Protein AF-A0A821Y7G4-F1 (afdb_monomer_lite)

Foldseek 3Di:
DDDDDDDDDDDDDDDDDPQDADEDEDDPPDDPDPVVVVVVVVVVVVVVVLVPDPDPVRSVVVLVPDDSNPNHDYDYPDPPPPPPDLPFADEVVLLVVLQVDDPVPDFLLRLLVVLLVVLVVDPVSPVVSSLVSVSSVQSNCLVVLHDCCSNQVSNQVSCVVDPPDPRDHPLNSLVVNLVNYDPVVNLVSQVSCLQRHWHWQKWCDVPDPDPDIAGDLSVLVVDDLQAFEEEEDEDPDQACRVVLVCVLLVHDDTHADPDRRQAQIKTKHQQNNDPDRARHIYMYRGHHHDLVNCLLCQLLGQAYEYEYELVCLLVCVVSLLSSLQSHDLRHQAEYEYEQDDVVCCVSSVVSVCVSCVFRVNYHYDYQHHVVCCPDPVNSVSSVVVSVVCSVVRNPTDRDDSVSNSVSSLVSDDPVSNVVVVVVVVVVVLVVLLDPPFKDKDKAAPVVPCVPDVQFDPLAGIDIDIGGHDAPPPVPPDNLSSLLVLLLCQFQALEEEAEDEQDDDPSNLVSNLLSLVLLVLCPPLGDQAREYAYEHEAHADPPVVVQLVRLVVSCVVCVVVVSCRSHPRDSVSYAYAHHQWDFDPDPVVPPDDGDTDGDPRNVVRVVVVVSVVSVSVSVSCVVRDDQQSDVVNSSVSSSVSSVVSVVPSDSVCSVVVSLVVLLVQLVVQLVVLCCVLVPVVVLVVLLVVLLQDDLVVLVVSLVVVLVVSLVVSLVVSVVSCVVSVHDPVSSVVSNVLSNLLSVLLSLLSSLVSNVSNVVVVVVVLLVVVLVVLVVVLVVQVVVVDQDDLVRLLVVLCVSCPVSVVVLVVPDPLVVNVVSVVVSVVSVVVNPDPPDDDDPVVVCSSVVVVVVFPPDDDDDDDPPPVVVVVVCVVCCVVCVVDDPVVVVVVVVVVVVPPTDSPPPVCVVVVSSVVSSVVSCVSRHDDLPQLLVLLVLLLVLLLVLLLVVCLVVLLCLLCVLVVVCCVPQLPLVNLVVVLVVCCVPDDPVVVVCCQAPVLVSLLVSNVVVLVVSVVVSVVVVVVVLVVSVVLLVLVLVLLVQLLVLCVVLVVQDLCNLVVFWDWPDDDDDDDLQQSQLVVLVQVLCQQLVHDRDQWDAGPVRTIIGGDPSVVVSSVPRDRHDNVSNVSSVSCVVSSNVGGHSGSSSSSVSNNVCSVVSSVSSVVSNVVSSVVSSVVVVVVSSPQSSAAQDADPPSRHGFSDRLVVCPVRPQCGDVNRGDD

Radius of gyration: 47.16 Å; chains: 1; bounding box: 122×101×126 Å

Secondary structure (DSSP, 8-state):
---------------------EEEEE-TT----HHHHHHHHHHHHHHHHHTT-SSHHHHHHHHHHS-GGG-EEEEE-SSSTT---TT--B-HHHHHHHHH---SS--HHHHHHHHHHHHHH-TT--HHHHHHHTHHHHHHHHHTT--THHHHHHHHHHHTTSTT-----HHHHHHHHHHTB-HHHHHHHHHHHHHHSPEEEEE--TT--S---EE-GGGGGT--TTS-EEEEEEES--TTHHHHHHHHHT--PPPP-SSGGGSSEEEEE--TTSSS--SSEEEEEESPPPHHHHHHHGGG-SEEEEEEEHHHHHHHHHHHHHHHTTS-TTSEEEEEEES--TTSHHHHHHHHHHHHHHSTTEEEEEE--TT-TTSHHHHHHHHHHHHHHHHHHTTPPPPPHHHHHHHHHHTS-HHHHHHHHHHHHHHHHHHTT--TTEEEEEEESHHHHTT-TTS-TT-SEEEEEEEPPTT-TTT--HHHHHHHHHHHHHH-SEEEEEEESS--HHHHHHHHHHHHHHHHTTTSS-SS-EEEEEEES-SS--HHHHHHHHHHHHHHHHHTT-TTTSB--GGGEEE---SEEEPPP-TTTT----EEEPHHHHHHHHHHHHHHHHHHHHHHHHH-STT-SHHHHHHHHHHHHHHHHH-S-GGGHHHHHHHHHHHHHHHHHHHHHHHHS-HHHHHHHHHHHTTS-HHHHHHHHHHHHHHHHHHHHHHHHHHHHHTT--HHHHHHHHHHHHHHHHHHHHHHHHHHHHHHHHHHHHHHHHHHHHHHHHHHHHHHTTT----HHHHHHHHHHHHHHHHHHHHHH--HHHHHHHHHHHHHHHHHHS-TT-PPPHHHHHHH-HHHHTSSS------S--HHHHHHHHHHHHHHHTTS-TTHHHHHHHHHHHTTTSTTHHHHHHHHHHHHHHHHHHHHHS---HHHHHHHHHHHHHHHHHHHHHHHHHHHHHHHHHHHHHHHHTSSHHHHHHHHHHHGGG--HHHHHHHHH-HHHHHHHHHHHHHHHHHHHHHHHHHHHHHHHHHHHHHHHHHHHHHHHHHHHTTTTSHHHHHHHEEE-STTS---HHHHHHHHHHHHHHHHHTPPPPSEEE-TTS-EEEEPHHHHHHHHHSPPPPHHHHHHHHTTHHHHHT---S-HHHHHHHHHHTHHHHHHHHHHHHHHHHHHHHHHHHHHHHHHHH---PBPTTT-PBP---TTS-TTS-TTSGGG----

Sequence (1216 aa):
MATIIPSAENSQAHNYNVENFVLMWADASVNSIKENLQAQKSLTQIHNQFNTFESVDECENAIQQLPKTSRAIIIVSGGFETKVPDTFRYSSNYLVIAGELQYTEKTMKDIATEIVNRFKSDPNHDFNALISETVEPIMYLLKREQNLADFSGQFKRLLSKEKDIPCVSQRFLIDTIMMNSDRFLCRRLTSLLCKRNSVPMIQPPLGSTNNEYRSISNIIHVWDYYRPVLLSFGIGQCKGKTSLINTLFDSNFEQSMKDRYFSATVDVDFGYHFIERRPINIADTHGEISSENLAQISMLFNGFLIHVDSKYLCSNQWNVIKYLKLLSSQSYVLLLIRDVDGENDEKIQSTVETICSVCSHCQSHYLPNVTDKTTEENREKIDEVREKIFRDTAQLQCLDEKSIQEHLKRLLNNTQKEIIEQDIAFIDSIRSILIDGIYGTLINVQSKTNKNQLIPLDYDYILVIDTEGLLSIQKHDEQYDKRLILFCLAVSHLVIVNVEIEINEAVRKFFVLCTQALKYLGETRVTRPTVHFVLNKRPNPDEEYCKTLLECVRTTLKNNKLDNEINLQPDNFHVLSTAFNRNPFDILNGKCAAFSTDIRFVTNVQKLCKFLIDTSSDIIRQTGDDFCVPTSWIAFANRVLQTIKKHPDLTHFQDVFERDQYNKIRDDIRRDFDQYLSPTVARYLMDKEKQNSTDHIKDSFKIEYERILKTLEDRLREHCGQCQASENIQERSSRFMQVQLINIFRSWEVSARMASERYKIDQIVNDIENKLRAKAISVTHKNYLMNKQSATEMFDEELKDIFIQIKDKFKSEMVWKQSIDMVSHLCDVLDKDVLPTGNNILVYLPFLKTLDNGSSDQSISMDDCLSEIRAKFISEASSLDPLTSHLINMSSLISRNEIKQPHKCASENKSKLIERFLPWVVLIENDDENVAINCINELSQVLCQLFEPQIKEIIEKHINNEMIKTLNRCSIIKELDDEVYHATDDWLKRYVLYPIDLIVERFNEKWTRVKATVDEKLNMIVNLVSMRLREIFQLIKTVNTISQELGAHSLSFVDSLFQLKGEQRTDHVNDKQFCMAKLFYLYLVGEDIPREISTRNGSIYTVDSRWQIIIDNFPKPSAKIKQVFRLLQNAFEMSTISYLGFFLDKILTRHNEIELAVSNQMTSFIQKTYLIIKEQLSNRMRGCQAQCPCCKRICDVDHHLNITSPIGQEENRHRC

Structure (mmCIF, N/CA/C/O backbone):
data_AF-A0A821Y7G4-F1
#
_entry.id   AF-A0A821Y7G4-F1
#
loop_
_atom_site.group_PDB
_atom_site.id
_atom_site.type_symbol
_atom_site.label_atom_id
_atom_site.label_alt_id
_atom_site.label_comp_id
_atom_site.label_asym_id
_atom_site.label_entity_id
_atom_site.label_seq_id
_atom_site.pdbx_PDB_ins_code
_atom_site.Cartn_x
_atom_site.Cartn_y
_atom_site.Cartn_z
_atom_site.occupancy
_atom_site.B_iso_or_equiv
_atom_site.auth_seq_id
_atom_site.auth_comp_id
_atom_site.auth_asym_id
_atom_site.auth_atom_id
_atom_site.pdbx_PDB_model_num
ATOM 1 N N . MET A 1 1 ? -12.827 -40.638 5.136 1.00 26.59 1 MET A N 1
ATOM 2 C CA . MET A 1 1 ? -13.781 -41.553 4.473 1.00 26.59 1 MET A CA 1
ATOM 3 C C . MET A 1 1 ? -13.605 -41.374 2.976 1.00 26.59 1 MET A C 1
ATOM 5 O O . MET A 1 1 ? -13.974 -40.325 2.472 1.00 26.59 1 MET A O 1
ATOM 9 N N . ALA A 1 2 ? -12.942 -42.321 2.312 1.00 21.81 2 ALA A N 1
ATOM 10 C CA . ALA A 1 2 ? -12.706 -42.297 0.869 1.00 21.81 2 ALA A CA 1
ATOM 11 C C . ALA A 1 2 ? -13.627 -43.328 0.207 1.00 21.81 2 ALA A C 1
ATOM 13 O O . ALA A 1 2 ? -13.668 -44.478 0.646 1.00 21.81 2 ALA A O 1
ATOM 14 N N . THR A 1 3 ? -14.374 -42.901 -0.808 1.00 23.30 3 THR A N 1
ATOM 15 C CA . THR A 1 3 ? -15.315 -43.743 -1.552 1.00 23.30 3 THR A CA 1
ATOM 16 C C . THR A 1 3 ? -14.682 -44.150 -2.879 1.00 23.30 3 THR A C 1
ATOM 18 O O . THR A 1 3 ? -14.238 -43.303 -3.648 1.00 23.30 3 THR A O 1
ATOM 21 N N . ILE A 1 4 ? -14.638 -45.460 -3.106 1.00 28.61 4 ILE A N 1
ATOM 22 C CA . ILE A 1 4 ? -14.168 -46.152 -4.312 1.00 28.61 4 ILE A CA 1
ATOM 23 C C . ILE A 1 4 ? -15.306 -46.184 -5.345 1.00 28.61 4 ILE A C 1
ATOM 25 O O . ILE A 1 4 ? -16.442 -46.469 -4.968 1.00 28.61 4 ILE A O 1
ATOM 29 N N . ILE A 1 5 ? -15.006 -45.981 -6.636 1.00 25.84 5 ILE A N 1
ATOM 30 C CA . ILE A 1 5 ? -15.867 -46.401 -7.761 1.00 25.84 5 ILE A CA 1
ATOM 31 C C . ILE A 1 5 ? -14.989 -47.103 -8.824 1.00 25.84 5 ILE A C 1
ATOM 33 O O . ILE A 1 5 ? -13.866 -46.647 -9.043 1.00 25.84 5 ILE A O 1
ATOM 37 N N . PRO A 1 6 ? -15.441 -48.221 -9.440 1.00 30.34 6 PRO A N 1
ATOM 38 C CA . PRO A 1 6 ? -14.589 -49.193 -10.120 1.00 30.34 6 PRO A CA 1
ATOM 39 C C . PRO A 1 6 ? -14.542 -49.078 -11.657 1.00 30.34 6 PRO A C 1
ATOM 41 O O . PRO A 1 6 ? -15.333 -48.392 -12.298 1.00 30.34 6 PRO A O 1
ATOM 44 N N . SER A 1 7 ? -13.570 -49.823 -12.184 1.00 29.45 7 SER A N 1
ATOM 45 C CA . SER A 1 7 ? -13.118 -50.089 -13.557 1.00 29.45 7 SER A CA 1
ATOM 46 C C . SER A 1 7 ? -14.158 -50.476 -14.620 1.00 29.45 7 SER A C 1
ATOM 48 O O . SER A 1 7 ? -15.167 -51.104 -14.311 1.00 29.45 7 SER A O 1
ATOM 50 N N . ALA A 1 8 ? -13.774 -50.287 -15.890 1.00 26.23 8 ALA A N 1
ATOM 51 C CA . ALA A 1 8 ? -14.216 -51.105 -17.022 1.00 26.23 8 ALA A CA 1
ATOM 52 C C . ALA A 1 8 ? -13.012 -51.524 -17.898 1.00 26.23 8 ALA A C 1
ATOM 54 O O . ALA A 1 8 ? -12.041 -50.786 -18.046 1.00 26.23 8 ALA A O 1
ATOM 55 N N . GLU A 1 9 ? -13.097 -52.753 -18.400 1.00 30.25 9 GLU A N 1
ATOM 56 C CA . GLU A 1 9 ? -12.047 -53.664 -18.867 1.00 30.25 9 GLU A CA 1
ATOM 57 C C . GLU A 1 9 ? -11.636 -53.486 -20.343 1.00 30.25 9 GLU A C 1
ATOM 59 O O . GLU A 1 9 ? -12.483 -53.204 -21.187 1.00 30.25 9 GLU A O 1
ATOM 64 N N . ASN A 1 10 ? -10.362 -53.764 -20.670 1.00 28.33 10 ASN A N 1
ATOM 65 C CA . ASN A 1 10 ? -9.907 -54.918 -21.482 1.00 28.33 10 ASN A CA 1
ATOM 66 C C . ASN A 1 10 ? -8.606 -54.634 -22.259 1.00 28.33 10 ASN A C 1
ATOM 68 O O . ASN A 1 10 ? -8.630 -53.934 -23.263 1.00 28.33 10 ASN A O 1
ATOM 72 N N . SER A 1 11 ? -7.502 -55.281 -21.862 1.00 27.98 11 SER A N 1
ATOM 73 C CA . SER A 1 11 ? -6.704 -56.180 -22.725 1.00 27.98 11 SER A CA 1
ATOM 74 C C . SER A 1 11 ? -5.445 -56.658 -21.989 1.00 27.98 11 SER A C 1
ATOM 76 O O . SER A 1 11 ? -4.717 -55.864 -21.400 1.00 27.98 11 SER A O 1
ATOM 78 N N . GLN A 1 12 ? -5.227 -57.971 -22.021 1.00 32.62 12 GLN A N 1
ATOM 79 C CA . GLN A 1 12 ? -4.212 -58.735 -21.296 1.00 32.62 12 GLN A CA 1
ATOM 80 C C . GLN A 1 12 ? -2.771 -58.460 -21.765 1.00 32.62 12 GLN A C 1
ATOM 82 O O . GLN A 1 12 ? -2.493 -58.513 -22.960 1.00 32.62 12 GLN A O 1
ATOM 87 N N . ALA A 1 13 ? -1.841 -58.316 -20.816 1.00 27.75 13 ALA A N 1
ATOM 88 C CA . ALA A 1 13 ? -0.422 -58.626 -20.999 1.00 27.75 13 ALA A CA 1
ATOM 89 C C . ALA A 1 13 ? 0.190 -59.120 -19.671 1.00 27.75 13 ALA A C 1
ATOM 91 O O . ALA A 1 13 ? -0.273 -58.778 -18.586 1.00 27.75 13 ALA A O 1
ATOM 92 N N . HIS A 1 14 ? 1.172 -60.007 -19.797 1.00 28.91 14 HIS A N 1
ATOM 93 C CA . HIS A 1 14 ? 1.605 -61.028 -18.842 1.00 28.91 14 HIS A CA 1
ATOM 94 C C . HIS A 1 14 ? 2.294 -60.558 -17.543 1.00 28.91 14 HIS A C 1
ATOM 96 O O . HIS A 1 14 ? 2.974 -59.540 -17.495 1.00 28.91 14 HIS A O 1
ATOM 102 N N . ASN A 1 15 ? 2.176 -61.419 -16.521 1.00 37.19 15 ASN A N 1
ATOM 103 C CA . ASN A 1 15 ? 2.894 -61.441 -15.240 1.00 37.19 15 ASN A CA 1
ATOM 104 C C . ASN A 1 15 ? 4.387 -61.063 -15.315 1.00 37.19 15 ASN A C 1
ATOM 106 O O . ASN A 1 15 ? 5.171 -61.862 -15.820 1.00 37.19 15 ASN A O 1
ATOM 110 N N . TYR A 1 16 ? 4.783 -59.975 -14.641 1.00 27.78 16 TYR A N 1
ATOM 111 C CA . TYR A 1 16 ? 6.077 -59.838 -13.954 1.00 27.78 16 TYR A CA 1
ATOM 112 C C . TYR A 1 16 ? 5.921 -58.951 -12.701 1.00 27.78 16 TYR A C 1
ATOM 114 O O . TYR A 1 16 ? 5.369 -57.862 -12.778 1.00 27.78 16 TYR A O 1
ATOM 122 N N . ASN A 1 17 ? 6.377 -59.477 -11.554 1.00 31.66 17 ASN A N 1
ATOM 123 C CA . ASN A 1 17 ? 6.629 -58.840 -10.248 1.00 31.66 17 ASN A CA 1
ATOM 124 C C . ASN A 1 17 ? 5.889 -57.530 -9.917 1.00 31.66 17 ASN A C 1
ATOM 126 O O . ASN A 1 17 ? 6.347 -56.441 -10.253 1.00 31.66 17 ASN A O 1
ATOM 130 N N . VAL A 1 18 ? 4.835 -57.630 -9.103 1.00 30.09 18 VAL A N 1
ATOM 131 C CA . VAL A 1 18 ? 4.284 -56.474 -8.384 1.00 30.09 18 VAL A CA 1
ATOM 132 C C . VAL A 1 18 ? 5.214 -56.166 -7.204 1.00 30.09 18 VAL A C 1
ATOM 134 O O . VAL A 1 18 ? 5.086 -56.740 -6.123 1.00 30.09 18 VAL A O 1
ATOM 137 N N . GLU A 1 19 ? 6.224 -55.328 -7.436 1.00 38.00 19 GLU A N 1
ATOM 138 C CA . GLU A 1 19 ? 7.006 -54.721 -6.358 1.00 38.00 19 GLU A CA 1
ATOM 139 C C . GLU A 1 19 ? 6.096 -53.739 -5.589 1.00 38.00 19 GLU A C 1
ATOM 141 O O . GLU A 1 19 ? 5.313 -52.997 -6.182 1.00 38.00 19 GLU A O 1
ATOM 146 N N . ASN A 1 20 ? 6.141 -53.766 -4.253 1.00 33.97 20 ASN A N 1
ATOM 147 C CA . ASN A 1 20 ? 5.407 -52.815 -3.414 1.00 33.97 20 ASN A CA 1
ATOM 148 C C . ASN A 1 20 ? 6.057 -51.430 -3.549 1.00 33.97 20 ASN A C 1
ATOM 150 O O . ASN A 1 20 ? 7.024 -51.137 -2.849 1.00 33.97 20 ASN A O 1
ATOM 154 N N . PHE A 1 21 ? 5.541 -50.584 -4.436 1.00 38.12 21 PHE A N 1
ATOM 155 C CA . PHE A 1 21 ? 5.993 -49.201 -4.570 1.00 38.12 21 PHE A CA 1
ATOM 156 C C . PHE A 1 21 ? 5.245 -48.285 -3.595 1.00 38.12 21 PHE A C 1
ATOM 158 O O . PHE A 1 21 ? 4.018 -48.327 -3.496 1.00 38.12 21 PHE A O 1
ATOM 165 N N . VAL A 1 22 ? 5.978 -47.418 -2.894 1.00 37.31 22 VAL A N 1
ATOM 166 C CA . VAL A 1 22 ? 5.391 -46.269 -2.190 1.00 37.31 22 VAL A CA 1
ATOM 167 C C . VAL A 1 22 ? 5.171 -45.167 -3.224 1.00 37.31 22 VAL A C 1
ATOM 169 O O . VAL A 1 22 ? 6.134 -44.655 -3.791 1.00 37.31 22 VAL A O 1
ATOM 172 N N . LEU A 1 23 ? 3.906 -44.831 -3.483 1.00 36.31 23 LEU A N 1
ATOM 173 C CA . LEU A 1 23 ? 3.513 -43.758 -4.394 1.00 36.31 23 LEU A CA 1
ATOM 174 C C . LEU A 1 23 ? 3.481 -42.429 -3.625 1.00 36.31 23 LEU A C 1
ATOM 176 O O . LEU A 1 23 ? 2.669 -42.262 -2.714 1.00 36.31 23 LEU A O 1
ATOM 180 N N . MET A 1 24 ? 4.349 -41.483 -3.981 1.00 44.91 24 MET A N 1
ATOM 181 C CA . MET A 1 24 ? 4.306 -40.111 -3.461 1.00 44.91 24 MET A CA 1
ATOM 182 C C . MET A 1 24 ? 3.816 -39.162 -4.560 1.00 44.91 24 MET A C 1
ATOM 184 O O . MET A 1 24 ? 4.445 -39.065 -5.611 1.00 44.91 24 MET A O 1
ATOM 188 N N . TRP A 1 25 ? 2.698 -38.471 -4.310 1.00 39.16 25 TRP A N 1
ATOM 189 C CA . TRP A 1 25 ? 2.113 -37.458 -5.197 1.00 39.16 25 TRP A CA 1
ATOM 190 C C . TRP A 1 25 ? 2.419 -36.068 -4.634 1.00 39.16 25 TRP A C 1
ATOM 192 O O . TRP A 1 25 ? 1.991 -35.745 -3.526 1.00 39.16 25 TRP A O 1
ATOM 202 N N . ALA A 1 26 ? 3.150 -35.244 -5.387 1.00 44.91 26 ALA A N 1
ATOM 203 C CA . ALA A 1 26 ? 3.435 -33.857 -5.025 1.00 44.91 26 ALA A CA 1
ATOM 204 C C . ALA A 1 26 ? 2.785 -32.881 -6.022 1.00 44.91 26 ALA A C 1
ATOM 206 O O . ALA A 1 26 ? 3.063 -32.943 -7.218 1.00 44.91 26 ALA A O 1
ATOM 207 N N . ASP A 1 27 ? 1.937 -31.987 -5.508 1.00 45.75 27 ASP A N 1
ATOM 208 C CA . 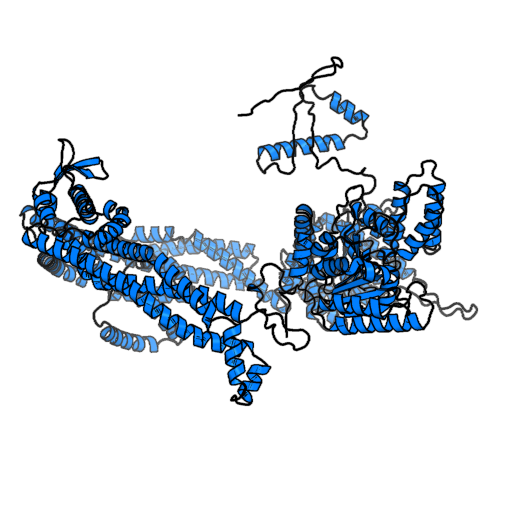ASP A 1 27 ? 1.365 -30.828 -6.209 1.00 45.75 27 ASP A CA 1
ATOM 209 C C . ASP A 1 27 ? 1.984 -29.542 -5.615 1.00 45.75 27 ASP A C 1
ATOM 211 O O . ASP A 1 27 ? 2.318 -29.493 -4.426 1.00 45.75 27 ASP A O 1
ATOM 215 N N . ALA A 1 28 ? 2.155 -28.496 -6.426 1.00 45.25 28 ALA A N 1
ATOM 216 C CA . ALA A 1 28 ? 2.701 -27.202 -6.012 1.00 45.25 28 ALA A CA 1
ATOM 217 C C . ALA A 1 28 ? 1.829 -26.492 -4.954 1.00 45.25 28 ALA A C 1
ATOM 219 O O . ALA A 1 28 ? 2.301 -25.582 -4.275 1.00 45.25 28 ALA A O 1
ATOM 220 N N . SER A 1 29 ? 0.576 -26.919 -4.774 1.00 44.03 29 SER A N 1
ATOM 221 C CA . SER A 1 29 ? -0.363 -26.381 -3.783 1.00 44.03 29 SER A CA 1
ATOM 222 C C . SER A 1 29 ? -0.328 -27.065 -2.405 1.00 44.03 29 SER A C 1
ATOM 224 O O . SER A 1 29 ? -1.175 -26.771 -1.556 1.00 44.03 29 SER A O 1
ATOM 226 N N . VAL A 1 30 ? 0.605 -27.988 -2.138 1.00 48.31 30 VAL A N 1
ATOM 227 C CA . VAL A 1 30 ? 0.594 -28.771 -0.889 1.00 48.31 30 VAL A CA 1
ATOM 228 C C . VAL A 1 30 ? 1.233 -27.992 0.279 1.00 48.31 30 VAL A C 1
ATOM 230 O O . VAL A 1 30 ? 2.422 -27.695 0.302 1.00 48.31 30 VAL A O 1
ATOM 233 N N . ASN A 1 31 ? 0.379 -27.669 1.254 1.00 47.91 31 ASN A N 1
ATOM 234 C CA . ASN A 1 31 ? 0.534 -26.753 2.393 1.00 47.91 31 ASN A CA 1
ATOM 235 C C . ASN A 1 31 ? 1.743 -27.003 3.339 1.00 47.91 31 ASN A C 1
ATOM 237 O O . ASN A 1 31 ? 2.273 -28.112 3.432 1.00 47.91 31 ASN A O 1
ATOM 241 N N . SER A 1 32 ? 2.084 -25.973 4.131 1.00 50.62 32 SER A N 1
ATOM 242 C CA . SER A 1 32 ? 3.209 -25.808 5.081 1.00 50.62 32 SER A CA 1
ATOM 243 C C . SER A 1 32 ? 3.195 -26.708 6.333 1.00 50.62 32 SER A C 1
ATOM 245 O O . SER A 1 32 ? 3.741 -26.359 7.384 1.00 50.62 32 SER A O 1
ATOM 247 N N . ILE A 1 33 ? 2.585 -27.890 6.252 1.00 53.34 33 ILE A N 1
ATOM 248 C CA . ILE A 1 33 ? 2.539 -28.843 7.363 1.00 53.34 33 ILE A CA 1
ATOM 249 C C . ILE A 1 33 ? 3.921 -29.498 7.513 1.00 53.34 33 ILE A C 1
ATOM 251 O O . ILE A 1 33 ? 4.548 -29.915 6.540 1.00 53.34 33 ILE A O 1
ATOM 255 N N . LYS A 1 34 ? 4.404 -29.579 8.757 1.00 56.34 34 LYS A N 1
ATOM 256 C CA . LYS A 1 34 ? 5.772 -29.987 9.130 1.00 56.34 34 LYS A CA 1
ATOM 257 C C . LYS A 1 34 ? 6.201 -31.342 8.541 1.00 56.34 34 LYS A C 1
ATOM 259 O O . LYS A 1 34 ? 7.369 -31.516 8.204 1.00 56.34 34 LYS A O 1
ATOM 264 N N . GLU A 1 35 ? 5.256 -32.262 8.369 1.00 53.25 35 GLU A N 1
ATOM 265 C CA . GLU A 1 35 ? 5.466 -33.587 7.771 1.00 53.25 35 GLU A CA 1
ATOM 266 C C . GLU A 1 35 ? 5.800 -33.505 6.268 1.00 53.25 35 GLU A C 1
ATOM 268 O O . GLU A 1 35 ? 6.702 -34.201 5.804 1.00 53.25 35 GLU A O 1
ATOM 273 N N . ASN A 1 36 ? 5.190 -32.572 5.525 1.00 55.00 36 ASN A N 1
ATOM 274 C CA . ASN A 1 36 ? 5.478 -32.342 4.101 1.00 55.00 36 ASN A CA 1
ATOM 275 C C . ASN A 1 36 ? 6.840 -31.669 3.890 1.00 55.00 36 ASN A C 1
ATOM 277 O O . ASN A 1 36 ? 7.560 -31.994 2.950 1.00 55.00 36 ASN A O 1
ATOM 281 N N . LEU A 1 37 ? 7.231 -30.774 4.802 1.00 54.28 37 LEU A N 1
ATOM 282 C CA . LEU A 1 37 ? 8.565 -30.161 4.832 1.00 54.28 37 LEU A CA 1
ATOM 283 C C . LEU A 1 37 ? 9.665 -31.200 5.087 1.00 54.28 37 LEU A C 1
ATOM 285 O O . LEU A 1 37 ? 10.758 -31.109 4.528 1.00 54.28 37 LEU A O 1
ATOM 289 N N . GLN A 1 38 ? 9.382 -32.198 5.924 1.00 58.75 38 GLN A N 1
ATOM 290 C CA . GLN A 1 38 ? 10.306 -33.296 6.187 1.00 58.75 38 GLN A CA 1
ATOM 291 C C . GLN A 1 38 ? 10.391 -34.252 4.991 1.00 58.75 38 GLN A C 1
ATOM 293 O O . GLN A 1 38 ? 11.498 -34.608 4.594 1.00 58.75 38 GLN A O 1
ATOM 298 N N . ALA A 1 39 ? 9.261 -34.558 4.344 1.00 54.50 39 ALA A N 1
ATOM 299 C CA . ALA A 1 39 ? 9.234 -35.311 3.091 1.00 54.50 39 ALA A CA 1
ATOM 300 C C . ALA A 1 39 ? 9.991 -34.588 1.959 1.00 54.50 39 ALA A C 1
ATOM 302 O O . ALA A 1 39 ? 10.793 -35.214 1.272 1.00 54.50 39 ALA A O 1
ATOM 303 N N . GLN A 1 40 ? 9.831 -33.266 1.813 1.00 53.12 40 GLN A N 1
ATOM 304 C CA . GLN A 1 40 ? 10.607 -32.457 0.864 1.00 53.12 40 GLN A CA 1
ATOM 305 C C . GLN A 1 40 ? 12.108 -32.500 1.158 1.00 53.12 40 GLN A C 1
ATOM 307 O O . GLN A 1 40 ? 12.896 -32.695 0.241 1.00 53.12 40 GLN A O 1
ATOM 312 N N . LYS A 1 41 ? 12.528 -32.363 2.423 1.00 58.97 41 LYS A N 1
ATOM 313 C CA . LYS A 1 41 ? 13.952 -32.465 2.792 1.00 58.97 41 LYS A CA 1
ATOM 314 C C . LYS A 1 41 ? 14.533 -33.839 2.462 1.00 58.97 41 LYS A C 1
ATOM 316 O O . LYS A 1 41 ? 15.643 -33.910 1.938 1.00 58.97 41 LYS A O 1
ATOM 321 N N . SER A 1 42 ? 13.780 -34.906 2.724 1.00 56.47 42 SER A N 1
ATOM 322 C CA . SER A 1 42 ? 14.174 -36.269 2.364 1.00 56.47 42 SER A CA 1
ATOM 323 C C . SER A 1 42 ? 14.252 -36.462 0.846 1.00 56.47 42 SER A C 1
ATOM 325 O O . SER A 1 42 ? 15.216 -37.047 0.363 1.00 56.47 42 SER A O 1
ATOM 327 N N . LEU A 1 43 ? 13.309 -35.907 0.079 1.00 53.66 43 LEU A N 1
ATOM 328 C CA . LEU A 1 43 ? 13.327 -35.953 -1.387 1.00 53.66 43 LEU A CA 1
ATOM 329 C C . LEU A 1 43 ? 14.492 -35.154 -1.983 1.00 53.66 43 LEU A C 1
ATOM 331 O O . LEU A 1 43 ? 15.148 -35.637 -2.899 1.00 53.66 43 LEU A O 1
ATOM 335 N N . THR A 1 44 ? 14.813 -33.982 -1.433 1.00 54.16 44 THR A N 1
ATOM 336 C CA . THR A 1 44 ? 15.977 -33.188 -1.855 1.00 54.16 44 THR A CA 1
ATOM 337 C C . THR A 1 44 ? 17.290 -33.912 -1.559 1.00 54.16 44 THR A C 1
ATOM 339 O O . THR A 1 44 ? 18.204 -33.871 -2.376 1.00 54.16 44 THR A O 1
ATOM 342 N N . GLN A 1 45 ? 17.394 -34.619 -0.428 1.00 57.88 45 GLN A N 1
ATOM 343 C CA . GLN A 1 45 ? 18.557 -35.463 -0.136 1.00 57.88 45 GLN A CA 1
ATOM 344 C C . GLN A 1 45 ? 18.707 -36.612 -1.138 1.00 57.88 45 GLN A C 1
ATOM 346 O O . GLN A 1 45 ? 19.810 -36.837 -1.627 1.00 57.88 45 GLN A O 1
ATOM 351 N N . ILE A 1 46 ? 17.609 -37.291 -1.476 1.00 56.09 46 ILE A N 1
ATOM 352 C CA . ILE A 1 46 ? 17.608 -38.385 -2.456 1.00 56.09 46 ILE A CA 1
ATOM 353 C C . ILE A 1 46 ? 17.958 -37.859 -3.859 1.00 56.09 46 ILE A C 1
ATOM 355 O O . ILE A 1 46 ? 18.807 -38.426 -4.538 1.00 56.09 46 ILE A O 1
ATOM 359 N N . HIS A 1 47 ? 17.386 -36.725 -4.274 1.00 55.75 47 HIS A N 1
ATOM 360 C CA . HIS A 1 47 ? 17.715 -36.071 -5.544 1.00 55.75 47 HIS A CA 1
ATOM 361 C C . HIS A 1 47 ? 19.191 -35.647 -5.617 1.00 55.75 47 HIS A C 1
ATOM 363 O O . HIS A 1 47 ? 19.849 -35.845 -6.634 1.00 55.75 47 HIS A O 1
ATOM 369 N N . ASN A 1 48 ? 19.744 -35.111 -4.526 1.00 56.66 48 ASN A N 1
ATOM 370 C CA . ASN A 1 48 ? 21.156 -34.736 -4.473 1.00 56.66 48 ASN A CA 1
ATOM 371 C C . ASN A 1 48 ? 22.086 -35.954 -4.529 1.00 56.66 48 ASN A C 1
ATOM 373 O O . ASN A 1 48 ? 23.148 -35.851 -5.130 1.00 56.66 48 ASN A O 1
ATOM 377 N N . GLN A 1 49 ? 21.683 -37.100 -3.971 1.00 60.69 49 GLN A N 1
ATOM 378 C CA . GLN A 1 49 ? 22.411 -38.363 -4.134 1.00 60.69 49 GLN A CA 1
ATOM 379 C C . GLN A 1 49 ? 22.360 -38.880 -5.576 1.00 60.69 49 GLN A C 1
ATOM 381 O O . GLN A 1 49 ? 23.341 -39.436 -6.056 1.00 60.69 49 GLN A O 1
ATOM 386 N N . PHE A 1 50 ? 21.264 -38.662 -6.307 1.00 53.25 50 PHE A N 1
ATOM 387 C CA . PHE A 1 50 ? 21.209 -39.032 -7.724 1.00 53.25 50 PHE A CA 1
ATOM 388 C C . PHE A 1 50 ? 22.081 -38.145 -8.623 1.00 53.25 50 PHE A C 1
ATOM 390 O O . PHE A 1 50 ? 22.591 -38.626 -9.629 1.00 53.25 50 PHE A O 1
ATOM 397 N N . ASN A 1 51 ? 22.329 -36.891 -8.232 1.00 51.78 51 ASN A N 1
ATOM 398 C CA . ASN A 1 51 ? 23.212 -35.976 -8.967 1.00 51.78 51 ASN A CA 1
ATOM 399 C C . ASN A 1 51 ? 24.712 -36.217 -8.731 1.00 51.78 51 ASN A C 1
ATOM 401 O O . ASN A 1 51 ? 25.529 -35.546 -9.355 1.00 51.78 51 ASN A O 1
ATOM 405 N N . THR A 1 52 ? 25.089 -37.129 -7.828 1.00 59.41 52 THR A N 1
ATOM 406 C CA . THR A 1 52 ? 26.503 -37.458 -7.569 1.00 59.41 52 THR A CA 1
ATOM 407 C C . THR A 1 52 ? 27.041 -38.610 -8.414 1.00 59.41 52 THR A C 1
ATOM 409 O O . THR A 1 52 ? 28.229 -38.898 -8.325 1.00 59.41 52 THR A O 1
ATOM 412 N N . PHE A 1 53 ? 26.201 -39.270 -9.216 1.00 61.94 53 PHE A N 1
ATOM 413 C CA . PHE A 1 53 ? 26.638 -40.350 -10.103 1.00 61.94 53 PHE A CA 1
ATOM 414 C C . PHE A 1 53 ? 27.116 -39.784 -11.441 1.00 61.94 53 PHE A C 1
ATOM 416 O O . PHE A 1 53 ? 26.438 -38.956 -12.049 1.00 61.94 53 PHE A O 1
ATOM 423 N N . GLU A 1 54 ? 28.276 -40.238 -11.910 1.00 59.31 54 GLU A N 1
ATOM 424 C CA . GLU A 1 54 ? 28.904 -39.707 -13.127 1.00 59.31 54 GLU A CA 1
ATOM 425 C C . GLU A 1 54 ? 28.329 -40.344 -14.404 1.00 59.31 54 GLU A C 1
ATOM 427 O O . GLU A 1 54 ? 28.532 -39.836 -15.508 1.00 59.31 54 GLU A O 1
ATOM 432 N N . SER A 1 55 ? 27.581 -41.448 -14.272 1.00 69.81 55 SER A N 1
ATOM 433 C CA . SER A 1 55 ? 26.944 -42.146 -15.391 1.00 69.81 55 SER A CA 1
ATOM 434 C C . SER A 1 55 ? 25.604 -42.792 -15.020 1.00 69.81 55 SER A C 1
ATOM 436 O O . SER A 1 55 ? 25.324 -43.095 -13.858 1.00 69.81 55 SER A O 1
ATOM 438 N N . VAL A 1 56 ? 24.775 -43.033 -16.041 1.00 56.19 56 VAL A N 1
ATOM 439 C CA . VAL A 1 56 ? 23.469 -43.701 -15.903 1.00 56.19 56 VAL A CA 1
ATOM 440 C C . VAL A 1 56 ? 23.631 -45.116 -15.338 1.00 56.19 56 VAL A C 1
ATOM 442 O O . VAL A 1 56 ? 22.881 -45.489 -14.442 1.00 56.19 56 VAL A O 1
ATOM 445 N N . ASP A 1 57 ? 24.656 -45.852 -15.772 1.00 66.31 57 ASP A N 1
ATOM 446 C CA . ASP A 1 57 ? 24.931 -47.224 -15.320 1.00 66.31 57 ASP A CA 1
ATOM 447 C C . ASP A 1 57 ? 25.308 -47.287 -13.827 1.00 66.31 57 ASP A C 1
ATOM 449 O O . ASP A 1 57 ? 25.010 -48.259 -13.128 1.00 66.31 57 ASP A O 1
ATOM 453 N N . GLU A 1 58 ? 25.966 -46.247 -13.312 1.00 62.34 58 GLU A N 1
ATOM 454 C CA . GLU A 1 58 ? 26.359 -46.140 -11.905 1.00 62.34 58 GLU A CA 1
ATOM 455 C C . GLU A 1 58 ? 25.151 -45.828 -11.010 1.00 62.34 58 GLU A C 1
ATOM 457 O O . GLU A 1 58 ? 24.958 -46.460 -9.968 1.00 62.34 58 GLU A O 1
ATOM 462 N N . CYS A 1 59 ? 24.278 -44.930 -11.474 1.00 61.75 59 CYS A N 1
ATOM 463 C CA . CYS A 1 59 ? 22.991 -44.641 -10.847 1.00 61.75 59 CYS A CA 1
ATOM 464 C C . CYS A 1 59 ? 22.081 -45.881 -10.841 1.00 61.75 59 CYS A C 1
ATOM 466 O O . CYS A 1 59 ? 21.498 -46.232 -9.814 1.00 61.75 59 CYS A O 1
ATOM 468 N N . GLU A 1 60 ? 22.005 -46.601 -11.962 1.00 60.22 60 GLU A N 1
ATOM 469 C CA . GLU A 1 60 ? 21.177 -47.798 -12.095 1.00 60.22 60 GLU A CA 1
ATOM 470 C C . GLU A 1 60 ? 21.675 -48.931 -11.183 1.00 60.22 60 GLU A C 1
ATOM 472 O O . GLU A 1 60 ? 20.878 -49.547 -10.471 1.00 60.22 60 GLU A O 1
ATOM 477 N N . ASN A 1 61 ? 22.993 -49.141 -11.092 1.00 68.31 61 ASN A N 1
ATOM 478 C CA . ASN A 1 61 ? 23.586 -50.076 -10.133 1.00 68.31 61 ASN A CA 1
ATOM 479 C C . ASN A 1 61 ? 23.321 -49.670 -8.676 1.00 68.31 61 ASN A C 1
ATOM 481 O O . ASN A 1 61 ? 22.999 -50.530 -7.853 1.00 68.31 61 ASN A O 1
ATOM 485 N N . ALA A 1 62 ? 23.404 -48.379 -8.342 1.00 66.38 62 ALA A N 1
ATOM 486 C CA . ALA A 1 62 ? 23.103 -47.887 -6.998 1.00 66.38 62 ALA A CA 1
ATOM 487 C C . ALA A 1 62 ? 21.625 -48.107 -6.622 1.00 66.38 62 ALA A C 1
ATOM 489 O O . ALA A 1 62 ? 21.326 -48.573 -5.521 1.00 66.38 62 ALA A O 1
ATOM 490 N N . ILE A 1 63 ? 20.694 -47.864 -7.552 1.00 62.38 63 ILE A N 1
ATOM 491 C CA . ILE A 1 63 ? 19.256 -48.133 -7.371 1.00 62.38 63 ILE A CA 1
ATOM 492 C C . ILE A 1 63 ? 18.995 -49.637 -7.216 1.00 62.38 63 ILE A C 1
ATOM 494 O O . ILE A 1 63 ? 18.194 -50.054 -6.373 1.00 62.38 63 ILE A O 1
ATOM 498 N N . GLN A 1 64 ? 19.686 -50.476 -7.991 1.00 69.12 64 GLN A N 1
ATOM 499 C CA . GLN A 1 64 ? 19.567 -51.930 -7.894 1.00 69.12 64 GLN A CA 1
ATOM 500 C C . GLN A 1 64 ? 20.111 -52.480 -6.564 1.00 69.12 64 GLN A C 1
ATOM 502 O O . GLN A 1 64 ? 19.572 -53.473 -6.066 1.00 69.12 64 GLN A O 1
ATOM 507 N N . GLN A 1 65 ? 21.099 -51.816 -5.954 1.00 66.44 65 GLN A N 1
ATOM 508 C CA . GLN A 1 65 ? 21.637 -52.155 -4.631 1.00 66.44 65 GLN A CA 1
ATOM 509 C C . GLN A 1 65 ? 20.734 -51.732 -3.460 1.00 66.44 65 GLN A C 1
ATOM 511 O O . GLN A 1 65 ? 20.886 -52.262 -2.356 1.00 66.44 65 GLN A O 1
ATOM 516 N N . LEU A 1 66 ? 19.763 -50.834 -3.671 1.00 59.41 66 LEU A N 1
ATOM 517 C CA . LEU A 1 66 ? 18.781 -50.500 -2.639 1.00 59.41 66 LEU A CA 1
ATOM 518 C C . LEU A 1 66 ? 17.840 -51.693 -2.372 1.00 59.41 66 LEU A C 1
ATOM 520 O O . LEU A 1 66 ? 17.390 -52.352 -3.322 1.00 59.41 66 LEU A O 1
ATOM 524 N N . PRO A 1 67 ? 17.487 -51.968 -1.095 1.00 65.44 67 PRO A N 1
ATOM 525 C CA . PRO A 1 67 ? 16.527 -53.010 -0.745 1.00 65.44 67 PRO A CA 1
ATOM 526 C C . PRO A 1 67 ? 15.227 -52.829 -1.532 1.00 65.44 67 PRO A C 1
ATOM 528 O O . PRO A 1 67 ? 14.728 -51.713 -1.656 1.00 65.44 67 PRO A O 1
ATOM 531 N N . LYS A 1 68 ? 14.638 -53.921 -2.037 1.00 58.94 68 LYS A N 1
ATOM 532 C CA . LYS A 1 68 ? 13.417 -53.864 -2.869 1.00 58.94 68 LYS A CA 1
ATOM 533 C C . LYS A 1 68 ? 12.248 -53.120 -2.206 1.00 58.94 68 LYS A C 1
ATOM 535 O O . LYS A 1 68 ? 11.419 -52.554 -2.899 1.00 58.94 68 LYS A O 1
ATOM 540 N N . THR A 1 69 ? 12.203 -53.082 -0.875 1.00 49.88 69 THR A N 1
ATOM 541 C CA . THR A 1 69 ? 11.209 -52.350 -0.067 1.00 49.88 69 THR A CA 1
ATOM 542 C C . THR A 1 69 ? 11.431 -50.834 -0.005 1.00 49.88 69 THR A C 1
ATOM 544 O O . THR A 1 69 ? 10.603 -50.124 0.554 1.00 49.88 69 THR A O 1
ATOM 547 N N . SER A 1 70 ? 12.555 -50.337 -0.521 1.00 49.62 70 SER A N 1
ATOM 548 C CA . SER A 1 70 ? 13.001 -48.940 -0.432 1.00 49.62 70 SER A CA 1
ATOM 549 C C . SER A 1 70 ? 13.001 -48.225 -1.787 1.00 49.62 70 SER A C 1
ATOM 551 O O . SER A 1 70 ? 13.418 -47.073 -1.874 1.00 49.62 70 SER A O 1
ATOM 553 N N . ARG A 1 71 ? 12.545 -48.895 -2.851 1.00 57.91 71 ARG A N 1
ATOM 554 C CA . ARG A 1 71 ? 12.465 -48.338 -4.205 1.00 57.91 71 ARG A CA 1
ATOM 555 C C . ARG A 1 71 ? 11.153 -47.557 -4.336 1.00 57.91 71 ARG A C 1
ATOM 557 O O . ARG A 1 71 ? 10.081 -48.149 -4.409 1.00 57.91 71 ARG A O 1
ATOM 564 N N . ALA A 1 72 ? 11.223 -46.229 -4.285 1.00 50.09 72 ALA A N 1
ATOM 565 C CA . ALA A 1 72 ? 10.061 -45.348 -4.423 1.00 50.09 72 ALA A CA 1
ATOM 566 C C . ALA A 1 72 ? 9.871 -44.922 -5.887 1.00 50.09 72 ALA A C 1
ATOM 568 O O . ALA A 1 72 ? 10.845 -44.582 -6.556 1.00 50.09 72 ALA A O 1
ATOM 569 N N . ILE A 1 73 ? 8.624 -44.900 -6.368 1.00 45.91 73 ILE A N 1
ATOM 570 C CA . ILE A 1 73 ? 8.268 -44.263 -7.644 1.00 45.91 73 ILE A CA 1
ATOM 571 C C . ILE A 1 73 ? 7.690 -42.888 -7.316 1.00 45.91 73 ILE A C 1
ATOM 573 O O . ILE A 1 73 ? 6.669 -42.770 -6.634 1.00 45.91 73 ILE A O 1
ATOM 577 N N . ILE A 1 74 ? 8.360 -41.848 -7.802 1.00 46.03 74 ILE A N 1
ATOM 578 C CA . ILE A 1 74 ? 7.932 -40.457 -7.672 1.00 46.03 74 ILE A CA 1
ATOM 579 C C . ILE A 1 74 ? 7.159 -40.104 -8.945 1.00 46.03 74 ILE A C 1
ATOM 581 O O . ILE A 1 74 ? 7.738 -40.111 -10.028 1.00 46.03 74 ILE A O 1
ATOM 585 N N . ILE A 1 75 ? 5.867 -39.787 -8.822 1.00 42.06 75 ILE A N 1
ATOM 586 C CA . ILE A 1 75 ? 5.094 -39.188 -9.917 1.00 42.06 75 ILE A CA 1
ATOM 587 C C . ILE A 1 75 ? 4.941 -37.702 -9.604 1.00 42.06 75 ILE A C 1
ATOM 589 O O . ILE A 1 75 ? 4.283 -37.319 -8.635 1.00 42.06 75 ILE A O 1
ATOM 593 N N . VAL A 1 76 ? 5.569 -36.862 -10.424 1.00 41.06 76 VAL A N 1
ATOM 594 C CA . VAL A 1 76 ? 5.461 -35.404 -10.334 1.00 41.06 76 VAL A CA 1
ATOM 595 C C . VAL A 1 76 ? 4.370 -34.958 -11.303 1.00 41.06 76 VAL A C 1
ATOM 597 O O . VAL A 1 76 ? 4.562 -35.027 -12.512 1.00 41.06 76 VAL A O 1
ATOM 600 N N . SER A 1 77 ? 3.208 -34.524 -10.810 1.00 35.59 77 SER A N 1
ATOM 601 C CA . SER A 1 77 ? 2.124 -34.108 -11.706 1.00 35.59 77 SER A CA 1
ATOM 602 C C . SER A 1 77 ? 2.394 -32.725 -12.313 1.00 35.59 77 SER A C 1
ATOM 604 O O . SER A 1 77 ? 2.489 -31.735 -11.589 1.00 35.59 77 SER A O 1
ATOM 606 N N . GLY A 1 78 ? 2.474 -32.663 -13.646 1.00 32.53 78 GLY A N 1
ATOM 607 C CA . GLY A 1 78 ? 2.097 -31.530 -14.511 1.00 32.53 78 GLY A CA 1
ATOM 608 C C . GLY A 1 78 ? 2.953 -30.256 -14.510 1.00 32.53 78 GLY A C 1
ATOM 609 O O . GLY A 1 78 ? 2.957 -29.544 -15.509 1.00 32.53 78 GLY A O 1
ATOM 610 N N . GLY A 1 79 ? 3.697 -29.958 -13.442 1.00 35.50 79 GLY A N 1
ATOM 611 C CA . GLY A 1 79 ? 4.536 -28.751 -13.350 1.00 35.50 79 GLY A CA 1
ATOM 612 C C . GLY A 1 79 ? 6.006 -28.944 -13.739 1.00 35.50 79 GLY A C 1
ATOM 613 O O . GLY A 1 79 ? 6.709 -27.963 -13.961 1.00 35.50 79 GLY A O 1
ATOM 614 N N . PHE A 1 80 ? 6.479 -30.192 -13.824 1.00 37.75 80 PHE A N 1
ATOM 615 C CA . PHE A 1 80 ? 7.879 -30.526 -14.134 1.00 37.75 80 PHE A CA 1
ATOM 616 C C . PHE A 1 80 ? 8.089 -31.134 -15.532 1.00 37.75 80 PHE A C 1
ATOM 618 O O . PHE A 1 80 ? 9.224 -31.197 -15.995 1.00 37.75 80 PHE A O 1
ATOM 625 N N . GLU A 1 81 ? 7.024 -31.539 -16.232 1.00 30.66 81 GLU A N 1
ATOM 626 C CA . GLU A 1 81 ? 7.117 -32.253 -17.520 1.00 30.66 81 GLU A CA 1
ATOM 627 C C . GLU A 1 81 ? 7.163 -31.350 -18.763 1.00 30.66 81 GLU A C 1
ATOM 629 O O . GLU A 1 81 ? 7.269 -31.843 -19.880 1.00 30.66 81 GLU A O 1
ATOM 634 N N . THR A 1 82 ? 7.179 -30.024 -18.611 1.00 32.22 82 THR A N 1
ATOM 635 C CA . THR A 1 82 ? 7.494 -29.109 -19.727 1.00 32.22 82 THR A CA 1
ATOM 636 C C . THR A 1 82 ? 8.906 -28.544 -19.616 1.00 32.22 82 THR A C 1
ATOM 638 O O . THR A 1 82 ? 9.162 -27.377 -19.906 1.00 32.22 82 THR A O 1
ATOM 641 N N . LYS A 1 83 ? 9.876 -29.393 -19.257 1.00 34.12 83 LYS A N 1
ATOM 642 C CA . LYS A 1 83 ? 11.236 -29.178 -19.750 1.00 34.12 83 LYS A CA 1
ATOM 643 C C . LYS A 1 83 ? 11.254 -29.528 -21.236 1.00 34.12 83 LYS A C 1
ATOM 645 O O . LYS A 1 83 ? 11.443 -30.675 -21.628 1.00 34.12 83 LYS A O 1
ATOM 650 N N . VAL A 1 84 ? 11.097 -28.494 -22.062 1.00 36.50 84 VAL A N 1
ATOM 651 C CA . VAL A 1 84 ? 11.858 -28.413 -23.316 1.00 36.50 84 VAL A CA 1
ATOM 652 C C . VAL A 1 84 ? 13.298 -28.833 -22.965 1.00 36.50 84 VAL A C 1
ATOM 654 O O . VAL A 1 84 ? 13.780 -28.380 -21.922 1.00 36.50 84 VAL A O 1
ATOM 657 N N . PRO A 1 85 ? 13.944 -29.740 -23.719 1.00 37.06 85 PRO A N 1
ATOM 658 C CA . PRO A 1 85 ? 15.260 -30.279 -23.371 1.00 37.06 85 PRO A CA 1
ATOM 659 C C . PRO A 1 85 ? 16.218 -29.173 -22.898 1.00 37.06 85 PRO A C 1
ATOM 661 O O . PRO A 1 85 ? 16.227 -28.089 -23.477 1.00 37.06 85 PRO A O 1
ATOM 664 N N . ASP A 1 86 ? 16.994 -29.450 -21.839 1.00 42.03 86 ASP A N 1
ATOM 665 C CA . ASP A 1 86 ? 17.931 -28.551 -21.126 1.00 42.03 86 ASP A CA 1
ATOM 666 C C . ASP A 1 86 ? 19.055 -27.945 -22.015 1.00 42.03 86 ASP A C 1
ATOM 668 O O . ASP A 1 86 ? 20.087 -27.499 -21.519 1.00 42.03 86 ASP A O 1
ATOM 672 N N . THR A 1 87 ? 18.908 -27.908 -23.338 1.00 52.12 87 THR A N 1
ATOM 673 C CA . THR A 1 87 ? 19.986 -27.587 -24.273 1.00 52.12 87 THR A CA 1
ATOM 674 C C . THR A 1 87 ? 20.337 -26.103 -24.353 1.00 52.12 87 THR A C 1
ATOM 676 O O . THR A 1 87 ? 21.450 -25.796 -24.766 1.00 52.12 87 THR A O 1
ATOM 679 N N . PHE A 1 88 ? 19.483 -25.169 -23.912 1.00 62.88 88 PHE A N 1
ATOM 680 C CA . PHE A 1 88 ? 19.798 -23.735 -23.987 1.00 62.88 88 PHE A CA 1
ATOM 681 C C . PHE A 1 88 ? 19.303 -22.971 -22.756 1.00 62.88 88 PHE A C 1
ATOM 683 O O . PHE A 1 88 ? 18.184 -22.478 -22.722 1.00 62.88 88 PHE A O 1
ATOM 690 N N . ARG A 1 89 ? 20.139 -22.839 -21.721 1.00 79.50 89 ARG A N 1
ATOM 691 C CA . ARG A 1 89 ? 19.946 -21.802 -20.695 1.00 79.50 89 ARG A CA 1
ATOM 692 C C . ARG A 1 89 ? 21.037 -20.752 -20.819 1.00 79.50 89 ARG A C 1
ATOM 694 O O . ARG A 1 89 ? 22.178 -20.982 -20.429 1.00 79.50 89 ARG A O 1
ATOM 701 N N . TYR A 1 90 ? 20.678 -19.595 -21.355 1.00 84.50 90 TYR A N 1
ATOM 702 C CA . TYR A 1 90 ? 21.561 -18.446 -21.467 1.00 84.50 90 TYR A CA 1
ATOM 703 C C . TYR A 1 90 ? 21.586 -17.669 -20.153 1.00 84.50 90 TYR A C 1
ATOM 705 O O . TYR A 1 90 ? 20.553 -17.400 -19.538 1.00 84.50 90 TYR A O 1
ATOM 713 N N . SER A 1 91 ? 22.783 -17.273 -19.740 1.00 82.50 91 SER A N 1
ATOM 714 C CA . SER A 1 91 ? 23.006 -16.414 -18.580 1.00 82.50 91 SER A CA 1
ATOM 715 C C . SER A 1 91 ? 23.735 -15.138 -18.967 1.00 82.50 91 SER A C 1
ATOM 717 O O . SER A 1 91 ? 24.251 -14.999 -20.079 1.00 82.50 91 SER A O 1
ATOM 719 N N . SER A 1 92 ? 23.831 -14.198 -18.031 1.00 78.19 92 SER A N 1
ATOM 720 C CA . SER A 1 92 ? 24.529 -12.919 -18.240 1.00 78.19 92 SER A CA 1
ATOM 721 C C . SER A 1 92 ? 25.957 -13.054 -18.781 1.00 78.19 92 SER A C 1
ATOM 723 O O . SER A 1 92 ? 26.431 -12.151 -19.471 1.00 78.19 92 SER A O 1
ATOM 725 N N . ASN A 1 93 ? 26.623 -14.188 -18.539 1.00 74.88 93 ASN A N 1
ATOM 726 C CA . ASN A 1 93 ? 27.957 -14.471 -19.068 1.00 74.88 93 ASN A CA 1
ATOM 727 C C . ASN A 1 93 ? 27.995 -14.444 -20.602 1.00 74.88 93 ASN A C 1
ATOM 729 O O . ASN A 1 93 ? 28.954 -13.930 -21.170 1.00 74.88 93 ASN A O 1
ATOM 733 N N . TYR A 1 94 ? 26.939 -14.902 -21.280 1.00 79.44 94 TYR A N 1
ATOM 734 C CA . TYR A 1 94 ? 26.865 -14.872 -22.744 1.00 79.44 94 TYR A CA 1
ATOM 735 C C . TYR A 1 94 ? 26.872 -13.439 -23.283 1.00 79.44 94 TYR A C 1
ATOM 737 O O . TYR A 1 94 ? 27.542 -13.147 -24.269 1.00 79.44 94 TYR A O 1
ATOM 745 N N . LEU A 1 95 ? 26.207 -12.509 -22.592 1.00 77.81 95 LEU A N 1
ATOM 746 C CA . LEU A 1 95 ? 26.208 -11.090 -22.957 1.00 77.81 95 LEU A CA 1
ATOM 747 C C . LEU A 1 95 ? 27.577 -10.428 -22.701 1.00 77.81 95 LEU A C 1
ATOM 749 O O . LEU A 1 95 ? 27.980 -9.498 -23.410 1.00 77.81 95 LEU A O 1
ATOM 753 N N . VAL A 1 96 ? 28.308 -10.889 -21.680 1.00 69.75 96 VAL A N 1
ATOM 754 C CA . VAL A 1 96 ? 29.687 -10.452 -21.424 1.00 69.75 96 VAL A CA 1
ATOM 755 C C . VAL A 1 96 ? 30.586 -10.907 -22.570 1.00 69.75 96 VAL A C 1
ATOM 757 O O . VAL A 1 96 ? 31.134 -10.033 -23.246 1.00 69.75 96 VAL A O 1
ATOM 760 N N . ILE A 1 97 ? 30.621 -12.219 -22.839 1.00 73.75 97 ILE A N 1
ATOM 761 C CA . ILE A 1 97 ? 31.409 -12.862 -23.904 1.00 73.75 97 ILE A CA 1
ATOM 762 C C . ILE A 1 97 ? 31.115 -12.211 -25.253 1.00 73.75 97 ILE A C 1
ATOM 764 O O . ILE A 1 97 ? 32.031 -11.735 -25.920 1.00 73.75 97 ILE A O 1
ATOM 768 N N . ALA A 1 98 ? 29.835 -12.089 -25.613 1.00 75.31 98 ALA A N 1
ATOM 769 C CA . ALA A 1 98 ? 29.428 -11.498 -26.880 1.00 75.31 98 ALA A CA 1
ATOM 770 C C . ALA A 1 98 ? 29.955 -10.071 -27.048 1.00 75.31 98 ALA A C 1
ATOM 772 O O . ALA A 1 98 ? 30.279 -9.670 -28.151 1.00 75.31 98 ALA A O 1
ATOM 773 N N . GLY A 1 99 ? 30.098 -9.290 -25.977 1.00 65.50 99 GLY A N 1
ATOM 774 C CA . GLY A 1 99 ? 30.655 -7.943 -26.083 1.00 65.50 99 GLY A CA 1
ATOM 775 C C . GLY A 1 99 ? 32.171 -7.837 -26.127 1.00 65.50 99 GLY A C 1
ATOM 776 O O . GLY A 1 99 ? 32.678 -6.773 -26.476 1.00 65.50 99 GLY A O 1
ATOM 777 N N . GLU A 1 100 ? 32.875 -8.889 -25.723 1.00 66.94 100 GLU A N 1
ATOM 778 C CA . GLU A 1 100 ? 34.330 -8.991 -25.852 1.00 66.94 100 GLU A CA 1
ATOM 779 C C . GLU A 1 100 ? 34.735 -9.446 -27.258 1.00 66.94 100 GLU A C 1
ATOM 781 O O . GLU A 1 100 ? 35.869 -9.208 -27.676 1.00 66.94 100 GLU A O 1
ATOM 786 N N . LEU A 1 101 ? 33.801 -10.033 -28.018 1.00 69.19 101 LEU A N 1
ATOM 787 C CA . LEU A 1 101 ? 34.020 -10.370 -29.417 1.00 69.19 101 LEU A CA 1
ATOM 788 C C . LEU A 1 101 ? 34.394 -9.115 -30.209 1.00 69.19 101 LEU A C 1
ATOM 790 O O . LEU A 1 101 ? 33.709 -8.091 -30.207 1.00 69.19 101 LEU A O 1
ATOM 794 N N . GLN A 1 102 ? 35.504 -9.211 -30.925 1.00 64.12 102 GLN A N 1
ATOM 795 C CA . GLN A 1 102 ? 35.929 -8.219 -31.892 1.00 64.12 102 GLN A CA 1
ATOM 796 C C . GLN A 1 102 ? 35.686 -8.795 -33.285 1.00 64.12 102 GLN A C 1
ATOM 798 O O . GLN A 1 102 ? 36.540 -9.471 -33.846 1.00 64.12 102 GLN A O 1
ATOM 803 N N . TYR A 1 103 ? 34.520 -8.514 -33.871 1.00 69.69 103 TYR A N 1
ATOM 804 C CA . TYR A 1 103 ? 34.280 -8.748 -35.302 1.00 69.69 103 TYR A CA 1
ATOM 805 C C . TYR A 1 103 ? 34.999 -7.687 -36.155 1.00 69.69 103 TYR A C 1
ATOM 807 O O . TYR A 1 103 ? 34.401 -7.031 -36.998 1.00 69.69 103 TYR A O 1
ATOM 815 N N . THR A 1 104 ? 36.285 -7.452 -35.893 1.00 57.12 104 THR A N 1
ATOM 816 C CA . THR A 1 104 ? 37.079 -6.399 -36.546 1.00 57.12 104 THR A CA 1
ATOM 817 C C . THR A 1 104 ? 37.326 -6.673 -38.027 1.00 57.12 104 THR A C 1
ATOM 819 O O . THR A 1 104 ? 37.609 -5.737 -38.765 1.00 57.12 104 THR A O 1
ATOM 822 N N . GLU A 1 105 ? 37.183 -7.928 -38.467 1.00 71.19 105 GLU A N 1
ATOM 823 C CA . GLU A 1 105 ? 37.488 -8.364 -39.839 1.00 71.19 105 GLU A CA 1
ATOM 824 C C . GLU A 1 105 ? 36.285 -8.943 -40.609 1.00 71.19 105 GLU A C 1
ATOM 826 O O . GLU A 1 105 ? 36.387 -9.155 -41.814 1.00 71.19 105 GLU A O 1
ATOM 831 N N . LYS A 1 106 ? 35.141 -9.194 -39.951 1.00 84.06 106 LYS A N 1
ATOM 832 C CA . LYS A 1 106 ? 33.949 -9.811 -40.566 1.00 84.06 106 LYS A CA 1
ATOM 833 C C . LYS A 1 106 ? 32.724 -8.915 -40.408 1.00 84.06 106 LYS A C 1
ATOM 835 O O . LYS A 1 106 ? 32.448 -8.421 -39.318 1.00 84.06 106 LYS A O 1
ATOM 840 N N . THR A 1 107 ? 31.949 -8.745 -41.475 1.00 90.06 107 THR A N 1
ATOM 841 C CA . THR A 1 107 ? 30.651 -8.059 -41.409 1.00 90.06 107 THR A CA 1
ATOM 842 C C . THR A 1 107 ? 29.566 -8.989 -40.849 1.00 90.06 107 THR A C 1
ATOM 844 O O . THR A 1 107 ? 29.684 -10.212 -40.924 1.00 90.06 107 THR A O 1
ATOM 847 N N . MET A 1 108 ? 28.450 -8.442 -40.346 1.00 92.38 108 MET A N 1
ATOM 848 C CA . MET A 1 108 ? 27.295 -9.253 -39.900 1.00 92.38 108 MET A CA 1
ATOM 849 C C . MET A 1 108 ? 26.731 -10.154 -41.004 1.00 92.38 108 MET A C 1
ATOM 851 O O . MET A 1 108 ? 26.224 -11.241 -40.733 1.00 92.38 108 MET A O 1
ATOM 855 N N . LYS A 1 109 ? 26.873 -9.732 -42.265 1.00 94.00 109 LYS A N 1
ATOM 856 C CA . LYS A 1 109 ? 26.528 -10.541 -43.433 1.00 94.00 109 LYS A CA 1
ATOM 857 C C . LYS A 1 109 ? 27.455 -11.749 -43.581 1.00 94.00 109 LYS A C 1
ATOM 859 O O . LYS A 1 109 ? 26.969 -12.835 -43.894 1.00 94.00 109 LYS A O 1
ATOM 864 N N . ASP A 1 110 ? 28.757 -11.570 -43.364 1.00 93.81 110 ASP A N 1
ATOM 865 C CA . ASP A 1 110 ? 29.735 -12.661 -43.444 1.00 93.81 110 ASP A CA 1
ATOM 866 C C . ASP A 1 110 ? 29.463 -13.695 -42.349 1.00 93.81 110 ASP A C 1
ATOM 868 O O . ASP A 1 110 ? 29.403 -14.888 -42.633 1.00 93.81 110 ASP A O 1
ATOM 872 N N . ILE A 1 111 ? 29.176 -13.228 -41.130 1.00 94.19 111 ILE A N 1
ATOM 873 C CA . ILE A 1 111 ? 28.813 -14.079 -39.987 1.00 94.19 111 ILE A CA 1
ATOM 874 C C . ILE A 1 111 ? 27.519 -14.854 -40.271 1.00 94.19 111 ILE A C 1
ATOM 876 O O . ILE A 1 111 ? 27.477 -16.070 -40.109 1.00 94.19 111 ILE A O 1
ATOM 880 N N . ALA A 1 112 ? 26.469 -14.183 -40.755 1.00 95.12 112 ALA A N 1
ATOM 881 C CA . ALA A 1 112 ? 25.221 -14.849 -41.127 1.00 95.12 112 ALA A CA 1
ATOM 882 C C . ALA A 1 112 ? 25.428 -15.897 -42.238 1.00 95.12 112 ALA A C 1
ATOM 884 O O . ALA A 1 112 ? 24.816 -16.962 -42.206 1.00 95.12 112 ALA A O 1
ATOM 885 N N . THR A 1 113 ? 26.304 -15.610 -43.207 1.00 95.38 113 THR A N 1
ATOM 886 C CA . THR A 1 113 ? 26.660 -16.542 -44.290 1.00 95.38 113 THR A CA 1
ATOM 887 C C . THR A 1 113 ? 27.382 -17.771 -43.751 1.00 95.38 113 THR A C 1
ATOM 889 O O . THR A 1 113 ? 27.068 -18.885 -44.159 1.00 95.38 113 THR A O 1
ATOM 892 N N . GLU A 1 114 ? 28.311 -17.583 -42.817 1.00 95.38 114 GLU A N 1
ATOM 893 C CA . GLU A 1 114 ? 29.043 -18.664 -42.157 1.00 95.38 114 GLU A CA 1
ATOM 894 C C . GLU A 1 114 ? 28.106 -19.590 -41.374 1.00 95.38 114 GLU A C 1
ATOM 896 O O . GLU A 1 114 ? 28.125 -20.796 -41.612 1.00 95.38 114 GLU A O 1
ATOM 901 N N . ILE A 1 115 ? 27.230 -19.031 -40.531 1.00 95.62 115 ILE A N 1
ATOM 902 C CA . ILE A 1 115 ? 26.245 -19.797 -39.750 1.00 95.62 115 ILE A CA 1
ATOM 903 C C . ILE A 1 115 ? 25.343 -20.626 -40.678 1.00 95.62 115 ILE A C 1
ATOM 905 O O . ILE A 1 115 ? 25.197 -21.835 -40.507 1.00 95.62 115 ILE A O 1
ATOM 909 N N . VAL A 1 116 ? 24.773 -20.002 -41.716 1.00 94.81 116 VAL A N 1
ATOM 910 C CA . VAL A 1 116 ? 23.877 -20.705 -42.647 1.00 94.81 116 VAL A CA 1
ATOM 911 C C . VAL A 1 116 ? 24.628 -21.771 -43.456 1.00 94.81 116 VAL A C 1
ATOM 913 O O . VAL A 1 116 ? 24.089 -22.849 -43.684 1.00 94.81 116 VAL A O 1
ATOM 916 N N . ASN A 1 117 ? 25.873 -21.524 -43.872 1.00 94.75 117 ASN A N 1
ATOM 917 C CA . ASN A 1 117 ? 26.676 -22.526 -44.580 1.00 94.75 117 ASN A CA 1
ATOM 918 C C . ASN A 1 117 ? 27.042 -23.723 -43.692 1.00 94.75 117 ASN A C 1
ATOM 920 O O . ASN A 1 117 ? 27.058 -24.849 -44.193 1.00 94.75 117 ASN A O 1
ATOM 924 N N . ARG A 1 118 ? 27.307 -23.505 -42.394 1.00 94.50 118 ARG A N 1
ATOM 925 C CA . ARG A 1 118 ? 27.504 -24.600 -41.429 1.00 94.50 118 ARG A CA 1
ATOM 926 C C . ARG A 1 118 ? 26.255 -25.459 -41.318 1.00 94.50 118 ARG A C 1
ATOM 928 O O . ARG A 1 118 ? 26.360 -26.667 -41.475 1.00 94.50 118 ARG A O 1
ATOM 935 N N . PHE A 1 119 ? 25.088 -24.836 -41.175 1.00 94.19 119 PHE A N 1
ATOM 936 C CA . PHE A 1 119 ? 23.815 -25.554 -41.146 1.00 94.19 119 PHE A CA 1
ATOM 937 C C . PHE A 1 119 ? 23.557 -26.371 -42.421 1.00 94.19 119 PHE A C 1
ATOM 939 O O . PHE A 1 119 ? 23.175 -27.528 -42.332 1.00 94.19 119 PHE A O 1
ATOM 946 N N . LYS A 1 120 ? 23.839 -25.827 -43.613 1.00 92.31 120 LYS A N 1
ATOM 947 C CA . LYS A 1 120 ? 23.723 -26.595 -44.873 1.00 92.31 120 LYS A CA 1
ATOM 948 C C . LYS A 1 120 ? 24.685 -27.778 -44.963 1.00 92.31 120 LYS A C 1
ATOM 950 O O . LYS A 1 120 ? 24.452 -28.703 -45.734 1.00 92.31 120 LYS A O 1
ATOM 955 N N . SER A 1 121 ? 25.808 -27.692 -44.257 1.00 92.50 121 SER A N 1
ATOM 956 C CA . SER A 1 121 ? 26.835 -28.734 -44.239 1.00 92.50 121 SER A CA 1
ATOM 957 C C . SER A 1 121 ? 26.583 -29.773 -43.141 1.00 92.50 121 SER A C 1
ATOM 959 O O . SER A 1 121 ? 27.248 -30.808 -43.140 1.00 92.50 121 SER A O 1
ATOM 961 N N . ASP A 1 122 ? 25.651 -29.512 -42.217 1.00 90.44 122 ASP A N 1
ATOM 962 C CA . ASP A 1 122 ? 25.263 -30.439 -41.160 1.00 90.44 122 ASP A CA 1
ATOM 963 C C . ASP A 1 122 ? 24.378 -31.558 -41.742 1.00 90.44 122 ASP A C 1
ATOM 965 O O . ASP A 1 122 ? 23.277 -31.282 -42.227 1.00 90.44 122 ASP A O 1
ATOM 969 N N . PRO A 1 123 ? 24.808 -32.834 -41.688 1.00 86.06 123 PRO A N 1
ATOM 970 C CA . PRO A 1 123 ? 24.013 -33.950 -42.195 1.00 86.06 123 PRO A CA 1
ATOM 971 C C . PRO A 1 123 ? 22.649 -34.082 -41.502 1.00 86.06 123 PRO A C 1
ATOM 973 O O . PRO A 1 123 ? 21.708 -34.579 -42.121 1.00 86.06 123 PRO A O 1
ATOM 976 N N . ASN A 1 124 ? 22.520 -33.615 -40.256 1.00 89.38 124 ASN A N 1
ATOM 977 C CA . ASN A 1 124 ? 21.293 -33.730 -39.471 1.00 89.38 124 ASN A CA 1
ATOM 978 C C . ASN A 1 124 ? 20.340 -32.542 -39.642 1.00 89.38 124 ASN A C 1
ATOM 980 O O . ASN A 1 124 ? 19.201 -32.632 -39.187 1.00 89.38 124 ASN A O 1
ATOM 984 N N . HIS A 1 125 ? 20.780 -31.458 -40.296 1.00 85.00 125 HIS A N 1
ATOM 985 C CA . HIS A 1 125 ? 20.023 -30.209 -40.420 1.00 85.00 125 HIS A CA 1
ATOM 986 C C . HIS A 1 125 ? 19.437 -29.756 -39.068 1.00 85.00 125 HIS A C 1
ATOM 988 O O . HIS A 1 125 ? 18.243 -29.452 -38.969 1.00 85.00 125 HIS A O 1
ATOM 994 N N . ASP A 1 126 ? 20.258 -29.736 -38.009 1.00 88.44 126 ASP A N 1
ATOM 995 C CA . ASP A 1 126 ? 19.783 -29.414 -36.664 1.00 88.44 126 ASP A CA 1
ATOM 996 C C . ASP A 1 126 ? 19.386 -27.933 -36.559 1.00 88.44 126 ASP A C 1
ATOM 998 O O . ASP A 1 126 ? 20.206 -27.016 -36.437 1.00 88.44 126 ASP A O 1
ATOM 1002 N N . PHE A 1 127 ? 18.076 -27.692 -36.598 1.00 87.69 127 PHE A N 1
ATOM 1003 C CA . PHE A 1 127 ? 17.511 -26.354 -36.494 1.00 87.69 127 PHE A CA 1
ATOM 1004 C C . PHE A 1 127 ? 17.795 -25.709 -35.131 1.00 87.69 127 PHE A C 1
ATOM 1006 O O . PHE A 1 127 ? 17.976 -24.497 -35.056 1.00 87.69 127 PHE A O 1
ATOM 1013 N N . ASN A 1 128 ? 17.888 -26.486 -34.051 1.00 87.62 128 ASN A N 1
ATOM 1014 C CA . ASN A 1 128 ? 18.188 -25.933 -32.734 1.00 87.62 128 ASN A CA 1
ATOM 1015 C C . ASN A 1 128 ? 19.638 -25.444 -32.659 1.00 87.62 128 ASN A C 1
ATOM 1017 O O . ASN A 1 128 ? 19.890 -24.357 -32.134 1.00 87.62 128 ASN A O 1
ATOM 1021 N N . ALA A 1 129 ? 20.574 -26.201 -33.240 1.00 88.06 129 ALA A N 1
ATOM 1022 C CA . ALA A 1 129 ? 21.965 -25.777 -33.371 1.00 88.06 129 ALA A CA 1
ATOM 1023 C C . ALA A 1 129 ? 22.075 -24.474 -34.179 1.00 88.06 129 ALA A C 1
ATOM 1025 O O . ALA A 1 129 ? 22.714 -23.521 -33.729 1.00 88.06 129 ALA A O 1
ATOM 1026 N N . LEU A 1 130 ? 21.359 -24.383 -35.308 1.00 92.19 130 LEU A N 1
ATOM 1027 C CA . LEU A 1 130 ? 21.280 -23.164 -36.117 1.00 92.19 130 LEU A CA 1
ATOM 1028 C C . LEU A 1 130 ? 20.823 -21.951 -35.298 1.00 92.19 130 LEU A C 1
ATOM 1030 O O . LEU A 1 130 ? 21.444 -20.892 -35.380 1.00 92.19 130 LEU A O 1
ATOM 1034 N N . ILE A 1 131 ? 19.751 -22.084 -34.511 1.00 91.69 131 ILE A N 1
ATOM 1035 C CA . ILE A 1 131 ? 19.239 -20.975 -33.695 1.00 91.69 131 ILE A CA 1
ATOM 1036 C C . ILE A 1 131 ? 20.216 -20.614 -32.576 1.00 91.69 131 ILE A C 1
ATOM 1038 O O . ILE A 1 131 ? 20.456 -19.427 -32.347 1.00 91.69 131 ILE A O 1
ATOM 1042 N N . SER A 1 132 ? 20.848 -21.595 -31.932 1.00 89.38 132 SER A N 1
ATOM 1043 C CA . SER A 1 132 ? 21.849 -21.334 -30.896 1.00 89.38 132 SER A CA 1
ATOM 1044 C C . SER A 1 132 ? 23.045 -20.530 -31.412 1.00 89.38 132 SER A C 1
ATOM 1046 O O . SER A 1 132 ? 23.554 -19.665 -30.700 1.00 89.38 132 SER A O 1
ATOM 1048 N N . GLU A 1 133 ? 23.477 -20.752 -32.655 1.00 92.12 133 GLU A N 1
ATOM 1049 C CA . GLU A 1 133 ? 24.573 -19.984 -33.261 1.00 92.12 133 GLU A CA 1
ATOM 1050 C C . GLU A 1 133 ? 24.219 -18.506 -33.516 1.00 92.12 133 GLU A C 1
ATOM 1052 O O . GLU A 1 133 ? 25.111 -17.670 -33.664 1.00 92.12 133 GLU A O 1
ATOM 1057 N N . THR A 1 134 ? 22.931 -18.144 -33.531 1.00 93.25 134 THR A N 1
ATOM 1058 C CA . THR A 1 134 ? 22.499 -16.745 -33.719 1.00 93.25 134 THR A CA 1
ATOM 1059 C C . THR A 1 134 ? 22.579 -15.893 -32.451 1.00 93.25 134 THR A C 1
ATOM 1061 O O . THR A 1 134 ? 22.541 -14.662 -32.534 1.00 93.25 134 THR A O 1
ATOM 1064 N N . VAL A 1 135 ? 22.706 -16.522 -31.280 1.00 91.62 135 VAL A N 1
ATOM 1065 C CA . VAL A 1 135 ? 22.626 -15.859 -29.970 1.00 91.62 135 VAL A CA 1
ATOM 1066 C C . VAL A 1 135 ? 23.760 -14.855 -29.786 1.00 91.62 135 VAL A C 1
ATOM 1068 O O . VAL A 1 135 ? 23.514 -13.711 -29.403 1.00 91.62 135 VAL A O 1
ATOM 1071 N N . GLU A 1 136 ? 24.995 -15.258 -30.092 1.00 90.88 136 GLU A N 1
ATOM 1072 C CA . GLU A 1 136 ? 26.185 -14.416 -29.934 1.00 90.88 136 GLU A CA 1
ATOM 1073 C C . GLU A 1 136 ? 26.139 -13.149 -30.809 1.00 90.88 136 GLU A C 1
ATOM 1075 O O . GLU A 1 136 ? 26.265 -12.055 -30.247 1.00 90.88 136 GLU A O 1
ATOM 1080 N N . PRO A 1 137 ? 25.887 -13.225 -32.137 1.00 93.25 137 PRO A N 1
ATOM 1081 C CA . PRO A 1 137 ? 25.727 -12.034 -32.973 1.00 93.25 137 PRO A CA 1
ATOM 1082 C C . PRO A 1 137 ? 24.621 -11.092 -32.484 1.00 93.25 137 PRO A C 1
ATOM 1084 O O . PRO A 1 137 ? 24.806 -9.874 -32.469 1.00 93.25 137 PRO A O 1
ATOM 1087 N N . ILE A 1 138 ? 23.482 -11.636 -32.041 1.00 93.56 138 ILE A N 1
ATOM 1088 C CA . ILE A 1 138 ? 22.368 -10.831 -31.522 1.00 93.56 138 ILE A CA 1
ATOM 1089 C C . ILE A 1 138 ? 22.774 -10.118 -30.230 1.00 93.56 138 ILE A C 1
ATOM 1091 O O . ILE A 1 138 ? 22.587 -8.907 -30.111 1.00 93.56 138 ILE A O 1
ATOM 1095 N N . MET A 1 139 ? 23.374 -10.831 -29.274 1.00 91.75 139 MET A N 1
ATOM 1096 C CA . MET A 1 139 ? 23.851 -10.240 -28.021 1.00 91.75 139 MET A CA 1
ATOM 1097 C C . MET A 1 139 ? 24.942 -9.188 -28.251 1.00 91.75 139 MET A C 1
ATOM 1099 O O . MET A 1 139 ? 24.932 -8.149 -27.583 1.00 91.75 139 MET A O 1
ATOM 1103 N N . TYR A 1 140 ? 25.839 -9.414 -29.216 1.00 92.31 140 TYR A N 1
ATOM 1104 C CA . TYR A 1 140 ? 26.854 -8.444 -29.631 1.00 92.31 140 TYR A CA 1
ATOM 1105 C C . TYR A 1 140 ? 26.209 -7.139 -30.113 1.00 92.31 140 TYR A C 1
ATOM 1107 O O . TYR A 1 140 ? 26.551 -6.060 -29.617 1.00 92.31 140 TYR A O 1
ATOM 1115 N N . LEU A 1 141 ? 25.237 -7.232 -31.030 1.00 90.56 141 LEU A N 1
ATOM 1116 C CA . LEU A 1 141 ? 24.531 -6.065 -31.565 1.00 90.56 141 LEU A CA 1
ATOM 1117 C C . LEU A 1 141 ? 23.746 -5.329 -30.472 1.00 90.56 141 LEU A C 1
ATOM 1119 O O . LEU A 1 141 ? 23.825 -4.105 -30.383 1.00 90.56 141 LEU A O 1
ATOM 1123 N N . LEU A 1 142 ? 23.050 -6.055 -29.591 1.00 90.00 142 LEU A N 1
ATOM 1124 C CA . LEU A 1 142 ? 22.311 -5.456 -28.474 1.00 90.00 142 LEU A CA 1
ATOM 1125 C C . LEU A 1 142 ? 23.220 -4.689 -27.515 1.00 90.00 142 LEU A C 1
ATOM 1127 O O . LEU A 1 142 ? 22.894 -3.571 -27.121 1.00 90.00 142 LEU A O 1
ATOM 1131 N N . LYS A 1 143 ? 24.374 -5.258 -27.147 1.00 87.00 143 LYS A N 1
ATOM 1132 C CA . LYS A 1 143 ? 25.319 -4.609 -26.227 1.00 87.00 143 LYS A CA 1
ATOM 1133 C C . LYS A 1 143 ? 25.921 -3.335 -26.822 1.00 87.00 143 LYS A C 1
ATOM 1135 O O . LYS A 1 143 ? 26.207 -2.402 -26.079 1.00 87.00 143 LYS A O 1
ATOM 1140 N N . ARG A 1 144 ? 26.103 -3.297 -28.146 1.00 84.44 144 ARG A N 1
ATOM 1141 C CA . ARG A 1 144 ? 26.580 -2.120 -28.886 1.00 84.44 144 ARG A CA 1
ATOM 1142 C C . ARG A 1 144 ? 25.475 -1.152 -29.288 1.00 84.44 144 ARG A C 1
ATOM 1144 O O . ARG A 1 144 ? 25.767 -0.174 -29.968 1.00 84.44 144 ARG A O 1
ATOM 1151 N N . GLU A 1 145 ? 24.236 -1.416 -28.873 1.00 89.69 145 GLU A N 1
ATOM 1152 C CA . GLU A 1 145 ? 23.083 -0.589 -29.218 1.00 89.69 145 GLU A CA 1
ATOM 1153 C C . GLU A 1 145 ? 22.964 -0.434 -30.744 1.00 89.69 145 GLU A C 1
ATOM 1155 O O . GLU A 1 145 ? 22.844 0.667 -31.279 1.00 89.69 145 GLU A O 1
ATOM 1160 N N . GLN A 1 146 ? 23.052 -1.554 -31.460 1.00 89.75 146 GLN A N 1
ATOM 1161 C CA . GLN A 1 146 ? 22.921 -1.625 -32.913 1.00 89.75 146 GLN A CA 1
ATOM 1162 C C . GLN A 1 146 ? 21.586 -2.268 -33.315 1.00 89.75 146 GLN A C 1
ATOM 1164 O O . GLN A 1 146 ? 20.902 -2.910 -32.508 1.00 89.75 146 GLN A O 1
ATOM 1169 N N . ASN A 1 147 ? 21.183 -2.050 -34.568 1.00 89.88 147 ASN A N 1
ATOM 1170 C CA . ASN A 1 147 ? 19.936 -2.584 -35.100 1.00 89.88 147 ASN A CA 1
ATOM 1171 C C . ASN A 1 147 ? 20.099 -4.081 -35.391 1.00 89.88 147 ASN A C 1
ATOM 1173 O O . ASN A 1 147 ? 21.012 -4.496 -36.101 1.00 89.88 147 ASN A O 1
ATOM 1177 N N . LEU A 1 148 ? 19.196 -4.903 -34.863 1.00 93.56 148 LEU A N 1
ATOM 1178 C CA . LEU A 1 148 ? 19.226 -6.345 -35.079 1.00 93.56 148 LEU A CA 1
ATOM 1179 C C . LEU A 1 148 ? 18.974 -6.736 -36.537 1.00 93.56 148 LEU A C 1
ATOM 1181 O O . LEU A 1 148 ? 19.448 -7.792 -36.958 1.00 93.56 148 LEU A O 1
ATOM 1185 N N . ALA A 1 149 ? 18.299 -5.885 -37.315 1.00 90.69 149 ALA A N 1
ATOM 1186 C CA . ALA A 1 149 ? 18.048 -6.092 -38.738 1.00 90.69 149 ALA A CA 1
ATOM 1187 C C . ALA A 1 149 ? 19.338 -6.244 -39.563 1.00 90.69 149 ALA A C 1
ATOM 1189 O O . ALA A 1 149 ? 19.321 -6.927 -40.592 1.00 90.69 149 ALA A O 1
ATOM 1190 N N . ASP A 1 150 ? 20.454 -5.672 -39.095 1.00 90.56 150 ASP A N 1
ATOM 1191 C CA . ASP A 1 150 ? 21.762 -5.767 -39.752 1.00 90.56 150 ASP A CA 1
ATOM 1192 C C . ASP A 1 150 ? 22.247 -7.221 -39.849 1.00 90.56 150 ASP A C 1
ATOM 1194 O O . ASP A 1 150 ? 22.886 -7.607 -40.832 1.00 90.56 150 ASP A O 1
ATOM 1198 N N . PHE A 1 151 ? 21.889 -8.047 -38.862 1.00 94.44 151 PHE A N 1
ATOM 1199 C CA . PHE A 1 151 ? 22.147 -9.484 -38.854 1.00 94.44 151 PHE A CA 1
ATOM 1200 C C . PHE A 1 151 ? 20.910 -10.292 -39.261 1.00 94.44 151 PHE A C 1
ATOM 1202 O O . PHE A 1 151 ? 20.968 -11.060 -40.225 1.00 94.44 151 PHE A O 1
ATOM 1209 N N . SER A 1 152 ? 19.774 -10.094 -38.581 1.00 92.50 152 SER A N 1
ATOM 1210 C CA . SER A 1 152 ? 18.557 -10.900 -38.763 1.00 92.50 152 SER A CA 1
ATOM 1211 C C . SER A 1 152 ? 18.029 -10.826 -40.200 1.00 92.50 152 SER A C 1
ATOM 1213 O O . SER A 1 152 ? 17.608 -11.837 -40.764 1.00 92.50 152 SER A O 1
ATOM 1215 N N . GLY A 1 153 ? 18.134 -9.661 -40.849 1.00 90.56 153 GLY A N 1
ATOM 1216 C CA . GLY A 1 153 ? 17.730 -9.465 -42.238 1.00 90.56 153 GLY A CA 1
ATOM 1217 C C . GLY A 1 153 ? 18.608 -10.226 -43.235 1.00 90.56 153 GLY A C 1
ATOM 1218 O O . GLY A 1 153 ? 18.090 -10.782 -44.207 1.00 90.56 153 GLY A O 1
ATOM 1219 N N . GLN A 1 154 ? 19.924 -10.290 -43.001 1.00 93.50 154 GLN A N 1
ATOM 1220 C CA . GLN A 1 154 ? 20.848 -11.064 -43.842 1.00 93.50 154 GLN A CA 1
ATOM 1221 C C . GLN A 1 154 ? 20.644 -12.562 -43.630 1.00 93.50 154 GLN A C 1
ATOM 1223 O O . GLN A 1 154 ? 20.494 -13.306 -44.599 1.00 93.50 154 GLN A O 1
ATOM 1228 N N . PHE A 1 155 ? 20.563 -12.978 -42.367 1.00 94.06 155 PHE A N 1
ATOM 1229 C CA . PHE A 1 155 ? 20.324 -14.356 -41.957 1.00 94.06 155 PHE A CA 1
ATOM 1230 C C . PHE A 1 155 ? 19.050 -14.919 -42.595 1.00 94.06 155 PHE A C 1
ATOM 1232 O O . PHE A 1 155 ? 19.091 -15.920 -43.308 1.00 94.06 155 PHE A O 1
ATOM 1239 N N . LYS A 1 156 ? 17.939 -14.188 -42.477 1.00 90.81 156 LYS A N 1
ATOM 1240 C CA . LYS A 1 156 ? 16.651 -14.513 -43.099 1.00 90.81 156 LYS A CA 1
ATOM 1241 C C . LYS A 1 156 ? 16.723 -14.638 -44.621 1.00 90.81 156 LYS A C 1
ATOM 1243 O O . LYS A 1 156 ? 16.184 -15.587 -45.185 1.00 90.81 156 LYS A O 1
ATOM 1248 N N . ARG A 1 157 ? 17.392 -13.706 -45.314 1.00 90.50 157 ARG A N 1
ATOM 1249 C CA . ARG A 1 157 ? 17.560 -13.763 -46.782 1.00 90.50 157 ARG A CA 1
ATOM 1250 C C . ARG A 1 157 ? 18.335 -15.001 -47.223 1.00 90.50 157 ARG A C 1
ATOM 1252 O O . ARG A 1 157 ? 18.011 -15.579 -48.258 1.00 90.50 157 ARG A O 1
ATOM 1259 N N . LEU A 1 158 ? 19.352 -15.395 -46.464 1.00 92.38 158 LEU A N 1
ATOM 1260 C CA . LEU A 1 158 ? 20.155 -16.582 -46.749 1.00 92.38 158 LEU A CA 1
ATOM 1261 C C . LEU A 1 158 ? 19.352 -17.867 -46.518 1.00 92.38 158 LEU A C 1
ATOM 1263 O O . LEU A 1 158 ? 19.351 -18.729 -47.392 1.00 92.38 158 LEU A O 1
ATOM 1267 N N . LEU A 1 159 ? 18.615 -17.939 -45.407 1.00 90.12 159 LEU A N 1
ATOM 1268 C CA . LEU A 1 159 ? 17.738 -19.059 -45.051 1.00 90.12 159 LEU A CA 1
ATOM 1269 C C . LEU A 1 159 ? 16.556 -19.239 -46.002 1.00 90.12 159 LEU A C 1
ATOM 1271 O O . LEU A 1 159 ? 16.214 -20.363 -46.335 1.00 90.12 159 LEU A O 1
ATOM 1275 N N . SER A 1 160 ? 15.970 -18.150 -46.509 1.00 87.38 160 SER A N 1
ATOM 1276 C CA . SER A 1 160 ? 14.819 -18.212 -47.429 1.00 87.38 160 SER A CA 1
ATOM 1277 C C . SER A 1 160 ? 15.093 -18.928 -48.761 1.00 87.38 160 SER A C 1
ATOM 1279 O O . SER A 1 160 ? 14.161 -19.206 -49.512 1.00 87.38 160 SER A O 1
ATOM 1281 N N . LYS A 1 161 ? 16.367 -19.200 -49.076 1.00 88.25 161 LYS A N 1
ATOM 1282 C CA . LYS A 1 161 ? 16.779 -19.965 -50.261 1.00 88.25 161 LYS A CA 1
ATOM 1283 C C . LYS A 1 161 ? 16.713 -21.475 -50.044 1.00 88.25 161 LYS A C 1
ATOM 1285 O O . LYS A 1 161 ? 16.724 -22.214 -51.026 1.00 88.25 161 LYS A O 1
ATOM 1290 N N . GLU A 1 162 ? 16.650 -21.912 -48.793 1.00 87.12 162 GLU A N 1
ATOM 1291 C CA . GLU A 1 162 ? 16.550 -23.316 -48.435 1.00 87.12 162 GLU A CA 1
ATOM 1292 C C . GLU A 1 162 ? 15.086 -23.747 -48.435 1.00 87.12 162 GLU A C 1
ATOM 1294 O O . GLU A 1 162 ? 14.211 -23.081 -47.875 1.00 87.12 162 GLU A O 1
ATOM 1299 N N . LYS A 1 163 ? 14.820 -24.867 -49.106 1.00 78.19 163 LYS A N 1
ATOM 1300 C CA . LYS A 1 163 ? 13.507 -25.506 -49.069 1.00 78.19 163 LYS A CA 1
ATOM 1301 C C . LYS A 1 163 ? 13.387 -26.240 -47.730 1.00 78.19 163 LYS A C 1
ATOM 1303 O O . LYS A 1 163 ? 14.381 -26.734 -47.216 1.00 78.19 163 LYS A O 1
ATOM 1308 N N . ASP A 1 164 ? 12.184 -26.269 -47.167 1.00 81.31 164 ASP A N 1
ATOM 1309 C CA . ASP A 1 164 ? 11.829 -27.053 -45.971 1.00 81.31 164 ASP A CA 1
ATOM 1310 C C . ASP A 1 164 ? 12.287 -26.511 -44.599 1.00 81.31 164 ASP A C 1
ATOM 1312 O O . ASP A 1 164 ? 12.029 -27.150 -43.580 1.00 81.31 164 ASP A O 1
ATOM 1316 N N . ILE A 1 165 ? 12.864 -25.304 -44.522 1.00 80.31 165 ILE A N 1
ATOM 1317 C CA . ILE A 1 165 ? 13.192 -24.668 -43.232 1.00 80.31 165 ILE A CA 1
ATOM 1318 C C . ILE A 1 165 ? 12.083 -23.693 -42.801 1.00 80.31 165 ILE A C 1
ATOM 1320 O O . ILE A 1 165 ? 11.626 -22.886 -43.621 1.00 80.31 165 ILE A O 1
ATOM 1324 N N . PRO A 1 166 ? 11.658 -23.705 -41.519 1.00 79.62 166 PRO A N 1
ATOM 1325 C CA . PRO A 1 166 ? 10.747 -22.703 -40.980 1.00 79.62 166 PRO A CA 1
ATOM 1326 C C . PRO A 1 166 ? 11.252 -21.276 -41.212 1.00 79.62 166 PRO A C 1
ATOM 1328 O O . PRO A 1 166 ? 12.447 -20.989 -41.125 1.00 79.62 166 PRO A O 1
ATOM 1331 N N . CYS A 1 167 ? 10.331 -20.352 -41.479 1.00 80.44 167 CYS A N 1
ATOM 1332 C CA . CYS A 1 167 ? 10.695 -18.953 -41.651 1.00 80.44 167 CYS A CA 1
ATOM 1333 C C . CYS A 1 167 ? 11.206 -18.379 -40.323 1.00 80.44 1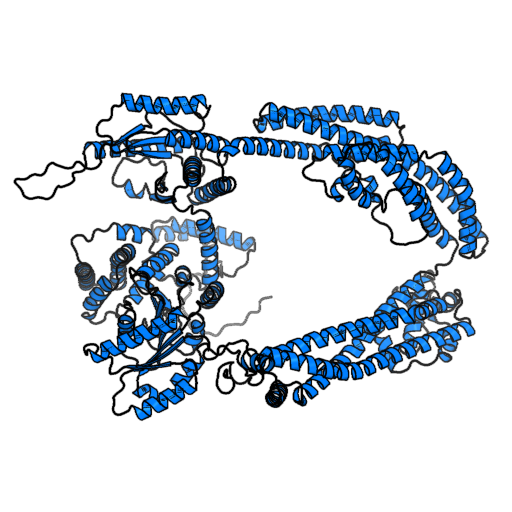67 CYS A C 1
ATOM 1335 O O . CYS A 1 167 ? 10.457 -18.287 -39.355 1.00 80.44 167 CYS A O 1
ATOM 1337 N N . VAL A 1 168 ? 12.481 -17.987 -40.275 1.00 87.44 168 VAL A N 1
ATOM 1338 C CA . VAL A 1 168 ? 13.085 -17.411 -39.069 1.00 87.44 168 VAL A CA 1
ATOM 1339 C C . VAL A 1 168 ? 12.915 -15.894 -39.082 1.00 87.44 168 VAL A C 1
ATOM 1341 O O . VAL A 1 168 ? 13.501 -15.194 -39.912 1.00 87.44 168 VAL A O 1
ATOM 1344 N N . SER A 1 169 ? 12.093 -15.384 -38.168 1.00 88.94 169 SER A N 1
ATOM 1345 C CA . SER A 1 169 ? 11.891 -13.948 -37.948 1.00 88.94 169 SER A CA 1
ATOM 1346 C C . SER A 1 169 ? 12.812 -13.406 -36.856 1.00 88.94 169 SER A C 1
ATOM 1348 O O . SER A 1 169 ? 13.279 -14.150 -35.994 1.00 88.94 169 SER A O 1
ATOM 1350 N N . GLN A 1 170 ? 13.063 -12.095 -36.856 1.00 90.75 170 GLN A N 1
ATOM 1351 C CA . GLN A 1 170 ? 13.784 -11.447 -35.758 1.00 90.75 170 GLN A CA 1
ATOM 1352 C C . GLN A 1 170 ? 13.037 -11.634 -34.434 1.00 90.75 170 GLN A C 1
ATOM 1354 O O . GLN A 1 170 ? 13.672 -11.901 -33.416 1.00 90.75 170 GLN A O 1
ATOM 1359 N N . ARG A 1 171 ? 11.699 -11.561 -34.448 1.00 89.25 171 ARG A N 1
ATOM 1360 C CA . ARG A 1 171 ? 10.876 -11.889 -33.273 1.00 89.25 171 ARG A CA 1
ATOM 1361 C C . ARG A 1 171 ? 11.114 -13.287 -32.749 1.00 89.25 171 ARG A C 1
ATOM 1363 O O . ARG A 1 171 ? 11.304 -13.441 -31.551 1.00 89.25 171 ARG A O 1
ATOM 1370 N N . PHE A 1 172 ? 11.112 -14.280 -33.634 1.00 89.69 172 PHE A N 1
ATOM 1371 C CA . PHE A 1 172 ? 11.355 -15.661 -33.243 1.00 89.69 172 PHE A CA 1
ATOM 1372 C C . PHE A 1 172 ? 12.718 -15.807 -32.561 1.00 89.69 172 PHE A C 1
ATOM 1374 O O . PHE A 1 172 ? 12.811 -16.449 -31.518 1.00 89.69 172 PHE A O 1
ATOM 1381 N N . LEU A 1 173 ? 13.759 -15.164 -33.100 1.00 91.38 173 LEU A N 1
ATOM 1382 C CA . LEU A 1 173 ? 15.092 -15.174 -32.494 1.00 91.38 173 LEU A CA 1
ATOM 1383 C C . LEU A 1 173 ? 15.098 -14.499 -31.116 1.00 91.38 173 LEU A C 1
ATOM 1385 O O . LEU A 1 173 ? 15.631 -15.063 -30.164 1.00 91.38 173 LEU A O 1
ATOM 1389 N N . ILE A 1 174 ? 14.467 -13.327 -30.984 1.00 91.06 174 ILE A N 1
ATOM 1390 C CA . ILE A 1 174 ? 14.367 -12.608 -29.706 1.00 91.06 174 ILE A CA 1
ATOM 1391 C C . ILE A 1 174 ? 13.598 -13.436 -28.675 1.00 91.06 174 ILE A C 1
ATOM 1393 O O . ILE A 1 174 ? 14.092 -13.624 -27.568 1.00 91.06 174 ILE A O 1
ATOM 1397 N N . ASP A 1 175 ? 12.416 -13.942 -29.023 1.00 88.25 175 ASP A N 1
ATOM 1398 C CA . ASP A 1 175 ? 11.572 -14.710 -28.106 1.00 88.25 175 ASP A CA 1
ATOM 1399 C C . ASP A 1 175 ? 12.251 -16.025 -27.709 1.00 88.25 175 ASP A C 1
ATOM 1401 O O . ASP A 1 175 ? 12.246 -16.385 -26.536 1.00 88.25 175 ASP A O 1
ATOM 1405 N N . THR A 1 176 ? 12.953 -16.683 -28.640 1.00 89.00 176 THR A N 1
ATOM 1406 C CA . THR A 1 176 ? 13.762 -17.870 -28.327 1.00 89.00 176 THR A CA 1
ATOM 1407 C C . THR A 1 176 ? 14.879 -17.532 -27.344 1.00 89.00 176 THR A C 1
ATOM 1409 O O . THR A 1 176 ? 15.035 -18.234 -26.348 1.00 89.00 176 THR A O 1
ATOM 1412 N N . ILE A 1 177 ? 15.630 -16.446 -27.553 1.00 90.69 177 ILE A N 1
ATOM 1413 C CA . ILE A 1 177 ? 16.682 -16.033 -26.613 1.00 90.69 177 ILE A CA 1
ATOM 1414 C C . ILE A 1 177 ? 16.075 -15.680 -25.255 1.00 90.69 177 ILE A C 1
ATOM 1416 O O . ILE A 1 177 ? 16.599 -16.116 -24.234 1.00 90.69 177 ILE A O 1
ATOM 1420 N N . MET A 1 178 ? 14.975 -14.925 -25.217 1.00 89.56 178 MET A N 1
ATOM 1421 C CA . MET A 1 178 ? 14.319 -14.525 -23.970 1.00 89.56 178 MET A CA 1
ATOM 1422 C C . MET A 1 178 ? 13.752 -15.731 -23.214 1.00 89.56 178 MET A C 1
ATOM 1424 O O . MET A 1 178 ? 13.957 -15.835 -22.014 1.00 89.56 178 MET A O 1
ATOM 1428 N N . MET A 1 179 ? 13.098 -16.683 -23.878 1.00 85.88 179 MET A N 1
ATOM 1429 C CA . MET A 1 179 ? 12.552 -17.874 -23.208 1.00 85.88 179 MET A CA 1
ATOM 1430 C C . MET A 1 179 ? 13.624 -18.807 -22.654 1.00 85.88 179 MET A C 1
ATOM 1432 O O . MET A 1 179 ? 13.379 -19.501 -21.671 1.00 85.88 179 MET A O 1
ATOM 1436 N N . ASN A 1 180 ? 14.804 -18.794 -23.265 1.00 87.62 180 ASN A N 1
ATOM 1437 C CA . ASN A 1 180 ? 15.951 -19.587 -22.850 1.00 87.62 180 ASN A CA 1
ATOM 1438 C C . ASN A 1 180 ? 16.914 -18.803 -21.946 1.00 87.62 180 ASN A C 1
ATOM 1440 O O . ASN A 1 180 ? 17.939 -19.333 -21.541 1.00 87.62 180 ASN A O 1
ATOM 1444 N N . SER A 1 181 ? 16.626 -17.542 -21.619 1.00 88.81 181 SER A N 1
ATOM 1445 C CA . SER A 1 181 ? 17.486 -16.721 -20.766 1.00 88.81 181 SER A CA 1
ATOM 1446 C C . SER A 1 181 ? 17.049 -16.797 -19.309 1.00 88.81 181 SER A C 1
ATOM 1448 O O . SER A 1 181 ? 15.859 -16.853 -18.998 1.00 88.81 181 SER A O 1
ATOM 1450 N N . ASP A 1 182 ? 18.008 -16.716 -18.388 1.00 85.75 182 ASP A N 1
ATOM 1451 C CA . ASP A 1 182 ? 17.674 -16.449 -16.996 1.00 85.75 182 ASP A CA 1
ATOM 1452 C C . ASP A 1 182 ? 16.938 -15.100 -16.849 1.00 85.75 182 ASP A C 1
ATOM 1454 O O . ASP A 1 182 ? 16.955 -14.227 -17.726 1.00 85.75 182 ASP A O 1
ATOM 1458 N N . ARG A 1 183 ? 16.264 -14.925 -15.714 1.00 80.75 183 ARG A N 1
ATOM 1459 C CA . ARG A 1 183 ? 15.433 -13.750 -15.427 1.00 80.75 183 ARG A CA 1
ATOM 1460 C C . ARG A 1 183 ? 16.198 -12.428 -15.546 1.00 80.75 183 ARG A C 1
ATOM 1462 O O . ARG A 1 183 ? 15.667 -11.449 -16.074 1.00 80.75 183 ARG A O 1
ATOM 1469 N N . PHE A 1 184 ? 17.439 -12.391 -15.066 1.00 80.94 184 PHE A N 1
ATOM 1470 C CA . PHE A 1 184 ? 18.250 -11.179 -15.071 1.00 80.94 184 PHE A CA 1
ATOM 1471 C C . PHE A 1 184 ? 18.674 -10.818 -16.496 1.00 80.94 184 PHE A C 1
ATOM 1473 O O . PHE A 1 184 ? 18.534 -9.666 -16.918 1.00 80.94 184 PHE A O 1
ATOM 1480 N N . LEU A 1 185 ? 19.128 -11.810 -17.262 1.00 86.31 185 LEU A N 1
ATOM 1481 C CA . LEU A 1 185 ? 19.486 -11.647 -18.658 1.00 86.31 185 LEU A CA 1
ATOM 1482 C C . LEU A 1 185 ? 18.267 -11.224 -19.478 1.00 86.31 185 LEU A C 1
ATOM 1484 O O . LEU A 1 185 ? 18.378 -10.258 -20.223 1.00 86.31 185 LEU A O 1
ATOM 1488 N N . CYS A 1 186 ? 17.092 -11.837 -19.300 1.00 88.44 186 CYS A N 1
ATOM 1489 C CA . CYS A 1 186 ? 15.865 -11.423 -19.992 1.00 88.44 186 CYS A CA 1
ATOM 1490 C C . CYS A 1 186 ? 15.577 -9.933 -19.810 1.00 88.44 186 CYS A C 1
ATOM 1492 O O . CYS A 1 186 ? 15.277 -9.213 -20.767 1.00 88.44 186 CYS A O 1
ATOM 1494 N N . ARG A 1 187 ? 15.683 -9.452 -18.571 1.00 86.75 187 ARG A N 1
ATOM 1495 C CA . ARG A 1 187 ? 15.454 -8.048 -18.246 1.00 86.75 187 ARG A CA 1
ATOM 1496 C C . ARG A 1 187 ? 16.521 -7.147 -18.856 1.00 86.75 187 ARG A C 1
ATOM 1498 O O . ARG A 1 187 ? 16.194 -6.104 -19.425 1.00 86.75 187 ARG A O 1
ATOM 1505 N N . ARG A 1 188 ? 17.790 -7.553 -18.787 1.00 87.44 188 ARG A N 1
ATOM 1506 C CA . ARG A 1 188 ? 18.889 -6.816 -19.414 1.00 87.44 188 ARG A CA 1
ATOM 1507 C C . ARG A 1 188 ? 18.728 -6.753 -20.930 1.00 87.44 188 ARG A C 1
ATOM 1509 O O . ARG A 1 188 ? 18.890 -5.679 -21.497 1.00 87.44 188 ARG A O 1
ATOM 1516 N N . LEU A 1 189 ? 18.362 -7.860 -21.569 1.00 91.00 189 LEU A N 1
ATOM 1517 C CA . LEU A 1 189 ? 18.075 -7.932 -22.998 1.00 91.00 189 LEU A CA 1
ATOM 1518 C C . LEU A 1 189 ? 16.898 -7.035 -23.363 1.00 91.00 189 LEU A C 1
ATOM 1520 O O . LEU A 1 189 ? 17.018 -6.279 -24.312 1.00 91.00 189 LEU A O 1
ATOM 1524 N N . THR A 1 190 ? 15.818 -7.027 -22.577 1.00 92.81 190 THR A N 1
ATOM 1525 C CA . THR A 1 190 ? 14.671 -6.121 -22.784 1.00 92.81 190 THR A CA 1
ATOM 1526 C C . THR A 1 190 ? 15.111 -4.650 -22.746 1.00 92.81 190 THR A C 1
ATOM 1528 O O . THR A 1 190 ? 14.739 -3.860 -23.611 1.00 92.81 190 THR A O 1
ATOM 1531 N N . SER A 1 191 ? 15.969 -4.293 -21.783 1.00 91.44 191 SER A N 1
ATOM 1532 C CA . SER A 1 191 ? 16.541 -2.946 -21.653 1.00 91.44 191 SER A CA 1
ATOM 1533 C C . SER A 1 191 ? 17.533 -2.580 -22.759 1.00 91.44 191 SER A C 1
ATOM 1535 O O . SER A 1 191 ? 17.677 -1.402 -23.062 1.00 91.44 191 SER A O 1
ATOM 1537 N N . LEU A 1 192 ? 18.248 -3.540 -23.343 1.00 91.38 192 LEU A N 1
ATOM 1538 C CA . LEU A 1 192 ? 19.136 -3.279 -24.480 1.00 91.38 192 LEU A CA 1
ATOM 1539 C C . LEU A 1 192 ? 18.357 -3.223 -25.795 1.00 91.38 192 LEU A C 1
ATOM 1541 O O . LEU A 1 192 ? 18.634 -2.372 -26.635 1.00 91.38 192 LEU A O 1
ATOM 1545 N N . LEU A 1 193 ? 17.351 -4.087 -25.944 1.00 92.88 193 LEU A N 1
ATOM 1546 C CA . LEU A 1 193 ? 16.425 -4.102 -27.070 1.00 92.88 193 LEU A CA 1
ATOM 1547 C C . LEU A 1 193 ? 15.764 -2.738 -27.219 1.00 92.88 193 LEU A C 1
ATOM 1549 O O . LEU A 1 193 ? 15.878 -2.154 -28.292 1.00 92.88 193 LEU A O 1
ATOM 1553 N N . CYS A 1 194 ? 15.190 -2.190 -26.139 1.00 93.44 194 CYS A N 1
ATOM 1554 C CA . CYS A 1 194 ? 14.444 -0.931 -26.200 1.00 93.44 194 CYS A CA 1
ATOM 1555 C C . CYS A 1 194 ? 15.262 0.249 -26.732 1.00 93.44 194 CYS A C 1
ATOM 1557 O O . CYS A 1 194 ? 14.684 1.186 -27.276 1.00 93.44 194 CYS A O 1
ATOM 1559 N N . LYS A 1 195 ? 16.597 0.204 -26.619 1.00 89.25 195 LYS A N 1
ATOM 1560 C CA . LYS A 1 195 ? 17.466 1.291 -27.070 1.00 89.25 195 LYS A CA 1
ATOM 1561 C C . LYS A 1 195 ? 17.403 1.504 -28.577 1.00 89.25 195 LYS A C 1
ATOM 1563 O O . LYS A 1 195 ? 17.429 2.647 -29.015 1.00 89.25 195 LYS A O 1
ATOM 1568 N N . ARG A 1 196 ? 17.361 0.422 -29.365 1.00 89.81 196 ARG A N 1
ATOM 1569 C CA . ARG A 1 196 ? 17.512 0.476 -30.836 1.00 89.81 196 ARG A CA 1
ATOM 1570 C C . ARG A 1 196 ? 16.569 -0.403 -31.638 1.00 89.81 196 ARG A C 1
ATOM 1572 O O . ARG A 1 196 ? 16.570 -0.331 -32.865 1.00 89.81 196 ARG A O 1
ATOM 1579 N N . ASN A 1 197 ? 15.787 -1.229 -30.962 1.00 93.44 197 ASN A N 1
ATOM 1580 C CA . ASN A 1 197 ? 14.917 -2.220 -31.562 1.00 93.44 197 ASN A CA 1
ATOM 1581 C C . ASN A 1 197 ? 13.546 -2.164 -30.886 1.00 93.44 197 ASN A C 1
ATOM 1583 O O . ASN A 1 197 ? 13.407 -1.714 -29.747 1.00 93.44 197 ASN A O 1
ATOM 1587 N N . SER A 1 198 ? 12.524 -2.647 -31.585 1.00 93.81 198 SER A N 1
ATOM 1588 C CA . SER A 1 198 ? 11.204 -2.802 -30.990 1.00 93.81 198 SER A CA 1
ATOM 1589 C C . SER A 1 198 ? 11.215 -3.922 -29.945 1.00 93.81 198 SER A C 1
ATOM 1591 O O . SER A 1 198 ? 11.817 -4.980 -30.142 1.00 93.81 198 SER A O 1
ATOM 1593 N N . VAL A 1 199 ? 10.561 -3.679 -28.813 1.00 95.12 199 VAL A N 1
ATOM 1594 C CA . VAL A 1 199 ? 10.435 -4.619 -27.701 1.00 95.12 199 VAL A CA 1
ATOM 1595 C C . VAL A 1 199 ? 9.129 -5.389 -27.853 1.00 95.12 199 VAL A C 1
ATOM 1597 O O . VAL A 1 199 ? 8.072 -4.762 -27.931 1.00 95.12 199 VAL A O 1
ATOM 1600 N N . PRO A 1 200 ? 9.157 -6.726 -27.868 1.00 93.75 200 PRO A N 1
ATOM 1601 C CA . PRO A 1 200 ? 7.932 -7.504 -27.937 1.00 93.75 200 PRO A CA 1
ATOM 1602 C C . PRO A 1 200 ? 7.105 -7.340 -26.649 1.00 93.75 200 PRO A C 1
ATOM 1604 O O . PRO A 1 200 ? 7.629 -7.446 -25.541 1.00 93.75 200 PRO A O 1
ATOM 1607 N N . MET A 1 201 ? 5.806 -7.077 -26.803 1.00 94.00 201 MET A N 1
ATOM 1608 C CA . MET A 1 201 ? 4.827 -6.947 -25.714 1.00 94.00 201 MET A CA 1
ATOM 1609 C C . MET A 1 201 ? 3.908 -8.166 -25.642 1.00 94.00 201 MET A C 1
ATOM 1611 O O . MET A 1 201 ? 3.667 -8.695 -24.560 1.00 94.00 201 MET A O 1
ATOM 1615 N N . ILE A 1 202 ? 3.410 -8.620 -26.795 1.00 91.88 202 ILE A N 1
ATOM 1616 C CA . ILE A 1 202 ? 2.515 -9.777 -26.921 1.00 91.88 202 ILE A CA 1
ATOM 1617 C C . ILE A 1 202 ? 3.085 -10.716 -27.976 1.00 91.88 202 ILE A C 1
ATOM 1619 O O . ILE A 1 202 ? 3.311 -10.288 -29.109 1.00 91.88 202 ILE A O 1
ATOM 1623 N N . GLN A 1 203 ? 3.288 -11.983 -27.614 1.00 89.56 203 GLN A N 1
ATOM 1624 C CA . GLN A 1 203 ? 3.808 -13.035 -28.495 1.00 89.56 203 GLN A CA 1
ATOM 1625 C C . GLN A 1 203 ? 2.982 -14.324 -28.353 1.00 89.56 203 GLN A C 1
ATOM 1627 O O . GLN A 1 203 ? 2.439 -14.575 -27.275 1.00 89.56 203 GLN A O 1
ATOM 1632 N N . PRO A 1 204 ? 2.872 -15.169 -29.394 1.00 85.62 204 PRO A N 1
ATOM 1633 C CA . PRO A 1 204 ? 2.318 -16.510 -29.240 1.00 85.62 204 PRO A CA 1
ATOM 1634 C C . PRO A 1 204 ? 3.264 -17.394 -28.397 1.00 85.62 204 PRO A C 1
ATOM 1636 O O . PRO A 1 204 ? 4.482 -17.232 -28.484 1.00 85.62 204 PRO A O 1
ATOM 1639 N N . PRO A 1 205 ? 2.759 -18.355 -27.604 1.00 81.94 205 PRO A N 1
ATOM 1640 C CA . PRO A 1 205 ? 3.594 -19.322 -26.904 1.00 81.94 205 PRO A CA 1
ATOM 1641 C C . PRO A 1 205 ? 4.399 -20.177 -27.891 1.00 81.94 205 PRO A C 1
ATOM 1643 O O . PRO A 1 205 ? 3.849 -20.694 -28.869 1.00 81.94 205 PRO A O 1
ATOM 1646 N N . LEU A 1 206 ? 5.687 -20.406 -27.607 1.00 75.00 206 LEU A N 1
ATOM 1647 C CA . LEU A 1 206 ? 6.481 -21.395 -28.339 1.00 75.00 206 LEU A CA 1
ATOM 1648 C C . LEU A 1 206 ? 5.835 -22.783 -28.192 1.00 75.00 206 LEU A C 1
ATOM 1650 O O . LEU A 1 206 ? 5.750 -23.322 -27.094 1.00 75.00 206 LEU A O 1
ATOM 1654 N N . GLY A 1 207 ? 5.372 -23.354 -29.305 1.00 68.88 207 GLY A N 1
ATOM 1655 C CA . GLY A 1 207 ? 4.840 -24.721 -29.357 1.00 68.88 207 GLY A CA 1
ATOM 1656 C C . GLY A 1 207 ? 3.326 -24.861 -29.173 1.00 68.88 207 GLY A C 1
ATOM 1657 O O . GLY A 1 207 ? 2.811 -25.949 -29.414 1.00 68.88 207 GLY A O 1
ATOM 1658 N N . SER A 1 208 ? 2.594 -23.792 -28.835 1.00 70.81 208 SER A N 1
ATOM 1659 C CA . SER A 1 208 ? 1.127 -23.859 -28.795 1.00 70.81 208 SER A CA 1
ATOM 1660 C C . SER A 1 208 ? 0.539 -23.787 -30.205 1.00 70.81 208 SER A C 1
ATOM 1662 O O . SER A 1 208 ? 0.914 -22.934 -31.014 1.00 70.81 208 SER A O 1
ATOM 1664 N N . THR A 1 209 ? -0.385 -24.698 -30.509 1.00 64.50 209 THR A N 1
ATOM 1665 C CA . THR A 1 209 ? -1.251 -24.627 -31.697 1.00 64.50 209 THR A CA 1
ATOM 1666 C C . THR A 1 209 ? -2.512 -23.807 -31.441 1.00 64.50 209 THR A C 1
ATOM 1668 O O . THR A 1 209 ? -3.230 -23.490 -32.387 1.00 64.50 209 THR A O 1
ATOM 1671 N N . ASN A 1 210 ? -2.799 -23.475 -30.180 1.00 64.44 210 ASN A N 1
ATOM 1672 C CA . ASN A 1 210 ? -3.945 -22.657 -29.816 1.00 64.44 210 ASN A CA 1
ATOM 1673 C C . ASN A 1 210 ? -3.584 -21.179 -29.999 1.00 64.44 210 ASN A C 1
ATOM 1675 O O . ASN A 1 210 ? -2.458 -20.776 -29.713 1.00 64.44 210 ASN A O 1
ATOM 1679 N N . ASN A 1 211 ? -4.556 -20.364 -30.420 1.00 64.38 211 ASN A N 1
ATOM 1680 C CA . ASN A 1 211 ? -4.451 -18.898 -30.517 1.00 64.38 211 ASN A CA 1
ATOM 1681 C C . ASN A 1 211 ? -4.364 -18.219 -29.130 1.00 64.38 211 ASN A C 1
ATOM 1683 O O . ASN A 1 211 ? -4.959 -17.171 -28.899 1.00 64.38 211 ASN A O 1
ATOM 1687 N N . GLU A 1 212 ? -3.682 -18.844 -28.177 1.00 75.75 212 GLU A N 1
ATOM 1688 C CA . GLU A 1 212 ? -3.360 -18.253 -26.890 1.00 75.75 212 GLU A CA 1
ATOM 1689 C C . GLU A 1 212 ? -2.179 -17.301 -27.076 1.00 75.75 212 GLU A C 1
ATOM 1691 O O . GLU A 1 212 ? -1.278 -17.562 -27.870 1.00 75.75 212 GLU A O 1
ATOM 1696 N N . TYR A 1 213 ? -2.184 -16.187 -26.351 1.00 81.75 213 TYR A N 1
ATOM 1697 C CA . TYR A 1 213 ? -1.137 -15.173 -26.413 1.00 81.75 213 TYR A CA 1
ATOM 1698 C C . TYR A 1 213 ? -0.495 -15.015 -25.042 1.00 81.75 213 TYR A C 1
ATOM 1700 O O . TYR A 1 213 ? -1.163 -15.111 -24.012 1.00 81.75 213 TYR A O 1
ATOM 1708 N N . ARG A 1 214 ? 0.809 -14.743 -25.025 1.00 86.75 214 ARG A N 1
ATOM 1709 C CA . ARG A 1 214 ? 1.582 -14.467 -23.819 1.00 86.75 214 ARG A CA 1
ATOM 1710 C C . ARG A 1 214 ? 2.014 -13.005 -23.797 1.00 86.75 214 ARG A C 1
ATOM 1712 O O . ARG A 1 214 ? 2.645 -12.522 -24.736 1.00 86.75 214 ARG A O 1
ATOM 1719 N N . SER A 1 215 ? 1.733 -12.334 -22.683 1.00 87.44 215 SER A N 1
ATOM 1720 C CA . SER A 1 215 ? 2.309 -11.026 -22.366 1.00 87.44 215 SER A CA 1
ATOM 1721 C C . SER A 1 215 ? 3.759 -11.176 -21.891 1.00 87.44 215 SER A C 1
ATOM 1723 O O . SER A 1 215 ? 4.070 -12.041 -21.063 1.00 87.44 215 SER A O 1
ATOM 1725 N N . ILE A 1 216 ? 4.658 -10.340 -22.412 1.00 89.12 216 ILE A N 1
ATOM 1726 C CA . ILE A 1 216 ? 6.061 -10.297 -21.991 1.00 89.12 216 ILE A CA 1
ATOM 1727 C C . ILE A 1 216 ? 6.189 -9.388 -20.772 1.00 89.12 216 ILE A C 1
ATOM 1729 O O . ILE A 1 216 ? 6.265 -8.166 -20.875 1.00 89.12 216 ILE A O 1
ATOM 1733 N N . SER A 1 217 ? 6.269 -10.017 -19.599 1.00 85.38 217 SER A N 1
ATOM 1734 C CA . SER A 1 217 ? 6.335 -9.370 -18.282 1.00 85.38 217 SER A CA 1
ATOM 1735 C C . SER A 1 217 ? 7.389 -8.269 -18.174 1.00 85.38 217 SER A C 1
ATOM 1737 O O . SER A 1 217 ? 7.140 -7.233 -17.563 1.00 85.38 217 SER A O 1
ATOM 1739 N N . ASN A 1 218 ? 8.559 -8.463 -18.787 1.00 89.38 218 ASN A N 1
ATOM 1740 C CA . ASN A 1 218 ? 9.698 -7.557 -18.630 1.00 89.38 218 ASN A CA 1
ATOM 1741 C C . ASN A 1 218 ? 9.489 -6.178 -19.260 1.00 89.38 218 ASN A C 1
ATOM 1743 O O . ASN A 1 218 ? 10.236 -5.254 -18.929 1.00 89.38 218 ASN A O 1
ATOM 1747 N N . ILE A 1 219 ? 8.482 -6.013 -20.126 1.00 91.75 219 ILE A N 1
ATOM 1748 C CA . ILE A 1 219 ? 8.184 -4.715 -20.734 1.00 91.75 219 ILE A CA 1
ATOM 1749 C C . ILE A 1 219 ? 7.831 -3.655 -19.680 1.00 91.75 219 ILE A C 1
ATOM 1751 O O . ILE A 1 219 ? 8.149 -2.485 -19.869 1.00 91.75 219 ILE A O 1
ATOM 1755 N N . ILE A 1 220 ? 7.287 -4.065 -18.524 1.00 90.94 220 ILE A N 1
ATOM 1756 C CA . ILE A 1 220 ? 6.950 -3.167 -17.406 1.00 90.94 220 ILE A CA 1
ATOM 1757 C C . ILE A 1 220 ? 8.159 -2.365 -16.903 1.00 90.94 220 ILE A C 1
ATOM 1759 O O . ILE A 1 220 ? 8.010 -1.246 -16.416 1.00 90.94 220 ILE A O 1
ATOM 1763 N N . HIS A 1 221 ? 9.368 -2.922 -17.036 1.00 86.88 221 HIS A N 1
ATOM 1764 C CA . HIS A 1 221 ? 10.606 -2.306 -16.557 1.00 86.88 221 HIS A CA 1
ATOM 1765 C C . HIS A 1 221 ? 11.209 -1.299 -17.536 1.00 86.88 221 HIS A C 1
ATOM 1767 O O . HIS A 1 221 ? 12.116 -0.562 -17.152 1.00 86.88 221 HIS A O 1
ATOM 1773 N N . VAL A 1 222 ? 10.759 -1.306 -18.792 1.00 92.44 222 VAL A N 1
ATOM 1774 C CA . VAL A 1 222 ? 11.236 -0.398 -19.846 1.00 92.44 222 VAL A CA 1
ATOM 1775 C C . VAL A 1 222 ? 10.128 0.504 -20.378 1.00 92.44 222 VAL A C 1
ATOM 1777 O O . VAL A 1 222 ? 10.387 1.304 -21.273 1.00 92.44 222 VAL A O 1
ATOM 1780 N N . TRP A 1 223 ? 8.909 0.375 -19.846 1.00 94.31 223 TRP A N 1
ATOM 1781 C CA . TRP A 1 223 ? 7.795 1.227 -20.220 1.00 94.31 223 TRP A CA 1
ATOM 1782 C C . TRP A 1 223 ? 8.104 2.676 -19.849 1.00 94.31 223 TRP A C 1
ATOM 1784 O O . TRP A 1 223 ? 8.461 2.973 -18.710 1.00 94.31 223 TRP A O 1
ATOM 1794 N N . ASP A 1 224 ? 7.974 3.578 -20.815 1.00 91.88 224 ASP A N 1
ATOM 1795 C CA . ASP A 1 224 ? 8.187 4.998 -20.584 1.00 91.88 224 ASP A CA 1
ATOM 1796 C C . ASP A 1 224 ? 6.863 5.689 -20.262 1.00 91.88 224 ASP A C 1
ATOM 1798 O O . ASP A 1 224 ? 6.075 6.011 -21.150 1.00 91.88 224 ASP A O 1
ATOM 1802 N N . TYR A 1 225 ? 6.645 5.914 -18.970 1.00 91.31 225 TYR A N 1
ATOM 1803 C CA . TYR A 1 225 ? 5.439 6.531 -18.420 1.00 91.31 225 TYR A CA 1
ATOM 1804 C C . TYR A 1 225 ? 5.348 8.043 -18.681 1.00 91.31 225 TYR A C 1
ATOM 1806 O O . TYR A 1 225 ? 4.309 8.646 -18.430 1.00 91.31 225 TYR A O 1
ATOM 1814 N N . TYR A 1 226 ? 6.412 8.665 -19.198 1.00 92.06 226 TYR A N 1
ATOM 1815 C CA . TYR A 1 226 ? 6.476 10.111 -19.429 1.00 92.06 226 TYR A CA 1
ATOM 1816 C C . TYR A 1 226 ? 6.188 10.513 -20.872 1.00 92.06 226 TYR A C 1
ATOM 1818 O O . TYR A 1 226 ? 6.269 11.699 -21.201 1.00 92.06 226 TYR A O 1
ATOM 1826 N N . ARG A 1 227 ? 5.899 9.548 -21.753 1.00 93.88 227 ARG A N 1
ATOM 1827 C CA . ARG A 1 227 ? 5.598 9.814 -23.160 1.00 93.88 227 ARG A CA 1
ATOM 1828 C C . ARG A 1 227 ? 4.358 9.058 -23.609 1.00 93.88 227 ARG A C 1
ATOM 1830 O O . ARG A 1 227 ? 4.225 7.878 -23.282 1.00 93.88 227 ARG A O 1
ATOM 1837 N N . PRO A 1 228 ? 3.480 9.691 -24.407 1.00 95.94 228 PRO A N 1
ATOM 1838 C CA . PRO A 1 228 ? 2.329 9.004 -24.964 1.00 95.94 228 PRO A CA 1
ATOM 1839 C C . PRO A 1 228 ? 2.757 7.794 -25.799 1.00 95.94 228 PRO A C 1
ATOM 1841 O O . PRO A 1 228 ? 3.705 7.880 -26.583 1.00 95.94 228 PRO A O 1
ATOM 1844 N N . VAL A 1 229 ? 2.041 6.679 -25.657 1.00 97.38 229 VAL A N 1
ATOM 1845 C CA . VAL A 1 229 ? 2.249 5.471 -26.466 1.00 97.38 229 VAL A CA 1
ATOM 1846 C C . VAL A 1 229 ? 1.081 5.304 -27.429 1.00 97.38 229 VAL A C 1
ATOM 1848 O O . VAL A 1 229 ? -0.069 5.214 -26.997 1.00 97.38 229 VAL A O 1
ATOM 1851 N N . LEU A 1 230 ? 1.363 5.259 -28.731 1.00 97.94 230 LEU A N 1
ATOM 1852 C CA . LEU A 1 230 ? 0.353 5.026 -29.762 1.00 97.94 230 LEU A CA 1
ATOM 1853 C C . LEU A 1 230 ? 0.372 3.579 -30.246 1.00 97.94 230 LEU A C 1
ATOM 1855 O O . LEU A 1 230 ? 1.433 3.082 -30.603 1.00 97.94 230 LEU A O 1
ATOM 1859 N N . LEU A 1 231 ? -0.784 2.924 -30.350 1.00 98.19 231 LEU A N 1
ATOM 1860 C CA . LEU A 1 231 ? -0.910 1.596 -30.955 1.00 98.19 231 LEU A CA 1
ATOM 1861 C C . LEU A 1 231 ? -1.363 1.684 -32.417 1.00 98.19 231 LEU A C 1
ATOM 1863 O O . LEU A 1 231 ? -2.460 2.151 -32.709 1.00 98.19 231 LEU A O 1
ATOM 1867 N N . SER A 1 232 ? -0.559 1.167 -33.341 1.00 97.81 232 SER A N 1
ATOM 1868 C CA . SER A 1 232 ? -0.910 1.004 -34.752 1.00 97.81 232 SER A CA 1
ATOM 1869 C C . SER A 1 232 ? -1.417 -0.404 -35.053 1.00 97.81 232 SER A C 1
ATOM 1871 O O . SER A 1 232 ? -0.698 -1.390 -34.873 1.00 97.81 232 SER A O 1
ATOM 1873 N N . PHE A 1 233 ? -2.616 -0.526 -35.619 1.00 97.12 233 PHE A N 1
ATOM 1874 C CA . PHE A 1 233 ? -3.162 -1.809 -36.071 1.00 97.12 233 PHE A CA 1
ATOM 1875 C C . PHE A 1 233 ? -3.982 -1.669 -37.357 1.00 97.12 233 PHE A C 1
ATOM 1877 O O . PHE A 1 233 ? -4.411 -0.580 -37.729 1.00 97.12 233 PHE A O 1
ATOM 1884 N N . GLY A 1 234 ? -4.128 -2.774 -38.092 1.00 94.81 234 GLY A N 1
ATOM 1885 C CA . GLY A 1 234 ? -4.929 -2.826 -39.315 1.00 94.81 234 GLY A CA 1
ATOM 1886 C C . GLY A 1 234 ? -6.272 -3.509 -39.073 1.00 94.81 234 GLY A C 1
ATOM 1887 O O . GLY A 1 234 ? -6.329 -4.454 -38.290 1.00 94.81 234 GLY A O 1
ATOM 1888 N N . ILE A 1 235 ? -7.321 -3.060 -39.763 1.00 94.69 235 ILE A N 1
ATOM 1889 C CA . ILE A 1 235 ? -8.610 -3.759 -39.843 1.00 94.69 235 ILE A CA 1
ATOM 1890 C C . ILE A 1 235 ? -8.775 -4.253 -41.281 1.00 94.69 235 ILE A C 1
ATOM 1892 O O . ILE A 1 235 ? -8.797 -3.456 -42.220 1.00 94.69 235 ILE A O 1
ATOM 1896 N N . GLY A 1 236 ? -8.855 -5.573 -41.454 1.00 89.12 236 GLY A N 1
ATOM 1897 C CA . GLY A 1 236 ? -8.733 -6.210 -42.763 1.00 89.12 236 GLY A CA 1
ATOM 1898 C C . GLY A 1 236 ? -7.280 -6.324 -43.250 1.00 89.12 236 GLY A C 1
ATOM 1899 O O . GLY A 1 236 ? -6.316 -6.123 -42.507 1.00 89.12 236 GLY A O 1
ATOM 1900 N N . GLN A 1 237 ? -7.097 -6.685 -44.525 1.00 84.38 237 GLN A N 1
ATOM 1901 C CA . GLN A 1 237 ? -5.769 -6.942 -45.098 1.00 84.38 237 GLN A CA 1
ATOM 1902 C C . GLN A 1 237 ? -5.016 -5.649 -45.454 1.00 84.38 237 GLN A C 1
ATOM 1904 O O . GLN A 1 237 ? -4.923 -5.260 -46.614 1.00 84.38 237 GLN A O 1
ATOM 1909 N N . CYS A 1 238 ? -4.395 -5.013 -44.462 1.00 86.69 238 CYS A N 1
ATOM 1910 C CA . CYS A 1 238 ? -3.634 -3.771 -44.643 1.00 86.69 238 CYS A CA 1
ATOM 1911 C C . CYS A 1 238 ? -2.163 -4.021 -45.030 1.00 86.69 238 CYS A C 1
ATOM 1913 O O . CYS A 1 238 ? -1.241 -3.804 -44.234 1.00 86.69 238 CYS A O 1
ATOM 1915 N N . LYS A 1 239 ? -1.911 -4.460 -46.271 1.00 86.50 239 LYS A N 1
ATOM 1916 C CA . LYS A 1 239 ? -0.544 -4.715 -46.775 1.00 86.50 239 LYS A CA 1
ATOM 1917 C C . LYS A 1 239 ? 0.346 -3.476 -46.637 1.00 86.50 239 LYS A C 1
ATOM 1919 O O . LYS A 1 239 ? -0.080 -2.359 -46.897 1.00 86.50 239 LYS A O 1
ATOM 1924 N N . GLY A 1 240 ? 1.593 -3.643 -46.197 1.00 87.94 240 GLY A N 1
ATOM 1925 C CA . GLY A 1 240 ? 2.550 -2.533 -46.068 1.00 87.94 240 GLY A CA 1
ATOM 1926 C C . GLY A 1 240 ? 2.369 -1.618 -44.846 1.00 87.94 240 GLY A C 1
ATOM 1927 O O . GLY A 1 240 ? 3.083 -0.623 -44.759 1.00 87.94 240 GLY A O 1
ATOM 1928 N N . LYS A 1 241 ? 1.489 -1.946 -43.883 1.00 91.56 241 LYS A N 1
ATOM 1929 C CA . LYS A 1 241 ? 1.264 -1.143 -42.660 1.00 91.56 241 LYS A CA 1
ATOM 1930 C C . LYS A 1 241 ? 2.553 -0.861 -41.888 1.00 91.56 241 LYS A C 1
ATOM 1932 O O . LYS A 1 241 ? 2.923 0.292 -41.719 1.00 91.56 241 LYS A O 1
ATOM 1937 N N . THR A 1 242 ? 3.275 -1.909 -41.497 1.00 92.69 242 THR A N 1
ATOM 1938 C CA . THR A 1 242 ? 4.548 -1.778 -40.774 1.00 92.69 242 THR A CA 1
ATOM 1939 C C . THR A 1 242 ? 5.568 -0.954 -41.562 1.00 92.69 242 THR A C 1
ATOM 1941 O O . THR A 1 242 ? 6.291 -0.145 -40.998 1.00 92.69 242 THR A O 1
ATOM 1944 N N . SER A 1 243 ? 5.593 -1.104 -42.892 1.00 91.69 243 SER A N 1
ATOM 1945 C CA . SER A 1 243 ? 6.467 -0.305 -43.753 1.00 91.69 243 SER A CA 1
ATOM 1946 C C . SER A 1 243 ? 6.106 1.180 -43.674 1.00 91.69 243 SER A C 1
ATOM 1948 O O . SER A 1 243 ? 6.997 2.018 -43.603 1.00 91.69 243 SER A O 1
ATOM 1950 N N . LEU A 1 244 ? 4.818 1.529 -43.694 1.00 91.06 244 LEU A N 1
ATOM 1951 C CA . LEU A 1 244 ? 4.356 2.907 -43.521 1.00 91.06 244 LEU A CA 1
ATOM 1952 C C . LEU A 1 244 ? 4.706 3.452 -42.129 1.00 91.06 244 LEU A C 1
ATOM 1954 O O . LEU A 1 244 ? 5.217 4.558 -42.049 1.00 91.06 244 LEU A O 1
ATOM 1958 N N . ILE A 1 245 ? 4.501 2.675 -41.063 1.00 94.00 245 ILE A N 1
ATOM 1959 C CA . ILE A 1 245 ? 4.842 3.070 -39.685 1.00 94.00 245 ILE A CA 1
ATOM 1960 C C . ILE A 1 245 ? 6.345 3.329 -39.535 1.00 94.00 245 ILE A C 1
ATOM 1962 O O . ILE A 1 245 ? 6.730 4.374 -39.018 1.00 94.00 245 ILE A O 1
ATOM 1966 N N . ASN A 1 246 ? 7.188 2.444 -40.077 1.00 92.88 246 ASN A N 1
ATOM 1967 C CA . ASN A 1 246 ? 8.638 2.646 -40.108 1.00 92.88 246 ASN A CA 1
ATOM 1968 C C . ASN A 1 246 ? 9.030 3.926 -40.844 1.00 92.88 246 ASN A C 1
ATOM 1970 O O . ASN A 1 246 ? 9.949 4.606 -40.414 1.00 92.88 246 ASN A O 1
ATOM 1974 N N . THR A 1 247 ? 8.329 4.284 -41.924 1.00 91.44 247 THR A N 1
ATOM 1975 C CA . THR A 1 247 ? 8.560 5.560 -42.611 1.00 91.44 247 THR A CA 1
ATOM 1976 C C . THR A 1 247 ? 8.031 6.744 -41.800 1.00 91.44 247 THR A C 1
ATOM 1978 O O . THR A 1 247 ? 8.730 7.736 -41.675 1.00 91.44 247 THR A O 1
ATOM 1981 N N . LEU A 1 248 ? 6.834 6.663 -41.216 1.00 91.19 248 LEU A N 1
ATOM 1982 C CA . LEU A 1 248 ? 6.229 7.759 -40.453 1.00 91.19 248 LEU A CA 1
ATOM 1983 C C . LEU A 1 248 ? 7.032 8.119 -39.206 1.00 91.19 248 LEU A C 1
ATOM 1985 O O . LEU A 1 248 ? 7.130 9.292 -38.874 1.00 91.19 248 LEU A O 1
ATOM 1989 N N . PHE A 1 249 ? 7.608 7.139 -38.517 1.00 93.06 249 PHE A N 1
ATOM 1990 C CA . PHE A 1 249 ? 8.267 7.377 -37.234 1.00 93.06 249 PHE A CA 1
ATOM 1991 C C . PHE A 1 249 ? 9.768 7.120 -37.262 1.00 93.06 249 PHE A C 1
ATOM 1993 O O . PHE A 1 249 ? 10.387 7.187 -36.204 1.00 93.06 249 PHE A O 1
ATOM 2000 N N . ASP A 1 250 ? 10.353 6.793 -38.415 1.00 90.88 250 ASP A N 1
ATOM 2001 C CA . ASP A 1 250 ? 11.743 6.330 -38.522 1.00 90.88 250 ASP A CA 1
ATOM 2002 C C . ASP A 1 250 ? 12.029 5.158 -37.549 1.00 90.88 250 ASP A C 1
ATOM 2004 O O . ASP A 1 250 ? 13.065 5.073 -36.880 1.00 90.88 250 ASP A O 1
ATOM 2008 N N . SER A 1 251 ? 11.044 4.265 -37.405 1.00 91.56 251 SER A N 1
ATOM 2009 C CA . SER A 1 251 ? 11.125 3.055 -36.581 1.00 91.56 251 SER A CA 1
ATOM 2010 C C . SER A 1 251 ? 11.634 1.855 -37.383 1.00 91.56 251 SER A C 1
ATOM 2012 O O . SER A 1 251 ? 11.683 1.866 -38.613 1.00 91.56 251 SER A O 1
ATOM 2014 N N . ASN A 1 252 ? 12.011 0.791 -36.672 1.00 90.12 252 ASN A N 1
ATOM 2015 C CA . ASN A 1 252 ? 12.625 -0.408 -37.251 1.00 90.12 252 ASN A CA 1
ATOM 2016 C C . ASN A 1 252 ? 11.809 -1.683 -36.976 1.00 90.12 252 ASN A C 1
ATOM 2018 O O . ASN A 1 252 ? 12.381 -2.741 -36.720 1.00 90.12 252 ASN A O 1
ATOM 2022 N N . PHE A 1 253 ? 10.475 -1.606 -37.006 1.00 93.19 253 PHE A N 1
ATOM 2023 C CA . PHE A 1 253 ? 9.630 -2.787 -36.815 1.00 93.19 253 PHE A CA 1
ATOM 2024 C C . PHE A 1 253 ? 9.854 -3.816 -37.926 1.00 93.19 253 PHE A C 1
ATOM 2026 O O . PHE A 1 253 ? 9.981 -3.469 -39.107 1.00 93.19 253 PHE A O 1
ATOM 2033 N N . GLU A 1 254 ? 9.844 -5.099 -37.565 1.00 91.50 254 GLU A N 1
ATOM 2034 C CA . GLU A 1 254 ? 9.961 -6.175 -38.545 1.00 91.50 254 GLU A CA 1
ATOM 2035 C C . GLU A 1 254 ? 8.686 -6.272 -39.400 1.00 91.50 254 GLU A C 1
ATOM 2037 O O . GLU A 1 254 ? 7.569 -6.371 -38.889 1.00 91.50 254 GLU A O 1
ATOM 2042 N N . GLN A 1 255 ? 8.838 -6.261 -40.728 1.00 89.00 255 GLN A N 1
ATOM 2043 C CA . GLN A 1 255 ? 7.700 -6.342 -41.644 1.00 89.00 255 GLN A CA 1
ATOM 2044 C C . GLN A 1 255 ? 6.987 -7.696 -41.545 1.00 89.00 255 GLN A C 1
ATOM 2046 O O . GLN A 1 255 ? 7.625 -8.750 -41.563 1.00 89.00 255 GLN A O 1
ATOM 2051 N N . SER A 1 256 ? 5.651 -7.642 -41.484 1.00 79.62 256 SER A N 1
ATOM 2052 C CA . SER A 1 256 ? 4.798 -8.820 -41.313 1.00 79.62 256 SER A CA 1
ATOM 2053 C C . SER A 1 256 ? 5.020 -9.885 -42.386 1.00 79.62 256 SER A C 1
ATOM 2055 O O . SER A 1 256 ? 5.037 -9.593 -43.583 1.00 79.62 256 SER A O 1
ATOM 2057 N N . MET A 1 257 ? 5.160 -11.131 -41.933 1.00 75.88 257 MET A N 1
ATOM 2058 C CA . MET A 1 257 ? 5.219 -12.321 -42.777 1.00 75.88 257 MET A CA 1
ATOM 2059 C C . MET A 1 257 ? 3.969 -13.179 -42.605 1.00 75.88 257 MET A C 1
ATOM 2061 O O . MET A 1 257 ? 3.254 -13.056 -41.613 1.00 75.88 257 MET A O 1
ATOM 2065 N N . LYS A 1 258 ? 3.729 -14.088 -43.559 1.00 74.38 258 LYS A N 1
ATOM 2066 C CA . LYS A 1 258 ? 2.757 -15.182 -43.404 1.00 74.38 258 LYS A CA 1
ATOM 2067 C C . LYS A 1 258 ? 3.313 -16.239 -42.441 1.00 74.38 258 LYS A C 1
ATOM 2069 O O . LYS A 1 258 ? 3.612 -17.355 -42.845 1.00 74.38 258 LYS A O 1
ATOM 2074 N N . ASP A 1 259 ? 3.509 -15.845 -41.194 1.00 78.19 259 ASP A N 1
ATOM 2075 C CA . ASP A 1 259 ? 4.037 -16.672 -40.117 1.00 78.19 259 ASP A CA 1
ATOM 2076 C C . ASP A 1 259 ? 3.204 -16.415 -38.852 1.00 78.19 259 ASP A C 1
ATOM 2078 O O . ASP A 1 259 ? 2.759 -15.291 -38.601 1.00 78.19 259 ASP A O 1
ATOM 2082 N N . ARG A 1 260 ? 2.979 -17.464 -38.057 1.00 75.75 260 ARG A N 1
ATOM 2083 C CA . ARG A 1 260 ? 2.217 -17.415 -36.804 1.00 75.75 260 ARG A CA 1
ATOM 2084 C C . ARG A 1 260 ? 2.793 -16.399 -35.814 1.00 75.75 260 ARG A C 1
ATOM 2086 O O . ARG A 1 260 ? 2.027 -15.769 -35.095 1.00 75.75 260 ARG A O 1
ATOM 2093 N N . TYR A 1 261 ? 4.111 -16.171 -35.837 1.00 79.94 261 TYR A N 1
ATOM 2094 C CA . TYR A 1 261 ? 4.802 -15.173 -35.001 1.00 79.94 261 TYR A CA 1
ATOM 2095 C C . TYR A 1 261 ? 4.488 -13.714 -35.372 1.00 79.94 261 TYR A C 1
ATOM 2097 O O . TYR A 1 261 ? 4.975 -12.782 -34.736 1.00 79.94 261 TYR A O 1
ATOM 2105 N N . PHE A 1 262 ? 3.663 -13.501 -36.398 1.00 84.56 262 PHE A N 1
ATOM 2106 C CA . PHE A 1 262 ? 3.131 -12.195 -36.767 1.00 84.56 262 PHE A CA 1
ATOM 2107 C C . PHE A 1 262 ? 1.619 -12.105 -36.621 1.00 84.56 262 PHE A C 1
ATOM 2109 O O . PHE A 1 262 ? 1.075 -11.077 -36.992 1.00 84.56 262 PHE A O 1
ATOM 2116 N N . SER A 1 263 ? 0.920 -13.132 -36.139 1.00 85.62 263 SER A N 1
ATOM 2117 C CA . SER A 1 263 ? -0.536 -13.071 -36.004 1.00 85.62 263 SER A CA 1
ATOM 2118 C C . SER A 1 263 ? -0.917 -12.519 -34.634 1.00 85.62 263 SER A C 1
ATOM 2120 O O . SER A 1 263 ? -0.697 -13.189 -33.632 1.00 85.62 263 SER A O 1
ATOM 2122 N N . ALA A 1 264 ? -1.500 -11.318 -34.594 1.00 84.94 264 ALA A N 1
ATOM 2123 C CA . ALA A 1 264 ? -1.944 -10.618 -33.382 1.00 84.94 264 ALA A CA 1
ATOM 2124 C C . ALA A 1 264 ? -0.841 -10.374 -32.330 1.00 84.94 264 ALA A C 1
ATOM 2126 O O . ALA A 1 264 ? -1.110 -10.335 -31.129 1.00 84.94 264 ALA A O 1
ATOM 2127 N N . THR A 1 265 ? 0.404 -10.192 -32.770 1.00 91.94 265 THR A N 1
ATOM 2128 C CA . THR A 1 265 ? 1.519 -9.810 -31.888 1.00 91.94 265 THR A CA 1
ATOM 2129 C C . THR A 1 265 ? 1.648 -8.301 -31.808 1.00 91.94 265 THR A C 1
ATOM 2131 O O . THR A 1 265 ? 1.354 -7.609 -32.782 1.00 91.94 265 THR A O 1
ATOM 2134 N N . VAL A 1 266 ? 2.162 -7.790 -30.694 1.00 95.31 266 VAL A N 1
ATOM 2135 C CA . VAL A 1 266 ? 2.389 -6.352 -30.501 1.00 95.31 266 VAL A CA 1
ATOM 2136 C C . VAL A 1 266 ? 3.829 -6.124 -30.078 1.00 95.31 266 VAL A C 1
ATOM 2138 O O . VAL A 1 266 ? 4.277 -6.735 -29.108 1.00 95.31 266 VAL A O 1
ATOM 2141 N N . ASP A 1 267 ? 4.517 -5.221 -30.773 1.00 95.94 267 ASP A N 1
ATOM 2142 C CA . ASP A 1 267 ? 5.849 -4.737 -30.409 1.00 95.94 267 ASP A CA 1
ATOM 2143 C C . ASP A 1 267 ? 5.805 -3.233 -30.125 1.00 95.94 267 ASP A C 1
ATOM 2145 O O . ASP A 1 267 ? 5.026 -2.517 -30.745 1.00 95.94 267 ASP A O 1
ATOM 2149 N N . VAL A 1 268 ? 6.670 -2.735 -29.239 1.00 97.19 268 VAL A N 1
ATOM 2150 C CA . VAL A 1 268 ? 6.745 -1.321 -28.836 1.00 97.19 268 VAL A CA 1
ATOM 2151 C C . VAL A 1 268 ? 8.138 -0.759 -29.106 1.00 97.19 268 VAL A C 1
ATOM 2153 O O . VAL A 1 268 ? 9.140 -1.316 -28.671 1.00 97.19 268 VAL A O 1
ATOM 2156 N N . ASP A 1 269 ? 8.214 0.365 -29.806 1.00 96.62 269 ASP A N 1
ATOM 2157 C CA . ASP A 1 269 ? 9.429 1.143 -30.033 1.00 96.62 269 ASP A CA 1
ATOM 2158 C C . ASP A 1 269 ? 9.382 2.444 -29.209 1.00 96.62 269 ASP A C 1
ATOM 2160 O O . ASP A 1 269 ? 8.569 3.345 -29.447 1.00 96.62 269 ASP A O 1
ATOM 2164 N N . PHE A 1 270 ? 10.301 2.541 -28.245 1.00 94.56 270 PHE A N 1
ATOM 2165 C CA . PHE A 1 270 ? 10.420 3.651 -27.294 1.00 94.56 270 PHE A CA 1
ATOM 2166 C C . PHE A 1 270 ? 11.225 4.853 -27.826 1.00 94.56 270 PHE A C 1
ATOM 2168 O O . PHE A 1 270 ? 11.453 5.831 -27.102 1.00 94.56 270 PHE A O 1
ATOM 2175 N N . GLY A 1 271 ? 11.699 4.783 -29.076 1.00 89.75 271 GLY A N 1
ATOM 2176 C CA . GLY A 1 271 ? 12.376 5.881 -29.767 1.00 89.75 271 GLY A CA 1
ATOM 2177 C C . GLY A 1 271 ? 13.724 6.282 -29.168 1.00 89.75 271 GLY A C 1
ATOM 2178 O O . GLY A 1 271 ? 14.150 7.418 -29.359 1.00 89.75 271 GLY A 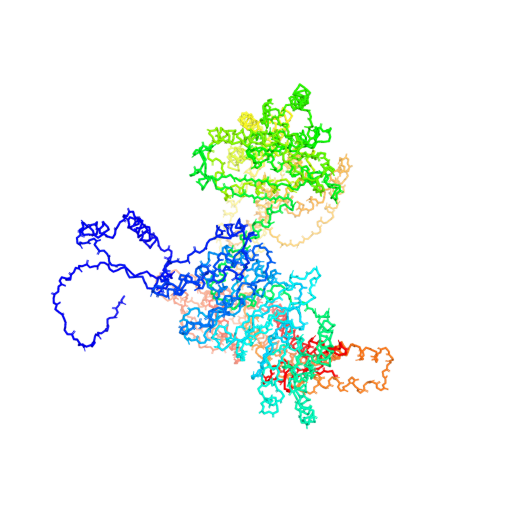O 1
ATOM 2179 N N . TYR A 1 272 ? 14.390 5.398 -28.423 1.00 85.06 272 TYR A N 1
ATOM 2180 C CA . TYR A 1 272 ? 15.685 5.680 -27.792 1.00 85.06 272 TYR A CA 1
ATOM 2181 C C . TYR A 1 272 ? 16.857 5.772 -28.790 1.00 85.06 272 TYR A C 1
ATOM 2183 O O . TYR A 1 272 ? 17.933 6.232 -28.418 1.00 85.06 272 TYR A O 1
ATOM 2191 N N . HIS A 1 273 ? 16.673 5.375 -30.053 1.00 81.00 273 HIS A N 1
ATOM 2192 C CA . HIS A 1 273 ? 17.740 5.364 -31.063 1.00 81.00 273 HIS A CA 1
ATOM 2193 C C . HIS A 1 273 ? 18.031 6.714 -31.716 1.00 81.00 273 HIS A C 1
ATOM 2195 O O . HIS A 1 273 ? 19.011 6.820 -32.463 1.00 81.00 273 HIS A O 1
ATOM 2201 N N . PHE A 1 274 ? 17.207 7.726 -31.460 1.00 74.06 274 PHE A N 1
ATOM 2202 C CA . PHE A 1 274 ? 17.422 9.082 -31.954 1.00 74.06 274 PHE A CA 1
ATOM 2203 C C . PHE A 1 274 ? 18.299 9.881 -30.990 1.00 74.06 274 PHE A C 1
ATOM 2205 O O . PHE A 1 274 ? 18.182 9.737 -29.775 1.00 74.06 274 PHE A O 1
ATOM 2212 N N . ILE A 1 275 ? 19.145 10.761 -31.541 1.00 66.06 275 ILE A N 1
ATOM 2213 C CA . ILE A 1 275 ? 19.920 11.732 -30.747 1.00 66.06 275 ILE A CA 1
ATOM 2214 C C . ILE A 1 275 ? 18.957 12.615 -29.944 1.00 66.06 275 ILE A C 1
ATOM 2216 O O . ILE A 1 275 ? 19.146 12.815 -28.747 1.00 66.06 275 ILE A O 1
ATOM 2220 N N . GLU A 1 276 ? 17.893 13.084 -30.599 1.00 78.88 276 GLU A N 1
ATOM 2221 C CA . GLU A 1 276 ? 16.761 13.738 -29.958 1.00 78.88 276 GLU A CA 1
ATOM 2222 C C . GLU A 1 276 ? 15.572 12.781 -29.940 1.00 78.88 276 GLU A C 1
ATOM 2224 O O . GLU A 1 276 ? 15.013 12.397 -30.967 1.00 78.88 276 GLU A O 1
ATOM 2229 N N . ARG A 1 277 ? 15.216 12.331 -28.742 1.00 85.44 277 ARG A N 1
ATOM 2230 C CA . ARG A 1 277 ? 14.230 11.273 -28.551 1.00 85.44 277 ARG A CA 1
ATOM 2231 C C . ARG A 1 277 ? 12.827 11.745 -28.974 1.00 85.44 277 ARG A C 1
ATOM 2233 O O . ARG A 1 277 ? 12.355 12.749 -28.441 1.00 85.44 277 ARG A O 1
ATOM 2240 N N . ARG A 1 278 ? 12.111 10.973 -29.809 1.00 90.00 278 ARG A N 1
ATOM 2241 C CA . ARG A 1 278 ? 10.747 11.298 -30.307 1.00 90.00 278 ARG A CA 1
ATOM 2242 C C . ARG A 1 278 ? 9.742 11.585 -29.183 1.00 90.00 278 ARG A C 1
ATOM 2244 O O . ARG A 1 278 ? 9.711 10.812 -28.228 1.00 90.00 278 ARG A O 1
ATOM 2251 N N . PRO A 1 279 ? 8.845 12.579 -29.306 1.00 90.50 279 PRO A N 1
ATOM 2252 C CA . PRO A 1 279 ? 7.899 12.937 -28.239 1.00 90.50 279 PRO A CA 1
ATOM 2253 C C . PRO A 1 279 ? 6.898 11.823 -27.889 1.00 90.50 279 PRO A C 1
ATOM 2255 O O . PRO A 1 279 ? 6.282 11.873 -26.830 1.00 90.50 279 PRO A O 1
ATOM 2258 N N . ILE A 1 280 ? 6.769 10.807 -28.745 1.00 95.00 280 ILE A N 1
ATOM 2259 C CA . ILE A 1 280 ? 5.878 9.661 -28.569 1.00 95.00 280 ILE A CA 1
ATOM 2260 C C . ILE A 1 280 ? 6.613 8.331 -28.732 1.00 95.00 280 ILE A C 1
ATOM 2262 O O . ILE A 1 280 ? 7.588 8.215 -29.485 1.00 95.00 280 ILE A O 1
ATOM 2266 N N . ASN A 1 281 ? 6.072 7.314 -28.072 1.00 96.56 281 ASN A N 1
ATOM 2267 C CA . ASN A 1 281 ? 6.377 5.914 -28.324 1.00 96.56 281 ASN A CA 1
ATOM 2268 C C . ASN A 1 281 ? 5.338 5.344 -29.297 1.00 96.56 281 ASN A C 1
ATOM 2270 O O . ASN A 1 281 ? 4.180 5.768 -29.316 1.00 96.56 281 ASN A O 1
ATOM 2274 N N . ILE A 1 282 ? 5.743 4.367 -30.098 1.00 97.44 282 ILE A N 1
ATOM 2275 C CA . ILE A 1 282 ? 4.877 3.742 -31.098 1.00 97.44 282 ILE A CA 1
ATOM 2276 C C . ILE A 1 282 ? 4.858 2.238 -30.859 1.00 97.44 282 ILE A C 1
ATOM 2278 O O . ILE A 1 282 ? 5.889 1.642 -30.569 1.00 97.44 282 ILE A O 1
ATOM 2282 N N . ALA A 1 283 ? 3.694 1.620 -30.965 1.00 97.75 283 ALA A N 1
ATOM 2283 C CA . ALA A 1 283 ? 3.511 0.185 -30.902 1.00 97.75 283 ALA A CA 1
ATOM 2284 C C . ALA A 1 283 ? 2.916 -0.305 -32.220 1.00 97.75 283 ALA A C 1
ATOM 2286 O O . ALA A 1 283 ? 1.961 0.283 -32.722 1.00 97.75 283 ALA A O 1
ATOM 2287 N N . ASP A 1 284 ? 3.471 -1.367 -32.794 1.00 97.31 284 ASP A N 1
ATOM 2288 C CA . ASP A 1 284 ? 2.990 -1.967 -34.035 1.00 97.31 284 ASP A CA 1
ATOM 2289 C C . ASP A 1 284 ? 2.333 -3.311 -33.726 1.00 97.31 284 ASP A C 1
ATOM 2291 O O . ASP A 1 284 ? 2.940 -4.216 -33.153 1.00 97.31 284 ASP A O 1
ATOM 2295 N N . THR A 1 285 ? 1.066 -3.445 -34.110 1.00 95.62 285 THR A N 1
ATOM 2296 C CA . THR A 1 285 ? 0.389 -4.742 -34.143 1.00 95.62 285 THR A CA 1
ATOM 2297 C C . THR A 1 285 ? 0.700 -5.423 -35.462 1.00 95.62 285 THR A C 1
ATOM 2299 O O . THR A 1 285 ? 0.485 -4.844 -36.529 1.00 95.62 285 THR A O 1
ATOM 2302 N N . HIS A 1 286 ? 1.137 -6.668 -35.420 1.00 91.81 286 HIS A N 1
ATOM 2303 C CA . HIS A 1 286 ? 1.333 -7.467 -36.615 1.00 91.81 286 HIS A CA 1
ATOM 2304 C C . HIS A 1 286 ? 0.169 -8.431 -36.792 1.00 91.81 286 HIS A C 1
ATOM 2306 O O . HIS A 1 286 ? -0.395 -8.935 -35.819 1.00 91.81 286 HIS A O 1
ATOM 2312 N N . GLY A 1 287 ? -0.191 -8.671 -38.054 1.00 89.00 287 GLY A N 1
ATOM 2313 C CA . GLY A 1 287 ? -1.379 -9.448 -38.383 1.00 89.00 287 GLY A CA 1
ATOM 2314 C C . GLY A 1 287 ? -2.659 -8.725 -37.965 1.00 89.00 287 GLY A C 1
ATOM 2315 O O . GLY A 1 287 ? -2.682 -7.501 -37.819 1.00 89.00 287 GLY A O 1
ATOM 2316 N N . GLU A 1 288 ? -3.731 -9.493 -37.809 1.00 87.56 288 GLU A N 1
ATOM 2317 C CA . GLU A 1 288 ? -5.032 -8.989 -37.376 1.00 87.56 288 GLU A CA 1
ATOM 2318 C C . GLU A 1 288 ? -5.180 -9.201 -35.867 1.00 87.56 288 GLU A C 1
ATOM 2320 O O . GLU A 1 288 ? -5.084 -10.329 -35.387 1.00 87.56 288 GLU A O 1
ATOM 2325 N N . ILE A 1 289 ? -5.383 -8.118 -35.111 1.00 90.88 289 ILE A N 1
ATOM 2326 C CA . ILE A 1 289 ? -5.688 -8.198 -33.679 1.00 90.88 289 ILE A CA 1
ATOM 2327 C C . ILE A 1 289 ? -7.179 -8.450 -33.496 1.00 90.88 289 ILE A C 1
ATOM 2329 O O . ILE A 1 289 ? -7.999 -7.749 -34.085 1.00 90.88 289 ILE A O 1
ATOM 2333 N N . SER A 1 290 ? -7.548 -9.435 -32.681 1.00 90.50 290 SER A N 1
ATOM 2334 C CA . SER A 1 290 ? -8.955 -9.677 -32.362 1.00 90.50 290 SER A CA 1
ATOM 2335 C C . SER A 1 290 ? -9.543 -8.522 -31.545 1.00 90.50 290 SER A C 1
ATOM 2337 O O . SER A 1 290 ? -8.825 -7.804 -30.842 1.00 90.50 290 SER A O 1
ATOM 2339 N N . SER A 1 291 ? -10.864 -8.346 -31.610 1.00 91.06 291 SER A N 1
ATOM 2340 C CA . SER A 1 291 ? -11.565 -7.375 -30.763 1.00 91.06 291 SER A CA 1
ATOM 2341 C C . SER A 1 291 ? -11.315 -7.635 -29.278 1.00 91.06 291 SER A C 1
ATOM 2343 O O . SER A 1 291 ? -11.142 -6.705 -28.500 1.00 91.06 291 SER A O 1
ATOM 2345 N N . GLU A 1 292 ? -11.255 -8.903 -28.887 1.00 90.38 292 GLU A N 1
ATOM 2346 C CA . GLU A 1 292 ? -11.074 -9.323 -27.502 1.00 90.38 292 GLU A CA 1
ATOM 2347 C C . GLU A 1 292 ? -9.674 -8.946 -27.004 1.00 90.38 292 GLU A C 1
ATOM 2349 O O . GLU A 1 292 ? -9.543 -8.352 -25.935 1.00 90.38 292 GLU A O 1
ATOM 2354 N N . ASN A 1 293 ? -8.635 -9.203 -27.806 1.00 88.81 293 ASN A N 1
ATOM 2355 C CA . ASN A 1 293 ? -7.263 -8.837 -27.459 1.00 88.81 293 ASN A CA 1
ATOM 2356 C C . ASN A 1 293 ? -7.087 -7.320 -27.422 1.00 88.81 293 ASN A C 1
ATOM 2358 O O . ASN A 1 293 ? -6.448 -6.801 -26.510 1.00 88.81 293 ASN A O 1
ATOM 2362 N N . LEU A 1 294 ? -7.677 -6.596 -28.380 1.00 94.31 294 LEU A N 1
ATOM 2363 C CA . LEU A 1 294 ? -7.619 -5.139 -28.378 1.00 94.31 294 LEU A CA 1
ATOM 2364 C C . LEU A 1 294 ? -8.303 -4.557 -27.138 1.00 94.31 294 LEU A C 1
ATOM 2366 O O . LEU A 1 294 ? -7.743 -3.663 -26.514 1.00 94.31 294 LEU A O 1
ATOM 2370 N N . ALA A 1 295 ? -9.469 -5.079 -26.746 1.00 93.69 295 ALA A N 1
ATOM 2371 C CA . ALA A 1 295 ? -10.181 -4.629 -25.551 1.00 93.69 295 ALA A CA 1
ATOM 2372 C C . ALA A 1 295 ? -9.362 -4.830 -24.264 1.00 93.69 295 ALA A C 1
ATOM 2374 O O . ALA A 1 295 ? -9.451 -4.020 -23.346 1.00 93.69 295 ALA A O 1
ATOM 2375 N N . GLN A 1 296 ? -8.545 -5.887 -24.199 1.00 91.19 296 GLN A N 1
ATOM 2376 C CA . GLN A 1 296 ? -7.678 -6.150 -23.048 1.00 91.19 296 GLN A CA 1
ATOM 2377 C C . GLN A 1 296 ? -6.508 -5.167 -22.942 1.00 91.19 296 GLN A C 1
ATOM 2379 O O . GLN A 1 296 ? -6.088 -4.841 -21.832 1.00 91.19 296 GLN A O 1
ATOM 2384 N N . ILE A 1 297 ? -5.971 -4.706 -24.076 1.00 94.50 297 ILE A N 1
ATOM 2385 C CA . ILE A 1 297 ? -4.732 -3.913 -24.102 1.00 94.50 297 ILE A CA 1
ATOM 2386 C C . ILE A 1 297 ? -4.945 -2.435 -24.422 1.00 94.50 297 ILE A C 1
ATOM 2388 O O . ILE A 1 297 ? -4.016 -1.652 -24.250 1.00 94.50 297 ILE A O 1
ATOM 2392 N N . SER A 1 298 ? -6.135 -2.027 -24.871 1.00 95.31 298 SER A N 1
ATOM 2393 C CA . SER A 1 298 ? -6.409 -0.649 -25.298 1.00 95.31 298 SER A CA 1
ATOM 2394 C C . SER A 1 298 ? -6.137 0.368 -24.187 1.00 95.31 298 SER A C 1
ATOM 2396 O O . SER A 1 298 ? -5.622 1.448 -24.456 1.00 95.31 298 SER A O 1
ATOM 2398 N N . MET A 1 299 ? -6.371 0.005 -22.925 1.00 94.88 299 MET A N 1
ATOM 2399 C CA . MET A 1 299 ? -6.124 0.884 -21.776 1.00 94.88 299 MET A CA 1
ATOM 2400 C C . MET A 1 299 ? -4.640 1.206 -21.526 1.00 94.88 299 MET A C 1
ATOM 2402 O O . MET A 1 299 ? -4.348 2.072 -20.707 1.00 94.88 299 MET A O 1
ATOM 2406 N N . LEU A 1 300 ? -3.704 0.537 -22.211 1.00 95.50 300 LEU A N 1
ATOM 2407 C CA . LEU A 1 300 ? -2.266 0.817 -22.116 1.00 95.50 300 LEU A CA 1
ATOM 2408 C C . LEU A 1 300 ? -1.806 1.962 -23.026 1.00 95.50 300 LEU A C 1
ATOM 2410 O O . LEU A 1 300 ? -0.682 2.436 -22.877 1.00 95.50 300 LEU A O 1
ATOM 2414 N N . PHE A 1 301 ? -2.633 2.387 -23.982 1.00 97.12 301 PHE A N 1
ATOM 2415 C CA . PHE A 1 301 ? -2.222 3.295 -25.047 1.00 97.12 301 PHE A CA 1
ATOM 2416 C C . PHE A 1 301 ? -2.945 4.637 -24.953 1.00 97.12 301 PHE A C 1
ATOM 2418 O O . PHE A 1 301 ? -4.147 4.710 -24.709 1.00 97.12 301 PHE A O 1
ATOM 2425 N N . ASN A 1 302 ? -2.204 5.717 -25.192 1.00 96.81 302 ASN A N 1
ATOM 2426 C CA . ASN A 1 302 ? -2.732 7.082 -25.240 1.00 96.81 302 ASN A CA 1
ATOM 2427 C C . ASN A 1 302 ? -3.475 7.364 -26.549 1.00 96.81 302 ASN A C 1
ATOM 2429 O O . ASN A 1 302 ? -4.271 8.301 -26.630 1.00 96.81 302 ASN A O 1
ATOM 2433 N N . GLY A 1 303 ? -3.208 6.574 -27.588 1.00 97.06 303 GLY A N 1
ATOM 2434 C CA . GLY A 1 303 ? -3.903 6.702 -28.853 1.00 97.06 303 GLY A CA 1
ATOM 2435 C C . GLY A 1 303 ? -3.679 5.550 -29.819 1.00 97.06 303 GLY A C 1
ATOM 2436 O O . GLY A 1 303 ? -2.929 4.616 -29.545 1.00 97.06 303 GLY A O 1
ATOM 2437 N N . PHE A 1 304 ? -4.354 5.631 -30.960 1.00 97.94 304 PHE A N 1
ATOM 2438 C CA . PHE A 1 304 ? -4.519 4.545 -31.911 1.00 97.94 304 PHE A CA 1
ATOM 2439 C C . PHE A 1 304 ? -4.388 5.048 -33.347 1.00 97.94 304 PHE A C 1
ATOM 2441 O O . PHE A 1 304 ? -5.066 5.993 -33.752 1.00 97.94 304 PHE A O 1
ATOM 2448 N N . LEU A 1 305 ? -3.536 4.379 -34.123 1.00 97.88 305 LEU A N 1
ATOM 2449 C CA . LEU A 1 305 ? -3.394 4.573 -35.565 1.00 97.88 305 LEU A CA 1
ATOM 2450 C C . LEU A 1 305 ? -4.043 3.381 -36.270 1.00 97.88 305 LEU A C 1
ATOM 2452 O O . LEU A 1 305 ? -3.499 2.275 -36.292 1.00 97.88 305 LEU A O 1
ATOM 2456 N N . ILE A 1 306 ? -5.234 3.589 -36.813 1.00 97.56 306 ILE A N 1
ATOM 2457 C CA . ILE A 1 306 ? -6.063 2.516 -37.359 1.00 97.56 306 ILE A CA 1
ATOM 2458 C C . ILE A 1 306 ? -5.947 2.546 -38.871 1.00 97.56 306 ILE A C 1
ATOM 2460 O O . ILE A 1 306 ? -6.369 3.499 -39.513 1.00 97.56 306 ILE A O 1
ATOM 2464 N N . HIS A 1 307 ? -5.385 1.498 -39.456 1.00 96.38 307 HIS A N 1
ATOM 2465 C CA . HIS A 1 307 ? -5.214 1.403 -40.901 1.00 96.38 307 HIS A CA 1
ATOM 2466 C C . HIS A 1 307 ? -6.353 0.589 -41.504 1.00 96.38 307 HIS A C 1
ATOM 2468 O O . HIS A 1 307 ? -6.577 -0.546 -41.077 1.00 96.38 307 HIS A O 1
ATOM 2474 N N . VAL A 1 308 ? -7.016 1.121 -42.530 1.00 95.38 308 VAL A N 1
ATOM 2475 C CA . VAL A 1 308 ? -8.069 0.402 -43.260 1.00 95.38 308 VAL A CA 1
ATOM 2476 C C . VAL A 1 308 ? -7.892 0.609 -44.759 1.00 95.38 308 VAL A C 1
ATOM 2478 O O . VAL A 1 308 ? -7.693 1.730 -45.218 1.00 95.38 308 VAL A O 1
ATOM 2481 N N . ASP A 1 309 ? -7.947 -0.479 -45.520 1.00 92.69 309 ASP A N 1
ATOM 2482 C CA . ASP A 1 309 ? -7.998 -0.439 -46.983 1.00 92.69 309 ASP A CA 1
ATOM 2483 C C . ASP A 1 309 ? -9.334 0.157 -47.459 1.00 92.69 309 ASP A C 1
ATOM 2485 O O . ASP A 1 309 ? -10.395 -0.182 -46.926 1.00 92.69 309 ASP A O 1
ATOM 2489 N N . SER A 1 310 ? -9.293 1.042 -48.457 1.00 92.44 310 SER A N 1
ATOM 2490 C CA . SER A 1 310 ? -10.470 1.757 -48.964 1.00 92.44 310 SER A CA 1
ATOM 2491 C C . SER A 1 310 ? -11.592 0.812 -49.431 1.00 92.44 310 SER A C 1
ATOM 2493 O O . SER A 1 310 ? -12.768 1.039 -49.132 1.00 92.44 310 SER A O 1
ATOM 2495 N N . LYS A 1 311 ? -11.249 -0.308 -50.083 1.00 91.56 311 LYS A N 1
ATOM 2496 C CA . LYS A 1 311 ? -12.208 -1.306 -50.591 1.00 91.56 311 LYS A CA 1
ATOM 2497 C C . LYS A 1 311 ? -12.796 -2.129 -49.448 1.00 91.56 311 LYS A C 1
ATOM 2499 O O . LYS A 1 311 ? -14.003 -2.407 -49.439 1.00 91.56 311 LYS A O 1
ATOM 2504 N N . TYR A 1 312 ? -11.969 -2.486 -48.463 1.00 93.94 312 TYR A N 1
ATOM 2505 C CA . TYR A 1 312 ? -12.426 -3.157 -47.246 1.00 93.94 312 TYR A CA 1
ATOM 2506 C C . TYR A 1 312 ? -13.398 -2.277 -46.456 1.00 93.94 312 TYR A C 1
ATOM 2508 O O . TYR A 1 312 ? -14.455 -2.767 -46.051 1.00 93.94 312 TYR A O 1
ATOM 2516 N N . LEU A 1 313 ? -13.077 -0.990 -46.289 1.00 93.94 313 LEU A N 1
ATOM 2517 C CA . LEU A 1 313 ? -13.897 -0.013 -45.575 1.00 93.94 313 LEU A CA 1
ATOM 2518 C C . LEU A 1 313 ? -15.319 0.048 -46.144 1.00 93.94 313 LEU A C 1
ATOM 2520 O O . LEU A 1 313 ? -16.285 -0.119 -45.400 1.00 93.94 313 LEU A O 1
ATOM 2524 N N . CYS A 1 314 ? -15.447 0.204 -47.466 1.00 90.62 314 CYS A N 1
ATOM 2525 C CA . CYS A 1 314 ? -16.745 0.279 -48.139 1.00 90.62 314 CYS A CA 1
ATOM 2526 C C . CYS A 1 314 ? -17.584 -0.999 -48.005 1.00 90.62 314 CYS A C 1
ATOM 2528 O O . CYS A 1 314 ? -18.806 -0.939 -48.122 1.00 90.62 314 CYS A O 1
ATOM 2530 N N . SER A 1 315 ? -16.946 -2.151 -47.786 1.00 93.81 315 SER A N 1
ATOM 2531 C CA . SER A 1 315 ? -17.632 -3.446 -47.692 1.00 93.81 315 SER A CA 1
ATOM 2532 C C . SER A 1 315 ? -17.893 -3.881 -46.244 1.00 93.81 315 SER A C 1
ATOM 2534 O O . SER A 1 315 ? -18.766 -4.709 -46.005 1.00 93.81 315 SER A O 1
ATOM 2536 N N . ASN A 1 316 ? -17.155 -3.334 -45.269 1.00 95.44 316 ASN A N 1
ATOM 2537 C CA . ASN A 1 316 ? -17.118 -3.821 -43.884 1.00 95.44 316 ASN A CA 1
ATOM 2538 C C . ASN A 1 316 ? -17.121 -2.692 -42.840 1.00 95.44 316 ASN A C 1
ATOM 2540 O O . ASN A 1 316 ? -16.537 -2.834 -41.763 1.00 95.44 316 ASN A O 1
ATOM 2544 N N . GLN A 1 317 ? -17.792 -1.573 -43.122 1.00 93.69 317 GLN A N 1
ATOM 2545 C CA . GLN A 1 317 ? -17.860 -0.412 -42.221 1.00 93.69 317 GLN A CA 1
ATOM 2546 C C . GLN A 1 317 ? -18.223 -0.770 -40.765 1.00 93.69 317 GLN A C 1
ATOM 2548 O O . GLN A 1 317 ? -17.660 -0.216 -39.823 1.00 93.69 317 GLN A O 1
ATOM 2553 N N . TRP A 1 318 ? -19.106 -1.756 -40.562 1.00 94.31 318 TRP A N 1
ATOM 2554 C CA . TRP A 1 318 ? -19.533 -2.200 -39.233 1.00 94.31 318 TRP A CA 1
ATOM 2555 C C . TRP A 1 318 ? -18.412 -2.842 -38.419 1.00 94.31 318 TRP A C 1
ATOM 2557 O O . TRP A 1 318 ? -18.370 -2.660 -37.203 1.00 94.31 318 TRP A O 1
ATOM 2567 N N . ASN A 1 319 ? -17.474 -3.535 -39.070 1.00 94.06 319 ASN A N 1
ATOM 2568 C CA . ASN A 1 319 ? -16.308 -4.083 -38.385 1.00 94.06 319 ASN A CA 1
ATOM 2569 C C . ASN A 1 319 ? -15.412 -2.948 -37.891 1.00 94.06 319 ASN A C 1
ATOM 2571 O O . ASN A 1 319 ? -15.008 -2.957 -36.735 1.00 94.06 319 ASN A O 1
ATOM 2575 N N . VAL A 1 320 ? -15.174 -1.921 -38.710 1.00 95.25 320 VAL A N 1
ATOM 2576 C CA . VAL A 1 320 ? -14.389 -0.746 -38.291 1.00 95.25 320 VAL A CA 1
ATOM 2577 C C . VAL A 1 320 ? -15.044 -0.041 -37.102 1.00 95.25 320 VAL A C 1
ATOM 2579 O O . VAL A 1 320 ? -14.376 0.251 -36.112 1.00 95.25 320 VAL A O 1
ATOM 2582 N N . ILE A 1 321 ? -16.369 0.131 -37.142 1.00 94.81 321 ILE A N 1
ATOM 2583 C CA . ILE A 1 321 ? -17.145 0.667 -36.016 1.00 94.81 321 ILE A CA 1
ATOM 2584 C C . ILE A 1 321 ? -16.998 -0.211 -34.765 1.00 94.81 321 ILE A C 1
ATOM 2586 O O . ILE A 1 321 ? -16.820 0.325 -33.671 1.00 94.81 321 ILE A O 1
ATOM 2590 N N . LYS A 1 322 ? -17.039 -1.544 -34.904 1.00 95.25 322 LYS A N 1
ATOM 2591 C CA . LYS A 1 322 ? -16.845 -2.483 -33.786 1.00 95.25 322 LYS A CA 1
ATOM 2592 C C . LYS A 1 322 ? -15.507 -2.239 -33.087 1.00 95.25 322 LYS A C 1
ATOM 2594 O O . LYS A 1 322 ? -15.491 -2.168 -31.866 1.00 95.25 322 LYS A O 1
ATOM 2599 N N . TYR A 1 323 ? -14.416 -2.072 -33.835 1.00 95.38 323 TYR A N 1
ATOM 2600 C CA . TYR A 1 323 ? -13.092 -1.790 -33.268 1.00 95.38 323 TYR A CA 1
ATOM 2601 C C . TYR A 1 323 ? -13.015 -0.409 -32.611 1.00 95.38 323 TYR A C 1
ATOM 2603 O O . TYR A 1 323 ? -12.493 -0.295 -31.507 1.00 95.38 323 TYR A O 1
ATOM 2611 N N . LEU A 1 324 ? -13.575 0.628 -33.241 1.00 95.25 324 LEU A N 1
ATOM 2612 C CA . LEU A 1 324 ? -13.608 1.981 -32.674 1.00 95.25 324 LEU A CA 1
ATOM 2613 C C . LEU A 1 324 ? -14.366 2.036 -31.341 1.00 95.25 324 LEU A C 1
ATOM 2615 O O . LEU A 1 324 ? -13.954 2.748 -30.431 1.00 95.25 324 LEU A O 1
ATOM 2619 N N . LYS A 1 325 ? -15.423 1.229 -31.189 1.00 94.56 325 LYS A N 1
ATOM 2620 C CA . LYS A 1 325 ? -16.156 1.057 -29.926 1.00 94.56 325 LYS A CA 1
ATOM 2621 C C . LYS A 1 325 ? -15.347 0.356 -28.817 1.00 94.56 325 LYS A C 1
ATOM 2623 O O . LYS A 1 325 ? -15.829 0.230 -27.700 1.00 94.56 325 LYS A O 1
ATOM 2628 N N . LEU A 1 326 ? -14.137 -0.128 -29.063 1.00 95.12 326 LEU A N 1
ATOM 2629 C CA . LEU A 1 326 ? -13.299 -0.718 -28.006 1.00 95.12 326 LEU A CA 1
ATOM 2630 C C . LEU A 1 326 ? -12.289 0.280 -27.434 1.00 95.12 326 LEU A C 1
ATOM 2632 O O . LEU A 1 326 ? -11.585 -0.030 -26.471 1.00 95.12 326 LEU A O 1
ATOM 2636 N N . LEU A 1 327 ? -12.196 1.462 -28.043 1.00 94.94 327 LEU A N 1
ATOM 2637 C CA . LEU A 1 327 ? -11.221 2.486 -27.702 1.00 94.94 327 LEU A CA 1
ATOM 2638 C C . LEU A 1 327 ? -11.839 3.493 -26.727 1.00 94.94 327 LEU A C 1
ATOM 2640 O O . LEU A 1 327 ? -13.029 3.803 -26.801 1.00 94.94 327 LEU A O 1
ATOM 2644 N N . SER A 1 328 ? -11.029 4.002 -25.798 1.00 91.12 328 SER A N 1
ATOM 2645 C CA . SER A 1 328 ? -11.479 5.012 -24.836 1.00 91.12 328 SER A CA 1
ATOM 2646 C C . SER A 1 328 ? -11.810 6.322 -25.553 1.00 91.12 328 SER A C 1
ATOM 2648 O O . SER A 1 328 ? -11.089 6.737 -26.459 1.00 91.12 328 SER A O 1
ATOM 2650 N N . SER A 1 329 ? -12.849 7.026 -25.104 1.00 89.12 329 SER A N 1
ATOM 2651 C CA . SER A 1 329 ? -13.217 8.342 -25.645 1.00 89.12 329 SER A CA 1
ATOM 2652 C C . SER A 1 329 ? -12.160 9.427 -25.415 1.00 89.12 329 SER A C 1
ATOM 2654 O O . SER A 1 329 ? -12.209 10.476 -26.052 1.00 89.12 329 SER A O 1
ATOM 2656 N N . GLN A 1 330 ? -11.211 9.180 -24.508 1.00 90.38 330 GLN A N 1
ATOM 2657 C CA . GLN A 1 330 ? -10.097 10.077 -24.194 1.00 90.38 330 GLN A CA 1
ATOM 2658 C C . GLN A 1 330 ? -8.849 9.807 -25.047 1.00 90.38 330 GLN A C 1
ATOM 2660 O O . GLN A 1 330 ? -7.877 10.554 -24.959 1.00 90.38 330 GLN A O 1
ATOM 2665 N N . SER A 1 331 ? -8.853 8.740 -25.848 1.00 94.12 331 SER A N 1
ATOM 2666 C CA . SER A 1 331 ? -7.701 8.359 -26.668 1.00 94.12 331 SER A CA 1
ATOM 2667 C C . SER A 1 331 ? -7.589 9.253 -27.897 1.00 94.12 331 SER A C 1
ATOM 2669 O O . SER A 1 331 ? -8.592 9.626 -28.501 1.00 94.12 331 SER A O 1
ATOM 2671 N N . TYR A 1 332 ? -6.367 9.510 -28.351 1.00 96.56 332 TYR A N 1
ATOM 2672 C CA . TYR A 1 332 ? -6.153 10.008 -29.709 1.00 96.56 332 TYR A CA 1
ATOM 2673 C C . TYR A 1 332 ? -6.476 8.905 -30.722 1.00 96.56 332 TYR A C 1
ATOM 2675 O O . TYR A 1 332 ? -5.940 7.810 -30.601 1.00 96.56 332 TYR A O 1
ATOM 2683 N N . VAL A 1 333 ? -7.331 9.145 -31.718 1.00 97.44 333 VAL A N 1
ATOM 2684 C CA . VAL A 1 333 ? -7.659 8.132 -32.736 1.00 97.44 333 VAL A CA 1
ATOM 2685 C C . VAL A 1 333 ? -7.516 8.729 -34.131 1.00 97.44 333 VAL A C 1
ATOM 2687 O O . VAL A 1 333 ? -8.220 9.676 -34.481 1.00 97.44 333 VAL A O 1
ATOM 2690 N N . LEU A 1 334 ? -6.625 8.147 -34.936 1.00 97.50 334 LEU A N 1
ATOM 2691 C CA . LEU A 1 334 ? -6.419 8.514 -36.335 1.00 97.50 334 LEU A CA 1
ATOM 2692 C C . LEU A 1 334 ? -6.665 7.307 -37.246 1.00 97.50 334 LEU A C 1
ATOM 2694 O O . LEU A 1 334 ? -5.932 6.318 -37.216 1.00 97.50 334 LEU A O 1
ATOM 2698 N N . LEU A 1 335 ? -7.697 7.412 -38.075 1.00 97.31 335 LEU A N 1
ATOM 2699 C CA . LEU A 1 335 ? -8.095 6.446 -39.085 1.00 97.31 335 LEU A CA 1
ATOM 2700 C C . LEU A 1 335 ? -7.397 6.762 -40.415 1.00 97.31 335 LEU A C 1
ATOM 2702 O O . LEU A 1 335 ? -7.742 7.708 -41.119 1.00 97.31 335 LEU A O 1
ATOM 2706 N N . LEU A 1 336 ? -6.406 5.954 -40.765 1.00 95.88 336 LEU A N 1
ATOM 2707 C CA . LEU A 1 336 ? -5.649 6.055 -42.006 1.00 95.88 336 LEU A CA 1
ATOM 2708 C C . LEU A 1 336 ? -6.326 5.202 -43.085 1.00 95.88 336 LEU A C 1
ATOM 2710 O O . LEU A 1 336 ? -6.219 3.970 -43.067 1.00 95.88 336 LEU A O 1
ATOM 2714 N N . ILE A 1 337 ? -7.011 5.861 -44.020 1.00 94.31 337 ILE A N 1
ATOM 2715 C CA . ILE A 1 337 ? -7.668 5.223 -45.165 1.00 94.31 337 ILE A CA 1
ATOM 2716 C C . ILE A 1 337 ? -6.650 5.061 -46.278 1.00 94.31 337 ILE A C 1
ATOM 2718 O O . ILE A 1 337 ? -6.083 6.038 -46.756 1.00 94.31 337 ILE A O 1
ATOM 2722 N N . ARG A 1 338 ? -6.385 3.818 -46.662 1.00 91.12 338 ARG A N 1
ATOM 2723 C CA . ARG A 1 338 ? -5.284 3.469 -47.558 1.00 91.12 338 ARG A CA 1
ATOM 2724 C C . ARG A 1 338 ? -5.781 3.077 -48.934 1.00 91.12 338 ARG A C 1
ATOM 2726 O O . ARG A 1 338 ? -6.887 2.560 -49.067 1.00 91.12 338 ARG A O 1
ATOM 2733 N N . ASP A 1 339 ? -4.904 3.265 -49.915 1.00 87.44 339 ASP A N 1
ATOM 2734 C CA . ASP A 1 339 ? -5.088 2.819 -51.295 1.00 87.44 339 ASP A CA 1
ATOM 2735 C C . ASP A 1 339 ? -6.388 3.390 -51.886 1.00 87.44 339 ASP A C 1
ATOM 2737 O O . ASP A 1 339 ? -7.257 2.683 -52.394 1.00 87.44 339 ASP A O 1
ATOM 2741 N N . VAL A 1 340 ? -6.546 4.706 -51.725 1.00 86.94 340 VAL A N 1
ATOM 2742 C CA . VAL A 1 340 ? -7.679 5.468 -52.252 1.00 86.94 340 VAL A CA 1
ATOM 2743 C C . VAL A 1 340 ? -7.462 5.689 -53.748 1.00 86.94 340 VAL A C 1
ATOM 2745 O O . VAL A 1 340 ? -6.531 6.387 -54.151 1.00 86.94 340 VAL A O 1
ATOM 2748 N N . ASP A 1 341 ? -8.306 5.054 -54.559 1.00 80.25 341 ASP A N 1
ATOM 2749 C CA . ASP A 1 341 ? -8.368 5.256 -56.005 1.00 80.25 341 ASP A CA 1
ATOM 2750 C C . ASP A 1 341 ? -9.293 6.466 -56.255 1.00 80.25 341 ASP A C 1
ATOM 2752 O O . ASP A 1 341 ? -10.472 6.396 -55.902 1.00 80.25 341 ASP A O 1
ATOM 2756 N N . GLY A 1 342 ? -8.791 7.558 -56.852 1.00 67.44 342 GLY A N 1
ATOM 2757 C CA . GLY A 1 342 ? -9.508 8.846 -56.987 1.00 67.44 342 GLY A CA 1
ATOM 2758 C C . GLY A 1 342 ? -10.857 8.818 -57.735 1.00 67.44 342 GLY A C 1
ATOM 2759 O O . GLY A 1 342 ? -11.536 9.833 -57.822 1.00 67.44 342 GLY A O 1
ATOM 2760 N N . GLU A 1 343 ? -11.279 7.665 -58.264 1.00 54.16 343 GLU A N 1
ATOM 2761 C CA . GLU A 1 343 ? -12.608 7.445 -58.857 1.00 54.16 343 GLU A CA 1
ATOM 2762 C C . GLU A 1 343 ? -13.695 7.061 -57.824 1.00 54.16 343 GLU A C 1
ATOM 2764 O O . GLU A 1 343 ? -14.879 7.095 -58.151 1.00 54.16 343 GLU A O 1
ATOM 2769 N N . ASN A 1 344 ? -13.337 6.704 -56.579 1.00 61.06 344 ASN A N 1
ATOM 2770 C CA . ASN A 1 344 ? -14.279 6.254 -55.533 1.00 61.06 344 ASN A CA 1
ATOM 2771 C C . ASN A 1 344 ? -14.420 7.222 -54.340 1.00 61.06 344 ASN A C 1
ATOM 2773 O O . ASN A 1 344 ? -14.998 6.848 -53.311 1.00 61.06 344 ASN A O 1
ATOM 2777 N N . ASP A 1 345 ? -13.913 8.450 -54.469 1.00 71.12 345 ASP A N 1
ATOM 2778 C CA . ASP A 1 345 ? -13.769 9.393 -53.354 1.00 71.12 345 ASP A CA 1
ATOM 2779 C C . ASP A 1 345 ? -15.092 9.699 -52.643 1.00 71.12 345 ASP A C 1
ATOM 2781 O O . ASP A 1 345 ? -15.144 9.618 -51.419 1.00 71.12 345 ASP A O 1
ATOM 2785 N N . GLU A 1 346 ? -16.196 9.925 -53.363 1.00 84.56 346 GLU A N 1
ATOM 2786 C CA . GLU A 1 346 ? -17.474 10.289 -52.725 1.00 84.56 346 GLU A CA 1
ATOM 2787 C C . GLU A 1 346 ? -18.047 9.170 -51.838 1.00 84.56 346 GLU A C 1
ATOM 2789 O O . GLU A 1 346 ? -18.536 9.418 -50.732 1.00 84.56 346 GLU A O 1
ATOM 2794 N N . LYS A 1 347 ? -17.965 7.908 -52.284 1.00 88.19 347 LYS A N 1
ATOM 2795 C CA . LYS A 1 347 ? -18.493 6.766 -51.519 1.00 88.19 347 LYS A CA 1
ATOM 2796 C C . LYS A 1 347 ? -17.632 6.474 -50.293 1.00 88.19 347 LYS A C 1
ATOM 2798 O O . LYS A 1 347 ? -18.164 6.158 -49.224 1.00 88.19 347 LYS A O 1
ATOM 2803 N N . ILE A 1 348 ? -16.311 6.555 -50.445 1.00 90.19 348 ILE A N 1
ATOM 2804 C CA . ILE A 1 348 ? -15.369 6.366 -49.339 1.00 90.19 348 ILE A CA 1
ATOM 2805 C C . ILE A 1 348 ? -15.564 7.493 -48.331 1.00 90.19 348 ILE A C 1
ATOM 2807 O O . ILE A 1 348 ? -15.732 7.208 -47.149 1.00 90.19 348 ILE A O 1
ATOM 2811 N N . GLN A 1 349 ? -15.627 8.740 -48.792 1.00 90.44 349 GLN A N 1
ATOM 2812 C CA . GLN A 1 349 ? -15.834 9.903 -47.945 1.00 90.44 349 GLN A CA 1
ATOM 2813 C C . GLN A 1 349 ? -17.143 9.792 -47.158 1.00 90.44 349 GLN A C 1
ATOM 2815 O O . GLN A 1 349 ? -17.113 9.899 -45.937 1.00 90.44 349 GLN A O 1
ATOM 2820 N N . SER A 1 350 ? -18.257 9.435 -47.804 1.00 92.25 350 SER A N 1
ATOM 2821 C CA . SER A 1 350 ? -19.533 9.192 -47.115 1.00 92.25 350 SER A CA 1
ATOM 2822 C C . SER A 1 350 ? -19.443 8.068 -46.065 1.00 92.25 350 SER A C 1
ATOM 2824 O O . SER A 1 350 ? -20.009 8.165 -44.971 1.00 92.25 350 SER A O 1
ATOM 2826 N N . THR A 1 351 ? -18.681 7.007 -46.353 1.00 92.75 351 THR A N 1
ATOM 2827 C CA . THR A 1 351 ? -18.450 5.901 -45.406 1.00 92.75 351 THR A CA 1
ATOM 2828 C C . THR A 1 351 ? -17.603 6.357 -44.213 1.00 92.75 351 THR A C 1
ATOM 2830 O O . THR A 1 351 ? -17.926 6.054 -43.065 1.00 92.75 351 THR A O 1
ATOM 2833 N N . VAL A 1 352 ? -16.530 7.110 -44.462 1.00 93.25 352 VAL A N 1
ATOM 2834 C CA . VAL A 1 352 ? -15.648 7.672 -43.429 1.00 93.25 352 VAL A CA 1
ATOM 2835 C C . VAL A 1 352 ? -16.407 8.666 -42.563 1.00 93.25 352 VAL A C 1
ATOM 2837 O O . VAL A 1 352 ? -16.311 8.590 -41.345 1.00 93.25 352 VAL A O 1
ATOM 2840 N N . GLU A 1 353 ? -17.208 9.543 -43.163 1.00 92.69 353 GLU A N 1
ATOM 2841 C CA . GLU A 1 353 ? -18.085 10.473 -42.453 1.00 92.69 353 GLU A CA 1
ATOM 2842 C C . GLU A 1 353 ? -19.066 9.716 -41.556 1.00 92.69 353 GLU A C 1
ATOM 2844 O O . GLU A 1 353 ? -19.213 10.057 -40.384 1.00 92.69 353 GLU A O 1
ATOM 2849 N N . THR A 1 354 ? -19.654 8.619 -42.045 1.00 92.81 354 THR A N 1
ATOM 2850 C CA . THR A 1 354 ? -20.506 7.740 -41.231 1.00 92.81 354 THR A CA 1
ATOM 2851 C C . THR A 1 354 ? -19.731 7.148 -40.047 1.00 92.81 354 THR A C 1
ATOM 2853 O O . THR A 1 354 ? -20.224 7.157 -38.921 1.00 92.81 354 THR A O 1
ATOM 2856 N N . ILE A 1 355 ? -18.497 6.683 -40.251 1.00 92.12 355 ILE A N 1
ATOM 2857 C CA . ILE A 1 355 ? -17.662 6.081 -39.200 1.00 92.12 355 ILE A CA 1
ATOM 2858 C C . ILE A 1 355 ? -17.201 7.121 -38.166 1.00 92.12 355 ILE A C 1
ATOM 2860 O O . ILE A 1 355 ? -17.351 6.901 -36.962 1.00 92.12 355 ILE A O 1
ATOM 2864 N N . CYS A 1 356 ? -16.699 8.270 -38.614 1.00 90.50 356 CYS A N 1
ATOM 2865 C CA . CYS A 1 356 ? -16.306 9.393 -37.762 1.00 90.50 356 CYS A CA 1
ATOM 2866 C C . CYS A 1 356 ? -17.514 9.981 -37.026 1.00 90.50 356 CYS A C 1
ATOM 2868 O O . CYS A 1 356 ? -17.391 10.380 -35.870 1.00 90.50 356 CYS A O 1
ATOM 2870 N N . SER A 1 357 ? -18.712 9.941 -37.624 1.00 89.25 357 SER A N 1
ATOM 2871 C CA . SER A 1 357 ? -19.934 10.315 -36.913 1.00 89.25 357 SER A CA 1
ATOM 2872 C C . SER A 1 357 ? -20.184 9.407 -35.717 1.00 89.25 357 SER A C 1
ATOM 2874 O O . SER A 1 357 ? -20.745 9.884 -34.740 1.00 89.25 357 SER A O 1
ATOM 2876 N N . VAL A 1 358 ? -19.764 8.129 -35.752 1.00 87.12 358 VAL A N 1
ATOM 2877 C CA . VAL A 1 358 ? -19.924 7.164 -34.652 1.00 87.12 358 VAL A CA 1
ATOM 2878 C C . VAL A 1 358 ? -18.914 7.379 -33.523 1.00 87.12 358 VAL A C 1
ATOM 2880 O O . VAL A 1 358 ? -19.241 7.147 -32.359 1.00 87.12 358 VAL A O 1
ATOM 2883 N N . CYS A 1 359 ? -17.721 7.865 -33.857 1.00 87.06 359 CYS A N 1
ATOM 2884 C CA . CYS A 1 359 ? -16.614 8.071 -32.936 1.00 87.06 359 CYS A CA 1
ATOM 2885 C C . CYS A 1 359 ? -16.093 9.511 -33.066 1.00 87.06 359 CYS A C 1
ATOM 2887 O O . CYS A 1 359 ? -15.210 9.787 -33.870 1.00 87.06 359 CYS A O 1
ATOM 2889 N N . SER A 1 360 ? -16.643 10.438 -32.275 1.00 85.00 360 SER A N 1
ATOM 2890 C CA . SER A 1 360 ? -16.441 11.890 -32.455 1.00 85.00 360 SER A CA 1
ATOM 2891 C C . SER A 1 360 ? -15.003 12.389 -32.261 1.00 85.00 360 SER A C 1
ATOM 2893 O O . SER A 1 360 ? -14.681 13.496 -32.681 1.00 85.00 360 SER A O 1
ATOM 2895 N N . HIS A 1 361 ? -14.137 11.592 -31.635 1.00 89.31 361 HIS A N 1
ATOM 2896 C CA . HIS A 1 361 ? -12.710 11.880 -31.461 1.00 89.31 361 HIS A CA 1
ATOM 2897 C C . HIS A 1 361 ? -11.826 11.169 -32.507 1.00 89.31 361 HIS A C 1
ATOM 2899 O O . HIS A 1 361 ? -10.605 11.308 -32.473 1.00 89.31 361 HIS A O 1
ATOM 2905 N N . CYS A 1 362 ? -12.426 10.418 -33.439 1.00 94.44 362 CYS A N 1
ATOM 2906 C CA . CYS A 1 362 ? -11.740 9.764 -34.547 1.00 94.44 362 CYS A CA 1
ATOM 2907 C C . CYS A 1 362 ? -11.533 10.750 -35.695 1.00 94.44 362 CYS A C 1
ATOM 2909 O O . CYS A 1 362 ? -12.483 11.176 -36.352 1.00 94.44 362 CYS A O 1
ATOM 2911 N N . GLN A 1 363 ? -10.277 11.064 -35.979 1.00 95.00 363 GLN A N 1
ATOM 2912 C CA . GLN A 1 363 ? -9.890 11.803 -37.174 1.00 95.00 363 GLN A CA 1
ATOM 2913 C C . GLN A 1 363 ? -9.619 10.821 -38.309 1.00 95.00 363 GLN A C 1
ATOM 2915 O O . GLN A 1 363 ? -9.241 9.682 -38.052 1.00 95.00 363 GLN A O 1
ATOM 2920 N N . SER A 1 364 ? -9.780 11.247 -39.556 1.00 94.31 364 SER A N 1
ATOM 2921 C CA . SER A 1 364 ? -9.415 10.441 -40.719 1.00 94.31 364 SER A CA 1
ATOM 2922 C C . SER A 1 364 ? -8.377 11.151 -41.576 1.00 94.31 364 SER A C 1
ATOM 2924 O O . SER A 1 364 ? -8.294 12.380 -41.596 1.00 94.31 364 SER A O 1
ATOM 2926 N N . HIS A 1 365 ? -7.553 10.368 -42.263 1.00 94.25 365 HIS A N 1
ATOM 2927 C CA . HIS A 1 365 ? -6.629 10.879 -43.263 1.00 94.25 365 HIS A CA 1
ATOM 2928 C C . HIS A 1 365 ? -6.507 9.888 -44.419 1.00 94.25 365 HIS A C 1
ATOM 2930 O O . HIS A 1 365 ? -6.471 8.673 -44.207 1.00 94.25 365 HIS A O 1
ATOM 2936 N N . TYR A 1 366 ? -6.459 10.416 -45.637 1.00 91.31 366 TYR A N 1
ATOM 2937 C CA . TYR A 1 366 ? -6.470 9.631 -46.864 1.00 91.31 366 TYR A CA 1
ATOM 2938 C C . TYR A 1 366 ? -5.053 9.506 -47.397 1.00 91.31 366 TYR A C 1
ATOM 2940 O O . TYR A 1 366 ? -4.374 10.499 -47.643 1.00 91.31 366 TYR A O 1
ATOM 2948 N N . LEU A 1 367 ? -4.609 8.269 -47.580 1.00 88.50 367 LEU A N 1
ATOM 2949 C CA . LEU A 1 367 ? -3.317 7.961 -48.157 1.00 88.50 367 LEU A CA 1
ATOM 2950 C C . LEU A 1 367 ? -3.530 7.338 -49.546 1.00 88.50 367 LEU A C 1
ATOM 2952 O O . LEU A 1 367 ? -4.157 6.274 -49.639 1.00 88.50 367 LEU A O 1
ATOM 2956 N N . PRO A 1 368 ? -3.011 7.963 -50.621 1.00 81.69 368 PRO A N 1
ATOM 2957 C CA . PRO A 1 368 ? -2.964 7.344 -51.947 1.00 81.69 368 PRO A CA 1
ATOM 2958 C C . PRO A 1 368 ? -2.125 6.060 -51.913 1.00 81.69 368 PRO A C 1
ATOM 2960 O O . PRO A 1 368 ? -1.458 5.776 -50.917 1.00 81.69 368 PRO A O 1
ATOM 2963 N N . ASN A 1 369 ? -2.174 5.273 -52.992 1.00 77.94 369 ASN A N 1
ATOM 2964 C CA . ASN A 1 369 ? -1.600 3.926 -53.066 1.00 77.94 369 ASN A CA 1
ATOM 2965 C C . ASN A 1 369 ? -0.193 3.829 -52.442 1.00 77.94 369 ASN A C 1
ATOM 2967 O O . ASN A 1 369 ? 0.818 4.240 -53.014 1.00 77.94 369 ASN A O 1
ATOM 2971 N N . VAL A 1 370 ? -0.142 3.255 -51.237 1.00 63.78 370 VAL A N 1
ATOM 2972 C CA . VAL A 1 370 ? 1.019 3.327 -50.330 1.00 63.78 370 VAL A CA 1
ATOM 2973 C C . VAL A 1 370 ? 2.118 2.349 -50.760 1.00 63.78 370 VAL A C 1
ATOM 2975 O O . VAL A 1 370 ? 3.236 2.375 -50.239 1.00 63.78 370 VAL A O 1
ATOM 2978 N N . THR A 1 371 ? 1.817 1.459 -51.711 1.00 59.72 371 THR A N 1
ATOM 2979 C CA . THR A 1 371 ? 2.815 0.554 -52.290 1.00 59.72 371 THR A CA 1
ATOM 2980 C C . THR A 1 371 ? 3.833 1.279 -53.171 1.00 59.72 371 THR A C 1
ATOM 2982 O O . THR A 1 371 ? 4.941 0.769 -53.327 1.00 59.72 371 THR A O 1
ATOM 2985 N N . ASP A 1 372 ? 3.528 2.498 -53.628 1.00 57.25 372 ASP A N 1
ATOM 2986 C CA . ASP A 1 372 ? 4.406 3.303 -54.477 1.00 57.25 372 ASP A CA 1
ATOM 2987 C C . ASP A 1 372 ? 5.031 4.485 -53.714 1.00 57.25 372 ASP A C 1
ATOM 2989 O O . ASP A 1 372 ? 4.838 5.658 -54.022 1.00 57.25 372 ASP A O 1
ATOM 2993 N N . LYS A 1 373 ? 5.798 4.188 -52.657 1.00 59.38 373 LYS A N 1
ATOM 2994 C CA . LYS A 1 373 ? 6.477 5.190 -51.797 1.00 59.38 373 LYS A CA 1
ATOM 2995 C C . LYS A 1 373 ? 7.457 6.122 -52.532 1.00 59.38 373 LYS A C 1
ATOM 2997 O O . LYS A 1 373 ? 8.109 6.957 -51.903 1.00 59.38 373 LYS A O 1
ATOM 3002 N N . THR A 1 374 ? 7.666 5.909 -53.826 1.00 60.44 374 THR A N 1
ATOM 3003 C CA . THR A 1 374 ? 8.701 6.588 -54.602 1.00 60.44 374 THR A CA 1
ATOM 3004 C C . THR A 1 374 ? 8.247 7.926 -55.165 1.00 60.44 374 THR A C 1
ATOM 3006 O O . THR A 1 374 ? 9.109 8.763 -55.432 1.00 60.44 374 THR A O 1
ATOM 3009 N N . THR A 1 375 ? 6.937 8.164 -55.268 1.00 75.75 375 THR A N 1
ATOM 3010 C CA . THR A 1 375 ? 6.400 9.436 -55.751 1.00 75.75 375 THR A CA 1
ATOM 3011 C C . THR A 1 375 ? 6.559 10.531 -54.694 1.00 75.75 375 THR A C 1
ATOM 3013 O O . THR A 1 375 ? 6.378 10.304 -53.496 1.00 75.75 375 THR A O 1
ATOM 3016 N N . GLU A 1 376 ? 6.939 11.726 -55.139 1.00 79.44 376 GLU A N 1
ATOM 3017 C CA . GLU A 1 376 ? 7.118 12.911 -54.288 1.00 79.44 376 GLU A CA 1
ATOM 3018 C C . GLU A 1 376 ? 5.816 13.266 -53.551 1.00 79.44 376 GLU A C 1
ATOM 3020 O O . GLU A 1 376 ? 5.828 13.449 -52.338 1.00 79.44 376 GLU A O 1
ATOM 3025 N N . GLU A 1 377 ? 4.678 13.168 -54.246 1.00 78.62 377 GLU A N 1
ATOM 3026 C CA . GLU A 1 377 ? 3.333 13.368 -53.688 1.00 78.62 377 GLU A CA 1
ATOM 3027 C C . GLU A 1 377 ? 3.029 12.444 -52.491 1.00 78.62 377 GLU A C 1
ATOM 3029 O O . GLU A 1 377 ? 2.433 12.861 -51.496 1.00 78.62 377 GLU A O 1
ATOM 3034 N N . ASN A 1 378 ? 3.464 11.178 -52.543 1.00 79.56 378 ASN A N 1
ATOM 3035 C CA . ASN A 1 378 ? 3.259 10.245 -51.435 1.00 79.56 378 ASN A CA 1
ATOM 3036 C C . ASN A 1 378 ? 4.125 10.602 -50.223 1.00 79.56 378 ASN A C 1
ATOM 3038 O O . ASN A 1 378 ? 3.712 10.348 -49.093 1.00 79.56 378 ASN A O 1
ATOM 3042 N N . ARG A 1 379 ? 5.314 11.181 -50.433 1.00 83.75 379 ARG A N 1
ATOM 3043 C CA . ARG A 1 379 ? 6.173 11.637 -49.330 1.00 83.75 379 ARG A CA 1
ATOM 3044 C C . ARG A 1 379 ? 5.590 12.861 -48.651 1.00 83.75 379 ARG A C 1
ATOM 3046 O O . ARG A 1 379 ? 5.497 12.848 -47.431 1.00 83.75 379 ARG A O 1
ATOM 3053 N N . GLU A 1 380 ? 5.124 13.839 -49.424 1.00 86.88 380 GLU A N 1
ATOM 3054 C CA . GLU A 1 380 ? 4.483 15.044 -48.885 1.00 86.88 380 GLU A CA 1
ATOM 3055 C C . GLU A 1 380 ? 3.284 14.692 -47.995 1.00 86.88 380 GLU A C 1
ATOM 3057 O O . GLU A 1 380 ? 3.201 15.161 -46.863 1.00 86.88 380 GLU A O 1
ATOM 3062 N N . LYS A 1 381 ? 2.411 13.776 -48.439 1.00 86.81 381 LYS A N 1
ATOM 3063 C CA . LYS A 1 381 ? 1.271 13.311 -47.626 1.00 86.81 381 LYS A CA 1
ATOM 3064 C C . LYS A 1 381 ? 1.703 12.532 -46.380 1.00 86.81 381 LYS A C 1
ATOM 3066 O O . LYS A 1 381 ? 1.084 12.647 -45.326 1.00 86.81 381 LYS A O 1
ATOM 3071 N N . ILE A 1 382 ? 2.763 11.725 -46.466 1.00 88.62 382 ILE A N 1
ATOM 3072 C CA . ILE A 1 382 ? 3.313 11.017 -45.298 1.00 88.62 382 ILE A CA 1
ATOM 3073 C C . ILE A 1 382 ? 3.893 12.011 -44.285 1.00 88.62 382 ILE A C 1
ATOM 3075 O O . ILE A 1 382 ? 3.670 11.848 -43.084 1.00 88.62 382 ILE A O 1
ATOM 3079 N N . ASP A 1 383 ? 4.609 13.032 -44.750 1.00 89.69 383 ASP A N 1
ATOM 3080 C CA . ASP A 1 383 ? 5.177 14.079 -43.904 1.00 89.69 383 ASP A CA 1
ATOM 3081 C C . ASP A 1 383 ? 4.068 14.917 -43.253 1.00 89.69 383 ASP A C 1
ATOM 3083 O O . ASP A 1 383 ? 4.122 15.165 -42.049 1.00 89.69 383 ASP A O 1
ATOM 3087 N N . GLU A 1 384 ? 3.001 15.235 -43.991 1.00 92.19 384 GLU A N 1
ATOM 3088 C CA . GLU A 1 384 ? 1.804 15.890 -43.453 1.00 92.19 384 GLU A CA 1
ATOM 3089 C C . GLU A 1 384 ? 1.173 15.069 -42.314 1.00 92.19 384 GLU A C 1
ATOM 3091 O O . GLU A 1 384 ? 0.908 15.594 -41.226 1.00 92.19 384 GLU A O 1
ATOM 3096 N N . VAL A 1 385 ? 0.987 13.756 -42.514 1.00 93.38 385 VAL A N 1
ATOM 3097 C CA . VAL A 1 385 ? 0.486 12.849 -41.467 1.00 93.38 385 VAL A CA 1
ATOM 3098 C C . VAL A 1 385 ? 1.426 12.811 -40.269 1.00 93.38 385 VAL A C 1
ATOM 3100 O O . VAL A 1 385 ? 0.960 12.852 -39.129 1.00 93.38 385 VAL A O 1
ATOM 3103 N N . ARG A 1 386 ? 2.742 12.742 -40.494 1.00 94.31 386 ARG A N 1
ATOM 3104 C CA . ARG A 1 386 ? 3.741 12.726 -39.418 1.00 94.31 386 ARG A CA 1
ATOM 3105 C C . ARG A 1 386 ? 3.656 13.999 -38.577 1.00 94.31 386 ARG A C 1
ATOM 3107 O O . ARG A 1 386 ? 3.545 13.911 -37.353 1.00 94.31 386 ARG A O 1
ATOM 3114 N N . GLU A 1 387 ? 3.677 15.168 -39.214 1.00 94.25 387 GLU A N 1
ATOM 3115 C CA . GLU A 1 387 ? 3.580 16.455 -38.522 1.00 94.25 387 GLU A CA 1
ATOM 3116 C C . GLU A 1 387 ? 2.269 16.585 -37.754 1.00 94.25 387 GLU A C 1
ATOM 3118 O O . GLU A 1 387 ? 2.246 17.083 -36.627 1.00 94.25 387 GLU A O 1
ATOM 3123 N N . LYS A 1 388 ? 1.167 16.124 -38.350 1.00 94.38 388 LYS A N 1
ATOM 3124 C CA . LYS A 1 388 ? -0.138 16.086 -37.698 1.00 94.38 388 LYS A CA 1
ATOM 3125 C C . LYS A 1 388 ? -0.105 15.228 -36.435 1.00 94.38 388 LYS A C 1
ATOM 3127 O O . LYS A 1 388 ? -0.489 15.712 -35.374 1.00 94.38 388 LYS A O 1
ATOM 3132 N N . ILE A 1 389 ? 0.414 14.002 -36.516 1.00 95.44 389 ILE A N 1
ATOM 3133 C CA . ILE A 1 389 ? 0.512 13.106 -35.357 1.00 95.44 389 ILE A CA 1
ATOM 3134 C C . ILE A 1 389 ? 1.365 13.743 -34.257 1.00 95.44 389 ILE A C 1
ATOM 3136 O O . ILE A 1 389 ? 0.934 13.769 -33.107 1.00 95.44 389 ILE A O 1
ATOM 3140 N N . PHE A 1 390 ? 2.541 14.297 -34.563 1.00 94.44 390 PHE A N 1
ATOM 3141 C CA . PHE A 1 390 ? 3.390 14.919 -33.537 1.00 94.44 390 PHE A CA 1
ATOM 3142 C C . PHE A 1 390 ? 2.753 16.151 -32.893 1.00 94.44 390 PHE A C 1
ATOM 3144 O O . PHE A 1 390 ? 2.819 16.305 -31.674 1.00 94.44 390 PHE A O 1
ATOM 3151 N N . ARG A 1 391 ? 2.088 16.996 -33.682 1.00 94.38 391 ARG A N 1
ATOM 3152 C CA . ARG A 1 391 ? 1.370 18.175 -33.186 1.00 94.38 391 ARG A CA 1
ATOM 3153 C C . ARG A 1 391 ? 0.226 17.794 -32.249 1.00 94.38 391 ARG A C 1
ATOM 3155 O O . ARG A 1 391 ? 0.100 18.377 -31.174 1.00 94.38 391 ARG A O 1
ATOM 3162 N N . ASP A 1 392 ? -0.576 16.811 -32.647 1.00 93.00 392 ASP A N 1
ATOM 3163 C CA . ASP A 1 392 ? -1.760 16.388 -31.899 1.00 93.00 392 ASP A CA 1
ATOM 3164 C C . ASP A 1 392 ? -1.363 15.622 -30.625 1.00 93.00 392 ASP A C 1
ATOM 3166 O O . ASP A 1 392 ? -1.963 15.792 -29.564 1.00 93.00 392 ASP A O 1
ATOM 3170 N N . THR A 1 393 ? -0.307 14.810 -30.700 1.00 91.31 393 THR A N 1
ATOM 3171 C CA . THR A 1 393 ? 0.144 13.980 -29.573 1.00 91.31 393 THR A CA 1
ATOM 3172 C C . THR A 1 393 ? 0.951 14.731 -28.526 1.00 91.31 393 THR A C 1
ATOM 3174 O O . THR A 1 393 ? 0.925 14.335 -27.363 1.00 91.31 393 THR A O 1
ATOM 3177 N N . ALA A 1 394 ? 1.603 15.840 -28.885 1.00 87.81 394 ALA A N 1
ATOM 3178 C CA . ALA A 1 394 ? 2.297 16.708 -27.931 1.00 87.81 394 ALA A CA 1
ATOM 3179 C C . ALA A 1 394 ? 1.365 17.275 -26.841 1.00 87.81 394 ALA A C 1
ATOM 3181 O O . ALA A 1 394 ? 1.830 17.697 -25.786 1.00 87.81 394 ALA A O 1
ATOM 3182 N N . GLN A 1 395 ? 0.053 17.280 -27.089 1.00 86.94 395 GLN A N 1
ATOM 3183 C CA . GLN A 1 395 ? -0.966 17.757 -26.154 1.00 86.94 395 GLN A CA 1
ATOM 3184 C C . GLN A 1 395 ? -1.578 16.636 -25.301 1.00 86.94 395 GLN A C 1
ATOM 3186 O O . GLN A 1 395 ? -2.404 16.916 -24.430 1.00 86.94 395 GLN A O 1
ATOM 3191 N N . LEU A 1 396 ? -1.217 15.372 -25.547 1.00 91.25 396 LEU A N 1
ATOM 3192 C CA . LEU A 1 396 ? -1.780 14.245 -24.813 1.00 91.25 396 LEU A CA 1
ATOM 3193 C C . LEU A 1 396 ? -1.179 14.156 -23.418 1.00 91.25 396 LEU A C 1
ATOM 3195 O O . LEU A 1 396 ? 0.037 14.123 -23.231 1.00 91.25 396 LEU A O 1
ATOM 3199 N N . GLN A 1 397 ? -2.060 14.039 -22.431 1.00 90.12 397 GLN A N 1
ATOM 3200 C CA . GLN A 1 397 ? -1.651 13.684 -21.087 1.00 90.12 397 GLN A CA 1
ATOM 3201 C C . GLN A 1 397 ? -1.177 12.226 -21.082 1.00 90.12 397 GLN A C 1
ATOM 3203 O O . GLN A 1 397 ? -1.860 11.333 -21.596 1.00 90.12 397 GLN A O 1
ATOM 3208 N N . CYS A 1 398 ? 0.001 11.986 -20.506 1.00 91.31 398 CYS A N 1
ATOM 3209 C CA . CYS A 1 398 ? 0.494 10.631 -20.293 1.00 91.31 398 CYS A CA 1
ATOM 3210 C C . CYS A 1 398 ? -0.422 9.893 -19.313 1.00 91.31 398 CYS A C 1
ATOM 3212 O O . CYS A 1 398 ? -0.999 10.500 -18.407 1.00 91.31 398 CYS A O 1
ATOM 3214 N N . LEU A 1 399 ? -0.570 8.583 -19.510 1.00 88.75 399 LEU A N 1
ATOM 3215 C CA . LEU A 1 399 ? -1.324 7.763 -18.568 1.00 88.75 399 LEU A CA 1
ATOM 3216 C C . LEU A 1 399 ? -0.532 7.667 -17.260 1.00 88.75 399 LEU A C 1
ATOM 3218 O O . LEU A 1 399 ? 0.697 7.648 -17.269 1.00 88.75 399 LEU A O 1
ATOM 3222 N N . ASP A 1 400 ? -1.247 7.605 -16.143 1.00 89.81 400 ASP A N 1
ATOM 3223 C CA . ASP A 1 400 ? -0.638 7.462 -14.825 1.00 89.81 400 ASP A CA 1
ATOM 3224 C C . ASP A 1 400 ? 0.178 6.158 -14.720 1.00 89.81 400 ASP A C 1
ATOM 3226 O O . ASP A 1 400 ? -0.278 5.089 -15.143 1.00 89.81 400 ASP A O 1
ATOM 3230 N N . GLU A 1 401 ? 1.381 6.247 -14.141 1.00 89.81 401 GLU A N 1
ATOM 3231 C CA . GLU A 1 401 ? 2.311 5.117 -14.012 1.00 89.81 401 GLU A CA 1
ATOM 3232 C C . GLU A 1 401 ? 1.662 3.944 -13.279 1.00 89.81 401 GLU A C 1
ATOM 3234 O O . GLU A 1 401 ? 1.741 2.800 -13.736 1.00 89.81 401 GLU A O 1
ATOM 3239 N N . LYS A 1 402 ? 0.965 4.225 -12.173 1.00 89.25 402 LYS A N 1
ATOM 3240 C CA . LYS A 1 402 ? 0.306 3.196 -11.371 1.00 89.25 402 LYS A CA 1
ATOM 3241 C C . LYS A 1 402 ? -0.809 2.524 -12.170 1.00 89.25 402 LYS A C 1
ATOM 3243 O O . LYS A 1 402 ? -0.893 1.298 -12.171 1.00 89.25 402 LYS A O 1
ATOM 3248 N N . SER A 1 403 ? -1.609 3.293 -12.908 1.00 88.75 403 SER A N 1
ATOM 3249 C CA . SER A 1 403 ? -2.646 2.751 -13.795 1.00 88.75 403 SER A CA 1
ATOM 3250 C C . SER A 1 403 ? -2.074 1.821 -14.874 1.00 88.75 403 SER A C 1
ATOM 3252 O O . SER A 1 403 ? -2.596 0.718 -15.069 1.00 88.75 403 SER A O 1
ATOM 3254 N N . ILE A 1 404 ? -0.983 2.216 -15.545 1.00 88.56 404 ILE A N 1
ATOM 3255 C CA . ILE A 1 404 ? -0.328 1.375 -16.561 1.00 88.56 404 ILE A CA 1
ATOM 3256 C C . ILE A 1 404 ? 0.239 0.106 -15.921 1.00 88.56 404 ILE A C 1
ATOM 3258 O O . ILE A 1 404 ? 0.017 -0.990 -16.437 1.00 88.56 404 ILE A O 1
ATOM 3262 N N . GLN A 1 405 ? 0.942 0.222 -14.792 1.00 88.31 405 GLN A N 1
ATOM 3263 C CA . GLN A 1 405 ? 1.508 -0.933 -14.095 1.00 88.31 405 GLN A CA 1
ATOM 3264 C C . GLN A 1 405 ? 0.422 -1.908 -13.639 1.00 88.31 405 GLN A C 1
ATOM 3266 O O . GLN A 1 405 ? 0.581 -3.117 -13.801 1.00 88.31 405 GLN A O 1
ATOM 3271 N N . GLU A 1 406 ? -0.698 -1.413 -13.110 1.00 88.81 406 GLU A N 1
ATOM 3272 C CA . GLU A 1 406 ? -1.838 -2.249 -12.733 1.00 88.81 406 GLU A CA 1
ATOM 3273 C C . GLU A 1 406 ? -2.434 -2.979 -13.942 1.00 88.81 406 GLU A C 1
ATOM 3275 O O . GLU A 1 406 ? -2.710 -4.177 -13.853 1.00 88.81 406 GLU A O 1
ATOM 3280 N N . HIS A 1 407 ? -2.591 -2.305 -15.085 1.00 89.00 407 HIS A N 1
ATOM 3281 C CA . HIS A 1 407 ? -3.094 -2.939 -16.306 1.00 89.00 407 HIS A CA 1
ATOM 3282 C C . HIS A 1 407 ? -2.112 -3.963 -16.877 1.00 89.00 407 HIS A C 1
ATOM 3284 O O . HIS A 1 407 ? -2.520 -5.088 -17.160 1.00 89.00 407 HIS A O 1
ATOM 3290 N N . LEU A 1 408 ? -0.819 -3.636 -16.967 1.00 86.75 408 LEU A N 1
ATOM 3291 C CA . LEU A 1 408 ? 0.214 -4.586 -17.385 1.00 86.75 408 LEU A CA 1
ATOM 3292 C C . LEU A 1 408 ? 0.234 -5.809 -16.466 1.00 86.75 408 LEU A C 1
ATOM 3294 O O . LEU A 1 408 ? 0.266 -6.932 -16.960 1.00 86.75 408 LEU A O 1
ATOM 3298 N N . LYS A 1 409 ? 0.122 -5.622 -15.144 1.00 86.44 409 LYS A N 1
ATOM 3299 C CA . LYS A 1 409 ? 0.013 -6.729 -14.185 1.00 86.44 409 LYS A CA 1
ATOM 3300 C C . LYS A 1 409 ? -1.231 -7.582 -14.425 1.00 86.44 409 LYS A C 1
ATOM 3302 O O . LYS A 1 409 ? -1.140 -8.797 -14.299 1.00 86.44 409 LYS A O 1
ATOM 3307 N N . ARG A 1 410 ? -2.386 -7.006 -14.783 1.00 87.69 410 ARG A N 1
ATOM 3308 C CA . ARG A 1 410 ? -3.609 -7.782 -15.093 1.00 87.69 410 ARG A CA 1
ATOM 3309 C C . ARG A 1 410 ? -3.443 -8.700 -16.304 1.00 87.69 410 ARG A C 1
ATOM 3311 O O . ARG A 1 410 ? -4.075 -9.751 -16.320 1.00 87.69 410 ARG A O 1
ATOM 3318 N N . LEU A 1 411 ? -2.578 -8.343 -17.255 1.00 83.75 411 LEU A N 1
ATOM 3319 C CA . LEU A 1 411 ? -2.248 -9.180 -18.416 1.00 83.75 411 LEU A CA 1
ATOM 3320 C C . LEU A 1 411 ? -1.322 -10.361 -18.080 1.00 83.75 411 LEU A C 1
ATOM 3322 O O . LEU A 1 411 ? -1.041 -11.185 -18.948 1.00 83.75 411 LEU A O 1
ATOM 3326 N N . LEU A 1 412 ? -0.824 -10.438 -16.845 1.00 83.50 412 LEU A N 1
ATOM 3327 C CA . LEU A 1 412 ? 0.101 -11.472 -16.398 1.00 83.50 412 LEU A CA 1
ATOM 3328 C C . LEU A 1 412 ? -0.607 -12.528 -15.555 1.00 83.50 412 LEU A C 1
ATOM 3330 O O . LEU A 1 412 ? -1.545 -12.240 -14.803 1.00 83.50 412 LEU A O 1
ATOM 3334 N N . ASN A 1 413 ? -0.115 -13.763 -15.637 1.00 80.81 413 ASN A N 1
ATOM 3335 C CA . ASN A 1 413 ? -0.560 -14.821 -14.737 1.00 80.81 413 ASN A CA 1
ATOM 3336 C C . ASN A 1 413 ? -0.036 -14.582 -13.302 1.00 80.81 413 ASN A C 1
ATOM 3338 O O . ASN A 1 413 ? 0.859 -13.765 -13.075 1.00 80.81 413 ASN A O 1
ATOM 3342 N N . ASN A 1 414 ? -0.605 -15.274 -12.310 1.00 74.44 414 ASN A N 1
ATOM 3343 C CA . ASN A 1 414 ? -0.276 -15.031 -10.897 1.00 74.44 414 ASN A CA 1
ATOM 3344 C C . ASN A 1 414 ? 1.209 -15.272 -10.581 1.00 74.44 414 ASN A C 1
ATOM 3346 O O . ASN A 1 414 ? 1.818 -14.462 -9.889 1.00 74.44 414 ASN A O 1
ATOM 3350 N N . THR A 1 415 ? 1.821 -16.301 -11.170 1.00 72.94 415 THR A N 1
ATOM 3351 C CA . THR A 1 415 ? 3.255 -16.586 -11.013 1.00 72.94 415 THR A CA 1
ATOM 3352 C C . THR A 1 415 ? 4.124 -15.439 -11.538 1.00 72.94 415 THR A C 1
ATOM 3354 O O . THR A 1 415 ? 5.073 -15.020 -10.883 1.00 72.94 415 THR A O 1
ATOM 3357 N N . GLN A 1 416 ? 3.788 -14.875 -12.700 1.00 73.88 416 GLN A N 1
ATOM 3358 C CA . GLN A 1 416 ? 4.493 -13.727 -13.274 1.00 73.88 416 GLN A CA 1
ATOM 3359 C C . GLN A 1 416 ? 4.327 -12.458 -12.424 1.00 73.88 416 GLN A C 1
ATOM 3361 O O . GLN A 1 416 ? 5.269 -11.670 -12.335 1.00 73.88 416 GLN A O 1
ATOM 3366 N N . LYS A 1 417 ? 3.164 -12.260 -11.786 1.00 75.75 417 LYS A N 1
ATOM 3367 C CA . LYS A 1 417 ? 2.929 -11.131 -10.868 1.00 75.75 417 LYS A CA 1
ATOM 3368 C C . LYS A 1 417 ? 3.823 -11.212 -9.634 1.00 75.75 417 LYS A C 1
ATOM 3370 O O . LYS A 1 417 ? 4.515 -10.241 -9.344 1.00 75.75 417 LYS A O 1
ATOM 3375 N N . GLU A 1 418 ? 3.851 -12.363 -8.962 1.00 73.44 418 GLU A N 1
ATOM 3376 C CA . GLU A 1 418 ? 4.685 -12.585 -7.770 1.00 73.44 418 GLU A CA 1
ATOM 3377 C C . GLU A 1 418 ? 6.168 -12.382 -8.078 1.00 73.44 418 GLU A C 1
ATOM 3379 O O . GLU A 1 418 ? 6.887 -11.724 -7.326 1.00 73.44 418 GLU A O 1
ATOM 3384 N N . ILE A 1 419 ? 6.611 -12.895 -9.230 1.00 70.00 419 ILE A N 1
ATOM 3385 C CA . ILE A 1 419 ? 7.953 -12.662 -9.754 1.00 70.00 419 ILE A CA 1
ATOM 3386 C C . ILE A 1 419 ? 8.177 -11.149 -9.861 1.00 70.00 419 ILE A C 1
ATOM 3388 O O . ILE A 1 419 ? 9.020 -10.624 -9.140 1.00 70.00 419 ILE A O 1
ATOM 3392 N N . ILE A 1 420 ? 7.408 -10.407 -10.662 1.00 71.31 420 ILE A N 1
ATOM 3393 C CA . ILE A 1 420 ? 7.615 -8.955 -10.827 1.00 71.31 420 ILE A CA 1
ATOM 3394 C C . ILE A 1 420 ? 7.645 -8.204 -9.493 1.00 71.31 420 ILE A C 1
ATOM 3396 O O . ILE A 1 420 ? 8.459 -7.301 -9.331 1.00 71.31 420 ILE A O 1
ATOM 3400 N N . GLU A 1 421 ? 6.795 -8.557 -8.534 1.00 73.69 421 GLU A N 1
ATOM 3401 C CA . GLU A 1 421 ? 6.767 -7.895 -7.227 1.00 73.69 421 GLU A CA 1
ATOM 3402 C C . GLU A 1 421 ? 8.055 -8.116 -6.434 1.00 73.69 421 GLU A C 1
ATOM 3404 O O . GLU A 1 421 ? 8.589 -7.166 -5.861 1.00 73.69 421 GLU A O 1
ATOM 3409 N N . GLN A 1 422 ? 8.621 -9.324 -6.486 1.00 71.19 422 GLN A N 1
ATOM 3410 C CA . GLN A 1 422 ? 9.949 -9.594 -5.934 1.00 71.19 422 GLN A CA 1
ATOM 3411 C C . GLN A 1 422 ? 11.049 -8.806 -6.659 1.00 71.19 422 GLN A C 1
ATOM 3413 O O . GLN A 1 422 ? 11.973 -8.322 -6.008 1.00 71.19 422 GLN A O 1
ATOM 3418 N N . ASP A 1 423 ? 10.953 -8.642 -7.986 1.00 64.44 423 ASP A N 1
ATOM 3419 C CA . ASP A 1 423 ? 11.918 -7.830 -8.742 1.00 64.44 423 ASP A CA 1
ATOM 3420 C C . ASP A 1 423 ? 11.819 -6.363 -8.363 1.00 64.44 423 ASP A C 1
ATOM 3422 O O . ASP A 1 423 ? 12.846 -5.740 -8.137 1.00 64.44 423 ASP A O 1
ATOM 3426 N N . ILE A 1 424 ? 10.609 -5.804 -8.296 1.00 66.00 424 ILE A N 1
ATOM 3427 C CA . ILE A 1 424 ? 10.388 -4.409 -7.904 1.00 66.00 424 ILE A CA 1
ATOM 3428 C C . ILE A 1 424 ? 10.959 -4.185 -6.505 1.00 66.00 424 ILE A C 1
ATOM 3430 O O . ILE A 1 424 ? 11.782 -3.292 -6.334 1.00 66.00 424 ILE A O 1
ATOM 3434 N N . ALA A 1 425 ? 10.654 -5.065 -5.548 1.00 65.19 425 ALA A N 1
ATOM 3435 C CA . ALA A 1 425 ? 11.215 -4.989 -4.202 1.00 65.19 425 ALA A CA 1
ATOM 3436 C C . ALA A 1 425 ? 12.755 -5.063 -4.196 1.00 65.19 425 ALA A C 1
ATOM 3438 O O . ALA A 1 425 ? 13.416 -4.285 -3.505 1.00 65.19 425 ALA A O 1
ATOM 3439 N N . PHE A 1 426 ? 13.348 -5.955 -4.996 1.00 60.56 426 PHE A N 1
ATOM 3440 C CA . PHE A 1 426 ? 14.801 -6.069 -5.130 1.00 60.56 426 PHE A CA 1
ATOM 3441 C C . PHE A 1 426 ? 15.422 -4.827 -5.787 1.00 60.56 426 PHE A C 1
ATOM 3443 O O . PHE A 1 426 ? 16.419 -4.302 -5.293 1.00 60.56 426 PHE A O 1
ATOM 3450 N N . ILE A 1 427 ? 14.828 -4.308 -6.861 1.00 56.75 427 ILE A N 1
ATOM 3451 C CA . ILE A 1 427 ? 15.285 -3.097 -7.552 1.00 56.75 427 ILE A CA 1
ATOM 3452 C C . ILE A 1 427 ? 15.194 -1.896 -6.638 1.00 56.75 427 ILE A C 1
ATOM 3454 O O . ILE A 1 427 ? 16.135 -1.119 -6.607 1.00 56.75 427 ILE A O 1
ATOM 3458 N N . ASP A 1 428 ? 14.093 -1.731 -5.916 1.00 55.88 428 ASP A N 1
ATOM 3459 C CA . ASP A 1 428 ? 13.908 -0.610 -5.005 1.00 55.88 428 ASP A CA 1
ATOM 3460 C C . ASP A 1 428 ? 14.904 -0.704 -3.846 1.00 55.88 428 ASP A C 1
ATOM 3462 O O . ASP A 1 428 ? 15.512 0.302 -3.468 1.00 55.88 428 ASP A O 1
ATOM 3466 N N . SER A 1 429 ? 15.201 -1.927 -3.383 1.00 53.16 429 SER A N 1
ATOM 3467 C CA . SER A 1 429 ? 16.288 -2.158 -2.432 1.00 53.16 429 SER A CA 1
ATOM 3468 C C . SER A 1 429 ? 17.653 -1.745 -2.997 1.00 53.16 429 SER A C 1
ATOM 3470 O O . SER A 1 429 ? 18.412 -1.128 -2.258 1.00 53.16 429 SER A O 1
ATOM 3472 N N . ILE A 1 430 ? 17.935 -1.973 -4.292 1.00 50.97 430 ILE A N 1
ATOM 3473 C CA . ILE A 1 430 ? 19.180 -1.572 -4.983 1.00 50.97 430 ILE A CA 1
ATOM 3474 C C . ILE A 1 430 ? 19.216 -0.070 -5.317 1.00 50.97 430 ILE A C 1
ATOM 3476 O O . ILE A 1 430 ? 20.246 0.582 -5.165 1.00 50.97 430 ILE A O 1
ATOM 3480 N N . ARG A 1 431 ? 18.101 0.514 -5.760 1.00 49.81 431 ARG A N 1
ATOM 3481 C CA . ARG A 1 431 ? 17.980 1.945 -6.074 1.00 49.81 431 ARG A CA 1
ATOM 3482 C C . ARG A 1 431 ? 18.250 2.795 -4.842 1.00 49.81 431 ARG A C 1
ATOM 3484 O O . ARG A 1 431 ? 18.862 3.846 -4.963 1.00 49.81 431 ARG A O 1
ATOM 3491 N N . SER A 1 432 ? 17.878 2.308 -3.658 1.00 48.34 432 SER A N 1
ATOM 3492 C CA . SER A 1 432 ? 18.195 2.974 -2.390 1.00 48.34 432 SER A CA 1
ATOM 3493 C C . SER A 1 432 ? 19.708 3.057 -2.083 1.00 48.34 432 SER A C 1
ATOM 3495 O O . SER A 1 432 ? 20.131 3.936 -1.320 1.00 48.34 432 SER A O 1
ATOM 3497 N N . ILE A 1 433 ? 20.510 2.186 -2.717 1.00 48.69 433 ILE A N 1
ATOM 3498 C CA . ILE A 1 433 ? 21.971 2.023 -2.557 1.00 48.69 433 ILE A CA 1
ATOM 3499 C C . ILE A 1 433 ? 22.756 2.847 -3.575 1.00 48.69 433 ILE A C 1
ATOM 3501 O O . ILE A 1 433 ? 23.897 3.216 -3.309 1.00 48.69 433 ILE A O 1
ATOM 3505 N N . LEU A 1 434 ? 22.169 3.122 -4.744 1.00 48.69 434 LEU A N 1
ATOM 3506 C CA . LEU A 1 434 ? 22.826 3.870 -5.811 1.00 48.69 434 LEU A CA 1
ATOM 3507 C C . LEU A 1 434 ? 23.056 5.314 -5.347 1.00 48.69 434 LEU A C 1
ATOM 3509 O O . LEU A 1 434 ? 22.182 6.174 -5.427 1.00 48.69 434 LEU A O 1
ATOM 3513 N N . ILE A 1 435 ? 24.247 5.571 -4.814 1.00 53.62 435 ILE A N 1
ATOM 3514 C CA . ILE A 1 435 ? 24.838 6.901 -4.851 1.00 53.62 435 ILE A CA 1
ATOM 3515 C C . ILE A 1 435 ? 25.180 7.130 -6.321 1.00 53.62 435 ILE A C 1
ATOM 3517 O O . ILE A 1 435 ? 25.986 6.379 -6.876 1.00 53.62 435 ILE A O 1
ATOM 3521 N N . ASP A 1 436 ? 24.551 8.120 -6.957 1.00 59.69 436 ASP A N 1
ATOM 3522 C CA . ASP A 1 436 ? 24.960 8.577 -8.289 1.00 59.69 436 ASP A CA 1
ATOM 3523 C C . ASP A 1 436 ? 26.475 8.764 -8.273 1.00 59.69 436 ASP A C 1
ATOM 3525 O O . ASP A 1 436 ? 26.942 9.500 -7.416 1.00 59.69 436 ASP A O 1
ATOM 3529 N N . GLY A 1 437 ? 27.233 8.078 -9.134 1.00 65.88 437 GLY A N 1
ATOM 3530 C CA . GLY A 1 437 ? 28.699 8.174 -9.179 1.00 65.88 437 GLY A CA 1
ATOM 3531 C C . GLY A 1 437 ? 29.491 7.018 -8.547 1.00 65.88 437 GLY A C 1
ATOM 3532 O O . GLY A 1 437 ? 30.709 7.128 -8.465 1.00 65.88 437 GLY A O 1
ATOM 3533 N N . ILE A 1 438 ? 28.864 5.906 -8.139 1.00 78.00 438 ILE A N 1
ATOM 3534 C CA . ILE A 1 438 ? 29.566 4.651 -7.787 1.00 78.00 438 ILE A CA 1
ATOM 3535 C C . ILE A 1 438 ? 29.202 3.532 -8.768 1.00 78.00 438 ILE A C 1
ATOM 3537 O O . ILE A 1 438 ? 28.026 3.254 -8.999 1.00 78.00 438 ILE A O 1
ATOM 3541 N N . TYR A 1 439 ? 30.208 2.828 -9.283 1.00 79.50 439 TYR A N 1
ATOM 3542 C CA . TYR A 1 439 ? 30.070 1.741 -10.247 1.00 79.50 439 TYR A CA 1
ATOM 3543 C C . TYR A 1 439 ? 30.781 0.479 -9.743 1.00 79.50 439 TYR A C 1
ATOM 3545 O O . TYR A 1 439 ? 31.991 0.460 -9.565 1.00 79.50 439 TYR A O 1
ATOM 3553 N N . GLY A 1 440 ? 30.037 -0.605 -9.518 1.00 81.06 440 GLY A N 1
ATOM 3554 C CA . GLY A 1 440 ? 30.597 -1.889 -9.080 1.00 81.06 440 GLY A CA 1
ATOM 3555 C C . GLY A 1 440 ? 30.805 -2.867 -10.239 1.00 81.06 440 GLY A C 1
ATOM 3556 O O . GLY A 1 440 ? 29.900 -3.071 -11.045 1.00 81.06 440 GLY A O 1
ATOM 3557 N N . THR A 1 441 ? 31.964 -3.523 -10.297 1.00 81.81 441 THR A N 1
ATOM 3558 C CA . THR A 1 441 ? 32.275 -4.623 -11.223 1.00 81.81 441 THR A CA 1
ATOM 3559 C C . THR A 1 441 ? 32.735 -5.844 -10.437 1.00 81.81 441 THR A C 1
ATOM 3561 O O . THR A 1 441 ? 33.730 -5.779 -9.723 1.00 81.81 441 THR A O 1
ATOM 3564 N N . LEU A 1 442 ? 32.045 -6.975 -10.588 1.00 81.69 442 LEU A N 1
ATOM 3565 C CA . LEU A 1 442 ? 32.444 -8.243 -9.976 1.00 81.69 442 LEU A CA 1
ATOM 3566 C C . LEU A 1 442 ? 33.260 -9.072 -10.981 1.00 81.69 442 LEU A C 1
ATOM 3568 O O . LEU A 1 442 ? 32.766 -9.424 -12.050 1.00 81.69 442 LEU A O 1
ATOM 3572 N N . ILE A 1 443 ? 34.512 -9.376 -10.649 1.00 79.25 443 ILE A N 1
ATOM 3573 C CA . ILE A 1 443 ? 35.469 -10.081 -11.507 1.00 79.25 443 ILE A CA 1
ATOM 3574 C C . ILE A 1 443 ? 35.631 -11.513 -10.995 1.00 79.25 443 ILE A C 1
ATOM 3576 O O . ILE A 1 443 ? 36.102 -11.699 -9.881 1.00 79.25 443 ILE A O 1
ATOM 3580 N N . ASN A 1 444 ? 35.285 -12.520 -11.805 1.00 78.06 444 ASN A N 1
ATOM 3581 C CA . ASN A 1 444 ? 35.542 -13.930 -11.485 1.00 78.06 444 ASN A CA 1
ATOM 3582 C C . ASN A 1 444 ? 37.024 -14.270 -11.714 1.00 78.06 444 ASN A C 1
ATOM 3584 O O . ASN A 1 444 ? 37.531 -14.159 -12.835 1.00 78.06 444 ASN A O 1
ATOM 3588 N N . VAL A 1 445 ? 37.699 -14.711 -10.658 1.00 72.06 445 VAL A N 1
ATOM 3589 C CA . VAL A 1 445 ? 39.133 -15.006 -10.649 1.00 72.06 445 VAL A CA 1
ATOM 3590 C C . VAL A 1 445 ? 39.428 -16.392 -11.232 1.00 72.06 445 VAL A C 1
ATOM 3592 O O . VAL A 1 445 ? 40.339 -16.531 -12.052 1.00 72.06 445 VAL A O 1
ATOM 3595 N N . GLN A 1 446 ? 38.610 -17.396 -10.900 1.00 62.97 446 GLN A N 1
ATOM 3596 C CA . GLN A 1 446 ? 38.777 -18.789 -11.340 1.00 62.97 446 GLN A CA 1
ATOM 3597 C C . GLN A 1 446 ? 38.656 -18.970 -12.865 1.00 62.97 446 GLN A C 1
ATOM 3599 O O . GLN A 1 446 ? 39.326 -19.806 -13.466 1.00 62.97 446 GLN A O 1
ATOM 3604 N N . SER A 1 447 ? 37.838 -18.156 -13.536 1.00 54.16 447 SER A N 1
ATOM 3605 C CA . SER A 1 447 ? 37.671 -18.221 -14.997 1.00 54.16 447 SER A CA 1
ATOM 3606 C C . SER A 1 447 ? 38.932 -17.825 -15.785 1.00 54.16 447 SER A C 1
ATOM 3608 O O . SER A 1 447 ? 39.072 -18.183 -16.957 1.00 54.16 447 SER A O 1
ATOM 3610 N N . LYS A 1 448 ? 39.874 -17.105 -15.154 1.00 52.38 448 LYS A N 1
ATOM 3611 C CA . LYS A 1 448 ? 41.102 -16.589 -15.788 1.00 52.38 448 LYS A CA 1
ATOM 3612 C C . LYS A 1 448 ? 42.373 -17.353 -15.398 1.00 52.38 448 LYS A C 1
ATOM 3614 O O . LYS A 1 448 ? 43.383 -17.235 -16.097 1.00 52.38 448 LYS A O 1
ATOM 3619 N N . THR A 1 449 ? 42.342 -18.160 -14.337 1.00 48.19 449 THR A N 1
ATOM 3620 C CA . THR A 1 449 ? 43.504 -18.914 -13.826 1.00 48.19 449 THR A CA 1
ATOM 3621 C C . THR A 1 449 ? 43.915 -20.089 -14.714 1.00 48.19 449 THR A C 1
ATOM 3623 O O . THR A 1 449 ? 45.091 -20.443 -14.721 1.00 48.19 449 THR A O 1
ATOM 3626 N N . ASN A 1 450 ? 43.032 -20.598 -15.584 1.00 48.09 450 ASN A N 1
ATOM 3627 C CA . ASN A 1 450 ? 43.392 -21.629 -16.572 1.00 48.09 450 ASN A CA 1
ATOM 3628 C C . ASN A 1 450 ? 44.431 -21.169 -17.623 1.00 48.09 450 ASN A C 1
ATOM 3630 O O . ASN A 1 450 ? 44.876 -21.983 -18.430 1.00 48.09 450 ASN A O 1
ATOM 3634 N N . LYS A 1 451 ? 44.842 -19.887 -17.637 1.00 51.28 451 LYS A N 1
ATOM 3635 C CA . LYS A 1 451 ? 45.883 -19.370 -18.548 1.00 51.28 451 LYS A CA 1
ATOM 3636 C C . LYS A 1 451 ? 47.037 -18.604 -17.886 1.00 51.28 451 LYS A C 1
ATOM 3638 O O . LYS A 1 451 ? 48.047 -18.419 -18.552 1.00 51.28 451 LYS A O 1
ATOM 3643 N N . ASN A 1 452 ? 46.944 -18.180 -16.620 1.00 49.06 452 ASN A N 1
ATOM 3644 C CA . ASN A 1 452 ? 48.003 -17.413 -15.942 1.00 49.06 452 ASN A CA 1
ATOM 3645 C C . ASN A 1 452 ? 48.121 -17.795 -14.453 1.00 49.06 452 ASN A C 1
ATOM 3647 O O . ASN A 1 452 ? 47.196 -17.565 -13.680 1.00 49.06 452 ASN A O 1
ATOM 3651 N N . GLN A 1 453 ? 49.293 -18.297 -14.041 1.00 53.94 453 GLN A N 1
ATOM 3652 C CA . GLN A 1 453 ? 49.652 -18.747 -12.676 1.00 53.94 453 GLN A CA 1
ATOM 3653 C C . GLN A 1 453 ? 49.767 -17.619 -11.620 1.00 53.94 453 GLN A C 1
ATOM 3655 O O . GLN A 1 453 ? 50.431 -17.782 -10.602 1.00 53.94 453 GLN A O 1
ATOM 3660 N N . LEU A 1 454 ? 49.193 -16.440 -11.866 1.00 54.88 454 LEU A N 1
ATOM 3661 C CA . LEU A 1 454 ? 49.476 -15.231 -11.082 1.00 54.88 454 LEU A CA 1
ATOM 3662 C C . LEU A 1 454 ? 48.501 -14.963 -9.927 1.00 54.88 454 LEU A C 1
ATOM 3664 O O . LEU A 1 454 ? 48.716 -13.978 -9.228 1.00 54.88 454 LEU A O 1
ATOM 3668 N N . ILE A 1 455 ? 47.455 -15.775 -9.722 1.00 56.38 455 ILE A N 1
ATOM 3669 C CA . ILE A 1 455 ? 46.403 -15.458 -8.741 1.00 56.38 455 ILE A CA 1
ATOM 3670 C C . ILE A 1 455 ? 46.216 -16.600 -7.722 1.00 56.38 455 ILE A C 1
ATOM 3672 O O . ILE A 1 455 ? 46.015 -17.740 -8.147 1.00 56.38 455 ILE A O 1
ATOM 3676 N N . PRO A 1 456 ? 46.300 -16.323 -6.404 1.00 56.03 456 PRO A N 1
ATOM 3677 C CA . PRO A 1 456 ? 46.065 -17.303 -5.337 1.00 56.03 456 PRO A CA 1
ATOM 3678 C C . PRO A 1 456 ? 44.636 -17.879 -5.330 1.00 56.03 456 PRO A C 1
ATOM 3680 O O . PRO A 1 456 ? 43.697 -17.219 -5.763 1.00 56.03 456 PRO A O 1
ATOM 3683 N N . LEU A 1 457 ? 44.472 -19.099 -4.801 1.00 60.75 457 LEU A N 1
ATOM 3684 C CA . LEU A 1 457 ? 43.203 -19.855 -4.711 1.00 60.75 457 LEU A CA 1
ATOM 3685 C C . LEU A 1 457 ? 42.266 -19.388 -3.579 1.00 60.75 457 LEU A C 1
ATOM 3687 O O . LEU A 1 457 ? 41.291 -20.067 -3.271 1.00 60.75 457 LEU A O 1
ATOM 3691 N N . ASP A 1 458 ? 42.566 -18.262 -2.937 1.00 68.25 458 ASP A N 1
ATOM 3692 C CA . ASP A 1 458 ? 41.958 -17.907 -1.651 1.00 68.25 458 ASP A CA 1
ATOM 3693 C C . ASP A 1 458 ? 40.561 -17.264 -1.793 1.00 68.25 458 ASP A C 1
ATOM 3695 O O . ASP A 1 458 ? 39.858 -17.114 -0.797 1.00 68.25 458 ASP A O 1
ATOM 3699 N N . TYR A 1 459 ? 40.142 -16.875 -3.006 1.00 73.38 459 TYR A N 1
ATOM 3700 C CA . TYR A 1 459 ? 38.828 -16.277 -3.274 1.00 73.38 459 TYR A CA 1
ATOM 3701 C C . TYR A 1 459 ? 38.384 -16.421 -4.740 1.00 73.38 459 TYR A C 1
ATOM 3703 O O . TYR A 1 459 ? 39.190 -16.407 -5.672 1.00 73.38 459 TYR A O 1
ATOM 3711 N N . ASP A 1 460 ? 37.066 -16.495 -4.950 1.00 74.94 460 ASP A N 1
ATOM 3712 C CA . ASP A 1 460 ? 36.467 -16.752 -6.269 1.00 74.94 460 ASP A CA 1
ATOM 3713 C C . ASP A 1 460 ? 36.224 -15.480 -7.094 1.00 74.94 460 ASP A C 1
ATOM 3715 O O . ASP A 1 460 ? 36.237 -15.512 -8.330 1.00 74.94 460 ASP A O 1
ATOM 3719 N N . TYR A 1 461 ? 35.995 -14.350 -6.416 1.00 80.75 461 TYR A N 1
ATOM 3720 C CA . TYR A 1 461 ? 35.609 -13.084 -7.035 1.00 80.75 461 TYR A CA 1
ATOM 3721 C C . TYR A 1 461 ? 36.313 -11.881 -6.398 1.00 80.75 461 TYR A C 1
ATOM 3723 O O . TYR A 1 461 ? 36.536 -11.849 -5.193 1.00 80.75 461 TYR A O 1
ATOM 3731 N N . ILE A 1 462 ? 36.578 -10.849 -7.204 1.00 83.75 462 ILE A N 1
ATOM 3732 C CA . ILE A 1 462 ? 36.992 -9.512 -6.753 1.00 83.75 462 ILE A CA 1
ATOM 3733 C C . ILE A 1 462 ? 35.879 -8.526 -7.093 1.00 83.75 462 ILE A C 1
ATOM 3735 O O . ILE A 1 462 ? 35.518 -8.387 -8.261 1.00 83.75 462 ILE A O 1
ATOM 3739 N N . LEU A 1 463 ? 35.356 -7.808 -6.099 1.00 87.31 463 LEU A N 1
ATOM 3740 C CA . LEU A 1 463 ? 34.482 -6.661 -6.335 1.00 87.31 463 LEU A CA 1
ATOM 3741 C C . LEU A 1 463 ? 35.332 -5.395 -6.470 1.00 87.31 463 LEU A C 1
ATOM 3743 O O . LEU A 1 463 ? 35.975 -4.966 -5.516 1.00 87.31 463 LEU A O 1
ATOM 3747 N N . VAL A 1 464 ? 35.322 -4.795 -7.654 1.00 88.94 464 VAL A N 1
ATOM 3748 C CA . VAL A 1 464 ? 35.959 -3.508 -7.936 1.00 88.94 464 VAL A CA 1
ATOM 3749 C C . VAL A 1 464 ? 34.899 -2.422 -7.897 1.00 88.94 464 VAL A C 1
ATOM 3751 O O . VAL A 1 464 ? 33.878 -2.535 -8.571 1.00 88.94 464 VAL A O 1
ATOM 3754 N N . ILE A 1 465 ? 35.148 -1.371 -7.125 1.00 89.56 465 ILE A N 1
ATOM 3755 C CA . ILE A 1 465 ? 34.279 -0.202 -7.036 1.00 89.56 465 ILE A CA 1
ATOM 3756 C C . ILE A 1 465 ? 35.013 0.959 -7.698 1.00 89.56 465 ILE A C 1
ATOM 3758 O O . ILE A 1 465 ? 36.061 1.384 -7.222 1.00 89.56 465 ILE A O 1
ATOM 3762 N N . ASP A 1 466 ? 34.472 1.430 -8.812 1.00 89.12 466 ASP A N 1
ATOM 3763 C CA . ASP A 1 466 ? 34.911 2.632 -9.506 1.00 89.12 466 ASP A CA 1
ATOM 3764 C C . ASP A 1 466 ? 34.022 3.807 -9.091 1.00 89.12 466 ASP A C 1
ATOM 3766 O O . ASP A 1 466 ? 32.814 3.651 -8.899 1.00 89.12 466 ASP A O 1
ATOM 3770 N N . THR A 1 467 ? 34.610 4.982 -8.921 1.00 87.50 467 THR A N 1
ATOM 3771 C CA . THR A 1 467 ? 33.905 6.174 -8.447 1.00 87.50 467 THR A CA 1
ATOM 3772 C C . THR A 1 467 ? 34.033 7.299 -9.456 1.00 87.50 467 THR A C 1
ATOM 3774 O O . THR A 1 467 ? 35.044 7.422 -10.143 1.00 87.50 467 THR A O 1
ATOM 3777 N N . GLU A 1 468 ? 33.038 8.178 -9.515 1.00 79.19 468 GLU A N 1
ATOM 3778 C CA . GLU A 1 468 ? 33.157 9.434 -10.244 1.00 79.19 468 GLU A CA 1
ATOM 3779 C C . GLU A 1 468 ? 34.361 10.244 -9.729 1.00 79.19 468 GLU A C 1
ATOM 3781 O O . GLU A 1 468 ? 34.767 10.132 -8.569 1.00 79.19 468 GLU A O 1
ATOM 3786 N N . GLY A 1 469 ? 34.967 11.038 -10.616 1.00 76.62 469 GLY A N 1
ATOM 3787 C CA . GLY A 1 469 ? 36.122 11.858 -10.274 1.00 76.62 469 GLY A CA 1
ATOM 3788 C C . GLY A 1 469 ? 35.798 12.848 -9.154 1.00 76.62 469 GLY A C 1
ATOM 3789 O O . GLY A 1 469 ? 34.937 13.711 -9.318 1.00 76.62 469 GLY A O 1
ATOM 3790 N N . LEU A 1 470 ? 36.529 12.734 -8.045 1.00 76.56 470 LEU A N 1
ATOM 3791 C CA . LEU A 1 470 ? 36.473 13.672 -6.924 1.00 76.56 470 LEU A CA 1
ATOM 3792 C C . LEU A 1 470 ? 36.902 15.073 -7.381 1.00 76.56 470 LEU A C 1
ATOM 3794 O O . LEU A 1 470 ? 37.781 15.207 -8.236 1.00 76.56 470 LEU A O 1
ATOM 3798 N N . LEU A 1 471 ? 36.326 16.117 -6.783 1.00 67.75 471 LEU A N 1
ATOM 3799 C CA . LEU A 1 471 ? 36.631 17.521 -7.075 1.00 67.75 471 LEU A CA 1
ATOM 3800 C C . LEU A 1 471 ? 36.385 17.909 -8.536 1.00 67.75 471 LEU A C 1
ATOM 3802 O O . LEU A 1 471 ? 37.054 18.797 -9.077 1.00 67.75 471 LEU A O 1
ATOM 3806 N N . SER A 1 472 ? 35.421 17.257 -9.195 1.00 65.19 472 SER A N 1
ATOM 3807 C CA . SER A 1 472 ? 35.067 17.623 -10.561 1.00 65.19 472 SER A CA 1
ATOM 3808 C C . SER A 1 472 ? 34.552 19.069 -10.597 1.00 65.19 472 SER A C 1
ATOM 3810 O O . SER A 1 472 ? 33.636 19.474 -9.872 1.00 65.19 472 SER A O 1
ATOM 3812 N N . ILE A 1 473 ? 35.148 19.873 -11.481 1.00 53.38 473 ILE A N 1
ATOM 3813 C CA . ILE A 1 473 ? 34.793 21.289 -11.686 1.00 53.38 473 ILE A CA 1
ATOM 3814 C C . ILE A 1 473 ? 33.312 21.435 -12.086 1.00 53.38 473 ILE A C 1
ATOM 3816 O O . ILE A 1 473 ? 32.716 22.487 -11.895 1.00 53.38 473 ILE A O 1
ATOM 3820 N N . GLN A 1 474 ? 32.701 20.373 -12.616 1.00 48.84 474 GLN A N 1
ATOM 3821 C CA . GLN A 1 474 ? 31.341 20.384 -13.145 1.00 48.84 474 GLN A CA 1
ATOM 3822 C C . GLN A 1 474 ? 30.249 20.288 -12.064 1.00 48.84 474 GLN A C 1
ATOM 3824 O O . GLN A 1 474 ? 29.128 20.707 -12.342 1.00 48.84 474 GLN A O 1
ATOM 3829 N N . LYS A 1 475 ? 30.539 19.759 -10.860 1.00 58.50 475 LYS A N 1
ATOM 3830 C CA . LYS A 1 475 ? 29.511 19.500 -9.824 1.00 58.50 475 LYS A CA 1
ATOM 3831 C C . LYS A 1 475 ? 29.642 20.308 -8.522 1.00 58.50 475 LYS A C 1
ATOM 3833 O O . LYS A 1 475 ? 28.639 20.441 -7.835 1.00 58.50 475 LYS A O 1
ATOM 3838 N N . HIS A 1 476 ? 30.814 20.874 -8.199 1.00 63.47 476 HIS A N 1
ATOM 3839 C CA . HIS A 1 476 ? 31.045 21.787 -7.052 1.00 63.47 476 HIS A CA 1
ATOM 3840 C C . HIS A 1 476 ? 30.374 21.388 -5.706 1.00 63.47 476 HIS A C 1
ATOM 3842 O O . HIS A 1 476 ? 29.930 22.256 -4.957 1.00 63.47 476 HIS A O 1
ATOM 3848 N N . ASP A 1 477 ? 30.323 20.096 -5.354 1.00 76.81 477 ASP A N 1
ATOM 3849 C CA . ASP A 1 477 ? 29.802 19.631 -4.055 1.00 76.81 477 ASP A CA 1
ATOM 3850 C C . ASP A 1 477 ? 30.891 18.897 -3.251 1.00 76.81 477 ASP A C 1
ATOM 3852 O O . ASP A 1 477 ? 31.050 17.678 -3.319 1.00 76.81 477 ASP A O 1
ATOM 3856 N N . GLU A 1 478 ? 31.635 19.650 -2.436 1.00 77.88 478 GLU A N 1
ATOM 3857 C CA . GLU A 1 478 ? 32.674 19.092 -1.559 1.00 77.88 478 GLU A CA 1
ATOM 3858 C C . GLU A 1 478 ? 32.126 18.106 -0.514 1.00 77.88 478 GLU A C 1
ATOM 3860 O O . GLU A 1 478 ? 32.862 17.251 -0.021 1.00 77.88 478 GLU A O 1
ATOM 3865 N N . GLN A 1 479 ? 30.852 18.223 -0.120 1.00 80.25 479 GLN A N 1
ATOM 3866 C CA . GLN A 1 479 ? 30.252 17.310 0.857 1.00 80.25 479 GLN A CA 1
ATOM 3867 C C . GLN A 1 479 ? 29.892 15.978 0.209 1.00 80.25 479 GLN A C 1
ATOM 3869 O O . GLN A 1 479 ? 29.978 14.931 0.850 1.00 80.25 479 GLN A O 1
ATOM 3874 N N . TYR A 1 480 ? 29.498 15.984 -1.062 1.00 82.81 480 TYR A N 1
ATOM 3875 C CA . TYR A 1 480 ? 29.361 14.761 -1.845 1.00 82.81 480 TYR A CA 1
ATOM 3876 C C . TYR A 1 480 ? 30.700 14.005 -1.942 1.00 82.81 480 TYR A C 1
ATOM 3878 O O . TYR A 1 480 ? 30.747 12.831 -1.574 1.00 82.81 480 TYR A O 1
ATOM 3886 N N . ASP A 1 481 ? 31.798 14.687 -2.282 1.00 83.75 481 ASP A N 1
ATOM 3887 C CA . ASP A 1 481 ? 33.133 14.071 -2.373 1.00 83.75 481 ASP A CA 1
ATOM 3888 C C . ASP A 1 481 ? 33.601 13.478 -1.034 1.00 83.75 481 ASP A C 1
ATOM 3890 O O . ASP A 1 481 ? 34.077 12.343 -0.968 1.00 83.75 481 ASP A O 1
ATOM 3894 N N . LYS A 1 482 ? 33.408 14.212 0.070 1.00 86.69 482 LYS A N 1
ATOM 3895 C CA . LYS A 1 482 ? 33.709 13.728 1.428 1.00 86.69 482 LYS A CA 1
ATOM 3896 C C . LYS A 1 482 ? 32.924 12.459 1.778 1.00 86.69 482 LYS A C 1
ATOM 3898 O O . LYS A 1 482 ? 33.488 11.510 2.323 1.00 86.69 482 LYS A O 1
ATOM 3903 N N . ARG A 1 483 ? 31.626 12.421 1.456 1.00 86.31 483 ARG A N 1
ATOM 3904 C CA . ARG A 1 483 ? 30.761 11.253 1.699 1.00 86.31 483 ARG A CA 1
ATOM 3905 C C . ARG A 1 483 ? 31.184 10.055 0.853 1.00 86.31 483 ARG A C 1
ATOM 3907 O O . ARG A 1 483 ? 31.177 8.936 1.359 1.00 86.31 483 ARG A O 1
ATOM 3914 N N . LEU A 1 484 ? 31.592 10.295 -0.391 1.00 86.75 484 LEU A N 1
ATOM 3915 C CA . LEU A 1 484 ? 32.076 9.267 -1.307 1.00 86.75 484 LEU A CA 1
ATOM 3916 C C . LEU A 1 484 ? 33.375 8.625 -0.799 1.00 86.75 484 LEU A C 1
ATOM 3918 O O . LEU A 1 484 ? 33.469 7.399 -0.733 1.00 86.75 484 LEU A O 1
ATOM 3922 N N . ILE A 1 485 ? 34.339 9.441 -0.357 1.00 89.56 485 ILE A N 1
ATOM 3923 C CA . ILE A 1 485 ? 35.605 8.971 0.231 1.00 89.56 485 ILE A CA 1
ATOM 3924 C C . ILE A 1 485 ? 35.342 8.169 1.512 1.00 89.56 485 ILE A C 1
ATOM 3926 O O . ILE A 1 485 ? 35.862 7.062 1.655 1.00 89.56 485 ILE A O 1
ATOM 3930 N N . LEU A 1 486 ? 34.523 8.696 2.432 1.00 90.75 486 LEU A N 1
ATOM 3931 C CA . LEU A 1 486 ? 34.170 8.002 3.674 1.00 90.75 486 LEU A CA 1
ATOM 3932 C C . LEU A 1 486 ? 33.483 6.659 3.397 1.00 90.75 486 LEU A C 1
ATOM 3934 O O . LEU A 1 486 ? 33.835 5.656 4.015 1.00 90.75 486 LEU A O 1
ATOM 3938 N N . PHE A 1 487 ? 32.542 6.627 2.450 1.00 91.06 487 PHE A N 1
ATOM 3939 C CA . PHE A 1 487 ? 31.865 5.401 2.041 1.00 91.06 487 PHE A CA 1
ATOM 3940 C C . PHE A 1 487 ? 32.864 4.368 1.512 1.00 91.06 487 PHE A C 1
ATOM 3942 O O . PHE A 1 487 ? 32.875 3.240 1.998 1.00 91.06 487 PHE A O 1
ATOM 3949 N N . CYS A 1 488 ? 33.755 4.756 0.593 1.00 91.62 488 CYS A N 1
ATOM 3950 C CA . CYS A 1 488 ? 34.752 3.847 0.024 1.00 91.62 488 CYS A CA 1
ATOM 3951 C C . CYS A 1 488 ? 35.702 3.286 1.088 1.00 91.62 488 CYS A C 1
ATOM 3953 O O . CYS A 1 488 ? 35.970 2.086 1.084 1.00 91.62 488 CYS A O 1
ATOM 3955 N N . LEU A 1 489 ? 36.161 4.125 2.023 1.00 92.19 489 LEU A N 1
ATOM 3956 C CA . LEU A 1 489 ? 36.975 3.690 3.161 1.00 92.19 489 LEU A CA 1
ATOM 3957 C C . LEU A 1 489 ? 36.219 2.718 4.077 1.00 92.19 489 LEU A C 1
ATOM 3959 O O . LEU A 1 489 ? 36.815 1.792 4.615 1.00 92.19 489 LEU A O 1
ATOM 3963 N N . ALA A 1 490 ? 34.914 2.908 4.255 1.00 91.12 490 ALA A N 1
ATOM 3964 C CA . ALA A 1 490 ? 34.115 2.084 5.151 1.00 91.12 490 ALA A CA 1
ATOM 3965 C C . ALA A 1 490 ? 33.720 0.720 4.562 1.00 91.12 490 ALA A C 1
ATOM 3967 O O . ALA A 1 490 ? 33.514 -0.214 5.332 1.00 91.12 490 ALA A O 1
ATOM 3968 N N . VAL A 1 491 ? 33.611 0.578 3.235 1.00 90.62 491 VAL A N 1
ATOM 3969 C CA . VAL A 1 491 ? 33.084 -0.649 2.593 1.00 90.62 491 VAL A CA 1
ATOM 3970 C C . VAL A 1 491 ? 34.114 -1.474 1.819 1.00 90.62 491 VAL A C 1
ATOM 3972 O O . VAL A 1 491 ? 33.755 -2.524 1.282 1.00 90.62 491 VAL A O 1
ATOM 3975 N N . SER A 1 492 ? 35.368 -1.021 1.742 1.00 91.38 492 SER A N 1
ATOM 3976 C CA . SER A 1 492 ? 36.396 -1.645 0.898 1.00 91.38 492 SER A CA 1
ATOM 3977 C C . SER A 1 492 ? 37.562 -2.184 1.720 1.00 91.38 492 SER A C 1
ATOM 3979 O O . SER A 1 492 ? 38.103 -1.486 2.567 1.00 91.38 492 SER A O 1
ATOM 3981 N N . HIS A 1 493 ? 38.017 -3.399 1.411 1.00 89.38 493 HIS A N 1
ATOM 3982 C CA . HIS A 1 493 ? 39.265 -3.956 1.955 1.00 89.38 493 HIS A CA 1
ATOM 3983 C C . HIS A 1 493 ? 40.497 -3.172 1.492 1.00 89.38 493 HIS A C 1
ATOM 3985 O O . HIS A 1 493 ? 41.446 -2.962 2.251 1.00 89.38 493 HIS A O 1
ATOM 3991 N N . LEU A 1 494 ? 40.457 -2.720 0.237 1.00 91.38 494 LEU A N 1
ATOM 3992 C CA . LEU A 1 494 ? 41.519 -1.977 -0.418 1.00 91.38 494 LEU A CA 1
ATOM 3993 C C . LEU A 1 494 ? 40.931 -0.731 -1.080 1.00 91.38 494 LEU A C 1
ATOM 3995 O O . LEU A 1 494 ? 39.932 -0.821 -1.790 1.00 91.38 494 LEU A O 1
ATOM 3999 N N . VAL A 1 495 ? 41.566 0.421 -0.870 1.00 93.38 495 VAL A N 1
ATOM 4000 C CA . VAL A 1 495 ? 41.185 1.692 -1.503 1.00 93.38 495 VAL A CA 1
ATOM 4001 C C . VAL A 1 495 ? 42.364 2.245 -2.293 1.00 93.38 495 VAL A C 1
ATOM 4003 O O . VAL A 1 495 ? 43.463 2.391 -1.759 1.00 93.38 495 VAL A O 1
ATOM 4006 N N . ILE A 1 496 ? 42.134 2.578 -3.565 1.00 93.25 496 ILE A N 1
ATOM 4007 C CA . ILE A 1 496 ? 43.137 3.191 -4.441 1.00 93.25 496 ILE A CA 1
ATOM 4008 C C . ILE A 1 496 ? 42.819 4.677 -4.582 1.00 93.25 496 ILE A C 1
ATOM 4010 O O . ILE A 1 496 ? 41.810 5.056 -5.167 1.00 93.25 496 ILE A O 1
ATOM 4014 N N . VAL A 1 497 ? 43.710 5.526 -4.082 1.00 91.44 497 VAL A N 1
ATOM 4015 C CA . VAL A 1 497 ? 43.648 6.976 -4.256 1.00 91.44 497 VAL A CA 1
ATOM 4016 C C . VAL A 1 497 ? 44.533 7.347 -5.441 1.00 91.44 497 VAL A C 1
ATOM 4018 O O . VAL A 1 497 ? 45.753 7.471 -5.323 1.00 91.44 497 VAL A O 1
ATOM 4021 N N . ASN A 1 498 ? 43.911 7.477 -6.610 1.00 90.88 498 ASN A N 1
ATOM 4022 C CA . ASN A 1 498 ? 44.586 7.855 -7.847 1.00 90.88 498 ASN A CA 1
ATOM 4023 C C . ASN A 1 498 ? 44.635 9.385 -7.978 1.00 90.88 498 ASN A C 1
ATOM 4025 O O . ASN A 1 498 ? 43.595 10.031 -8.082 1.00 90.88 498 ASN A O 1
ATOM 4029 N N . VAL A 1 499 ? 45.838 9.959 -7.975 1.00 88.44 499 VAL A N 1
ATOM 4030 C CA . VAL A 1 499 ? 46.060 11.411 -7.997 1.00 88.44 499 VAL A CA 1
ATOM 4031 C C . VAL A 1 499 ? 46.935 11.784 -9.188 1.00 88.44 499 VAL A C 1
ATOM 4033 O O . VAL A 1 499 ? 47.907 11.100 -9.513 1.00 88.44 499 VAL A O 1
ATOM 4036 N N . GLU A 1 500 ? 46.600 12.885 -9.854 1.00 85.94 500 GLU A N 1
ATOM 4037 C CA . GLU A 1 500 ? 47.426 13.438 -10.923 1.00 85.94 500 GLU A CA 1
ATOM 4038 C C . GLU A 1 500 ? 48.627 14.186 -10.327 1.00 85.94 500 GLU A C 1
ATOM 4040 O O . GLU A 1 500 ? 48.455 15.161 -9.604 1.00 85.94 500 GLU A O 1
ATOM 4045 N N . ILE A 1 501 ? 49.844 13.739 -10.662 1.00 80.12 501 ILE A N 1
ATOM 4046 C CA . ILE A 1 501 ? 51.136 14.369 -10.329 1.00 80.12 501 ILE A CA 1
ATOM 4047 C C . ILE A 1 501 ? 51.490 14.404 -8.826 1.00 80.12 501 ILE A C 1
ATOM 4049 O O . ILE A 1 501 ? 52.520 13.831 -8.455 1.00 80.12 501 ILE A O 1
ATOM 4053 N N . GLU A 1 502 ? 50.701 15.061 -7.967 1.00 82.62 502 GLU A N 1
ATOM 4054 C CA . GLU A 1 502 ? 51.014 15.283 -6.544 1.00 82.62 502 GLU A CA 1
ATOM 4055 C C . GLU A 1 502 ? 49.789 15.309 -5.610 1.00 82.62 502 GLU A C 1
ATOM 4057 O O . GLU A 1 502 ? 48.682 15.670 -6.000 1.00 82.62 502 GLU A O 1
ATOM 4062 N N . ILE A 1 503 ? 50.001 14.963 -4.332 1.00 84.75 503 ILE A N 1
ATOM 4063 C CA . ILE A 1 503 ? 48.972 15.038 -3.282 1.00 84.75 503 ILE A CA 1
ATOM 4064 C C . ILE A 1 503 ? 48.904 16.473 -2.751 1.00 84.75 503 ILE A C 1
ATOM 4066 O O . ILE A 1 503 ? 49.702 16.864 -1.893 1.00 84.75 503 ILE A O 1
ATOM 4070 N N . ASN A 1 504 ? 47.930 17.242 -3.234 1.00 83.38 504 ASN A N 1
ATOM 4071 C CA . ASN A 1 504 ? 47.701 18.607 -2.767 1.00 83.38 504 ASN A CA 1
ATOM 4072 C C . ASN A 1 504 ? 47.110 18.660 -1.335 1.00 83.38 504 ASN A C 1
ATOM 4074 O O . ASN A 1 504 ? 46.687 17.656 -0.751 1.00 83.38 504 ASN A O 1
ATOM 4078 N N . GLU A 1 505 ? 47.088 19.859 -0.746 1.00 82.94 505 GLU A N 1
ATOM 4079 C CA . GLU A 1 505 ? 46.593 20.076 0.620 1.00 82.94 505 GLU A CA 1
ATOM 4080 C C . GLU A 1 505 ? 45.099 19.743 0.774 1.00 82.94 505 GLU A C 1
ATOM 4082 O O . GLU A 1 505 ? 44.689 19.251 1.825 1.00 82.94 505 GLU A O 1
ATOM 4087 N N . ALA A 1 506 ? 44.291 19.954 -0.270 1.00 81.19 506 ALA A N 1
ATOM 4088 C CA . ALA A 1 506 ? 42.859 19.659 -0.253 1.00 81.19 506 ALA A CA 1
ATOM 4089 C C . ALA A 1 506 ? 42.595 18.153 -0.107 1.00 81.19 506 ALA A C 1
ATOM 4091 O O . ALA A 1 506 ? 41.877 17.742 0.805 1.00 81.19 506 ALA A O 1
ATOM 4092 N N . VAL A 1 507 ? 43.255 17.321 -0.922 1.00 82.81 507 VAL A N 1
ATOM 4093 C CA . VAL A 1 507 ? 43.184 15.853 -0.827 1.00 82.81 507 VAL A CA 1
ATOM 4094 C C . VAL A 1 507 ? 43.638 15.392 0.556 1.00 82.81 507 VAL A C 1
ATOM 4096 O O . VAL A 1 507 ? 42.977 14.561 1.174 1.00 82.81 507 VAL A O 1
ATOM 4099 N N . ARG A 1 508 ? 44.716 15.977 1.097 1.00 85.56 508 ARG A N 1
ATOM 4100 C CA . ARG A 1 508 ? 45.200 15.651 2.446 1.00 85.56 508 ARG A CA 1
ATOM 4101 C C . ARG A 1 508 ? 44.171 15.985 3.529 1.00 85.56 508 ARG A C 1
ATOM 4103 O O . ARG A 1 508 ? 43.924 15.151 4.396 1.00 85.56 508 ARG A O 1
ATOM 4110 N N . LYS A 1 509 ? 43.560 17.174 3.480 1.00 83.88 509 LYS A N 1
ATOM 4111 C CA . LYS A 1 509 ? 42.521 17.600 4.433 1.00 83.88 509 LYS A CA 1
ATOM 4112 C C . LYS A 1 509 ? 41.287 16.704 4.362 1.00 83.88 509 LYS A C 1
ATOM 4114 O O . LYS A 1 509 ? 40.824 16.256 5.409 1.00 83.88 509 LYS A O 1
ATOM 4119 N N . PHE A 1 510 ? 40.793 16.390 3.161 1.00 85.12 510 PHE A N 1
ATOM 4120 C CA . PHE A 1 510 ? 39.661 15.472 3.005 1.00 85.12 510 PHE A CA 1
ATOM 4121 C C . PHE A 1 510 ? 39.983 14.089 3.542 1.00 85.12 510 PHE A C 1
ATOM 4123 O O . PHE A 1 510 ? 39.171 13.512 4.257 1.00 85.12 510 PHE A O 1
ATOM 4130 N N . PHE A 1 511 ? 41.178 13.582 3.256 1.00 85.31 511 PHE A N 1
ATOM 4131 C CA . PHE A 1 511 ? 41.575 12.255 3.686 1.00 85.31 511 PHE A CA 1
ATOM 4132 C C . PHE A 1 511 ? 41.694 12.147 5.214 1.00 85.31 511 PHE A C 1
ATOM 4134 O O . PHE A 1 511 ? 41.200 11.183 5.797 1.00 85.31 511 PHE A O 1
ATOM 4141 N N . VAL A 1 512 ? 42.262 13.158 5.885 1.00 87.06 512 VAL A N 1
ATOM 4142 C CA . VAL A 1 512 ? 42.314 13.218 7.359 1.00 87.06 512 VAL A CA 1
ATOM 4143 C C . VAL A 1 512 ? 40.908 13.302 7.953 1.00 87.06 512 VAL A C 1
ATOM 4145 O O . VAL A 1 512 ? 40.586 12.512 8.837 1.00 87.06 512 VAL A O 1
ATOM 4148 N N . LEU A 1 513 ? 40.054 14.191 7.434 1.00 86.94 513 LEU A N 1
ATOM 4149 C CA . LEU A 1 513 ? 38.676 14.348 7.908 1.00 86.94 513 LEU A CA 1
ATOM 4150 C C . LEU A 1 513 ? 37.860 13.059 7.729 1.00 86.94 513 LEU A C 1
ATOM 4152 O O . LEU A 1 513 ? 37.173 12.631 8.652 1.00 86.94 513 LEU A O 1
ATOM 4156 N N . CYS A 1 514 ? 37.958 12.409 6.568 1.00 89.69 514 CYS A N 1
ATOM 4157 C CA . CYS A 1 514 ? 37.248 11.160 6.301 1.00 89.69 514 CYS A CA 1
ATOM 4158 C C . CYS A 1 514 ? 37.797 10.012 7.148 1.00 89.69 514 CYS A C 1
ATOM 4160 O O . CYS A 1 514 ? 37.018 9.198 7.620 1.00 89.69 514 CYS A O 1
ATOM 4162 N N . THR A 1 515 ? 39.106 9.959 7.408 1.00 90.00 515 THR A N 1
ATOM 4163 C CA . THR A 1 515 ? 39.688 8.955 8.316 1.00 90.00 515 THR A CA 1
ATOM 4164 C C . THR A 1 515 ? 39.232 9.181 9.762 1.00 90.00 515 THR A C 1
ATOM 4166 O O . THR A 1 515 ? 38.947 8.228 10.486 1.00 90.00 515 THR A O 1
ATOM 4169 N N . GLN A 1 516 ? 39.100 10.441 10.179 1.00 87.12 516 GLN A N 1
ATOM 4170 C CA . GLN A 1 516 ? 38.533 10.794 11.477 1.00 87.12 516 GLN A CA 1
ATOM 4171 C C . GLN A 1 516 ? 37.055 10.396 11.570 1.00 87.12 516 GLN A C 1
ATOM 4173 O O . GLN A 1 516 ? 36.663 9.779 12.552 1.00 87.12 516 GLN A O 1
ATOM 4178 N N . ALA A 1 517 ? 36.244 10.669 10.546 1.00 86.44 517 ALA A N 1
ATOM 4179 C CA . ALA A 1 517 ? 34.851 10.222 10.500 1.00 86.44 517 ALA A CA 1
ATOM 4180 C C . ALA A 1 517 ? 34.733 8.685 10.448 1.00 86.44 517 ALA A C 1
ATOM 4182 O O . ALA A 1 517 ? 33.871 8.107 11.105 1.00 86.44 517 ALA A O 1
ATOM 4183 N N . LEU A 1 518 ? 35.645 8.012 9.737 1.00 88.81 518 LEU A N 1
ATOM 4184 C CA . LEU A 1 518 ? 35.720 6.554 9.644 1.00 88.81 518 LEU A CA 1
ATOM 4185 C C . LEU A 1 518 ? 35.923 5.917 11.023 1.00 88.81 518 LEU A C 1
ATOM 4187 O O . LEU A 1 518 ? 35.259 4.932 11.332 1.00 88.81 518 LEU A O 1
ATOM 4191 N N . LYS A 1 519 ? 36.780 6.502 11.872 1.00 86.00 519 LYS A N 1
ATOM 4192 C CA . LYS A 1 519 ? 36.962 6.070 13.268 1.00 86.00 519 LYS A CA 1
ATOM 4193 C C . LYS A 1 519 ? 35.635 6.006 14.030 1.00 86.00 519 LYS A C 1
ATOM 4195 O O . LYS A 1 519 ? 35.396 5.056 14.772 1.00 86.00 519 LYS A O 1
ATOM 4200 N N . TYR A 1 520 ? 34.765 6.989 13.813 1.00 80.25 520 TYR A N 1
ATOM 4201 C CA . TYR A 1 520 ? 33.478 7.110 14.498 1.00 80.25 520 TYR A CA 1
ATOM 4202 C C . TYR A 1 520 ? 32.362 6.235 13.904 1.00 80.25 520 TYR A C 1
ATOM 4204 O O . TYR A 1 520 ? 31.340 6.049 14.559 1.00 80.25 520 TYR A O 1
ATOM 4212 N N . LEU A 1 521 ? 32.552 5.627 12.723 1.00 77.81 521 LEU A N 1
ATOM 4213 C CA . LEU A 1 521 ? 31.623 4.615 12.186 1.00 77.81 521 LEU A CA 1
ATOM 4214 C C . LEU A 1 521 ? 31.684 3.269 12.944 1.00 77.81 521 LEU A C 1
ATOM 4216 O O . LEU A 1 521 ? 30.803 2.423 12.771 1.00 77.81 521 LEU A O 1
ATOM 4220 N N . GLY A 1 522 ? 32.684 3.059 13.810 1.00 72.94 522 GLY A N 1
ATOM 4221 C CA . GLY A 1 522 ? 32.720 1.932 14.750 1.00 72.94 522 GLY A CA 1
ATOM 4222 C C . GLY A 1 522 ? 32.773 0.557 14.074 1.00 72.94 522 GLY A C 1
ATOM 4223 O O . GLY A 1 522 ? 33.640 0.317 13.237 1.00 72.94 522 GLY A O 1
ATOM 4224 N N . GLU A 1 523 ? 31.855 -0.340 14.458 1.00 66.69 523 GLU A N 1
ATOM 4225 C CA . GLU A 1 523 ? 31.705 -1.706 13.910 1.00 66.69 523 GLU A CA 1
ATOM 4226 C C . GLU A 1 523 ? 31.015 -1.730 12.532 1.00 66.69 523 GLU A C 1
ATOM 4228 O O . GLU A 1 523 ? 30.986 -2.755 11.856 1.00 66.69 523 GLU A O 1
ATOM 4233 N N . THR A 1 524 ? 30.468 -0.599 12.071 1.00 71.62 524 THR A N 1
ATOM 4234 C CA . THR A 1 524 ? 29.826 -0.488 10.749 1.00 71.62 524 THR A CA 1
ATOM 4235 C C . THR A 1 524 ? 30.817 -0.091 9.654 1.00 71.62 524 THR A C 1
ATOM 4237 O O . THR A 1 524 ? 30.546 0.787 8.844 1.00 71.62 524 THR A O 1
ATOM 4240 N N . ARG A 1 525 ? 31.998 -0.711 9.633 1.00 80.69 525 ARG A N 1
ATOM 4241 C CA . ARG A 1 525 ? 33.008 -0.531 8.574 1.00 80.69 525 ARG A CA 1
ATOM 4242 C C . ARG A 1 525 ? 33.925 -1.748 8.474 1.00 80.69 525 ARG A C 1
ATOM 4244 O O . ARG A 1 525 ? 34.038 -2.524 9.418 1.00 80.69 525 ARG A O 1
ATOM 4251 N N . VAL A 1 526 ? 34.580 -1.886 7.329 1.00 82.12 526 VAL A N 1
ATOM 4252 C CA . VAL A 1 526 ? 35.686 -2.822 7.151 1.00 82.12 526 VAL A CA 1
ATOM 4253 C C . VAL A 1 526 ? 36.787 -2.472 8.148 1.00 82.12 526 VAL A C 1
ATOM 4255 O O . VAL A 1 526 ? 37.150 -1.304 8.326 1.00 82.12 526 VAL A O 1
ATOM 4258 N N . THR A 1 527 ? 37.309 -3.493 8.820 1.00 76.62 527 THR A N 1
ATOM 4259 C CA . THR A 1 527 ? 38.367 -3.336 9.812 1.00 76.62 527 THR A CA 1
ATOM 4260 C C . THR A 1 527 ? 39.656 -2.911 9.111 1.00 76.62 527 THR A C 1
ATOM 4262 O O . THR A 1 527 ? 40.316 -3.713 8.460 1.00 76.62 527 THR A O 1
ATOM 4265 N N . ARG A 1 528 ? 40.012 -1.629 9.258 1.00 87.12 528 ARG A N 1
ATOM 4266 C CA . ARG A 1 528 ? 41.290 -1.039 8.830 1.00 87.12 528 ARG A CA 1
ATOM 4267 C C . ARG A 1 528 ? 41.601 -1.227 7.327 1.00 87.12 528 ARG A C 1
ATOM 4269 O O . ARG A 1 528 ? 42.529 -1.962 6.983 1.00 87.12 528 ARG A O 1
ATOM 4276 N N . PRO A 1 529 ? 40.890 -0.528 6.421 1.00 90.94 529 PRO A N 1
ATOM 4277 C CA . PRO A 1 529 ? 41.122 -0.631 4.979 1.00 90.94 529 PRO A CA 1
ATOM 4278 C C . PRO A 1 529 ? 42.579 -0.311 4.613 1.00 90.94 529 PRO A C 1
ATOM 4280 O O . PRO A 1 529 ? 43.191 0.612 5.167 1.00 90.94 529 PRO A O 1
ATOM 4283 N N . THR A 1 530 ? 43.139 -1.053 3.656 1.00 92.25 530 THR A N 1
ATOM 4284 C CA . THR A 1 530 ? 44.488 -0.791 3.140 1.00 92.25 530 THR A CA 1
ATOM 4285 C C . THR A 1 530 ? 44.424 0.227 2.014 1.00 92.25 530 THR A C 1
ATOM 4287 O O . THR A 1 530 ? 43.733 0.030 1.016 1.00 92.25 530 THR A O 1
ATOM 4290 N N . VAL A 1 531 ? 45.137 1.341 2.173 1.00 92.88 531 VAL A N 1
ATOM 4291 C CA . VAL A 1 531 ? 45.057 2.466 1.236 1.00 92.88 531 VAL A CA 1
ATOM 4292 C C . VAL A 1 531 ? 46.330 2.552 0.416 1.00 92.88 531 VAL A C 1
ATOM 4294 O O . VAL A 1 531 ? 47.422 2.608 0.982 1.00 92.88 531 VAL A O 1
ATOM 4297 N N . HIS A 1 532 ? 46.170 2.599 -0.907 1.00 91.94 532 HIS A N 1
ATOM 4298 C CA . HIS A 1 532 ? 47.242 2.771 -1.878 1.00 91.94 532 HIS A CA 1
ATOM 4299 C C . HIS A 1 532 ? 47.125 4.123 -2.567 1.00 91.94 532 HIS A C 1
ATOM 4301 O O . HIS A 1 532 ? 46.059 4.479 -3.057 1.00 91.94 532 HIS A O 1
ATOM 4307 N N . PHE A 1 533 ? 48.229 4.856 -2.653 1.00 90.50 533 PHE A N 1
ATOM 4308 C CA . PHE A 1 533 ? 48.296 6.093 -3.425 1.00 90.50 533 PHE A CA 1
ATOM 4309 C C . PHE A 1 533 ? 48.973 5.815 -4.760 1.00 90.50 533 PHE A C 1
ATOM 4311 O O . PHE A 1 533 ? 50.082 5.282 -4.801 1.00 90.50 533 PHE A O 1
ATOM 4318 N N . VAL A 1 534 ? 48.310 6.191 -5.850 1.00 91.75 534 VAL A N 1
ATOM 4319 C CA . VAL A 1 534 ? 48.835 6.053 -7.209 1.00 91.75 534 VAL A CA 1
ATOM 4320 C C . VAL A 1 534 ? 49.026 7.448 -7.785 1.00 91.75 534 VAL A C 1
ATOM 4322 O O . VAL A 1 534 ? 48.053 8.141 -8.071 1.00 91.75 534 VAL A O 1
ATOM 4325 N N . LEU A 1 535 ? 50.278 7.873 -7.952 1.00 89.50 535 LEU A N 1
ATOM 4326 C CA . LEU A 1 535 ? 50.607 9.108 -8.657 1.00 89.50 535 LEU A CA 1
ATOM 4327 C C . LEU A 1 535 ? 50.704 8.833 -10.150 1.00 89.50 535 LEU A C 1
ATOM 4329 O O . LEU A 1 535 ? 51.666 8.220 -10.617 1.00 89.50 535 LEU A O 1
ATOM 4333 N N . ASN A 1 536 ? 49.718 9.305 -10.901 1.00 87.06 536 ASN A N 1
ATOM 4334 C CA . ASN A 1 536 ? 49.657 9.103 -12.339 1.00 87.06 536 ASN A CA 1
ATOM 4335 C C . ASN A 1 536 ? 50.298 10.271 -13.109 1.00 87.06 536 ASN A C 1
ATOM 4337 O O . ASN A 1 536 ? 50.347 11.406 -12.627 1.00 87.06 536 ASN A O 1
ATOM 4341 N N . LYS A 1 537 ? 50.758 9.988 -14.336 1.00 84.44 537 LYS A N 1
ATOM 4342 C CA . LYS A 1 537 ? 51.378 10.931 -15.287 1.00 84.44 537 LYS A CA 1
ATOM 4343 C C . LYS A 1 537 ? 52.674 11.590 -14.806 1.00 84.44 537 LYS A C 1
ATOM 4345 O O . LYS A 1 537 ? 53.020 12.675 -15.274 1.00 84.44 537 LYS A O 1
ATOM 4350 N N . ARG A 1 538 ? 53.433 10.950 -13.915 1.00 80.75 538 ARG A N 1
ATOM 4351 C CA . ARG A 1 538 ? 54.687 11.528 -13.419 1.00 80.75 538 ARG A CA 1
ATOM 4352 C C . ARG A 1 538 ? 55.870 11.106 -14.308 1.00 80.75 538 ARG A C 1
ATOM 4354 O O . ARG A 1 538 ? 56.189 9.921 -14.356 1.00 80.75 538 ARG A O 1
ATOM 4361 N N . PRO A 1 539 ? 56.544 12.035 -15.017 1.00 69.44 539 PRO A N 1
ATOM 4362 C CA . PRO A 1 539 ? 57.567 11.684 -16.008 1.00 69.44 539 PRO A CA 1
ATOM 4363 C C . PRO A 1 539 ? 58.879 11.181 -15.387 1.00 69.44 539 PRO A C 1
ATOM 4365 O O . PRO A 1 539 ? 59.591 10.414 -16.033 1.00 69.44 539 PRO A O 1
ATOM 4368 N N . ASN A 1 540 ? 59.179 11.582 -14.144 1.00 68.88 540 ASN A N 1
ATOM 4369 C CA . ASN A 1 540 ? 60.328 11.112 -13.368 1.00 68.88 540 ASN A CA 1
ATOM 4370 C C . ASN A 1 540 ? 59.898 10.790 -11.920 1.00 68.88 540 ASN A C 1
ATOM 4372 O O . ASN A 1 540 ? 59.520 11.710 -11.182 1.00 68.88 540 ASN A O 1
ATOM 4376 N N . PRO A 1 541 ? 59.922 9.510 -11.505 1.00 63.81 541 PRO A N 1
ATOM 4377 C CA . PRO A 1 541 ? 59.706 9.116 -10.122 1.00 63.81 541 PRO A CA 1
ATOM 4378 C C . PRO A 1 541 ? 60.973 9.434 -9.325 1.00 63.81 541 PRO A C 1
ATOM 4380 O O . PRO A 1 541 ? 61.888 8.623 -9.243 1.00 63.81 541 PRO A O 1
ATOM 4383 N N . ASP A 1 542 ? 61.049 10.627 -8.747 1.00 71.44 542 ASP A N 1
ATOM 4384 C CA . ASP A 1 542 ? 61.933 10.812 -7.601 1.00 71.44 542 ASP A CA 1
ATOM 4385 C C . ASP A 1 542 ? 61.303 10.052 -6.424 1.00 71.44 542 ASP A C 1
ATOM 4387 O O . ASP A 1 542 ? 60.350 10.520 -5.789 1.00 71.44 542 ASP A O 1
ATOM 4391 N N . GLU A 1 543 ? 61.766 8.817 -6.216 1.00 69.38 543 GLU A N 1
ATOM 4392 C CA . GLU A 1 543 ? 61.292 7.940 -5.145 1.00 69.38 543 GLU A CA 1
ATOM 4393 C C . GLU A 1 543 ? 61.466 8.586 -3.764 1.00 69.38 543 GLU A C 1
ATOM 4395 O O . GLU A 1 543 ? 60.647 8.351 -2.875 1.00 69.38 543 GLU A O 1
ATOM 4400 N N . GLU A 1 544 ? 62.485 9.426 -3.576 1.00 76.06 544 GLU A N 1
ATOM 4401 C CA . GLU A 1 544 ? 62.786 10.077 -2.300 1.00 76.06 544 GLU A CA 1
ATOM 4402 C C . GLU A 1 544 ? 61.779 11.193 -1.992 1.00 76.06 544 GLU A C 1
ATOM 4404 O O . GLU A 1 544 ? 61.213 11.265 -0.893 1.00 76.06 544 GLU A O 1
ATOM 4409 N N . TYR A 1 545 ? 61.439 11.994 -3.002 1.00 77.06 545 TYR A N 1
ATOM 4410 C CA . TYR A 1 545 ? 60.359 12.975 -2.902 1.00 77.06 545 TYR A CA 1
ATOM 4411 C C . TYR A 1 545 ? 58.995 12.316 -2.638 1.00 77.06 545 TYR A C 1
ATOM 4413 O O . TYR A 1 545 ? 58.215 12.788 -1.808 1.00 77.06 545 TYR A O 1
ATOM 4421 N N . CYS A 1 546 ? 58.703 11.196 -3.306 1.00 71.50 546 CYS A N 1
ATOM 4422 C CA . CYS A 1 546 ? 57.464 10.442 -3.092 1.00 71.50 546 CYS A CA 1
ATOM 4423 C C . CYS A 1 546 ? 57.374 9.882 -1.662 1.00 71.50 546 CYS A C 1
ATOM 4425 O O . CYS A 1 546 ? 56.329 10.001 -1.019 1.00 71.50 546 CYS A O 1
ATOM 4427 N N . LYS A 1 547 ? 58.487 9.357 -1.130 1.00 73.88 547 LYS A N 1
ATOM 4428 C CA . LYS A 1 547 ? 58.595 8.921 0.272 1.00 73.88 547 LYS A CA 1
ATOM 4429 C C . LYS A 1 547 ? 58.387 10.075 1.250 1.00 73.88 547 LYS A C 1
ATOM 4431 O O . LYS A 1 547 ? 57.697 9.897 2.248 1.00 73.88 547 LYS A O 1
ATOM 4436 N N . THR A 1 548 ? 58.894 11.269 0.945 1.00 81.69 548 THR A N 1
ATOM 4437 C CA . THR A 1 548 ? 58.706 12.458 1.797 1.00 81.69 548 THR A CA 1
ATOM 4438 C C . THR A 1 548 ? 57.244 12.909 1.834 1.00 81.69 548 THR A C 1
ATOM 4440 O O . THR A 1 548 ? 56.714 13.228 2.899 1.00 81.69 548 THR A O 1
ATOM 4443 N N . LEU A 1 549 ? 56.549 12.886 0.691 1.00 76.56 549 LEU A N 1
ATOM 4444 C CA . LEU A 1 549 ? 55.112 13.176 0.638 1.00 76.56 549 LEU A CA 1
ATOM 4445 C C . LEU A 1 549 ? 54.290 12.165 1.446 1.00 76.56 549 LEU A C 1
ATOM 4447 O O . LEU A 1 549 ? 53.376 12.560 2.174 1.00 76.56 549 LEU A O 1
ATOM 4451 N N . LEU A 1 550 ? 54.630 10.878 1.349 1.00 74.06 550 LEU A N 1
ATOM 4452 C CA . LEU A 1 550 ? 53.982 9.817 2.117 1.00 74.06 550 LEU A CA 1
ATOM 4453 C C . LEU A 1 550 ? 54.225 9.981 3.616 1.00 74.06 550 LEU A C 1
ATOM 4455 O O . LEU A 1 550 ? 53.280 9.902 4.402 1.00 74.06 550 LEU A O 1
ATOM 4459 N N . GLU A 1 551 ? 55.461 10.275 4.012 1.00 84.19 551 GLU A N 1
ATOM 4460 C CA . GLU A 1 551 ? 55.791 10.508 5.413 1.00 84.19 551 GLU A CA 1
ATOM 4461 C C . GLU A 1 551 ? 55.039 11.721 5.961 1.00 84.19 551 GLU A C 1
ATOM 4463 O O . GLU A 1 551 ? 54.601 11.714 7.108 1.00 84.19 551 GLU A O 1
ATOM 4468 N N . CYS A 1 552 ? 54.772 12.727 5.127 1.00 84.56 552 CYS A N 1
ATOM 4469 C CA . CYS A 1 552 ? 53.947 13.867 5.505 1.00 84.56 552 CYS A CA 1
ATOM 4470 C C . CYS A 1 552 ? 52.486 13.467 5.789 1.00 84.56 552 CYS A C 1
ATOM 4472 O O . CYS A 1 552 ? 51.921 13.878 6.807 1.00 84.56 552 CYS A O 1
ATOM 4474 N N . VAL A 1 553 ? 51.870 12.630 4.943 1.00 84.44 553 VAL A N 1
ATOM 4475 C CA . VAL A 1 553 ? 50.508 12.108 5.178 1.00 84.44 553 VAL A CA 1
ATOM 4476 C C . VAL A 1 553 ? 50.480 11.212 6.420 1.00 84.44 553 VAL A C 1
ATOM 4478 O O . VAL A 1 553 ? 49.625 11.402 7.284 1.00 84.44 553 VAL A O 1
ATOM 4481 N N . ARG A 1 554 ? 51.448 10.297 6.571 1.00 86.00 554 ARG A N 1
ATOM 4482 C CA . ARG A 1 554 ? 51.560 9.413 7.744 1.00 86.00 554 ARG A CA 1
ATOM 4483 C C . ARG A 1 554 ? 51.777 10.182 9.035 1.00 86.00 554 ARG A C 1
ATOM 4485 O O . ARG A 1 554 ? 51.083 9.920 10.011 1.00 86.00 554 ARG A O 1
ATOM 4492 N N . THR A 1 555 ? 52.686 11.151 9.036 1.00 88.12 555 THR A N 1
ATOM 4493 C CA . THR A 1 555 ? 52.935 12.026 10.187 1.00 88.12 555 THR A CA 1
ATOM 4494 C C . THR A 1 555 ? 51.670 12.792 10.545 1.00 88.12 555 THR A C 1
ATOM 4496 O O . THR A 1 555 ? 51.311 12.864 11.714 1.00 88.12 555 THR A O 1
ATOM 4499 N N . THR A 1 556 ? 50.931 13.293 9.549 1.00 86.88 556 THR A N 1
ATOM 4500 C CA . THR A 1 556 ? 49.651 13.974 9.789 1.00 86.88 556 THR A CA 1
ATOM 4501 C C . THR A 1 556 ? 48.627 13.032 10.431 1.00 86.88 556 THR A C 1
ATOM 4503 O O . THR A 1 556 ? 48.006 13.401 11.425 1.00 86.88 556 THR A O 1
ATOM 4506 N N . LEU A 1 557 ? 48.473 11.802 9.932 1.00 86.44 557 LEU A N 1
ATOM 4507 C CA . LEU A 1 557 ? 47.558 10.811 10.515 1.00 86.44 557 LEU A CA 1
ATOM 4508 C C . LEU A 1 557 ? 47.976 10.398 11.932 1.00 86.44 557 LEU A C 1
ATOM 4510 O O . LEU A 1 557 ? 47.140 10.362 12.831 1.00 86.44 557 LEU A O 1
ATOM 4514 N N . LYS A 1 558 ? 49.270 10.159 12.155 1.00 88.94 558 LYS A N 1
ATOM 4515 C CA . LYS A 1 558 ? 49.838 9.798 13.459 1.00 88.94 558 LYS A CA 1
ATOM 4516 C C . LYS A 1 558 ? 49.669 10.919 14.485 1.00 88.94 558 LYS A C 1
ATOM 4518 O O . LYS A 1 558 ? 49.252 10.660 15.610 1.00 88.94 558 LYS A O 1
ATOM 4523 N N . ASN A 1 559 ? 49.903 12.172 14.086 1.00 87.00 559 ASN A N 1
ATOM 4524 C CA . ASN A 1 559 ? 49.684 13.346 14.937 1.00 87.00 559 ASN A CA 1
ATOM 4525 C C . ASN A 1 559 ? 48.213 13.482 15.364 1.00 87.00 559 ASN A C 1
ATOM 4527 O O . ASN A 1 559 ? 47.939 13.948 16.466 1.00 87.00 559 ASN A O 1
ATOM 4531 N N . ASN A 1 560 ? 47.278 13.024 14.527 1.00 80.25 560 ASN A N 1
ATOM 4532 C CA . ASN A 1 560 ? 45.846 12.989 14.831 1.00 80.25 560 ASN A CA 1
ATOM 4533 C C . ASN A 1 560 ? 45.378 11.659 15.464 1.00 80.25 560 ASN A C 1
ATOM 4535 O O . ASN A 1 560 ? 44.185 11.495 15.710 1.00 80.25 560 ASN A O 1
ATOM 4539 N N . LYS A 1 561 ? 46.289 10.716 15.760 1.00 86.00 561 LYS A N 1
ATOM 4540 C CA . LYS A 1 561 ? 45.984 9.370 16.294 1.00 86.00 561 LYS A CA 1
ATOM 4541 C C . LYS A 1 561 ? 45.016 8.566 15.406 1.00 86.00 561 LYS A C 1
ATOM 4543 O O . LYS A 1 561 ? 44.097 7.919 15.910 1.00 86.00 561 LYS A O 1
ATOM 4548 N N . LEU A 1 562 ? 45.202 8.653 14.088 1.00 86.50 562 LEU A N 1
ATOM 4549 C CA . LEU A 1 562 ? 44.380 8.003 13.057 1.00 86.50 562 LEU A CA 1
ATOM 4550 C C . LEU A 1 562 ? 45.119 6.875 12.311 1.00 86.50 562 LEU A C 1
ATOM 4552 O O . LEU A 1 562 ? 44.556 6.240 11.426 1.00 86.50 562 LEU A O 1
ATOM 4556 N N . ASP A 1 563 ? 46.378 6.603 12.649 1.00 85.75 563 ASP A N 1
ATOM 4557 C CA . ASP A 1 563 ? 47.244 5.613 11.990 1.00 85.75 563 ASP A CA 1
ATOM 4558 C C . ASP A 1 563 ? 46.817 4.147 12.209 1.00 85.75 563 ASP A C 1
ATOM 4560 O O . ASP A 1 563 ? 47.243 3.249 11.476 1.00 85.75 563 ASP A O 1
ATOM 4564 N N . ASN A 1 564 ? 45.932 3.907 13.178 1.00 86.69 564 ASN A N 1
ATOM 4565 C CA . ASN A 1 564 ? 45.304 2.606 13.413 1.00 86.69 564 ASN A CA 1
ATOM 4566 C C . ASN A 1 564 ? 44.015 2.395 12.607 1.00 86.69 564 ASN A C 1
ATOM 4568 O O . ASN A 1 564 ? 43.568 1.260 12.474 1.00 86.69 564 ASN A O 1
ATOM 4572 N N . GLU A 1 565 ? 43.430 3.461 12.055 1.00 89.56 565 GLU A N 1
ATOM 4573 C CA . GLU A 1 565 ? 42.118 3.420 11.396 1.00 89.56 565 GLU A CA 1
ATOM 4574 C C . GLU A 1 565 ? 42.196 2.942 9.949 1.00 89.56 565 GLU A C 1
ATOM 4576 O O . GLU A 1 565 ? 41.224 2.421 9.410 1.00 89.56 565 GLU A O 1
ATOM 4581 N N . ILE A 1 566 ? 43.364 3.105 9.331 1.00 91.50 566 ILE A N 1
ATOM 4582 C CA . ILE A 1 566 ? 43.683 2.642 7.983 1.00 91.50 566 ILE A CA 1
ATOM 4583 C C . ILE A 1 566 ? 45.066 1.991 7.985 1.00 91.50 566 ILE A C 1
ATOM 4585 O O . ILE A 1 566 ? 45.890 2.232 8.871 1.00 91.50 566 ILE A O 1
ATOM 4589 N N . ASN A 1 567 ? 45.343 1.149 6.997 1.00 90.69 567 ASN A N 1
ATOM 4590 C CA . ASN A 1 567 ? 46.669 0.584 6.787 1.00 90.69 567 ASN A CA 1
ATOM 4591 C C . ASN A 1 567 ? 47.369 1.335 5.646 1.00 90.69 567 ASN A C 1
ATOM 4593 O O . ASN A 1 567 ? 47.009 1.193 4.476 1.00 90.69 567 ASN A O 1
ATOM 4597 N N . LEU A 1 568 ? 48.363 2.153 6.000 1.00 89.25 568 LEU A N 1
ATOM 4598 C CA . LEU A 1 568 ? 49.157 2.946 5.062 1.00 89.25 568 LEU A CA 1
ATOM 4599 C C . LEU A 1 568 ? 50.648 2.653 5.276 1.00 89.25 568 LEU A C 1
ATOM 4601 O O . LEU A 1 568 ? 51.296 3.260 6.132 1.00 89.25 568 LEU A O 1
ATOM 4605 N N . GLN A 1 569 ? 51.178 1.699 4.509 1.00 85.88 569 GLN A N 1
ATOM 4606 C CA . GLN A 1 569 ? 52.595 1.318 4.534 1.00 85.88 569 GLN A CA 1
ATOM 4607 C C . GLN A 1 569 ? 53.412 2.109 3.504 1.00 85.88 569 GLN A C 1
ATOM 4609 O O . GLN A 1 569 ? 52.828 2.669 2.574 1.00 85.88 569 GLN A O 1
ATOM 4614 N N . PRO A 1 570 ? 54.754 2.179 3.634 1.00 81.50 570 PRO A N 1
ATOM 4615 C CA . PRO A 1 570 ? 55.588 2.887 2.661 1.00 81.50 570 PRO A CA 1
ATOM 4616 C C . PRO A 1 570 ? 55.441 2.307 1.247 1.00 81.50 570 PRO A C 1
ATOM 4618 O O . PRO A 1 570 ? 55.442 3.057 0.276 1.00 81.50 570 PRO A O 1
ATOM 4621 N N . ASP A 1 571 ? 55.225 0.993 1.154 1.00 83.94 571 ASP A N 1
ATOM 4622 C CA . ASP A 1 571 ? 55.100 0.249 -0.106 1.00 83.94 571 ASP A CA 1
ATOM 4623 C C . ASP A 1 571 ? 53.714 0.402 -0.764 1.00 83.94 571 ASP A C 1
ATOM 4625 O O . ASP A 1 571 ? 53.485 -0.036 -1.891 1.00 83.94 571 ASP A O 1
ATOM 4629 N N . ASN A 1 572 ? 52.774 1.085 -0.103 1.00 87.69 572 ASN A N 1
ATOM 4630 C CA . ASN A 1 572 ? 51.449 1.358 -0.658 1.00 87.69 572 ASN A CA 1
ATOM 4631 C C . ASN A 1 572 ? 51.453 2.535 -1.650 1.00 87.69 572 ASN A C 1
ATOM 4633 O O . ASN A 1 572 ? 50.393 3.000 -2.071 1.00 87.69 572 ASN A O 1
ATOM 4637 N N . PHE A 1 573 ? 52.624 3.040 -2.025 1.00 86.19 573 PHE A N 1
ATOM 4638 C CA . PHE A 1 573 ? 52.767 4.180 -2.915 1.00 86.19 573 PHE A CA 1
ATOM 4639 C C . PHE A 1 573 ? 53.324 3.768 -4.269 1.00 86.19 573 PHE A C 1
ATOM 4641 O O . PHE A 1 573 ? 54.372 3.135 -4.364 1.00 86.19 573 PHE A O 1
ATOM 4648 N N . HIS A 1 574 ? 52.637 4.173 -5.331 1.00 88.56 574 HIS A N 1
ATOM 4649 C CA . HIS A 1 574 ? 52.914 3.714 -6.684 1.00 88.56 574 HIS A CA 1
ATOM 4650 C C . HIS A 1 574 ? 53.014 4.911 -7.615 1.00 88.56 574 HIS A C 1
ATOM 4652 O O . HIS A 1 574 ? 52.163 5.797 -7.595 1.00 88.56 574 HIS A O 1
ATOM 4658 N N . VAL A 1 575 ? 54.050 4.943 -8.451 1.00 88.38 575 VAL A N 1
ATOM 4659 C CA . VAL A 1 575 ? 54.238 6.013 -9.436 1.00 88.38 575 VAL A CA 1
ATOM 4660 C C . VAL A 1 575 ? 54.102 5.438 -10.837 1.00 88.38 575 VAL A C 1
ATOM 4662 O O . VAL A 1 575 ? 54.858 4.554 -11.250 1.00 88.38 575 VAL A O 1
ATOM 4665 N N . LEU A 1 576 ? 53.134 5.963 -11.580 1.00 88.94 576 LEU A N 1
ATOM 4666 C CA . LEU A 1 576 ? 52.891 5.608 -12.968 1.00 88.94 576 LEU A CA 1
ATOM 4667 C C . LEU A 1 576 ? 53.357 6.751 -13.874 1.00 88.94 576 LEU A C 1
ATOM 4669 O O . LEU A 1 576 ? 53.002 7.919 -13.680 1.00 88.94 576 LEU A O 1
ATOM 4673 N N . SER A 1 577 ? 54.162 6.405 -14.879 1.00 86.00 577 SER A N 1
ATOM 4674 C CA . SER A 1 577 ? 54.543 7.343 -15.934 1.00 86.00 577 SER A CA 1
ATOM 4675 C C . SER A 1 577 ? 53.342 7.685 -16.818 1.00 86.00 577 SER A C 1
ATOM 4677 O O . SER A 1 577 ? 52.257 7.123 -16.680 1.00 86.00 577 SER A O 1
ATOM 4679 N N . THR A 1 578 ? 53.508 8.613 -17.756 1.00 85.00 578 THR A N 1
ATOM 4680 C CA . THR A 1 578 ? 52.490 8.845 -18.786 1.00 85.00 578 THR A CA 1
ATOM 4681 C C . THR A 1 578 ? 52.225 7.555 -19.562 1.00 85.00 578 THR A C 1
ATOM 4683 O O . THR A 1 578 ? 53.160 6.922 -20.047 1.00 85.00 578 THR A O 1
ATOM 4686 N N . ALA A 1 579 ? 50.950 7.161 -19.670 1.00 84.44 579 ALA A N 1
ATOM 4687 C CA . ALA A 1 579 ? 50.561 5.911 -20.326 1.00 84.44 579 ALA A CA 1
ATOM 4688 C C . ALA A 1 579 ? 50.987 5.863 -21.795 1.00 84.44 579 ALA A C 1
ATOM 4690 O O . ALA A 1 579 ? 51.354 4.806 -22.300 1.00 84.44 579 ALA A O 1
ATOM 4691 N N . PHE A 1 580 ? 50.985 7.018 -22.459 1.00 83.44 580 PHE A N 1
ATOM 4692 C CA . PHE A 1 580 ? 51.330 7.154 -23.863 1.00 83.44 580 PHE A CA 1
ATOM 4693 C C . PHE A 1 580 ? 52.473 8.142 -24.031 1.00 83.44 580 PHE A C 1
ATOM 4695 O O . PHE A 1 580 ? 52.398 9.273 -23.547 1.00 83.44 580 PHE A O 1
ATOM 4702 N N . ASN A 1 581 ? 53.495 7.730 -24.774 1.00 77.75 581 ASN A N 1
ATOM 4703 C CA . ASN A 1 581 ? 54.514 8.642 -25.261 1.00 77.75 581 ASN A CA 1
ATOM 4704 C C . ASN A 1 581 ? 54.139 9.087 -26.668 1.00 77.75 581 ASN A C 1
ATOM 4706 O O . ASN A 1 581 ? 53.784 8.281 -27.534 1.00 77.75 581 ASN A O 1
ATOM 4710 N N . ARG A 1 582 ? 54.217 10.397 -26.896 1.00 68.62 582 ARG A N 1
ATOM 4711 C CA . ARG A 1 582 ? 54.088 10.956 -28.234 1.00 68.62 582 ARG A CA 1
ATOM 4712 C C . ARG A 1 582 ? 55.430 10.750 -28.926 1.00 68.62 582 ARG A C 1
ATOM 4714 O O . ARG A 1 582 ? 56.378 11.476 -28.636 1.00 68.62 582 ARG A O 1
ATOM 4721 N N . ASN A 1 583 ? 55.524 9.748 -29.797 1.00 63.94 583 ASN A N 1
ATOM 4722 C CA . ASN A 1 583 ? 56.715 9.609 -30.627 1.00 63.94 583 ASN A CA 1
ATOM 4723 C C . ASN A 1 583 ? 56.842 10.872 -31.495 1.00 63.94 583 ASN A C 1
ATOM 4725 O O . ASN A 1 583 ? 55.830 11.319 -32.053 1.00 63.94 583 ASN A O 1
ATOM 4729 N N . PRO A 1 584 ? 58.033 11.497 -31.564 1.00 58.53 584 PRO A N 1
ATOM 4730 C CA . PRO A 1 584 ? 58.241 12.646 -32.432 1.00 58.53 584 PRO A CA 1
ATOM 4731 C C . PRO A 1 584 ? 57.863 12.261 -33.864 1.00 58.53 584 PRO A C 1
ATOM 4733 O O . PRO A 1 584 ? 58.055 11.117 -34.274 1.00 58.53 584 PRO A O 1
ATOM 4736 N N . PHE A 1 585 ? 57.271 13.208 -34.593 1.00 56.56 585 PHE A N 1
ATOM 4737 C CA . PHE A 1 585 ? 56.856 13.009 -35.978 1.00 56.56 585 PHE A CA 1
ATOM 4738 C C . PHE A 1 585 ? 57.996 12.382 -36.786 1.00 56.56 585 PHE A C 1
ATOM 4740 O O . PHE A 1 585 ? 59.057 12.989 -36.930 1.00 56.56 585 PHE A O 1
ATOM 4747 N N . ASP A 1 586 ? 57.759 11.201 -37.354 1.00 54.47 586 ASP A N 1
ATOM 4748 C CA . ASP A 1 586 ? 58.608 10.685 -38.420 1.00 54.47 586 ASP A CA 1
ATOM 4749 C C . ASP A 1 586 ? 58.230 11.426 -39.709 1.00 54.47 586 ASP A C 1
ATOM 4751 O O . ASP A 1 586 ? 57.402 10.978 -40.507 1.00 54.47 586 ASP A O 1
ATOM 4755 N N . ILE A 1 587 ? 58.782 12.638 -39.853 1.00 55.22 587 ILE A N 1
ATOM 4756 C CA . ILE A 1 587 ? 58.520 13.561 -40.970 1.00 55.22 587 ILE A CA 1
ATOM 4757 C C . ILE A 1 587 ? 58.821 12.884 -42.319 1.00 55.22 587 ILE A C 1
ATOM 4759 O O . ILE A 1 587 ? 58.224 13.243 -43.331 1.00 55.22 587 ILE A O 1
ATOM 4763 N N . LEU A 1 588 ? 59.693 11.872 -42.339 1.00 53.03 588 LEU A N 1
ATOM 4764 C CA . LEU A 1 588 ? 60.119 11.191 -43.559 1.00 53.03 588 LEU A CA 1
ATOM 4765 C C . LEU A 1 588 ? 59.100 10.166 -44.084 1.00 53.03 588 LEU A C 1
ATOM 4767 O O . LEU A 1 588 ? 59.140 9.855 -45.270 1.00 53.03 588 LEU A O 1
ATOM 4771 N N . ASN A 1 589 ? 58.167 9.678 -43.256 1.00 56.72 589 ASN A N 1
ATOM 4772 C CA . ASN A 1 589 ? 57.247 8.595 -43.635 1.00 56.72 589 ASN A CA 1
ATOM 4773 C C . ASN A 1 589 ? 55.761 8.990 -43.705 1.00 56.72 589 ASN A C 1
ATOM 4775 O O . ASN A 1 589 ? 54.920 8.133 -43.978 1.00 56.72 589 ASN A O 1
ATOM 4779 N N . GLY A 1 590 ? 55.404 10.254 -43.450 1.00 49.94 590 GLY A N 1
ATOM 4780 C CA . GLY A 1 590 ? 54.026 10.751 -43.602 1.00 49.94 590 GLY A CA 1
ATOM 4781 C C . GLY A 1 590 ? 52.972 10.066 -42.715 1.00 49.94 590 GLY A C 1
ATOM 4782 O O . GLY A 1 590 ? 51.776 10.245 -42.938 1.00 49.94 590 GLY A O 1
ATOM 4783 N N . LYS A 1 591 ? 53.379 9.278 -41.710 1.00 48.56 591 LYS A N 1
ATOM 4784 C CA . LYS A 1 591 ? 52.461 8.602 -40.784 1.00 48.56 591 LYS A CA 1
ATOM 4785 C C . LYS A 1 591 ? 52.081 9.545 -39.640 1.00 48.56 591 LYS A C 1
ATOM 4787 O O . LYS A 1 591 ? 52.949 10.146 -39.009 1.00 48.56 591 LYS A O 1
ATOM 4792 N N . CYS A 1 592 ? 50.778 9.666 -39.370 1.00 51.12 592 CYS A N 1
ATOM 4793 C CA . CYS A 1 592 ? 50.251 10.390 -38.211 1.00 51.12 592 CYS A CA 1
ATOM 4794 C C . CYS A 1 592 ? 50.906 9.898 -36.911 1.00 51.12 592 CYS A C 1
ATOM 4796 O O . CYS A 1 592 ? 51.240 8.719 -36.796 1.00 51.12 592 CYS A O 1
ATOM 4798 N N . ALA A 1 593 ? 51.065 10.796 -35.932 1.00 52.00 593 ALA A N 1
ATOM 4799 C CA . ALA A 1 593 ? 51.655 10.486 -34.631 1.00 52.00 593 ALA A CA 1
ATOM 4800 C C . ALA A 1 593 ? 50.989 9.248 -34.001 1.00 52.00 593 ALA A C 1
ATOM 4802 O O . ALA A 1 593 ? 49.844 9.309 -33.555 1.00 52.00 593 ALA A O 1
ATOM 4803 N N . ALA A 1 594 ? 51.708 8.126 -33.973 1.00 58.38 594 ALA A N 1
ATOM 4804 C CA . ALA A 1 594 ? 51.274 6.929 -33.275 1.00 58.38 594 ALA A CA 1
ATOM 4805 C C . ALA A 1 594 ? 51.613 7.087 -31.789 1.00 58.38 594 ALA A C 1
ATOM 4807 O O . ALA A 1 594 ? 52.777 7.271 -31.422 1.00 58.38 594 ALA A O 1
ATOM 4808 N N . PHE A 1 595 ? 50.596 7.024 -30.932 1.00 64.75 595 PHE A N 1
ATOM 4809 C CA . PHE A 1 595 ? 50.804 6.873 -29.498 1.00 64.75 595 PHE A CA 1
ATOM 4810 C C . PHE A 1 595 ? 51.289 5.449 -29.241 1.00 64.75 595 PHE A C 1
ATOM 4812 O O . PHE A 1 595 ? 50.558 4.491 -29.481 1.00 64.75 595 PHE A O 1
ATOM 4819 N N . SER A 1 596 ? 52.523 5.299 -28.770 1.00 75.38 596 SER A N 1
ATOM 4820 C CA . SER A 1 596 ? 52.989 4.026 -28.224 1.00 75.38 596 SER A CA 1
ATOM 4821 C C . SER A 1 596 ? 52.826 4.053 -26.713 1.00 75.38 596 SER A C 1
ATOM 4823 O O . SER A 1 596 ? 53.206 5.038 -26.068 1.00 75.38 596 SER A O 1
ATOM 4825 N N . THR A 1 597 ? 52.282 2.978 -26.148 1.00 79.56 597 THR A N 1
ATOM 4826 C CA . THR A 1 597 ? 52.216 2.809 -24.696 1.00 79.56 597 THR A CA 1
ATOM 4827 C C . THR A 1 597 ? 53.633 2.829 -24.120 1.00 79.56 597 THR A C 1
ATOM 4829 O O . THR A 1 597 ? 54.507 2.124 -24.626 1.00 79.56 597 THR A O 1
ATOM 4832 N N . ASP A 1 598 ? 53.892 3.642 -23.093 1.00 81.88 598 ASP A N 1
ATOM 4833 C CA . ASP A 1 598 ? 55.208 3.661 -22.443 1.00 81.88 598 ASP A CA 1
ATOM 4834 C C . ASP A 1 598 ? 55.445 2.303 -21.765 1.00 81.88 598 ASP A C 1
ATOM 4836 O O . ASP A 1 598 ? 54.663 1.863 -20.919 1.00 81.88 598 ASP A O 1
ATOM 4840 N N . ILE A 1 599 ? 56.537 1.627 -22.120 1.00 83.00 599 ILE A N 1
ATOM 4841 C CA . ILE A 1 599 ? 56.896 0.328 -21.543 1.00 83.00 599 ILE A CA 1
ATOM 4842 C C . ILE A 1 599 ? 57.059 0.398 -20.017 1.00 83.00 599 ILE A C 1
ATOM 4844 O O . ILE A 1 599 ? 56.739 -0.564 -19.316 1.00 83.00 599 ILE A O 1
ATOM 4848 N N . ARG A 1 600 ? 57.497 1.546 -19.483 1.00 82.75 600 ARG A N 1
ATOM 4849 C CA . ARG A 1 600 ? 57.615 1.793 -18.039 1.00 82.75 600 ARG A CA 1
ATOM 4850 C C . ARG A 1 600 ? 56.245 1.886 -17.382 1.00 82.75 600 ARG A C 1
ATOM 4852 O O . ARG A 1 600 ? 56.074 1.347 -16.294 1.00 82.75 600 ARG A O 1
ATOM 4859 N N . PHE A 1 601 ? 55.262 2.484 -18.060 1.00 87.06 601 PHE A N 1
ATOM 4860 C CA . PHE A 1 601 ? 53.878 2.500 -17.589 1.00 87.06 601 PHE A CA 1
ATOM 4861 C C . PHE A 1 601 ? 53.330 1.076 -17.506 1.00 87.06 601 PHE A C 1
ATOM 4863 O O . PHE A 1 601 ? 52.872 0.670 -16.444 1.00 87.06 601 PHE A O 1
ATOM 4870 N N . VAL A 1 602 ? 53.454 0.291 -18.583 1.00 85.25 602 VAL A N 1
ATOM 4871 C CA . VAL A 1 602 ? 52.995 -1.111 -18.608 1.00 85.25 602 VAL A CA 1
ATOM 4872 C C . VAL A 1 602 ? 53.655 -1.927 -17.497 1.00 85.25 602 VAL A C 1
ATOM 4874 O O . VAL A 1 602 ? 52.967 -2.607 -16.739 1.00 85.25 602 VAL A O 1
ATOM 4877 N N . THR A 1 603 ? 54.977 -1.813 -17.359 1.00 86.81 603 THR A N 1
ATOM 4878 C CA . THR A 1 603 ? 55.750 -2.532 -16.336 1.00 86.81 603 THR A CA 1
ATOM 4879 C C . THR A 1 603 ? 55.305 -2.145 -14.923 1.00 86.81 603 THR A C 1
ATOM 4881 O O . THR A 1 603 ? 55.119 -3.015 -14.074 1.00 86.81 603 THR A O 1
ATOM 4884 N N . ASN A 1 604 ? 55.102 -0.853 -14.652 1.00 86.19 604 ASN A N 1
ATOM 4885 C CA . ASN A 1 604 ? 54.690 -0.384 -13.329 1.00 86.19 604 ASN A CA 1
ATOM 4886 C C . ASN A 1 604 ? 53.230 -0.731 -13.016 1.00 86.19 604 ASN A C 1
ATOM 4888 O O . ASN A 1 604 ? 52.933 -1.083 -11.879 1.00 86.19 604 ASN A O 1
ATOM 4892 N N . VAL A 1 605 ? 52.335 -0.717 -14.009 1.00 88.31 605 VAL A N 1
ATOM 4893 C CA . VAL A 1 605 ? 50.951 -1.192 -13.848 1.00 88.31 605 VAL A CA 1
ATOM 4894 C C . VAL A 1 605 ? 50.926 -2.687 -13.541 1.00 88.31 605 VAL A C 1
ATOM 4896 O O . VAL A 1 605 ? 50.218 -3.099 -12.632 1.00 88.31 605 VAL A O 1
ATOM 4899 N N . GLN A 1 606 ? 51.732 -3.505 -14.224 1.00 85.69 606 GLN A N 1
ATOM 4900 C CA . GLN A 1 606 ? 51.833 -4.938 -13.923 1.00 85.69 606 GLN A CA 1
ATOM 4901 C C . GLN A 1 606 ? 52.337 -5.193 -12.497 1.00 85.69 606 GLN A C 1
ATOM 4903 O O . GLN A 1 606 ? 51.785 -6.044 -11.797 1.00 85.69 606 GLN A O 1
ATOM 4908 N N . LYS A 1 607 ? 53.349 -4.437 -12.049 1.00 86.94 607 LYS A N 1
ATOM 4909 C CA . LYS A 1 607 ? 53.838 -4.488 -10.662 1.00 86.94 607 LYS A CA 1
ATOM 4910 C C . LYS A 1 607 ? 52.750 -4.092 -9.666 1.00 86.94 607 LYS A C 1
ATOM 4912 O O . LYS A 1 607 ? 52.543 -4.821 -8.703 1.00 86.94 607 LYS A O 1
ATOM 4917 N N . LEU A 1 608 ? 52.035 -2.995 -9.925 1.00 88.31 608 LEU A N 1
ATOM 4918 C CA . LEU A 1 608 ? 50.913 -2.545 -9.102 1.00 88.31 608 LEU A CA 1
ATOM 4919 C C . LEU A 1 608 ? 49.822 -3.619 -9.031 1.00 88.31 608 LEU A C 1
ATOM 4921 O O . LEU A 1 608 ? 49.418 -3.991 -7.939 1.00 88.31 608 LEU A O 1
ATOM 4925 N N . CYS A 1 609 ? 49.385 -4.176 -10.164 1.00 85.75 609 CYS A N 1
ATOM 4926 C CA . CYS A 1 609 ? 48.374 -5.234 -10.193 1.00 85.75 609 CYS A CA 1
ATOM 4927 C C . CYS A 1 609 ? 48.792 -6.454 -9.369 1.00 85.75 609 CYS A C 1
ATOM 4929 O O . CYS A 1 609 ? 47.996 -6.941 -8.572 1.00 85.75 609 CYS A O 1
ATOM 4931 N N . LYS A 1 610 ? 50.037 -6.924 -9.527 1.00 84.44 610 LYS A N 1
ATOM 4932 C CA . LYS A 1 610 ? 50.568 -8.032 -8.724 1.00 84.44 610 LYS A CA 1
ATOM 4933 C C . LYS A 1 610 ? 50.538 -7.685 -7.232 1.00 84.44 610 LYS A C 1
ATOM 4935 O O . LYS A 1 610 ? 50.019 -8.461 -6.444 1.00 84.44 610 LYS A O 1
ATOM 4940 N N . PHE A 1 611 ? 51.013 -6.496 -6.868 1.00 86.81 611 PHE A N 1
ATOM 4941 C CA . PHE A 1 611 ? 51.045 -6.041 -5.479 1.00 86.81 611 PHE A CA 1
ATOM 4942 C C . PHE A 1 611 ? 49.647 -5.947 -4.854 1.00 86.81 611 PHE A C 1
ATOM 4944 O O . PHE A 1 611 ? 49.454 -6.374 -3.720 1.00 86.81 611 PHE A O 1
ATOM 4951 N N . LEU A 1 612 ? 48.659 -5.427 -5.590 1.00 87.25 612 LEU A N 1
ATOM 4952 C CA . LEU A 1 612 ? 47.267 -5.345 -5.139 1.00 87.25 612 LEU A CA 1
ATOM 4953 C C . LEU A 1 612 ? 46.654 -6.738 -4.926 1.00 87.25 612 LEU A C 1
ATOM 4955 O O . LEU A 1 612 ? 45.958 -6.945 -3.937 1.00 87.25 612 LEU A O 1
ATOM 4959 N N . ILE A 1 613 ? 46.935 -7.693 -5.821 1.00 83.81 613 ILE A N 1
ATOM 4960 C CA . ILE A 1 613 ? 46.468 -9.084 -5.701 1.00 83.81 613 ILE A CA 1
ATOM 4961 C C . ILE A 1 613 ? 47.103 -9.763 -4.484 1.00 83.81 613 ILE A C 1
ATOM 4963 O O . ILE A 1 613 ? 46.384 -10.347 -3.669 1.00 83.81 613 ILE A O 1
ATOM 4967 N N . ASP A 1 614 ? 48.421 -9.643 -4.322 1.00 84.00 614 ASP A N 1
ATOM 4968 C CA . ASP A 1 614 ? 49.148 -10.212 -3.183 1.00 84.00 614 ASP A CA 1
ATOM 4969 C C . ASP A 1 614 ? 48.609 -9.618 -1.864 1.00 84.00 614 ASP A C 1
ATOM 4971 O O . ASP A 1 614 ? 48.183 -10.356 -0.976 1.00 84.00 614 ASP A O 1
ATOM 4975 N N . THR A 1 615 ? 48.471 -8.287 -1.800 1.00 85.19 615 THR A N 1
ATOM 4976 C CA . THR A 1 615 ? 47.908 -7.564 -0.642 1.00 85.19 615 THR A CA 1
ATOM 4977 C C . THR A 1 615 ? 46.476 -8.006 -0.334 1.00 85.19 615 THR A C 1
ATOM 4979 O O . THR A 1 615 ? 46.137 -8.234 0.823 1.00 85.19 615 THR A O 1
ATOM 4982 N N . SER A 1 616 ? 45.619 -8.153 -1.350 1.00 82.62 616 SER A N 1
ATOM 4983 C CA . SER A 1 616 ? 44.232 -8.596 -1.148 1.00 82.62 616 SER A CA 1
ATOM 4984 C C . SER A 1 616 ? 44.144 -10.017 -0.585 1.00 82.62 616 SER A C 1
ATOM 4986 O O . SER A 1 616 ? 43.298 -10.286 0.264 1.00 82.62 616 SER A O 1
ATOM 4988 N N . SER A 1 617 ? 45.057 -10.901 -0.998 1.00 82.31 617 SER A N 1
ATOM 4989 C CA . SER A 1 617 ? 45.124 -12.281 -0.508 1.00 82.31 617 SER A CA 1
ATOM 4990 C C . SER A 1 617 ? 45.561 -12.315 0.955 1.00 82.31 617 SER A C 1
ATOM 4992 O O . SER A 1 617 ? 44.970 -13.024 1.766 1.00 82.31 617 SER A O 1
ATOM 4994 N N . ASP A 1 618 ? 46.546 -11.492 1.317 1.00 83.50 618 ASP A N 1
ATOM 4995 C CA . ASP A 1 618 ? 46.994 -11.359 2.702 1.00 83.50 618 ASP A CA 1
ATOM 4996 C C . ASP A 1 618 ? 45.909 -10.766 3.608 1.00 83.50 618 ASP A C 1
ATOM 4998 O O . ASP A 1 618 ? 45.744 -11.237 4.733 1.00 83.50 618 ASP A O 1
ATOM 5002 N N . ILE A 1 619 ? 45.136 -9.787 3.121 1.00 81.94 619 ILE A N 1
ATOM 5003 C CA . ILE A 1 619 ? 43.996 -9.231 3.864 1.00 81.94 619 ILE A CA 1
ATOM 5004 C C . ILE A 1 619 ? 42.967 -10.326 4.139 1.00 81.94 619 ILE A C 1
ATOM 5006 O O . ILE A 1 619 ? 42.619 -10.529 5.295 1.00 81.94 619 ILE A O 1
ATOM 5010 N N . ILE A 1 620 ? 42.540 -11.074 3.117 1.00 77.62 620 ILE A N 1
ATOM 5011 C CA . ILE A 1 620 ? 41.522 -12.130 3.261 1.00 77.62 620 ILE A CA 1
ATOM 5012 C C . ILE A 1 620 ? 41.962 -13.191 4.278 1.00 77.62 620 ILE A C 1
ATOM 5014 O O . ILE A 1 620 ? 41.181 -13.584 5.144 1.00 77.62 620 ILE A O 1
ATOM 5018 N N . ARG A 1 621 ? 43.238 -13.594 4.246 1.00 80.62 621 ARG A N 1
ATOM 5019 C CA . ARG A 1 621 ? 43.809 -14.530 5.231 1.00 80.62 621 ARG A CA 1
ATOM 5020 C C . ARG A 1 621 ? 43.802 -13.985 6.662 1.00 80.62 621 ARG A C 1
ATOM 5022 O O . ARG A 1 621 ? 43.774 -14.775 7.601 1.00 80.62 621 ARG A O 1
ATOM 5029 N N . GLN A 1 622 ? 43.872 -12.665 6.837 1.00 77.12 622 GLN A N 1
ATOM 5030 C CA . GLN A 1 622 ? 43.911 -12.006 8.146 1.00 77.12 622 GLN A CA 1
ATOM 5031 C C . GLN A 1 622 ? 42.520 -11.661 8.691 1.00 77.12 622 GLN A C 1
ATOM 5033 O O . GLN A 1 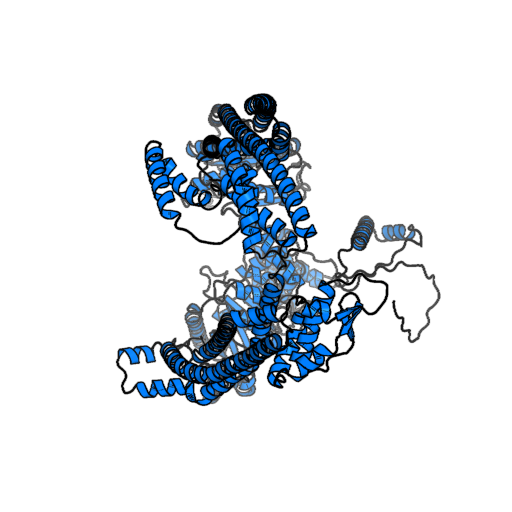622 ? 42.322 -11.739 9.902 1.00 77.12 622 GLN A O 1
ATOM 5038 N N . THR A 1 623 ? 41.574 -11.260 7.837 1.00 68.81 623 THR A N 1
ATOM 5039 C CA . THR A 1 623 ? 40.258 -10.746 8.252 1.00 68.81 623 THR A CA 1
ATOM 5040 C C . THR A 1 623 ? 39.170 -11.817 8.367 1.00 68.81 623 THR A C 1
ATOM 5042 O O . THR A 1 623 ? 38.172 -11.565 9.032 1.00 68.81 623 THR A O 1
ATOM 5045 N N . GLY A 1 624 ? 39.349 -13.012 7.789 1.00 65.25 624 GLY A N 1
ATOM 5046 C CA . GLY A 1 624 ? 38.333 -14.077 7.816 1.00 65.25 624 GLY A CA 1
ATOM 5047 C C . GLY A 1 624 ? 37.122 -13.805 6.904 1.00 65.25 624 GLY A C 1
ATOM 5048 O O . GLY A 1 624 ? 37.193 -12.953 6.021 1.00 65.25 624 GLY A O 1
ATOM 5049 N N . ASP A 1 625 ? 36.016 -14.534 7.118 1.00 58.53 625 ASP A N 1
ATOM 5050 C CA . ASP A 1 625 ? 34.833 -14.600 6.227 1.00 58.53 625 ASP A CA 1
ATOM 5051 C C . ASP A 1 625 ? 33.889 -13.370 6.255 1.00 58.53 625 ASP A C 1
ATOM 5053 O O . ASP A 1 625 ? 32.775 -13.409 5.709 1.00 58.53 625 ASP A O 1
ATOM 5057 N N . ASP A 1 626 ? 34.276 -12.269 6.904 1.00 54.97 626 ASP A N 1
ATOM 5058 C CA . ASP A 1 626 ? 33.374 -11.136 7.114 1.00 54.97 626 ASP A CA 1
ATOM 5059 C C . ASP A 1 626 ? 32.992 -10.462 5.778 1.00 54.97 626 ASP A C 1
ATOM 5061 O O . ASP A 1 626 ? 33.763 -9.752 5.135 1.00 54.97 626 ASP A O 1
ATOM 5065 N N . PHE A 1 627 ? 31.738 -10.697 5.370 1.00 64.38 627 PHE A N 1
ATOM 5066 C CA . PHE A 1 627 ? 31.082 -10.230 4.138 1.00 64.38 627 PHE A CA 1
ATOM 5067 C C . PHE A 1 627 ? 31.616 -10.810 2.809 1.00 64.38 627 PHE A C 1
ATOM 5069 O O . PHE A 1 627 ? 31.459 -10.179 1.763 1.00 64.38 627 PHE A O 1
ATOM 5076 N N . CYS A 1 628 ? 32.112 -12.056 2.804 1.00 63.09 628 CYS A N 1
ATOM 5077 C CA . CYS A 1 628 ? 32.570 -12.781 1.599 1.00 63.09 628 CYS A CA 1
ATOM 5078 C C . CYS A 1 628 ? 31.492 -13.073 0.535 1.00 63.09 628 CYS A C 1
ATOM 5080 O O . CYS A 1 628 ? 31.808 -13.506 -0.573 1.00 63.09 628 CYS A O 1
ATOM 5082 N N . VAL A 1 629 ? 30.214 -12.832 0.842 1.00 73.06 629 VAL A N 1
ATOM 5083 C CA . VAL A 1 629 ? 29.102 -13.020 -0.100 1.00 73.06 629 VAL A CA 1
ATOM 5084 C C . VAL A 1 629 ? 28.607 -11.654 -0.591 1.00 73.06 629 VAL A C 1
ATOM 5086 O O . VAL A 1 629 ? 28.304 -10.795 0.244 1.00 73.06 629 VAL A O 1
ATOM 5089 N N . PRO A 1 630 ? 28.431 -11.440 -1.913 1.00 76.31 630 PRO A N 1
ATOM 5090 C CA . PRO A 1 630 ? 27.991 -10.154 -2.461 1.00 76.31 630 PRO A CA 1
ATOM 5091 C C . PRO A 1 630 ? 26.717 -9.591 -1.816 1.00 76.31 630 PRO A C 1
ATOM 5093 O O . PRO A 1 630 ? 26.615 -8.389 -1.598 1.00 76.31 630 PRO A O 1
ATOM 5096 N N . THR A 1 631 ? 25.752 -10.441 -1.456 1.00 75.75 631 THR A N 1
ATOM 5097 C CA . THR A 1 631 ? 24.510 -10.021 -0.783 1.00 75.75 631 THR A CA 1
ATOM 5098 C C . THR A 1 631 ? 24.762 -9.458 0.615 1.00 75.75 631 THR A C 1
ATOM 5100 O O . THR A 1 631 ? 24.182 -8.434 0.982 1.00 75.75 631 THR A O 1
ATOM 5103 N N . SER A 1 632 ? 25.656 -10.086 1.378 1.00 79.75 632 SER A N 1
ATOM 5104 C CA . SER A 1 632 ? 26.073 -9.620 2.701 1.00 79.75 632 SER A CA 1
ATOM 5105 C C . SER A 1 632 ? 26.817 -8.289 2.601 1.00 79.75 632 SER A C 1
ATOM 5107 O O . SER A 1 632 ? 26.529 -7.380 3.381 1.00 79.75 632 SER A O 1
ATOM 5109 N N . TRP A 1 633 ? 27.697 -8.140 1.602 1.00 85.81 633 TRP A N 1
ATOM 5110 C CA . TRP A 1 633 ? 28.372 -6.873 1.315 1.00 85.81 633 TRP A CA 1
ATOM 5111 C C . TRP A 1 633 ? 27.377 -5.764 0.947 1.00 85.81 633 TRP A C 1
ATOM 5113 O O . TRP A 1 633 ? 27.446 -4.679 1.511 1.00 85.81 633 TRP A O 1
ATOM 5123 N N . ILE A 1 634 ? 26.392 -6.036 0.081 1.00 81.62 634 ILE A N 1
ATOM 5124 C CA . ILE A 1 634 ? 25.349 -5.064 -0.295 1.00 81.62 634 ILE A CA 1
ATOM 5125 C C . ILE A 1 634 ? 24.567 -4.597 0.940 1.00 81.62 634 ILE A C 1
ATOM 5127 O O . ILE A 1 634 ? 24.374 -3.397 1.147 1.00 81.62 634 ILE A O 1
ATOM 5131 N N . ALA A 1 635 ? 24.130 -5.532 1.788 1.00 79.19 635 ALA A N 1
ATOM 5132 C CA . ALA A 1 635 ? 23.400 -5.204 3.010 1.00 79.19 635 ALA A CA 1
ATOM 5133 C C . ALA A 1 635 ? 24.251 -4.374 3.984 1.00 79.19 635 ALA A C 1
ATOM 5135 O O . ALA A 1 635 ? 23.736 -3.483 4.661 1.00 79.19 635 ALA A O 1
ATOM 5136 N N . PHE A 1 636 ? 25.547 -4.665 4.057 1.00 84.19 636 PHE A N 1
ATOM 5137 C CA . PHE A 1 636 ? 26.507 -3.927 4.861 1.00 84.19 636 PHE A CA 1
ATOM 5138 C C . PHE A 1 636 ? 26.744 -2.512 4.327 1.00 84.19 636 PHE A C 1
ATOM 5140 O O . PHE A 1 636 ? 26.518 -1.546 5.056 1.00 84.19 636 PHE A O 1
ATOM 5147 N N . ALA A 1 637 ? 27.090 -2.386 3.046 1.00 86.19 637 ALA A N 1
ATOM 5148 C CA . ALA A 1 637 ? 27.284 -1.117 2.357 1.00 86.19 637 ALA A CA 1
ATOM 5149 C C . ALA A 1 637 ? 26.055 -0.210 2.498 1.00 86.19 637 ALA A C 1
ATOM 5151 O O . ALA A 1 637 ? 26.182 0.986 2.742 1.00 86.19 637 ALA A O 1
ATOM 5152 N N . ASN A 1 638 ? 24.854 -0.788 2.472 1.00 80.56 638 ASN A N 1
ATOM 5153 C CA . ASN A 1 638 ? 23.625 -0.059 2.754 1.00 80.56 638 ASN A CA 1
ATOM 5154 C C . ASN A 1 638 ? 23.559 0.552 4.143 1.00 80.56 638 ASN A C 1
ATOM 5156 O O . ASN A 1 638 ? 23.177 1.712 4.279 1.00 80.56 638 ASN A O 1
ATOM 5160 N N . ARG A 1 639 ? 23.914 -0.205 5.183 1.00 81.12 639 ARG A N 1
ATOM 5161 C CA . ARG A 1 639 ? 23.920 0.327 6.550 1.00 81.12 639 ARG A CA 1
ATOM 5162 C C . ARG A 1 639 ? 24.892 1.494 6.660 1.00 81.12 639 ARG A C 1
ATOM 5164 O O . ARG A 1 639 ? 24.507 2.542 7.169 1.00 81.12 639 ARG A O 1
ATOM 5171 N N . VAL A 1 640 ? 26.092 1.337 6.101 1.00 85.94 640 VAL A N 1
ATOM 5172 C CA . VAL A 1 640 ? 27.104 2.399 6.040 1.00 85.94 640 VAL A CA 1
ATOM 5173 C C . VAL A 1 640 ? 26.559 3.633 5.330 1.00 85.94 640 VAL A C 1
ATOM 5175 O O . VAL A 1 640 ? 26.614 4.737 5.867 1.00 85.94 640 VAL A O 1
ATOM 5178 N N . LEU A 1 641 ? 25.969 3.454 4.150 1.00 84.56 641 LEU A N 1
ATOM 5179 C CA . LEU A 1 641 ? 25.431 4.554 3.364 1.00 84.56 641 LEU A CA 1
ATOM 5180 C C . LEU A 1 641 ? 24.304 5.292 4.088 1.00 84.56 641 LEU A C 1
ATOM 5182 O O . LEU A 1 641 ? 24.270 6.520 4.089 1.00 84.56 641 LEU A O 1
ATOM 5186 N N . GLN A 1 642 ? 23.380 4.565 4.713 1.00 80.94 642 GLN A N 1
ATOM 5187 C CA . GLN A 1 642 ? 22.290 5.177 5.470 1.00 80.94 642 GLN A CA 1
ATOM 5188 C C . GLN A 1 642 ? 22.820 5.968 6.670 1.00 80.94 642 GLN A C 1
ATOM 5190 O O . GLN A 1 642 ? 22.326 7.061 6.937 1.00 80.94 642 GLN A O 1
ATOM 5195 N N . THR A 1 643 ? 23.857 5.473 7.350 1.00 80.75 643 THR A N 1
ATOM 5196 C CA . THR A 1 643 ? 24.539 6.217 8.417 1.00 80.75 643 THR A CA 1
ATOM 5197 C C . THR A 1 643 ? 25.173 7.498 7.876 1.00 80.75 643 THR A C 1
ATOM 5199 O O . THR A 1 643 ? 24.920 8.572 8.411 1.00 80.75 643 THR A O 1
ATOM 5202 N N . ILE A 1 644 ? 25.907 7.432 6.762 1.00 83.56 644 ILE A N 1
ATOM 5203 C CA . ILE A 1 644 ? 26.517 8.617 6.138 1.00 83.56 644 ILE A CA 1
ATOM 5204 C C . ILE A 1 644 ? 25.443 9.625 5.683 1.00 83.56 644 ILE A C 1
ATOM 5206 O O . ILE A 1 644 ? 25.595 10.825 5.891 1.00 83.56 644 ILE A O 1
ATOM 5210 N N . LYS A 1 645 ? 24.321 9.164 5.108 1.00 79.81 645 LYS A N 1
ATOM 5211 C CA . LYS A 1 645 ? 23.213 10.031 4.656 1.00 79.81 645 LYS A CA 1
ATOM 5212 C C . LYS A 1 645 ? 22.510 10.759 5.806 1.00 79.81 645 LYS A C 1
ATOM 5214 O O . LYS A 1 645 ? 22.063 11.886 5.607 1.00 79.81 645 LYS A O 1
ATOM 5219 N N . LYS A 1 646 ? 22.423 10.152 6.995 1.00 77.38 646 LYS A N 1
ATOM 5220 C CA . LYS A 1 646 ? 21.844 10.788 8.195 1.00 77.38 646 LYS A CA 1
ATOM 5221 C C . LYS A 1 646 ? 22.677 11.963 8.715 1.00 77.38 646 LYS A C 1
ATOM 5223 O O . LYS A 1 646 ? 22.141 12.804 9.433 1.00 77.38 646 LYS A O 1
ATOM 5228 N N . HIS A 1 647 ? 23.953 12.038 8.341 1.00 73.38 647 HIS A N 1
ATOM 5229 C CA . HIS A 1 647 ? 24.904 13.016 8.861 1.00 73.38 647 HIS A CA 1
ATOM 5230 C C . HIS A 1 647 ? 25.561 13.791 7.708 1.00 73.38 647 HIS A C 1
ATOM 5232 O O . HIS A 1 647 ? 26.677 13.473 7.299 1.00 73.38 647 HIS A O 1
ATOM 5238 N N . PRO A 1 648 ? 24.869 14.806 7.154 1.00 64.31 648 PRO A N 1
ATOM 5239 C CA . PRO A 1 648 ? 25.332 15.531 5.970 1.00 64.31 648 PRO A CA 1
ATOM 5240 C C . PRO A 1 648 ? 26.623 16.336 6.187 1.00 64.31 648 PRO A C 1
ATOM 5242 O O . PRO A 1 648 ? 27.287 16.652 5.203 1.00 64.31 648 PRO A O 1
ATOM 5245 N N . ASP A 1 649 ? 26.995 16.639 7.436 1.00 75.06 649 ASP A N 1
ATOM 5246 C CA . ASP A 1 649 ? 28.262 17.289 7.784 1.00 75.06 649 ASP A CA 1
ATOM 5247 C C . ASP A 1 649 ? 29.156 16.345 8.600 1.00 75.06 649 ASP A C 1
ATOM 5249 O O . ASP A 1 649 ? 28.846 15.979 9.738 1.00 75.06 649 ASP A O 1
ATOM 5253 N N . LEU A 1 650 ? 30.292 15.966 8.010 1.00 66.81 650 LEU A N 1
ATOM 5254 C CA . LEU A 1 650 ? 31.244 15.043 8.624 1.00 66.81 650 LEU A CA 1
ATOM 5255 C C . LEU A 1 650 ? 32.040 15.653 9.791 1.00 66.81 650 LEU A C 1
ATOM 5257 O O . LEU A 1 650 ? 32.656 14.907 10.547 1.00 66.81 650 LEU A O 1
ATOM 5261 N N . THR A 1 651 ? 32.037 16.978 9.969 1.00 66.12 651 THR A N 1
ATOM 5262 C CA . THR A 1 651 ? 32.773 17.642 11.063 1.00 66.12 651 THR A CA 1
ATOM 5263 C C . THR A 1 651 ? 32.106 17.471 12.432 1.00 66.12 651 THR A C 1
ATOM 5265 O O . THR A 1 651 ? 32.789 17.517 13.451 1.00 66.12 651 THR A O 1
ATOM 5268 N N . HIS A 1 652 ? 30.805 17.166 12.464 1.00 62.84 652 HIS A N 1
ATOM 5269 C CA . HIS A 1 652 ? 30.038 16.924 13.691 1.00 62.84 652 HIS A CA 1
ATOM 5270 C C . HIS A 1 652 ? 30.091 15.468 14.194 1.00 62.84 652 HIS A C 1
ATOM 5272 O O . HIS A 1 652 ? 29.521 15.164 15.239 1.00 62.84 652 HIS A O 1
ATOM 5278 N N . PHE A 1 653 ? 30.771 14.548 13.493 1.00 63.47 653 PHE A N 1
ATOM 5279 C CA . PHE A 1 653 ? 30.754 13.115 13.834 1.00 63.47 653 PHE A CA 1
ATOM 5280 C C . PHE A 1 653 ? 31.337 12.789 15.219 1.00 63.47 653 PHE A C 1
ATOM 5282 O O . PHE A 1 653 ? 30.877 11.845 15.855 1.00 63.47 653 PHE A O 1
ATOM 5289 N N . GLN A 1 654 ? 32.312 13.565 15.708 1.00 60.03 654 GLN A N 1
ATOM 5290 C CA . GLN A 1 654 ? 32.886 13.375 17.047 1.00 60.03 654 GLN A CA 1
ATOM 5291 C C . GLN A 1 654 ? 31.880 13.716 18.155 1.00 60.03 654 GLN A C 1
ATOM 5293 O O . GLN A 1 654 ? 31.664 12.906 19.052 1.00 60.03 654 GLN A O 1
ATOM 5298 N N . ASP A 1 655 ? 31.211 14.866 18.049 1.00 60.19 655 ASP A N 1
ATOM 5299 C CA . ASP A 1 655 ? 30.181 15.289 19.006 1.00 60.19 655 ASP A CA 1
ATOM 5300 C C . ASP A 1 655 ? 28.974 14.342 18.981 1.00 60.19 655 ASP A C 1
ATOM 5302 O O . ASP A 1 655 ? 28.356 14.067 20.009 1.00 60.19 655 ASP A O 1
ATOM 5306 N N . VAL A 1 656 ? 28.644 13.813 17.799 1.00 59.44 656 VAL A N 1
ATOM 5307 C CA . VAL A 1 656 ? 27.580 12.818 17.620 1.00 59.44 656 VAL A CA 1
ATOM 5308 C C . VAL A 1 656 ? 27.965 11.483 18.256 1.00 59.44 656 VAL A C 1
ATOM 5310 O O . VAL A 1 656 ? 27.146 10.902 18.959 1.00 59.44 656 VAL A O 1
ATOM 5313 N N . PHE A 1 657 ? 29.205 11.020 18.095 1.00 63.88 657 PHE A N 1
ATOM 5314 C CA . PHE A 1 657 ? 29.664 9.769 18.699 1.00 63.88 657 PHE A CA 1
ATOM 5315 C C . PHE A 1 657 ? 29.744 9.851 20.228 1.00 63.88 657 PHE A C 1
ATOM 5317 O O . PHE A 1 657 ? 29.285 8.941 20.914 1.00 63.88 657 PHE A O 1
ATOM 5324 N N . GLU A 1 658 ? 30.255 10.955 20.780 1.00 68.56 658 GLU A N 1
ATOM 5325 C CA . GLU A 1 658 ? 30.236 11.191 22.230 1.00 68.56 658 GLU A CA 1
ATOM 5326 C C . GLU A 1 658 ? 28.797 11.253 22.767 1.00 68.56 658 GLU A C 1
ATOM 5328 O O . GLU A 1 658 ? 28.503 10.742 23.852 1.00 68.56 658 GLU A O 1
ATOM 5333 N N . ARG A 1 659 ? 27.868 11.814 21.982 1.00 67.12 659 ARG A N 1
ATOM 5334 C CA . ARG A 1 659 ? 26.439 11.833 22.306 1.00 67.12 659 ARG A CA 1
ATOM 5335 C C . ARG A 1 659 ? 25.812 10.441 22.241 1.00 67.12 659 ARG A C 1
ATOM 5337 O O . ARG A 1 659 ? 25.030 10.112 23.129 1.00 67.12 659 ARG A O 1
ATOM 5344 N N . ASP A 1 660 ? 26.171 9.614 21.267 1.00 66.31 660 ASP A N 1
ATOM 5345 C CA . ASP A 1 660 ? 25.677 8.240 21.141 1.00 66.31 660 ASP A CA 1
ATOM 5346 C C . ASP A 1 660 ? 26.249 7.317 22.224 1.00 66.31 660 ASP A C 1
ATOM 5348 O O . ASP A 1 660 ? 25.500 6.536 22.812 1.00 66.31 660 ASP A O 1
ATOM 5352 N N . GLN A 1 661 ? 27.533 7.453 22.573 1.00 74.81 661 GLN A N 1
ATOM 5353 C CA . GLN A 1 661 ? 28.130 6.776 23.730 1.00 74.81 661 GLN A CA 1
ATOM 5354 C C . GLN A 1 661 ? 27.417 7.170 25.025 1.00 74.81 661 GLN A C 1
ATOM 5356 O O . GLN A 1 661 ? 27.049 6.305 25.820 1.00 74.81 661 GLN A O 1
ATOM 5361 N N . TYR A 1 662 ? 27.179 8.469 25.225 1.00 76.00 662 TYR A N 1
ATOM 5362 C CA . TYR A 1 662 ? 26.442 8.963 26.383 1.00 76.00 662 TYR A CA 1
ATOM 5363 C C . TYR A 1 662 ? 24.999 8.438 26.411 1.00 76.00 662 TYR A C 1
ATOM 5365 O O . TYR A 1 662 ? 24.523 8.023 27.465 1.00 76.00 662 TYR A O 1
ATOM 5373 N N . ASN A 1 663 ? 24.314 8.391 25.265 1.00 72.06 663 ASN A N 1
ATOM 5374 C CA . ASN A 1 663 ? 22.963 7.838 25.160 1.00 72.06 663 ASN A CA 1
ATOM 5375 C C . ASN A 1 663 ? 22.936 6.339 25.486 1.00 72.06 663 ASN A C 1
ATOM 5377 O O . ASN A 1 663 ? 22.095 5.909 26.269 1.00 72.06 663 ASN A O 1
ATOM 5381 N N . LYS A 1 664 ? 23.889 5.561 24.962 1.00 80.12 664 LYS A N 1
ATOM 5382 C CA . LYS A 1 664 ? 24.001 4.123 25.237 1.00 80.12 664 LYS A CA 1
ATOM 5383 C C . LYS A 1 664 ? 24.242 3.851 26.722 1.00 80.12 664 LYS A C 1
ATOM 5385 O O . LYS A 1 664 ? 23.505 3.078 27.322 1.00 80.12 664 LYS A O 1
ATOM 5390 N N . ILE A 1 665 ? 25.191 4.560 27.339 1.00 84.69 665 ILE A N 1
ATOM 5391 C CA . ILE A 1 665 ? 25.459 4.450 28.781 1.00 84.69 665 ILE A CA 1
ATOM 5392 C C . ILE A 1 665 ? 24.230 4.874 29.598 1.00 84.69 665 ILE A C 1
ATOM 5394 O O . ILE A 1 665 ? 23.916 4.246 30.605 1.00 84.69 665 ILE A O 1
ATOM 5398 N N . ARG A 1 666 ? 23.479 5.900 29.169 1.00 82.69 666 ARG A N 1
ATOM 5399 C CA . ARG A 1 666 ? 22.211 6.273 29.821 1.00 82.69 666 ARG A CA 1
ATOM 5400 C C . ARG A 1 666 ? 21.157 5.179 29.722 1.00 82.69 666 ARG A C 1
ATOM 5402 O O . ARG A 1 666 ? 20.441 4.964 30.698 1.00 82.69 666 ARG A O 1
ATOM 5409 N N . ASP A 1 667 ? 21.042 4.510 28.584 1.00 77.44 667 ASP A N 1
ATOM 5410 C CA . ASP A 1 667 ? 20.102 3.404 28.420 1.00 77.44 667 ASP A CA 1
ATOM 5411 C C . ASP A 1 667 ? 20.522 2.183 29.251 1.00 77.44 667 ASP A C 1
ATOM 5413 O O . ASP A 1 667 ? 19.667 1.517 29.830 1.00 77.44 667 ASP A O 1
ATOM 5417 N N . ASP A 1 668 ? 21.821 1.942 29.419 1.00 85.56 668 ASP A N 1
ATOM 5418 C CA . ASP A 1 668 ? 22.349 0.913 30.324 1.00 85.56 668 ASP A CA 1
ATOM 5419 C C . ASP A 1 668 ? 22.048 1.239 31.792 1.00 85.56 668 ASP A C 1
ATOM 5421 O O . ASP A 1 668 ? 21.515 0.393 32.511 1.00 85.56 668 ASP A O 1
ATOM 5425 N N . ILE A 1 669 ? 22.269 2.493 32.210 1.00 86.00 669 ILE A N 1
ATOM 5426 C CA . ILE A 1 669 ? 21.874 2.994 33.537 1.00 86.00 669 ILE A CA 1
ATOM 5427 C C . ILE A 1 669 ? 20.366 2.814 33.752 1.00 86.00 669 ILE A C 1
ATOM 5429 O O . ILE A 1 669 ? 19.949 2.392 34.828 1.00 86.00 669 ILE A O 1
ATOM 5433 N N . ARG A 1 670 ? 19.533 3.102 32.742 1.00 82.69 670 ARG A N 1
ATOM 5434 C CA . ARG A 1 670 ? 18.075 2.899 32.821 1.00 82.69 670 ARG A CA 1
ATOM 5435 C C . ARG A 1 670 ? 17.711 1.428 32.983 1.00 82.69 670 ARG A C 1
ATOM 5437 O O . ARG A 1 670 ? 16.873 1.117 33.819 1.00 82.69 670 ARG A O 1
ATOM 5444 N N . ARG A 1 671 ? 18.357 0.524 32.242 1.00 82.25 671 ARG A N 1
ATOM 5445 C CA . ARG A 1 671 ? 18.139 -0.925 32.386 1.00 82.25 671 ARG A CA 1
ATOM 5446 C C . ARG A 1 671 ? 18.533 -1.423 33.772 1.00 82.25 671 ARG A C 1
ATOM 5448 O O . ARG A 1 671 ? 17.794 -2.202 34.372 1.00 82.25 671 ARG A O 1
ATOM 5455 N N . ASP A 1 672 ? 19.655 -0.945 34.303 1.00 87.69 672 ASP A N 1
ATOM 5456 C CA . ASP A 1 672 ? 20.051 -1.247 35.677 1.00 87.69 672 ASP A CA 1
ATOM 5457 C C . ASP A 1 672 ? 19.059 -0.640 36.686 1.00 87.69 672 ASP A C 1
ATOM 5459 O O . ASP A 1 672 ? 18.699 -1.300 37.659 1.00 87.69 672 ASP A O 1
ATOM 5463 N N . PHE A 1 673 ? 18.526 0.562 36.456 1.00 88.19 673 PHE A N 1
ATOM 5464 C CA . PHE A 1 673 ? 17.438 1.091 37.282 1.00 88.19 673 PHE A CA 1
ATOM 5465 C C . PHE A 1 673 ? 16.189 0.213 37.212 1.00 88.19 673 PHE A C 1
ATOM 5467 O O . PHE A 1 673 ? 15.632 -0.104 38.252 1.00 88.19 673 PHE A O 1
ATOM 5474 N N . ASP A 1 674 ? 15.764 -0.256 36.045 1.00 76.38 674 ASP A N 1
ATOM 5475 C CA . ASP A 1 674 ? 14.597 -1.140 35.949 1.00 76.38 674 ASP A CA 1
ATOM 5476 C C . ASP A 1 674 ? 14.817 -2.463 36.702 1.00 76.38 674 ASP A C 1
ATOM 5478 O O . ASP A 1 674 ? 13.902 -2.992 37.344 1.00 76.38 674 ASP A O 1
ATOM 5482 N N . GLN A 1 675 ? 16.049 -2.978 36.674 1.00 84.88 675 GLN A N 1
ATOM 5483 C CA . GLN A 1 675 ? 16.434 -4.204 37.364 1.00 84.88 675 GLN A CA 1
ATOM 5484 C C . GLN A 1 675 ? 16.511 -4.023 38.889 1.00 84.88 675 GLN A C 1
ATOM 5486 O O . GLN A 1 675 ? 15.941 -4.818 39.641 1.00 84.88 675 GLN A O 1
ATOM 5491 N N . TYR A 1 676 ? 17.231 -3.002 39.359 1.00 86.12 676 TYR A N 1
ATOM 5492 C CA . TYR A 1 676 ? 17.550 -2.807 40.777 1.00 86.12 676 TYR A CA 1
ATOM 5493 C C . TYR A 1 676 ? 16.551 -1.900 41.503 1.00 86.12 676 TYR A C 1
ATOM 5495 O O . TYR A 1 676 ? 16.379 -2.031 42.715 1.00 86.12 676 TYR A O 1
ATOM 5503 N N . LEU A 1 677 ? 15.857 -1.023 40.776 1.00 85.31 677 LEU A N 1
ATOM 5504 C CA . LEU A 1 677 ? 14.872 -0.065 41.285 1.00 85.31 677 LEU A CA 1
ATOM 5505 C C . LEU A 1 677 ? 13.441 -0.400 40.837 1.00 85.31 677 LEU A C 1
ATOM 5507 O O . LEU A 1 677 ? 12.628 0.480 40.552 1.00 85.31 677 LEU A O 1
ATOM 5511 N N . SER A 1 678 ? 13.115 -1.691 40.782 1.00 80.31 678 SER A N 1
ATOM 5512 C CA . SER A 1 678 ? 11.796 -2.127 40.327 1.00 80.31 678 SER A CA 1
ATOM 5513 C C . SER A 1 678 ? 10.661 -1.677 41.270 1.00 80.31 678 SER A C 1
ATOM 5515 O O . SER A 1 678 ? 10.855 -1.555 42.487 1.00 80.31 678 SER A O 1
ATOM 5517 N N . PRO A 1 679 ? 9.419 -1.549 40.761 1.00 75.81 679 PRO A N 1
ATOM 5518 C CA . PRO A 1 679 ? 8.237 -1.305 41.592 1.00 75.81 679 PRO A CA 1
ATOM 5519 C C . PRO A 1 679 ? 8.036 -2.340 42.707 1.00 75.81 679 PRO A C 1
ATOM 5521 O O . PRO A 1 679 ? 7.366 -2.057 43.698 1.00 75.81 679 PRO A O 1
ATOM 5524 N N . THR A 1 680 ? 8.589 -3.544 42.546 1.00 76.50 680 THR A N 1
ATOM 5525 C CA . THR A 1 680 ? 8.562 -4.605 43.558 1.00 76.50 680 THR A CA 1
ATOM 5526 C C . THR A 1 680 ? 9.481 -4.278 44.731 1.00 76.50 680 THR A C 1
ATOM 5528 O O . THR A 1 680 ? 9.075 -4.463 45.874 1.00 76.50 680 THR A O 1
ATOM 5531 N N . VAL A 1 681 ? 10.679 -3.744 44.466 1.00 82.62 681 VAL A N 1
ATOM 5532 C CA . VAL A 1 681 ? 11.610 -3.274 45.508 1.00 82.62 681 VAL A CA 1
ATOM 5533 C C . VAL A 1 681 ? 11.006 -2.082 46.242 1.00 82.62 681 VAL A C 1
ATOM 5535 O O . VAL A 1 681 ? 10.958 -2.081 47.471 1.00 82.62 681 VAL A O 1
ATOM 5538 N N . ALA A 1 682 ? 10.451 -1.122 45.496 1.00 80.44 682 ALA A N 1
ATOM 5539 C CA . ALA A 1 682 ? 9.744 0.020 46.064 1.00 80.44 682 ALA A CA 1
ATOM 5540 C C . ALA A 1 682 ? 8.602 -0.431 46.994 1.00 80.44 682 ALA A C 1
ATOM 5542 O O . ALA A 1 682 ? 8.545 -0.016 48.150 1.00 80.44 682 ALA A O 1
ATOM 5543 N N . ARG A 1 683 ? 7.732 -1.342 46.527 1.00 78.12 683 ARG A N 1
ATOM 5544 C CA . ARG A 1 683 ? 6.640 -1.910 47.335 1.00 78.12 683 ARG A CA 1
ATOM 5545 C C . ARG A 1 683 ? 7.146 -2.661 48.556 1.00 78.12 683 ARG A C 1
ATOM 5547 O O . ARG A 1 683 ? 6.610 -2.447 49.631 1.00 78.12 683 ARG A O 1
ATOM 5554 N N . TYR A 1 684 ? 8.180 -3.486 48.415 1.00 87.44 684 TYR A N 1
ATOM 5555 C CA . TYR A 1 684 ? 8.771 -4.213 49.536 1.00 87.44 684 TYR A CA 1
ATOM 5556 C C . TYR A 1 684 ? 9.257 -3.265 50.640 1.00 87.44 684 TYR A C 1
ATOM 5558 O O . TYR A 1 684 ? 8.929 -3.472 51.807 1.00 87.44 684 TYR A O 1
ATOM 5566 N N . LEU A 1 685 ? 9.983 -2.200 50.280 1.00 85.12 685 LEU A N 1
ATOM 5567 C CA . LEU A 1 685 ? 10.444 -1.195 51.240 1.00 85.12 685 LEU A CA 1
ATOM 5568 C C . LEU A 1 685 ? 9.267 -0.440 51.870 1.00 85.12 685 LEU A C 1
ATOM 5570 O O . LEU A 1 685 ? 9.229 -0.277 53.085 1.00 85.12 685 LEU A O 1
ATOM 5574 N N . MET A 1 686 ? 8.270 -0.037 51.076 1.00 85.06 686 MET A N 1
ATOM 5575 C CA . MET A 1 686 ? 7.073 0.638 51.591 1.00 85.06 686 MET A CA 1
ATOM 5576 C C . MET A 1 686 ? 6.263 -0.257 52.542 1.00 85.06 686 MET A C 1
ATOM 5578 O O . MET A 1 686 ? 5.863 0.190 53.613 1.00 85.06 686 MET A O 1
ATOM 5582 N N . ASP A 1 687 ? 6.043 -1.525 52.189 1.00 81.50 687 ASP A N 1
ATOM 5583 C CA . ASP A 1 687 ? 5.274 -2.481 52.989 1.00 81.50 687 ASP A CA 1
ATOM 5584 C C . ASP A 1 687 ? 5.983 -2.873 54.283 1.00 81.50 687 ASP A C 1
ATOM 5586 O O . ASP A 1 687 ? 5.323 -3.039 55.311 1.00 81.50 687 ASP A O 1
ATOM 5590 N N . LYS A 1 688 ? 7.313 -3.004 54.242 1.00 87.38 688 LYS A N 1
ATOM 5591 C CA . LYS A 1 688 ? 8.146 -3.249 55.423 1.00 87.38 688 LYS A CA 1
ATOM 5592 C C . LYS A 1 688 ? 8.061 -2.087 56.416 1.00 87.38 688 LYS A C 1
ATOM 5594 O O . LYS A 1 688 ? 8.079 -2.310 57.622 1.00 87.38 688 LYS A O 1
ATOM 5599 N N . GLU A 1 689 ? 7.955 -0.861 55.911 1.00 88.62 689 GLU A N 1
ATOM 5600 C CA . GLU A 1 689 ? 8.052 0.361 56.709 1.00 88.62 689 GLU A CA 1
ATOM 5601 C C . GLU A 1 689 ? 6.693 0.989 57.084 1.00 88.62 689 GLU A C 1
ATOM 5603 O O . GLU A 1 689 ? 6.644 1.897 57.913 1.00 88.62 689 GLU A O 1
ATOM 5608 N N . LYS A 1 690 ? 5.564 0.486 56.557 1.00 82.12 690 LYS A N 1
ATOM 5609 C CA . LYS A 1 690 ? 4.217 1.062 56.779 1.00 82.12 690 LYS A CA 1
ATOM 5610 C C . LYS A 1 690 ? 3.732 1.078 58.235 1.00 82.12 690 LYS A C 1
ATOM 5612 O O . LYS A 1 690 ? 2.745 1.735 58.536 1.00 82.12 690 LYS A O 1
ATOM 5617 N N . GLN A 1 691 ? 4.370 0.331 59.133 1.00 83.00 691 GLN A N 1
ATOM 5618 C CA . GLN A 1 691 ? 4.021 0.297 60.561 1.00 83.00 691 GLN A CA 1
ATOM 5619 C C . GLN A 1 691 ? 5.017 1.074 61.435 1.00 83.00 691 GLN A C 1
ATOM 5621 O O . GLN A 1 691 ? 4.798 1.212 62.638 1.00 83.00 691 GLN A O 1
ATOM 5626 N N . ASN A 1 692 ? 6.096 1.591 60.842 1.00 86.06 692 ASN A N 1
ATOM 5627 C CA . ASN A 1 692 ? 7.194 2.222 61.563 1.00 86.06 692 ASN A CA 1
ATOM 5628 C C . ASN A 1 692 ? 7.020 3.748 61.658 1.00 86.06 692 ASN A C 1
ATOM 5630 O O . ASN A 1 692 ? 6.200 4.362 60.964 1.00 86.06 692 ASN A O 1
ATOM 5634 N N . SER A 1 693 ? 7.790 4.371 62.556 1.00 84.69 693 SER A N 1
ATOM 5635 C CA . SER A 1 693 ? 7.832 5.826 62.730 1.00 84.69 693 SER A CA 1
ATOM 5636 C C . SER A 1 693 ? 8.618 6.508 61.607 1.00 84.69 693 SER A C 1
ATOM 5638 O O . SER A 1 693 ? 9.542 5.930 61.045 1.00 84.69 693 SER A O 1
ATOM 5640 N N . THR A 1 694 ? 8.298 7.771 61.319 1.00 80.00 694 THR A N 1
ATOM 5641 C CA . THR A 1 694 ? 8.919 8.577 60.252 1.00 80.00 694 THR A CA 1
ATOM 5642 C C . THR A 1 694 ? 10.452 8.575 60.282 1.00 80.00 694 THR A C 1
ATOM 5644 O O . THR A 1 694 ? 11.077 8.502 59.225 1.00 80.00 694 THR A O 1
ATOM 5647 N N . ASP A 1 695 ? 11.055 8.624 61.474 1.00 83.50 695 ASP A N 1
ATOM 5648 C CA . ASP A 1 695 ? 12.514 8.623 61.641 1.00 83.50 695 ASP A CA 1
ATOM 5649 C C . ASP A 1 695 ? 13.132 7.267 61.273 1.00 83.50 695 ASP A C 1
ATOM 5651 O O . ASP A 1 695 ? 14.132 7.218 60.561 1.00 83.50 695 ASP A O 1
ATOM 5655 N N . HIS A 1 696 ? 12.482 6.161 61.653 1.00 88.88 696 HIS A N 1
ATOM 5656 C CA . HIS A 1 696 ? 12.923 4.815 61.281 1.00 88.88 696 HIS A CA 1
ATOM 5657 C C . HIS A 1 696 ? 12.874 4.597 59.762 1.00 88.88 696 HIS A C 1
ATOM 5659 O O . HIS A 1 696 ? 13.790 4.008 59.186 1.00 88.88 696 HIS A O 1
ATOM 5665 N N . ILE A 1 697 ? 11.834 5.118 59.096 1.00 86.44 697 ILE A N 1
ATOM 5666 C CA . ILE A 1 697 ? 11.709 5.055 57.632 1.00 86.44 697 ILE A CA 1
ATOM 5667 C C . ILE A 1 697 ? 12.917 5.737 56.978 1.00 86.44 697 ILE A C 1
ATOM 5669 O O . ILE A 1 697 ? 13.544 5.162 56.092 1.00 86.44 697 ILE A O 1
ATOM 5673 N N . LYS A 1 698 ? 13.294 6.933 57.441 1.00 86.69 698 LYS A N 1
ATOM 5674 C CA . LYS A 1 698 ? 14.424 7.690 56.885 1.00 86.69 698 LYS A CA 1
ATOM 5675 C C . LYS A 1 698 ? 15.747 6.924 56.970 1.00 86.69 698 LYS A C 1
ATOM 5677 O O . LYS A 1 698 ? 16.480 6.852 55.983 1.00 86.69 698 LYS A O 1
ATOM 5682 N N . ASP A 1 699 ? 16.042 6.335 58.126 1.00 89.38 699 ASP A N 1
ATOM 5683 C CA . ASP A 1 699 ? 17.288 5.593 58.337 1.00 89.38 699 ASP A CA 1
ATOM 5684 C C . ASP A 1 699 ? 17.334 4.303 57.503 1.00 89.38 699 ASP A C 1
ATOM 5686 O O . ASP A 1 699 ? 18.352 4.005 56.873 1.00 89.38 699 ASP A O 1
ATOM 5690 N N . SER A 1 700 ? 16.210 3.580 57.419 1.00 89.31 700 SER A N 1
ATOM 5691 C CA . SER A 1 700 ? 16.067 2.364 56.603 1.00 89.31 700 SER A CA 1
ATOM 5692 C C . SER A 1 700 ? 16.305 2.651 55.112 1.00 89.31 700 SER A C 1
ATOM 5694 O O . SER A 1 700 ? 17.083 1.955 54.454 1.00 89.31 700 SER A O 1
ATOM 5696 N N . PHE A 1 701 ? 15.720 3.735 54.585 1.00 90.31 701 PHE A N 1
ATOM 5697 C CA . PHE A 1 701 ? 15.906 4.150 53.190 1.00 90.31 701 PHE A CA 1
ATOM 5698 C C . PHE A 1 701 ? 17.329 4.636 52.893 1.00 90.31 701 PHE A C 1
ATOM 5700 O O . PHE A 1 701 ? 17.840 4.374 51.804 1.00 90.31 701 PHE A O 1
ATOM 5707 N N . LYS A 1 702 ? 18.000 5.293 53.849 1.00 91.88 702 LYS A N 1
ATOM 5708 C CA . LYS A 1 702 ? 19.396 5.725 53.686 1.00 91.88 702 LYS A CA 1
ATOM 5709 C C . LYS A 1 702 ? 20.355 4.538 53.541 1.00 91.88 702 LYS A C 1
ATOM 5711 O O . LYS A 1 702 ? 21.195 4.548 52.644 1.00 91.88 702 LYS A O 1
ATOM 5716 N N . ILE A 1 703 ? 20.213 3.517 54.389 1.00 92.06 703 ILE A N 1
ATOM 5717 C CA . ILE A 1 703 ? 21.040 2.297 54.329 1.00 92.06 703 ILE A CA 1
ATOM 5718 C C . ILE A 1 703 ? 20.868 1.603 52.974 1.00 92.06 703 ILE A C 1
ATOM 5720 O O . ILE A 1 703 ? 21.840 1.183 52.344 1.00 92.06 703 ILE A O 1
ATOM 5724 N N . GLU A 1 704 ? 19.626 1.507 52.506 1.00 91.81 704 GLU A N 1
ATOM 5725 C CA . GLU A 1 704 ? 19.321 0.846 51.243 1.00 91.81 704 GLU A CA 1
ATOM 5726 C C . GLU A 1 704 ? 19.805 1.654 50.026 1.00 91.81 704 GLU A C 1
ATOM 5728 O O . GLU A 1 704 ? 20.339 1.074 49.078 1.00 91.81 704 GLU A O 1
ATOM 5733 N N . TYR A 1 705 ? 19.714 2.987 50.080 1.00 93.06 705 TYR A N 1
ATOM 5734 C CA . TYR A 1 705 ? 20.293 3.884 49.077 1.00 93.06 705 TYR A CA 1
ATOM 5735 C C . TYR A 1 705 ? 21.803 3.658 48.924 1.00 93.06 705 TYR A C 1
ATOM 5737 O O . TYR A 1 705 ? 22.279 3.453 47.809 1.00 93.06 705 TYR A O 1
ATOM 5745 N N . GLU A 1 706 ? 22.557 3.641 50.029 1.00 93.94 706 GLU A N 1
ATOM 5746 C CA . GLU A 1 706 ? 24.016 3.452 50.001 1.00 93.94 706 GLU A CA 1
ATOM 5747 C C . GLU A 1 706 ? 24.401 2.078 49.423 1.00 93.94 706 GLU A C 1
ATOM 5749 O O . GLU A 1 706 ? 25.353 1.964 48.643 1.00 93.94 706 GLU A O 1
ATOM 5754 N N . ARG A 1 707 ? 23.623 1.034 49.741 1.00 94.56 707 ARG A N 1
ATOM 5755 C CA . ARG A 1 707 ? 23.809 -0.323 49.207 1.00 94.56 707 ARG A CA 1
ATOM 5756 C C . ARG A 1 707 ? 23.615 -0.381 47.688 1.00 94.56 707 ARG A C 1
ATOM 5758 O O . ARG A 1 707 ? 24.431 -0.988 46.986 1.00 94.56 707 ARG A O 1
ATOM 5765 N N . ILE A 1 708 ? 22.539 0.223 47.179 1.00 91.81 708 ILE A N 1
ATOM 5766 C CA . ILE A 1 708 ? 22.231 0.212 45.743 1.00 91.81 708 ILE A CA 1
ATOM 5767 C C . ILE A 1 708 ? 23.176 1.137 44.971 1.00 91.81 708 ILE A C 1
ATOM 5769 O O . ILE A 1 708 ? 23.663 0.734 43.916 1.00 91.81 708 ILE A O 1
ATOM 5773 N N . LEU A 1 709 ? 23.513 2.314 45.512 1.00 94.12 709 LEU A N 1
ATOM 5774 C CA . LEU A 1 709 ? 24.455 3.246 44.887 1.00 94.12 709 LEU A CA 1
ATOM 5775 C C . LEU A 1 709 ? 25.784 2.563 44.573 1.00 94.12 709 LEU A C 1
ATOM 5777 O O . LEU A 1 709 ? 26.234 2.601 43.433 1.00 94.12 709 LEU A O 1
ATOM 5781 N N . LYS A 1 710 ? 26.368 1.872 45.558 1.00 95.31 710 LYS A N 1
ATOM 5782 C CA . LYS A 1 710 ? 27.635 1.159 45.373 1.00 95.31 710 LYS A CA 1
ATOM 5783 C C . LYS A 1 710 ? 27.553 0.109 44.259 1.00 95.31 710 LYS A C 1
ATOM 5785 O O . LYS A 1 710 ? 28.462 -0.003 43.446 1.00 95.31 710 LYS A O 1
ATOM 5790 N N . THR A 1 711 ? 26.444 -0.631 44.202 1.00 94.06 711 THR A N 1
ATOM 5791 C CA . THR A 1 711 ? 26.212 -1.650 43.163 1.00 94.06 711 THR A CA 1
ATOM 5792 C C . THR A 1 711 ? 26.140 -1.018 41.770 1.00 94.06 711 THR A C 1
ATOM 5794 O O . THR A 1 711 ? 26.716 -1.540 40.818 1.00 94.06 711 THR A O 1
ATOM 5797 N N . LEU A 1 712 ? 25.454 0.119 41.646 1.00 92.00 712 LEU A N 1
ATOM 5798 C CA . LEU A 1 712 ? 25.299 0.829 40.378 1.00 92.00 712 LEU A CA 1
ATOM 5799 C C . LEU A 1 712 ? 26.585 1.542 39.940 1.00 92.00 712 LEU A C 1
ATOM 5801 O O . LEU A 1 712 ? 26.873 1.574 38.751 1.00 92.00 712 LEU A O 1
ATOM 5805 N N . GLU A 1 713 ? 27.397 2.054 40.867 1.00 95.00 713 GLU A N 1
ATOM 5806 C CA . GLU A 1 713 ? 28.722 2.614 40.557 1.00 95.00 713 GLU A CA 1
ATOM 5807 C C . GLU A 1 713 ? 29.680 1.557 39.990 1.00 95.00 713 GLU A C 1
ATOM 5809 O O . GLU A 1 713 ? 30.428 1.835 39.048 1.00 95.00 713 GLU A O 1
ATOM 5814 N N . ASP A 1 714 ? 29.642 0.332 40.519 1.00 94.31 714 ASP A N 1
ATOM 5815 C CA . ASP A 1 714 ? 30.422 -0.790 39.988 1.00 94.31 714 ASP A CA 1
ATOM 5816 C C . ASP A 1 714 ? 29.977 -1.156 38.562 1.00 94.31 714 ASP A C 1
ATOM 5818 O O . ASP A 1 714 ? 30.816 -1.317 37.673 1.00 94.31 714 ASP A O 1
ATOM 5822 N N . ARG A 1 715 ? 28.662 -1.187 38.314 1.00 94.06 715 ARG A N 1
ATOM 5823 C CA . ARG A 1 715 ? 28.075 -1.459 36.989 1.00 94.06 715 ARG A CA 1
ATOM 5824 C C . ARG A 1 715 ? 28.348 -0.341 35.991 1.00 94.06 715 ARG A C 1
ATOM 5826 O O . ARG A 1 715 ? 28.714 -0.608 34.855 1.00 94.06 715 ARG A O 1
ATOM 5833 N N . LEU A 1 716 ? 28.257 0.917 36.414 1.00 93.00 716 LEU A N 1
ATOM 5834 C CA . LEU A 1 716 ? 28.584 2.059 35.567 1.00 93.00 716 LEU A CA 1
ATOM 5835 C C . LEU A 1 716 ? 30.052 2.029 35.130 1.00 93.00 716 LEU A C 1
ATOM 5837 O O . LEU A 1 716 ? 30.344 2.323 33.973 1.00 93.00 716 LEU A O 1
ATOM 5841 N N . ARG A 1 717 ? 30.980 1.648 36.019 1.00 94.50 717 ARG A N 1
ATOM 5842 C CA . ARG A 1 717 ? 32.388 1.446 35.638 1.00 94.50 717 ARG A CA 1
ATOM 5843 C C . ARG A 1 717 ? 32.542 0.344 34.594 1.00 94.50 717 ARG A C 1
ATOM 5845 O O . ARG A 1 717 ? 33.321 0.517 33.658 1.00 94.50 717 ARG A O 1
ATOM 5852 N N . GLU A 1 718 ? 31.784 -0.743 34.721 1.00 92.38 718 GLU A N 1
ATOM 5853 C CA . GLU A 1 718 ? 31.734 -1.814 33.724 1.00 92.38 718 GLU A CA 1
ATOM 5854 C C . GLU A 1 718 ? 31.218 -1.299 32.367 1.00 92.38 718 GLU A C 1
ATOM 5856 O O . GLU A 1 718 ? 31.919 -1.436 31.365 1.00 92.38 718 GLU A O 1
ATOM 5861 N N . HIS A 1 719 ? 30.064 -0.620 32.332 1.00 90.19 719 HIS A N 1
ATOM 5862 C CA . HIS A 1 719 ? 29.461 -0.066 31.106 1.00 90.19 719 HIS A CA 1
ATOM 5863 C C . HIS A 1 719 ? 30.352 0.976 30.428 1.00 90.19 719 HIS A C 1
ATOM 5865 O O . HIS A 1 719 ? 30.548 0.945 29.212 1.00 90.19 719 HIS A O 1
ATOM 5871 N N . CYS A 1 720 ? 30.947 1.882 31.209 1.00 89.06 720 CYS A N 1
ATOM 5872 C CA . CYS A 1 720 ? 31.899 2.871 30.710 1.00 89.06 720 CYS A CA 1
ATOM 5873 C C . CYS A 1 720 ? 33.158 2.209 30.133 1.00 89.06 720 CYS A C 1
ATOM 5875 O O . CYS A 1 720 ? 33.665 2.667 29.107 1.00 89.06 720 CYS A O 1
ATOM 5877 N N . GLY A 1 721 ? 33.637 1.125 30.754 1.00 86.44 721 GLY A N 1
ATOM 5878 C CA . GLY A 1 721 ? 34.741 0.313 30.244 1.00 86.44 721 GLY A CA 1
ATOM 5879 C C . GLY A 1 721 ? 34.391 -0.383 28.927 1.00 86.44 721 GLY A C 1
ATOM 5880 O O . GLY A 1 721 ? 35.166 -0.315 27.975 1.00 86.44 721 GLY A O 1
ATOM 5881 N N . GLN A 1 722 ? 33.197 -0.977 28.838 1.00 83.75 722 GLN A N 1
ATOM 5882 C CA . GLN A 1 722 ? 32.689 -1.619 27.621 1.00 83.75 722 GLN A CA 1
ATOM 5883 C C . GLN A 1 722 ? 32.491 -0.618 26.471 1.00 83.75 722 GLN A C 1
ATOM 5885 O O . GLN A 1 722 ? 32.772 -0.937 25.319 1.00 83.75 722 GLN A O 1
ATOM 5890 N N . CYS A 1 723 ? 32.044 0.605 26.773 1.00 77.69 723 CYS A N 1
ATOM 5891 C CA . CYS A 1 723 ? 31.817 1.655 25.778 1.00 77.69 723 CYS A CA 1
ATOM 5892 C C . CYS A 1 723 ? 33.055 2.511 25.470 1.00 77.69 723 CYS A C 1
ATOM 5894 O O . CYS A 1 723 ? 32.961 3.394 24.619 1.00 77.69 723 CYS A O 1
ATOM 5896 N N . GLN A 1 724 ? 34.190 2.280 26.145 1.00 80.69 724 GLN A N 1
ATOM 5897 C CA . GLN A 1 724 ? 35.398 3.115 26.057 1.00 80.69 724 GLN A CA 1
ATOM 5898 C C . GLN A 1 724 ? 35.097 4.615 26.257 1.00 80.69 724 GLN A C 1
ATOM 5900 O O . GLN A 1 724 ? 35.600 5.472 25.528 1.00 80.69 724 GLN A O 1
ATOM 5905 N N . ALA A 1 725 ? 34.229 4.939 27.218 1.00 81.06 725 ALA A N 1
ATOM 5906 C CA . ALA A 1 725 ? 33.777 6.310 27.442 1.00 81.06 725 ALA A CA 1
ATOM 5907 C C . ALA A 1 725 ? 34.926 7.214 27.918 1.00 81.06 725 ALA A C 1
ATOM 5909 O O . ALA A 1 725 ? 35.739 6.811 28.754 1.00 81.06 725 ALA A O 1
ATOM 5910 N N . SER A 1 726 ? 34.966 8.457 27.429 1.00 82.19 726 SER A N 1
ATOM 5911 C CA . SER A 1 726 ? 35.918 9.472 27.895 1.00 82.19 726 SER A CA 1
ATOM 5912 C C . SER A 1 726 ? 35.669 9.850 29.361 1.00 82.19 726 SER A C 1
ATOM 5914 O O . SER A 1 726 ? 34.561 9.689 29.868 1.00 82.19 726 SER A O 1
ATOM 5916 N N . GLU A 1 727 ? 36.678 10.392 30.048 1.00 81.81 727 GLU A N 1
ATOM 5917 C CA . GLU A 1 727 ? 36.574 10.807 31.460 1.00 81.81 727 GLU A CA 1
ATOM 5918 C C . GLU A 1 727 ? 35.416 11.795 31.696 1.00 81.81 727 GLU A C 1
ATOM 5920 O O . GLU A 1 727 ? 34.669 11.661 32.661 1.00 81.81 727 GLU A O 1
ATOM 5925 N N . ASN A 1 728 ? 35.177 12.702 30.742 1.00 76.75 728 ASN A N 1
ATOM 5926 C CA . ASN A 1 728 ? 34.039 13.624 30.766 1.00 76.75 728 ASN A CA 1
ATOM 5927 C C . ASN A 1 728 ? 32.689 12.881 30.688 1.00 76.75 728 ASN A C 1
ATOM 5929 O O . ASN A 1 728 ? 31.780 13.146 31.476 1.00 76.75 728 ASN A O 1
ATOM 5933 N N . ILE A 1 729 ? 32.552 11.896 29.788 1.00 80.69 729 ILE A N 1
ATOM 5934 C CA . ILE A 1 729 ? 31.333 11.074 29.698 1.00 80.69 729 ILE A CA 1
ATOM 5935 C C . ILE A 1 729 ? 31.144 10.243 30.973 1.00 80.69 729 ILE A C 1
ATOM 5937 O O . ILE A 1 729 ? 30.012 10.114 31.443 1.00 80.69 729 ILE A O 1
ATOM 5941 N N . GLN A 1 730 ? 32.222 9.717 31.562 1.00 88.81 730 GLN A N 1
ATOM 5942 C CA . GLN A 1 730 ? 32.172 8.963 32.818 1.00 88.81 730 GLN A CA 1
ATOM 5943 C C . GLN A 1 730 ? 31.689 9.837 33.981 1.00 88.81 730 GLN A C 1
ATOM 5945 O O . GLN A 1 730 ? 30.754 9.455 34.687 1.00 88.81 730 GLN A O 1
ATOM 5950 N N . GLU A 1 731 ? 32.262 11.032 34.148 1.00 87.12 731 GLU A N 1
ATOM 5951 C CA . GLU A 1 731 ? 31.864 11.983 35.190 1.00 87.12 731 GLU A CA 1
ATOM 5952 C C . GLU A 1 731 ? 30.406 12.427 35.005 1.00 87.12 731 GLU A C 1
ATOM 5954 O O . GLU A 1 731 ? 29.606 12.387 35.945 1.00 87.12 731 GLU A O 1
ATOM 5959 N N . ARG A 1 732 ? 30.019 12.768 33.769 1.00 79.94 732 ARG A N 1
ATOM 5960 C CA . ARG A 1 732 ? 28.650 13.181 33.438 1.00 79.94 732 ARG A CA 1
ATOM 5961 C C . ARG A 1 732 ? 27.634 12.062 33.669 1.00 79.94 732 ARG A C 1
ATOM 5963 O O . ARG A 1 732 ? 26.540 12.331 34.166 1.00 79.94 732 ARG A O 1
ATOM 5970 N N . SER A 1 733 ? 27.977 10.820 33.330 1.00 87.00 733 SER A N 1
ATOM 5971 C CA . SER A 1 733 ? 27.107 9.651 33.527 1.00 87.00 733 SER A CA 1
ATOM 5972 C C . SER A 1 733 ? 26.988 9.274 35.004 1.00 87.00 733 SER A C 1
ATOM 5974 O O . SER A 1 733 ? 25.890 8.967 35.462 1.00 87.00 733 SER A O 1
ATOM 5976 N N . SER A 1 734 ? 28.079 9.385 35.770 1.00 90.62 734 SER A N 1
ATOM 5977 C CA . SER A 1 734 ? 28.086 9.172 37.223 1.00 90.62 734 SER A CA 1
ATOM 5978 C C . SER A 1 734 ? 27.214 10.198 37.938 1.00 90.62 734 SER A C 1
ATOM 5980 O O . SER A 1 734 ? 26.311 9.842 38.699 1.00 90.62 734 SER A O 1
ATOM 5982 N N . ARG A 1 735 ? 27.393 11.481 37.601 1.00 85.69 735 ARG A N 1
ATOM 5983 C CA . ARG A 1 735 ? 26.564 12.563 38.133 1.00 85.69 735 ARG A CA 1
ATOM 5984 C C . ARG A 1 735 ? 25.094 12.373 37.780 1.00 85.69 735 ARG A C 1
ATOM 5986 O O . ARG A 1 735 ? 24.244 12.549 38.649 1.00 85.69 735 ARG A O 1
ATOM 5993 N N . PHE A 1 736 ? 24.792 11.998 36.533 1.00 84.25 736 PHE A N 1
ATOM 5994 C CA . PHE A 1 736 ? 23.429 11.672 36.118 1.00 84.25 736 PHE A CA 1
ATOM 5995 C C . PHE A 1 736 ? 22.856 10.560 37.005 1.00 84.25 736 PHE A C 1
ATOM 5997 O O . PHE A 1 736 ? 21.870 10.793 37.697 1.00 84.25 736 PHE A O 1
ATOM 6004 N N . MET A 1 737 ? 23.513 9.401 37.072 1.00 92.44 737 MET A N 1
ATOM 6005 C CA . MET A 1 737 ? 23.065 8.247 37.855 1.00 92.44 737 MET A CA 1
ATOM 6006 C C . MET A 1 737 ? 22.820 8.584 39.335 1.00 92.44 737 MET A C 1
ATOM 6008 O O . MET A 1 737 ? 21.760 8.254 39.865 1.00 92.44 737 MET A O 1
ATOM 6012 N N . GLN A 1 738 ? 23.762 9.264 39.996 1.00 89.69 738 GLN A N 1
ATOM 6013 C CA . GLN A 1 738 ? 23.642 9.640 41.409 1.00 89.69 738 GLN A CA 1
ATOM 6014 C C . GLN A 1 738 ? 22.450 10.572 41.655 1.00 89.69 738 GLN A C 1
ATOM 6016 O O . GLN A 1 738 ? 21.673 10.347 42.583 1.00 89.69 738 GLN A O 1
ATOM 6021 N N . VAL A 1 739 ? 22.263 11.586 40.801 1.00 82.19 739 VAL A N 1
ATOM 6022 C CA . VAL A 1 739 ? 21.125 12.513 40.905 1.00 82.19 739 VAL A CA 1
ATOM 6023 C C . VAL A 1 739 ? 19.800 11.767 40.743 1.00 82.19 739 VAL A C 1
ATOM 6025 O O . VAL A 1 739 ? 18.889 11.965 41.546 1.00 82.19 739 VAL A O 1
ATOM 6028 N N . GLN A 1 740 ? 19.697 10.871 39.756 1.00 81.31 740 GLN A N 1
ATOM 6029 C CA . GLN A 1 740 ? 18.487 10.065 39.562 1.00 81.31 740 GLN A CA 1
ATOM 6030 C C . GLN A 1 740 ? 18.194 9.194 40.790 1.00 81.31 740 GLN A C 1
ATOM 6032 O O . GLN A 1 740 ? 17.072 9.187 41.295 1.00 81.31 740 GLN A O 1
ATOM 6037 N N . LEU A 1 741 ? 19.208 8.492 41.301 1.00 85.88 741 LEU A N 1
ATOM 6038 C CA . LEU A 1 741 ? 19.058 7.556 42.410 1.00 85.88 741 LEU A CA 1
ATOM 6039 C C . LEU A 1 741 ? 18.621 8.253 43.705 1.00 85.88 741 LEU A C 1
ATOM 6041 O O . LEU A 1 741 ? 17.702 7.776 44.371 1.00 85.88 741 LEU A O 1
ATOM 6045 N N . ILE A 1 742 ? 19.236 9.395 44.040 1.00 84.81 742 ILE A N 1
ATOM 6046 C CA . ILE A 1 742 ? 18.866 10.205 45.215 1.00 84.81 742 ILE A CA 1
ATOM 6047 C C . ILE A 1 742 ? 17.387 10.574 45.156 1.00 84.81 742 ILE A C 1
ATOM 6049 O O . ILE A 1 742 ? 16.664 10.457 46.147 1.00 84.81 742 ILE A O 1
ATOM 6053 N N . ASN A 1 743 ? 16.932 11.015 43.989 1.00 78.12 743 ASN A N 1
ATOM 6054 C CA . ASN A 1 743 ? 15.576 11.505 43.830 1.00 78.12 743 ASN A CA 1
ATOM 6055 C C . ASN A 1 743 ? 14.544 10.366 43.831 1.00 78.12 743 ASN A C 1
ATOM 6057 O O . ASN A 1 743 ? 13.486 10.518 44.444 1.00 78.12 743 ASN A O 1
ATOM 6061 N N . ILE A 1 744 ? 14.866 9.203 43.249 1.00 80.69 744 ILE A N 1
ATOM 6062 C CA . ILE A 1 744 ? 14.023 7.998 43.334 1.00 80.69 744 ILE A CA 1
ATOM 6063 C C . ILE A 1 744 ? 13.861 7.559 44.795 1.00 80.69 744 ILE A C 1
ATOM 6065 O O . ILE A 1 744 ? 12.738 7.380 45.266 1.00 80.69 744 ILE A O 1
ATOM 6069 N N . PHE A 1 745 ? 14.960 7.452 45.547 1.00 84.88 745 PHE A N 1
ATOM 6070 C CA . PHE A 1 745 ? 14.911 7.028 46.948 1.00 84.88 745 PHE A CA 1
ATOM 6071 C C . PHE A 1 745 ? 14.176 8.022 47.847 1.00 84.88 745 PHE A C 1
ATOM 6073 O O . PHE A 1 745 ? 13.383 7.604 48.688 1.00 84.88 745 PHE A O 1
ATOM 6080 N N . ARG A 1 746 ? 14.365 9.331 47.638 1.00 80.19 746 ARG A N 1
ATOM 6081 C CA . ARG A 1 746 ? 13.578 10.362 48.334 1.00 80.19 746 ARG A CA 1
ATOM 6082 C C . ARG A 1 746 ? 12.088 10.239 48.031 1.00 80.19 746 ARG A C 1
ATOM 6084 O O . ARG A 1 746 ? 11.273 10.347 48.943 1.00 80.19 746 ARG A O 1
ATOM 6091 N N . SER A 1 747 ? 11.720 9.987 46.775 1.00 77.06 747 SER A N 1
ATOM 6092 C CA . SER A 1 747 ? 10.320 9.785 46.390 1.00 77.06 747 SER A CA 1
ATOM 6093 C C . SER A 1 747 ? 9.708 8.564 47.082 1.00 77.06 747 SER A C 1
ATOM 6095 O O . SER A 1 747 ? 8.591 8.633 47.609 1.00 77.06 747 SER A O 1
ATOM 6097 N N . TRP A 1 748 ? 10.447 7.457 47.156 1.00 83.31 748 TRP A N 1
ATOM 6098 C CA . TRP A 1 748 ? 9.978 6.267 47.855 1.00 83.31 748 TRP A CA 1
ATOM 6099 C C . TRP A 1 748 ? 9.902 6.455 49.370 1.00 83.31 748 TRP A C 1
ATOM 6101 O O . TRP A 1 748 ? 8.941 5.990 49.978 1.00 83.31 748 TRP A O 1
ATOM 6111 N N . GLU A 1 749 ? 10.855 7.168 49.972 1.00 84.69 749 GLU A N 1
ATOM 6112 C CA . GLU A 1 749 ? 10.844 7.507 51.397 1.00 84.69 749 GLU A CA 1
ATOM 6113 C C . GLU A 1 749 ? 9.589 8.319 51.754 1.00 84.69 749 GLU A C 1
ATOM 6115 O O . GLU A 1 749 ? 8.874 7.988 52.703 1.00 84.69 749 GLU A O 1
ATOM 6120 N N . VAL A 1 750 ? 9.269 9.350 50.963 1.00 76.06 750 VAL A N 1
ATOM 6121 C CA . VAL A 1 750 ? 8.045 10.150 51.134 1.00 76.06 750 VAL A CA 1
ATOM 6122 C C . VAL A 1 750 ? 6.800 9.276 50.973 1.00 76.06 750 VAL A C 1
ATOM 6124 O O . VAL A 1 750 ? 5.901 9.324 51.813 1.00 76.06 750 VAL A O 1
ATOM 6127 N N . SER A 1 751 ? 6.768 8.417 49.954 1.00 75.00 751 SER A N 1
ATOM 6128 C CA . SER A 1 751 ? 5.647 7.500 49.717 1.00 75.00 751 SER A CA 1
ATOM 6129 C C . SER A 1 751 ? 5.448 6.504 50.867 1.00 75.00 751 SER A C 1
ATOM 6131 O O . SER A 1 751 ? 4.314 6.250 51.268 1.00 75.00 751 SER A O 1
ATOM 6133 N N . ALA A 1 752 ? 6.528 5.975 51.449 1.00 79.69 752 ALA A N 1
ATOM 6134 C CA . ALA A 1 752 ? 6.472 5.083 52.607 1.00 79.69 752 ALA A CA 1
ATOM 6135 C C . ALA A 1 752 ? 5.930 5.800 53.853 1.00 79.69 752 ALA A C 1
ATOM 6137 O O . ALA A 1 752 ? 5.095 5.249 54.573 1.00 79.69 752 ALA A O 1
ATOM 6138 N N . ARG A 1 753 ? 6.328 7.060 54.077 1.00 79.12 753 ARG A N 1
ATOM 6139 C CA . ARG A 1 753 ? 5.763 7.898 55.150 1.00 79.12 753 ARG A CA 1
ATOM 6140 C C . ARG A 1 753 ? 4.265 8.127 54.950 1.00 79.12 753 ARG A C 1
ATOM 6142 O O . ARG A 1 753 ? 3.496 7.966 55.893 1.00 79.12 753 ARG A O 1
ATOM 6149 N N . MET A 1 754 ? 3.834 8.427 53.723 1.00 71.94 754 MET A N 1
ATOM 6150 C CA . MET A 1 754 ? 2.411 8.575 53.396 1.00 71.94 754 MET A CA 1
ATOM 6151 C C . MET A 1 754 ? 1.633 7.269 53.584 1.00 71.94 754 MET A C 1
ATOM 6153 O O . MET A 1 754 ? 0.525 7.292 54.115 1.00 71.94 754 MET A O 1
ATOM 6157 N N . ALA A 1 755 ? 2.206 6.130 53.187 1.00 73.50 755 ALA A N 1
ATOM 6158 C CA . ALA A 1 755 ? 1.606 4.816 53.394 1.00 73.50 755 ALA A CA 1
ATOM 6159 C C . ALA A 1 755 ? 1.467 4.479 54.888 1.00 73.50 755 ALA A C 1
ATOM 6161 O O . ALA A 1 755 ? 0.431 3.955 55.289 1.00 73.50 755 ALA A O 1
ATOM 6162 N N . SER A 1 756 ? 2.459 4.834 55.713 1.00 80.38 756 SER A N 1
ATOM 6163 C CA . SER A 1 756 ? 2.395 4.686 57.174 1.00 80.38 756 SER A CA 1
ATOM 6164 C C . SER A 1 756 ? 1.278 5.535 57.787 1.00 80.38 756 SER A C 1
ATOM 6166 O O . SER A 1 756 ? 0.474 5.039 58.578 1.00 80.38 756 SER A O 1
ATOM 6168 N N . GLU A 1 757 ? 1.134 6.790 57.359 1.00 72.38 757 GLU A N 1
ATOM 6169 C CA . GLU A 1 757 ? 0.028 7.646 57.806 1.00 72.38 757 GLU A CA 1
ATOM 6170 C C . GLU A 1 757 ? -1.342 7.144 57.320 1.00 72.38 757 GLU A C 1
ATOM 6172 O O . GLU A 1 757 ? -2.303 7.124 58.089 1.00 72.38 757 GLU A O 1
ATOM 6177 N N . ARG A 1 758 ? -1.442 6.659 56.076 1.00 69.31 758 ARG A N 1
ATOM 6178 C CA . ARG A 1 758 ? -2.674 6.052 55.545 1.00 69.31 758 ARG A CA 1
ATOM 6179 C C . ARG A 1 758 ? -3.053 4.788 56.307 1.00 69.31 758 ARG A C 1
ATOM 6181 O O . ARG A 1 758 ? -4.215 4.625 56.652 1.00 69.31 758 ARG A O 1
ATOM 6188 N N . TYR A 1 759 ? -2.084 3.938 56.633 1.00 76.19 759 TYR A N 1
ATOM 6189 C CA . TYR A 1 759 ? -2.312 2.735 57.427 1.00 76.19 759 TYR A CA 1
ATOM 6190 C C . TYR A 1 759 ? -2.887 3.068 58.813 1.00 76.19 759 TYR A C 1
ATOM 6192 O O . TYR A 1 759 ? -3.823 2.409 59.266 1.00 76.19 759 TYR A O 1
ATOM 6200 N N . LYS A 1 760 ? -2.407 4.142 59.457 1.00 75.19 760 LYS A N 1
ATOM 6201 C CA . LYS A 1 760 ? -2.990 4.645 60.714 1.00 75.19 760 LYS A CA 1
ATOM 6202 C C . LYS A 1 760 ? -4.444 5.104 60.533 1.00 75.19 760 LYS A C 1
ATOM 6204 O O . LYS A 1 760 ? -5.262 4.855 61.414 1.00 75.19 760 LYS A O 1
ATOM 6209 N N . ILE A 1 761 ? -4.787 5.735 59.406 1.00 67.75 761 ILE A N 1
ATOM 6210 C CA . ILE A 1 761 ? -6.175 6.114 59.081 1.00 67.75 761 ILE A CA 1
ATOM 6211 C C . ILE A 1 761 ? -7.043 4.880 58.825 1.00 67.75 761 ILE A C 1
ATOM 6213 O O . ILE A 1 761 ? -8.142 4.803 59.362 1.00 67.75 761 ILE A O 1
ATOM 6217 N N . ASP A 1 762 ? -6.570 3.910 58.045 1.00 65.12 762 ASP A N 1
ATOM 6218 C CA . ASP A 1 762 ? -7.331 2.698 57.718 1.00 65.12 762 ASP A CA 1
ATOM 6219 C C . ASP A 1 762 ? -7.628 1.866 58.979 1.00 65.12 762 ASP A C 1
ATOM 6221 O O . ASP A 1 762 ? -8.716 1.304 59.107 1.00 65.12 762 ASP A O 1
ATOM 6225 N N . GLN A 1 763 ? -6.711 1.839 59.957 1.00 74.31 763 GLN A N 1
ATOM 6226 C CA . GLN A 1 763 ? -6.980 1.268 61.284 1.00 74.31 763 GLN A CA 1
ATOM 6227 C C . GLN A 1 763 ? -8.122 1.997 62.002 1.00 74.31 763 GLN A C 1
ATOM 6229 O O . GLN A 1 763 ? -9.027 1.351 62.525 1.00 74.31 763 GLN A O 1
ATOM 6234 N N . ILE A 1 764 ? -8.126 3.333 61.964 1.00 71.00 764 ILE A N 1
ATOM 6235 C CA . ILE A 1 764 ? -9.216 4.140 62.525 1.00 71.00 764 ILE A CA 1
ATOM 6236 C C . ILE A 1 764 ? -10.535 3.849 61.786 1.00 71.00 764 ILE A C 1
ATOM 6238 O O . ILE A 1 764 ? -11.557 3.685 62.438 1.00 71.00 764 ILE A O 1
ATOM 6242 N N . VAL A 1 765 ? -10.536 3.724 60.453 1.00 64.12 765 VAL A N 1
ATOM 6243 C CA . VAL A 1 765 ? -11.740 3.437 59.642 1.00 64.12 765 VAL A CA 1
ATOM 6244 C C . VAL A 1 765 ? -12.303 2.037 59.891 1.00 64.12 765 VAL A C 1
ATOM 6246 O O . VAL A 1 765 ? -13.516 1.890 60.039 1.00 64.12 765 VAL A O 1
ATOM 6249 N N . ASN A 1 766 ? -11.459 1.012 59.996 1.00 67.69 766 ASN A N 1
ATOM 6250 C CA . ASN A 1 766 ? -11.913 -0.347 60.308 1.00 67.69 766 ASN A CA 1
ATOM 6251 C C . ASN A 1 766 ? -12.568 -0.428 61.695 1.00 67.69 766 ASN A C 1
ATOM 6253 O O . ASN A 1 766 ? -13.600 -1.083 61.862 1.00 67.69 766 ASN A O 1
ATOM 6257 N N . ASP A 1 767 ? -12.024 0.287 62.682 1.00 71.75 767 ASP A N 1
ATOM 6258 C CA . ASP A 1 767 ? -12.645 0.406 64.004 1.00 71.75 767 ASP A CA 1
ATOM 6259 C C . ASP A 1 767 ? -14.031 1.081 63.937 1.00 71.75 767 ASP A C 1
ATOM 6261 O O . ASP A 1 767 ? -14.923 0.749 64.722 1.00 71.75 767 ASP A O 1
ATOM 6265 N N . ILE A 1 768 ? -14.247 1.992 62.980 1.00 67.50 768 ILE A N 1
ATOM 6266 C CA . ILE A 1 768 ? -15.537 2.661 62.732 1.00 67.50 768 ILE A CA 1
ATOM 6267 C C . ILE A 1 768 ? -16.541 1.712 62.076 1.00 67.50 768 ILE A C 1
ATOM 6269 O O . ILE A 1 768 ? -17.678 1.614 62.538 1.00 67.50 768 ILE A O 1
ATOM 6273 N N . GLU A 1 769 ? -16.138 0.994 61.027 1.00 66.50 769 GLU A N 1
ATOM 6274 C CA . GLU A 1 769 ? -17.012 0.055 60.309 1.00 66.50 769 GLU A CA 1
ATOM 6275 C C . GLU A 1 769 ? -17.524 -1.048 61.250 1.00 66.50 769 GLU A C 1
ATOM 6277 O O . GLU A 1 769 ? -18.713 -1.379 61.244 1.00 66.50 769 GLU A O 1
ATOM 6282 N N . ASN A 1 770 ? -16.665 -1.539 62.149 1.00 72.38 770 ASN A N 1
ATOM 6283 C CA . ASN A 1 770 ? -17.043 -2.506 63.180 1.00 72.38 770 ASN A CA 1
ATOM 6284 C C . ASN A 1 770 ? -18.080 -1.944 64.172 1.00 72.38 770 ASN A C 1
ATOM 6286 O O . ASN A 1 770 ? -19.034 -2.645 64.526 1.00 72.38 770 ASN A O 1
ATOM 6290 N N . LYS A 1 771 ? -17.947 -0.675 64.585 1.00 73.31 771 LYS A N 1
ATOM 6291 C CA . LYS A 1 771 ? -18.927 0.003 65.456 1.00 73.31 771 LYS A CA 1
ATOM 6292 C C . LYS A 1 771 ? -20.275 0.215 64.756 1.00 73.31 771 LYS A C 1
ATOM 6294 O O . LYS A 1 771 ? -21.316 -0.063 65.353 1.00 73.31 771 LYS A O 1
ATOM 6299 N N . LEU A 1 772 ? -20.269 0.635 63.488 1.00 67.06 772 LEU A N 1
ATOM 6300 C CA . LEU A 1 772 ? -21.483 0.821 62.680 1.00 67.06 772 LEU A CA 1
ATOM 6301 C C . LEU A 1 772 ? -22.215 -0.503 62.423 1.00 67.06 772 LEU A C 1
ATOM 6303 O O . LEU A 1 772 ? -23.439 -0.567 62.544 1.00 67.06 772 LEU A O 1
ATOM 6307 N N . ARG A 1 773 ? -21.480 -1.586 62.139 1.00 66.81 773 ARG A N 1
ATOM 6308 C CA . ARG A 1 773 ? -22.051 -2.926 61.929 1.00 66.81 773 ARG A CA 1
ATOM 6309 C C . ARG A 1 773 ? -22.727 -3.462 63.196 1.00 66.81 773 ARG A C 1
ATOM 6311 O O . ARG A 1 773 ? -23.838 -3.981 63.118 1.00 66.81 773 ARG A O 1
ATOM 6318 N N . ALA A 1 774 ? -22.111 -3.283 64.367 1.00 72.69 774 ALA A N 1
ATOM 6319 C CA . ALA A 1 774 ? -22.724 -3.649 65.646 1.00 72.69 774 ALA A CA 1
ATOM 6320 C C . ALA A 1 774 ? -24.035 -2.877 65.907 1.00 72.69 774 ALA A C 1
ATOM 6322 O O . ALA A 1 774 ? -25.009 -3.445 66.406 1.00 72.69 774 ALA A O 1
ATOM 6323 N N . LYS A 1 775 ? -24.092 -1.598 65.511 1.00 69.94 775 LYS A N 1
ATOM 6324 C CA . LYS A 1 775 ? -25.295 -0.762 65.622 1.00 69.94 775 LYS A CA 1
ATOM 6325 C C . LYS A 1 775 ? -26.397 -1.194 64.639 1.00 69.94 775 LYS A C 1
ATOM 6327 O O . LYS A 1 775 ? -27.541 -1.338 65.064 1.00 69.94 775 LYS A O 1
ATOM 6332 N N . ALA A 1 776 ? -26.065 -1.488 63.378 1.00 63.31 776 ALA A N 1
ATOM 6333 C CA . ALA A 1 776 ? -27.017 -1.962 62.359 1.00 63.31 776 ALA A CA 1
ATOM 6334 C C . ALA A 1 776 ? -27.716 -3.273 62.769 1.00 63.31 776 ALA A C 1
ATOM 6336 O O . ALA A 1 776 ? -28.934 -3.406 62.630 1.00 63.31 776 ALA A O 1
ATOM 6337 N N . ILE A 1 777 ? -26.962 -4.207 63.359 1.00 64.56 777 ILE A N 1
ATOM 6338 C CA . ILE A 1 777 ? -27.490 -5.466 63.916 1.00 64.56 777 ILE A CA 1
ATOM 6339 C C . ILE A 1 777 ? -28.483 -5.190 65.061 1.00 64.56 777 ILE A C 1
ATOM 6341 O O . ILE A 1 777 ? -29.515 -5.849 65.176 1.00 64.56 777 ILE A O 1
ATOM 6345 N N . SER A 1 778 ? -28.224 -4.175 65.892 1.00 70.00 778 SER A N 1
ATOM 6346 C CA . SER A 1 778 ? -29.129 -3.804 66.992 1.00 70.00 778 SER A CA 1
ATOM 6347 C C . SER A 1 778 ? -30.452 -3.167 66.532 1.00 70.00 778 SER A C 1
ATOM 6349 O O . SER A 1 778 ? -31.454 -3.256 67.246 1.00 70.00 778 SER A O 1
ATOM 6351 N N . VAL A 1 779 ? -30.468 -2.541 65.348 1.00 61.50 779 VAL A N 1
ATOM 6352 C CA . VAL A 1 779 ? -31.646 -1.884 64.752 1.00 61.50 779 VAL A CA 1
ATOM 6353 C C . VAL A 1 779 ? -32.517 -2.891 63.995 1.00 61.50 779 VAL A C 1
ATOM 6355 O O . VAL A 1 779 ? -33.732 -2.919 64.189 1.00 61.50 779 VAL A O 1
ATOM 6358 N N . THR A 1 780 ? -31.903 -3.780 63.212 1.00 55.66 780 THR A N 1
ATOM 6359 C CA . THR A 1 780 ? -32.601 -4.845 62.466 1.00 55.66 780 THR A CA 1
ATOM 6360 C C . THR A 1 780 ? -33.309 -5.849 63.383 1.00 55.66 780 THR A C 1
ATOM 6362 O O . THR A 1 780 ? -34.432 -6.251 63.092 1.00 55.66 780 THR A O 1
ATOM 6365 N N . HIS A 1 781 ? -32.745 -6.170 64.555 1.00 54.94 781 HIS A N 1
ATOM 6366 C CA . HIS A 1 781 ? -33.402 -7.031 65.553 1.00 54.94 781 HIS A CA 1
ATOM 6367 C C . HIS A 1 781 ? -34.698 -6.457 66.162 1.00 54.94 781 HIS A C 1
ATOM 6369 O O . HIS A 1 781 ? -35.440 -7.199 66.806 1.00 54.94 781 HIS A O 1
ATOM 6375 N N . LYS A 1 782 ? -34.996 -5.164 65.973 1.00 54.91 782 LYS A N 1
ATOM 6376 C CA . LYS A 1 782 ? -36.204 -4.511 66.508 1.00 54.91 782 LYS A CA 1
ATOM 6377 C C . LYS A 1 782 ? -37.366 -4.410 65.506 1.00 54.91 782 LYS A C 1
ATOM 6379 O O . LYS A 1 782 ? -38.377 -3.809 65.856 1.00 54.91 782 LYS A O 1
ATOM 6384 N N . ASN A 1 783 ? -37.258 -4.984 64.298 1.00 46.56 783 ASN A N 1
ATOM 6385 C CA . ASN A 1 783 ? -38.287 -4.932 63.237 1.00 46.56 783 ASN A CA 1
ATOM 6386 C C . ASN A 1 783 ? -38.774 -3.512 62.868 1.00 46.56 783 ASN A C 1
ATOM 6388 O O . ASN A 1 783 ? -39.869 -3.337 62.336 1.00 46.56 783 ASN A O 1
ATOM 6392 N N . TYR A 1 784 ? -37.967 -2.484 63.128 1.00 49.59 784 TYR A N 1
ATOM 6393 C CA . TYR A 1 784 ? -38.270 -1.120 62.710 1.00 49.59 784 TYR A CA 1
ATOM 6394 C C . TYR A 1 784 ? -37.704 -0.887 61.309 1.00 49.59 784 TYR A C 1
ATOM 6396 O O . TYR A 1 784 ? -36.492 -0.793 61.129 1.00 49.59 784 TYR A O 1
ATOM 6404 N N . LEU A 1 785 ? -38.591 -0.789 60.319 1.00 53.97 785 LEU A N 1
ATOM 6405 C CA . LEU A 1 785 ? -38.249 -0.289 58.989 1.00 53.97 785 LEU A CA 1
ATOM 6406 C C . LEU A 1 785 ? -37.889 1.197 59.115 1.00 53.97 785 LEU A C 1
ATOM 6408 O O . LEU A 1 785 ? -38.750 2.022 59.424 1.00 53.97 785 LEU A O 1
ATOM 6412 N N . MET A 1 786 ? -36.613 1.535 58.917 1.00 60.25 786 MET A N 1
ATOM 6413 C CA . MET A 1 786 ? -36.148 2.921 58.885 1.00 60.25 786 MET A CA 1
ATOM 6414 C C . MET A 1 786 ? -36.195 3.442 57.449 1.00 60.25 786 MET A C 1
ATOM 6416 O O . MET A 1 786 ? -35.713 2.792 56.524 1.00 60.25 786 MET A O 1
ATOM 6420 N N . ASN A 1 787 ? -36.768 4.630 57.251 1.00 66.19 787 ASN A N 1
ATOM 6421 C CA . ASN A 1 787 ? -36.661 5.312 55.965 1.00 66.19 787 ASN A CA 1
ATOM 6422 C C . ASN A 1 787 ? -35.216 5.811 55.752 1.00 66.19 787 ASN A C 1
ATOM 6424 O O . ASN A 1 787 ? -34.454 5.998 56.707 1.00 66.19 787 ASN A O 1
ATOM 6428 N N . LYS A 1 788 ? -34.842 6.036 54.487 1.00 65.31 788 LYS A N 1
ATOM 6429 C CA . LYS A 1 788 ? -33.490 6.462 54.089 1.00 65.31 788 LYS A CA 1
ATOM 6430 C C . LYS A 1 788 ? -33.004 7.686 54.868 1.00 65.31 788 LYS A C 1
ATOM 6432 O O . LYS A 1 788 ? -31.833 7.743 55.230 1.00 65.31 788 LYS A O 1
ATOM 6437 N N . GLN A 1 789 ? -33.893 8.633 55.161 1.00 72.12 789 GLN A N 1
ATOM 6438 C CA . GLN A 1 789 ? -33.547 9.863 55.865 1.00 72.12 789 GLN A CA 1
ATOM 6439 C C . GLN A 1 789 ? -33.179 9.604 57.331 1.00 72.12 789 GLN A C 1
ATOM 6441 O O . GLN A 1 789 ? -32.097 9.993 57.752 1.00 72.12 789 GLN A O 1
ATOM 6446 N N . SER A 1 790 ? -33.989 8.852 58.076 1.00 72.25 790 SER A N 1
ATOM 6447 C CA . SER A 1 790 ? -33.686 8.492 59.466 1.00 72.25 790 SER A CA 1
ATOM 6448 C C . SER A 1 790 ? -32.444 7.601 59.588 1.00 72.25 790 SER A C 1
ATOM 6450 O O . SER A 1 790 ? -31.691 7.722 60.552 1.00 72.25 790 SER A O 1
ATOM 6452 N N . ALA A 1 791 ? -32.198 6.715 58.614 1.00 70.00 791 ALA A N 1
ATOM 6453 C CA . ALA A 1 791 ? -30.972 5.914 58.565 1.00 70.00 791 ALA A CA 1
ATOM 6454 C C . ALA A 1 791 ? -29.730 6.783 58.286 1.00 70.00 791 ALA A C 1
ATOM 6456 O O . ALA A 1 791 ? -28.667 6.542 58.855 1.00 70.00 791 ALA A O 1
ATOM 6457 N N . THR A 1 792 ? -29.880 7.820 57.455 1.00 73.25 792 THR A N 1
ATOM 6458 C CA . THR A 1 792 ? -28.819 8.794 57.148 1.00 73.25 792 THR A CA 1
ATOM 6459 C C . THR A 1 792 ? -28.525 9.693 58.352 1.00 73.25 792 THR A C 1
ATOM 6461 O O . THR A 1 792 ? -27.364 9.872 58.696 1.00 73.25 792 THR A O 1
ATOM 6464 N N . GLU A 1 793 ? -29.553 10.186 59.049 1.00 78.31 793 GLU A N 1
ATOM 6465 C CA . GLU A 1 793 ? -29.409 11.015 60.256 1.00 78.31 793 GLU A CA 1
ATOM 6466 C C . GLU A 1 793 ? -28.713 10.252 61.394 1.00 78.31 793 GLU A C 1
ATOM 6468 O O . GLU A 1 793 ? -27.790 10.775 62.014 1.00 78.31 793 GLU A O 1
ATOM 6473 N N . MET A 1 794 ? -29.083 8.984 61.612 1.00 76.06 794 MET A N 1
ATOM 6474 C CA . MET A 1 794 ? -28.428 8.105 62.591 1.00 76.06 794 MET A CA 1
ATOM 6475 C C . MET A 1 794 ? -26.961 7.826 62.234 1.00 76.06 794 MET A C 1
ATOM 6477 O O . MET A 1 794 ? -26.099 7.780 63.110 1.00 76.06 794 MET A O 1
ATOM 6481 N N . PHE A 1 795 ? -26.673 7.625 60.948 1.00 78.88 795 PHE A N 1
ATOM 6482 C CA . PHE A 1 795 ? -25.309 7.445 60.460 1.00 78.88 795 PHE A CA 1
ATOM 6483 C C . PHE A 1 795 ? -24.469 8.722 60.631 1.00 78.88 795 PHE A C 1
ATOM 6485 O O . PHE A 1 795 ? -23.303 8.650 61.023 1.00 78.88 795 PHE A O 1
ATOM 6492 N N . ASP A 1 796 ? -25.060 9.890 60.375 1.00 77.00 796 ASP A N 1
ATOM 6493 C CA . ASP A 1 796 ? -24.399 11.189 60.487 1.00 77.00 796 ASP A CA 1
ATOM 6494 C C . ASP A 1 796 ? -24.083 11.579 61.936 1.00 77.00 796 ASP A C 1
ATOM 6496 O O . ASP A 1 796 ? -23.015 12.145 62.186 1.00 77.00 796 ASP A O 1
ATOM 6500 N N . GLU A 1 797 ? -24.966 11.263 62.889 1.00 79.38 797 GLU A N 1
ATOM 6501 C CA . GLU A 1 797 ? -24.741 11.519 64.317 1.00 79.38 797 GLU A CA 1
ATOM 6502 C C . GLU A 1 797 ? -23.511 10.757 64.829 1.00 79.38 797 GLU A C 1
ATOM 6504 O O . GLU A 1 797 ? -22.608 11.346 65.427 1.00 79.38 797 GLU A O 1
ATOM 6509 N N . GLU A 1 798 ? -23.410 9.475 64.477 1.00 73.62 798 GLU A N 1
ATOM 6510 C CA . GLU A 1 798 ? -22.345 8.596 64.960 1.00 73.62 798 GLU A CA 1
ATOM 6511 C C . GLU A 1 798 ? -20.989 8.873 64.295 1.00 73.62 798 GLU A C 1
ATOM 6513 O O . GLU A 1 798 ? -19.932 8.643 64.888 1.00 73.62 798 GLU A O 1
ATOM 6518 N N . LEU A 1 799 ? -20.988 9.426 63.077 1.00 74.44 799 LEU A N 1
ATOM 6519 C CA . LEU A 1 799 ? -19.763 9.876 62.416 1.00 74.44 799 LEU A CA 1
ATOM 6520 C C . LEU A 1 799 ? -19.231 11.208 62.958 1.00 74.44 799 LEU A C 1
ATOM 6522 O O . LEU A 1 799 ? -18.041 11.494 62.787 1.00 74.44 799 LEU A O 1
ATOM 6526 N N . LYS A 1 800 ? -20.075 12.038 63.580 1.00 74.69 800 LYS A N 1
ATOM 6527 C CA . LYS A 1 800 ? -19.730 13.415 63.965 1.00 74.69 800 LYS A CA 1
ATOM 6528 C C . LYS A 1 800 ? -18.622 13.467 65.019 1.00 74.69 800 LYS A C 1
ATOM 6530 O O . LYS A 1 800 ? -17.635 14.180 64.829 1.00 74.69 800 LYS A O 1
ATOM 6535 N N . ASP A 1 801 ? -18.728 12.647 66.061 1.00 65.81 801 ASP A N 1
ATOM 6536 C CA . ASP A 1 801 ? -17.721 12.539 67.131 1.00 65.81 801 ASP A CA 1
ATOM 6537 C C . ASP A 1 801 ? -16.397 11.941 66.637 1.00 65.81 801 ASP A C 1
ATOM 6539 O O . ASP A 1 801 ? -15.319 12.190 67.182 1.00 65.81 801 ASP A O 1
ATOM 6543 N N . ILE A 1 802 ? -16.462 11.170 65.556 1.00 63.41 802 ILE A N 1
ATOM 6544 C CA . ILE A 1 802 ? -15.323 10.453 65.001 1.00 63.41 802 ILE A CA 1
ATOM 6545 C C . ILE A 1 802 ? -14.547 11.323 64.006 1.00 63.41 802 ILE A C 1
ATOM 6547 O O . ILE A 1 802 ? -13.314 11.306 63.991 1.00 63.41 802 ILE A O 1
ATOM 6551 N N . PHE A 1 803 ? -15.242 12.160 63.232 1.00 63.59 803 PHE A N 1
ATOM 6552 C CA . PHE A 1 803 ? -14.613 13.167 62.375 1.00 63.59 803 PHE A CA 1
ATOM 6553 C C . PHE A 1 803 ? -13.759 14.158 63.174 1.00 63.59 803 PHE A C 1
ATOM 6555 O O . PHE A 1 803 ? -12.714 14.591 62.687 1.00 63.59 803 PHE A O 1
ATOM 6562 N N . ILE A 1 804 ? -14.162 14.476 64.408 1.00 66.50 804 ILE A N 1
ATOM 6563 C CA . ILE A 1 804 ? -13.382 15.314 65.329 1.00 66.50 804 ILE A CA 1
ATOM 6564 C C . ILE A 1 804 ? -12.062 14.615 65.704 1.00 66.50 804 ILE A C 1
ATOM 6566 O O . ILE A 1 804 ? -10.998 15.220 65.603 1.00 66.50 804 ILE A O 1
ATOM 6570 N N . GLN A 1 805 ? -12.090 13.312 66.010 1.00 63.31 805 GLN A N 1
ATOM 6571 C CA . GLN A 1 805 ? -10.880 12.539 66.337 1.00 63.31 805 GLN A CA 1
ATOM 6572 C C . GLN A 1 805 ? -9.916 12.374 65.150 1.00 63.31 805 GLN A C 1
ATOM 6574 O O . GLN A 1 805 ? -8.698 12.377 65.340 1.00 63.31 805 GLN A O 1
ATOM 6579 N N . ILE A 1 806 ? -10.440 12.239 63.926 1.00 61.53 806 ILE A N 1
ATOM 6580 C CA . ILE A 1 806 ? -9.632 12.180 62.696 1.00 61.53 806 ILE A CA 1
ATOM 6581 C C . ILE A 1 806 ? -8.973 13.541 62.425 1.00 61.53 806 ILE A C 1
ATOM 6583 O O . ILE A 1 806 ? -7.794 13.594 62.073 1.00 61.53 806 ILE A O 1
ATOM 6587 N N . LYS A 1 807 ? -9.708 14.641 62.639 1.00 60.28 807 LYS A N 1
ATOM 6588 C CA . LYS A 1 807 ? -9.224 16.011 62.427 1.00 60.28 807 LYS A CA 1
ATOM 6589 C C . LYS A 1 807 ? -8.095 16.397 63.391 1.00 60.28 807 LYS A C 1
ATOM 6591 O O . LYS A 1 807 ? -7.147 17.045 62.961 1.00 60.28 807 LYS A O 1
ATOM 6596 N N . ASP A 1 808 ? -8.157 15.953 64.647 1.00 60.59 808 ASP A N 1
ATOM 6597 C CA . ASP A 1 808 ? -7.134 16.265 65.657 1.00 60.59 808 ASP A CA 1
ATOM 6598 C C . ASP A 1 808 ? -5.858 15.414 65.522 1.00 60.59 808 ASP A C 1
ATOM 6600 O O . ASP A 1 808 ? -4.768 15.858 65.891 1.00 60.59 808 ASP A O 1
ATOM 6604 N N . LYS A 1 809 ? -5.957 14.193 64.976 1.00 60.59 809 LYS A N 1
ATOM 6605 C CA . LYS A 1 809 ? -4.805 13.287 64.806 1.00 60.59 809 LYS A CA 1
ATOM 6606 C C . LYS A 1 809 ? -4.082 13.444 63.469 1.00 60.59 809 LYS A C 1
ATOM 6608 O O . LYS A 1 809 ? -2.903 13.103 63.384 1.00 60.59 809 LYS A O 1
ATOM 6613 N N . PHE A 1 810 ? -4.746 13.963 62.438 1.00 60.38 810 PHE A N 1
ATOM 6614 C CA . PHE A 1 810 ? -4.180 14.054 61.096 1.00 60.38 810 PHE A CA 1
ATOM 6615 C C . PHE A 1 810 ? -3.682 15.471 60.772 1.00 60.38 810 PHE A C 1
ATOM 6617 O O . PHE A 1 810 ? -4.455 16.365 60.430 1.00 60.38 810 PHE A O 1
ATOM 6624 N N . LYS A 1 811 ? -2.360 15.681 60.830 1.00 63.91 811 LYS A N 1
ATOM 6625 C CA . LYS A 1 811 ? -1.713 16.952 60.452 1.00 63.91 811 LYS A CA 1
ATOM 6626 C C . LYS A 1 811 ? -1.605 17.082 58.927 1.00 63.91 811 LYS A C 1
ATOM 6628 O O . LYS A 1 811 ? -0.524 16.945 58.355 1.00 63.91 811 LYS A O 1
ATOM 6633 N N . SER A 1 812 ? -2.736 17.348 58.276 1.00 54.84 812 SER A N 1
ATOM 6634 C CA . SER A 1 812 ? -2.881 17.446 56.813 1.00 54.84 812 SER A CA 1
ATOM 6635 C C . SER A 1 812 ? -1.876 18.392 56.143 1.00 54.84 812 SER A C 1
ATOM 6637 O O . SER A 1 812 ? -1.363 18.076 55.074 1.00 54.84 812 SER A O 1
ATOM 6639 N N . GLU A 1 813 ? -1.525 19.503 56.793 1.00 54.50 813 GLU A N 1
ATOM 6640 C CA . GLU A 1 813 ? -0.557 20.483 56.279 1.00 54.50 813 GLU A CA 1
ATOM 6641 C C . GLU A 1 813 ? 0.864 19.904 56.129 1.00 54.50 813 GLU A C 1
ATOM 6643 O O . GLU A 1 813 ? 1.582 20.226 55.181 1.00 54.50 813 GLU A O 1
ATOM 6648 N N . MET A 1 814 ? 1.270 19.005 57.034 1.00 64.44 814 MET A N 1
ATOM 6649 C CA . MET A 1 814 ? 2.604 18.395 57.017 1.00 64.44 814 MET A CA 1
ATOM 6650 C C . MET A 1 814 ? 2.755 17.405 55.856 1.00 64.44 814 MET A C 1
ATOM 6652 O O . MET A 1 814 ? 3.767 17.420 55.159 1.00 64.44 814 MET A O 1
ATOM 6656 N N . VAL A 1 815 ? 1.729 16.581 55.622 1.00 56.53 815 VAL A N 1
ATOM 6657 C CA . VAL A 1 815 ? 1.682 15.617 54.508 1.00 56.53 815 VAL A CA 1
ATOM 6658 C C . VAL A 1 815 ? 1.667 16.347 53.159 1.00 56.53 815 VAL A C 1
ATOM 6660 O O . VAL A 1 815 ? 2.271 15.893 52.187 1.00 56.53 815 VAL A O 1
ATOM 6663 N N . TRP A 1 816 ? 1.031 17.521 53.111 1.00 56.25 816 TRP A N 1
ATOM 6664 C CA . TRP A 1 816 ? 0.947 18.346 51.909 1.00 56.25 816 TRP A CA 1
ATOM 6665 C C . TRP A 1 816 ? 2.292 18.975 51.527 1.00 56.25 816 TRP A C 1
ATOM 6667 O O . TRP A 1 816 ? 2.726 18.850 50.382 1.00 56.25 816 TRP A O 1
ATOM 6677 N N . LYS A 1 817 ? 3.003 19.562 52.500 1.00 58.62 817 LYS A N 1
ATOM 6678 C CA . LYS A 1 817 ? 4.364 20.094 52.297 1.00 58.62 817 LYS A CA 1
ATOM 6679 C C . LYS A 1 817 ? 5.328 19.011 51.792 1.00 58.62 817 LYS A C 1
ATOM 6681 O O . LYS A 1 817 ? 6.049 19.236 50.828 1.00 58.62 817 LYS A O 1
ATOM 6686 N N . GLN A 1 818 ? 5.253 17.803 52.355 1.00 62.03 818 GLN A N 1
ATOM 6687 C CA . GLN A 1 818 ? 6.085 16.667 51.933 1.00 62.03 818 GLN A CA 1
ATOM 6688 C C . GLN A 1 818 ? 5.768 16.167 50.511 1.00 62.03 818 GLN A C 1
ATOM 6690 O O . GLN A 1 818 ? 6.668 15.727 49.799 1.00 62.03 818 GLN A O 1
ATOM 6695 N N . SER A 1 819 ? 4.506 16.258 50.080 1.00 55.97 819 SER A N 1
ATOM 6696 C CA . SER A 1 819 ? 4.085 15.858 48.729 1.00 55.97 819 SER A CA 1
ATOM 6697 C C . SER A 1 819 ? 4.546 16.857 47.661 1.00 55.97 819 SER A C 1
ATOM 6699 O O . SER A 1 819 ? 4.926 16.451 46.564 1.00 55.97 819 SER A O 1
ATOM 6701 N N . ILE A 1 820 ? 4.557 18.157 47.980 1.00 55.66 820 ILE A N 1
ATOM 6702 C CA . ILE A 1 820 ? 5.092 19.197 47.089 1.00 55.66 820 ILE A CA 1
ATOM 6703 C C . ILE A 1 820 ? 6.598 19.074 46.921 1.00 55.66 820 ILE A C 1
ATOM 6705 O O . ILE A 1 820 ? 7.078 19.105 45.787 1.00 55.66 820 ILE A O 1
ATOM 6709 N N . ASP A 1 821 ? 7.331 18.892 48.021 1.00 55.84 821 ASP A N 1
ATOM 6710 C CA . ASP A 1 821 ? 8.784 18.713 47.966 1.00 55.84 821 ASP A CA 1
ATOM 6711 C C . ASP A 1 821 ? 9.155 17.524 47.062 1.00 55.84 821 ASP A C 1
ATOM 6713 O O . ASP A 1 821 ? 10.085 17.603 46.261 1.00 55.84 821 ASP A O 1
ATOM 6717 N N . MET A 1 822 ? 8.373 16.442 47.104 1.00 59.69 822 MET A N 1
ATOM 6718 C CA . MET A 1 822 ? 8.558 15.266 46.250 1.00 59.69 822 MET A CA 1
ATOM 6719 C C . MET A 1 822 ? 8.336 15.553 44.754 1.00 59.69 822 MET A C 1
ATOM 6721 O O . MET A 1 822 ? 9.131 15.107 43.926 1.00 59.69 822 MET A O 1
ATOM 6725 N N . VAL A 1 823 ? 7.274 16.281 44.389 1.00 52.72 823 VAL A N 1
ATOM 6726 C CA . VAL A 1 823 ? 6.984 16.622 42.981 1.00 52.72 823 VAL A CA 1
ATOM 6727 C C . VAL A 1 823 ? 8.029 17.588 42.425 1.00 52.72 823 VAL A C 1
ATOM 6729 O O . VAL A 1 823 ? 8.470 17.422 41.287 1.00 52.72 823 VAL A O 1
ATOM 6732 N N . SER A 1 824 ? 8.468 18.549 43.242 1.00 55.75 824 SER A N 1
ATOM 6733 C CA . SER A 1 824 ? 9.551 19.475 42.903 1.00 55.75 824 SER A CA 1
ATOM 6734 C C . SER A 1 824 ? 10.841 18.715 42.568 1.00 55.75 824 SER A C 1
ATOM 6736 O O . SER A 1 824 ? 11.411 18.884 41.491 1.00 55.75 824 SER A O 1
ATOM 6738 N N . HIS A 1 825 ? 11.232 17.759 43.416 1.00 56.50 825 HIS A N 1
ATOM 6739 C CA . HIS A 1 825 ? 12.437 16.958 43.198 1.00 56.50 825 HIS A CA 1
ATOM 6740 C C . HIS A 1 825 ? 12.350 15.984 42.016 1.00 56.50 825 HIS A C 1
ATOM 6742 O O . HIS A 1 825 ? 13.367 15.732 41.378 1.00 56.50 825 HIS A O 1
ATOM 6748 N N . LEU A 1 826 ? 11.168 15.456 41.680 1.00 54.25 826 LEU A N 1
ATOM 6749 C CA . LEU A 1 826 ? 10.975 14.618 40.487 1.00 54.25 826 LEU A CA 1
ATOM 6750 C C . LEU A 1 826 ? 11.069 15.417 39.177 1.00 54.25 826 LEU A C 1
ATOM 6752 O O . LEU A 1 826 ? 11.437 14.851 38.151 1.00 54.25 826 LEU A O 1
ATOM 6756 N N . CYS A 1 827 ? 10.780 16.720 39.187 1.00 51.56 827 CYS A N 1
ATOM 6757 C CA . CYS A 1 827 ? 10.940 17.560 37.997 1.00 51.56 827 CYS A CA 1
ATOM 6758 C C . CYS A 1 827 ? 12.421 17.816 37.666 1.00 51.56 827 CYS A C 1
ATOM 6760 O O . CYS A 1 827 ? 12.785 17.825 36.491 1.00 51.56 827 CYS A O 1
ATOM 6762 N N . ASP A 1 828 ? 13.287 17.919 38.679 1.00 50.75 828 ASP A N 1
ATOM 6763 C CA . ASP A 1 828 ? 14.741 18.062 38.497 1.00 50.75 828 ASP A CA 1
ATOM 6764 C C . ASP A 1 828 ? 15.413 16.789 37.939 1.00 50.75 828 ASP A C 1
ATOM 6766 O O . ASP A 1 828 ? 16.488 16.852 37.345 1.00 50.75 828 ASP A O 1
ATOM 6770 N N . VAL A 1 829 ? 14.781 15.620 38.105 1.00 52.50 829 VAL A N 1
ATOM 6771 C CA . VAL A 1 829 ? 15.263 14.311 37.619 1.00 52.50 829 VAL A CA 1
ATOM 6772 C C . VAL A 1 829 ? 15.204 14.204 36.100 1.00 52.50 829 VAL A C 1
ATOM 6774 O O . VAL A 1 829 ? 16.049 13.551 35.496 1.00 52.50 829 VAL A O 1
ATOM 6777 N N . LEU A 1 830 ? 14.207 14.793 35.450 1.00 54.38 830 LEU A N 1
ATOM 6778 C CA . LEU A 1 830 ? 13.776 14.275 34.150 1.00 54.38 830 LEU A CA 1
ATOM 6779 C C . LEU A 1 830 ? 14.401 14.955 32.929 1.00 54.38 830 LEU A C 1
ATOM 6781 O O . LEU A 1 830 ? 14.074 14.547 31.823 1.00 54.38 830 LEU A O 1
ATOM 6785 N N . ASP A 1 831 ? 15.376 15.852 33.133 1.00 49.78 831 ASP A N 1
ATOM 6786 C CA . ASP A 1 831 ? 16.087 16.637 32.108 1.00 49.78 831 ASP A CA 1
ATOM 6787 C C . ASP A 1 831 ? 15.137 17.422 31.176 1.00 49.78 831 ASP A C 1
ATOM 6789 O O . ASP A 1 831 ? 14.165 16.915 30.625 1.00 49.78 831 ASP A O 1
ATOM 6793 N N . LYS A 1 832 ? 15.425 18.708 30.967 1.00 49.44 832 LYS A N 1
ATOM 6794 C CA . LYS A 1 832 ? 14.505 19.708 30.380 1.00 49.44 832 LYS A CA 1
ATOM 6795 C C . LYS A 1 832 ? 13.978 19.417 28.957 1.00 49.44 832 LYS A C 1
ATOM 6797 O O . LYS A 1 832 ? 13.134 20.172 28.483 1.00 49.44 832 LYS A O 1
ATOM 6802 N N . ASP A 1 833 ? 14.428 18.352 28.294 1.00 37.41 833 ASP A N 1
ATOM 6803 C CA . ASP A 1 833 ? 14.187 18.113 26.868 1.00 37.41 833 ASP A CA 1
ATOM 6804 C C . ASP A 1 833 ? 13.002 17.183 26.559 1.00 37.41 833 ASP A C 1
ATOM 6806 O O . ASP A 1 833 ? 12.476 17.232 25.448 1.00 37.41 833 ASP A O 1
ATOM 6810 N N . VAL A 1 834 ? 12.520 16.372 27.511 1.00 42.12 834 VAL A N 1
ATOM 6811 C CA . VAL A 1 834 ? 11.269 15.610 27.340 1.00 42.12 834 VAL A CA 1
ATOM 6812 C C . VAL A 1 834 ? 10.549 15.505 28.680 1.00 42.12 834 VAL A C 1
ATOM 6814 O O . VAL A 1 834 ? 10.863 14.651 29.507 1.00 42.12 834 VAL A O 1
ATOM 6817 N N . LEU A 1 835 ? 9.537 16.353 28.883 1.00 39.34 835 LEU A N 1
ATOM 6818 C CA . LEU A 1 835 ? 8.602 16.181 29.992 1.00 39.34 835 LEU A CA 1
ATOM 6819 C C . LEU A 1 835 ? 7.968 14.782 29.885 1.00 39.34 835 LEU A C 1
ATOM 6821 O O . LEU A 1 835 ? 7.409 14.446 28.834 1.00 39.34 835 LEU A O 1
ATOM 6825 N N . PRO A 1 836 ? 8.028 13.949 30.937 1.00 40.19 836 PRO A N 1
ATOM 6826 C CA . PRO A 1 836 ? 7.319 12.686 30.929 1.00 40.19 836 PRO A CA 1
ATOM 6827 C C . PRO A 1 836 ? 5.832 12.967 30.750 1.00 40.19 836 PRO A C 1
ATOM 6829 O O . PRO A 1 836 ? 5.273 13.862 31.385 1.00 40.19 836 PRO A O 1
ATOM 6832 N N . THR A 1 837 ? 5.175 12.171 29.910 1.00 43.97 837 THR A N 1
ATOM 6833 C CA . THR A 1 837 ? 3.710 12.159 29.874 1.00 43.97 837 THR A CA 1
ATOM 6834 C C . THR A 1 837 ? 3.182 11.881 31.287 1.00 43.97 837 THR A C 1
ATOM 6836 O O . THR A 1 837 ? 3.846 11.186 32.061 1.00 43.97 837 THR A O 1
ATOM 6839 N N . GLY A 1 838 ? 2.001 12.400 31.644 1.00 44.69 838 GLY A N 1
ATOM 6840 C CA . GLY A 1 838 ? 1.433 12.218 32.991 1.00 44.69 838 GLY A CA 1
ATOM 6841 C C . GLY A 1 838 ? 1.467 10.758 33.474 1.00 44.69 838 GLY A C 1
ATOM 6842 O O . GLY A 1 838 ? 1.760 10.490 34.635 1.00 44.69 838 GLY A O 1
ATOM 6843 N N . ASN A 1 839 ? 1.334 9.802 32.551 1.00 46.03 839 ASN A N 1
ATOM 6844 C CA . ASN A 1 839 ? 1.428 8.366 32.814 1.00 46.03 839 ASN A CA 1
ATOM 6845 C C . ASN A 1 839 ? 2.783 7.895 33.368 1.00 46.03 839 ASN A C 1
ATOM 6847 O O . ASN A 1 839 ? 2.806 6.967 34.174 1.00 46.03 839 ASN A O 1
ATOM 6851 N N . ASN A 1 840 ? 3.895 8.523 32.981 1.00 47.34 840 ASN A N 1
ATOM 6852 C CA . ASN A 1 840 ? 5.231 8.163 33.460 1.00 47.34 840 ASN A CA 1
ATOM 6853 C C . ASN A 1 840 ? 5.461 8.661 34.893 1.00 47.34 840 ASN A C 1
ATOM 6855 O O . ASN A 1 840 ? 6.003 7.931 35.715 1.00 47.34 840 ASN A O 1
ATOM 6859 N N . ILE A 1 841 ? 4.979 9.862 35.228 1.00 47.06 841 ILE A N 1
ATOM 6860 C CA . ILE A 1 841 ? 5.010 10.386 36.606 1.00 47.06 841 ILE A CA 1
ATOM 6861 C C . ILE A 1 841 ? 4.155 9.498 37.526 1.00 47.06 841 ILE A C 1
ATOM 6863 O O . ILE A 1 841 ? 4.575 9.148 38.628 1.00 47.06 841 ILE A O 1
ATOM 6867 N N . LEU A 1 842 ? 3.003 9.032 37.034 1.00 47.44 842 LEU A N 1
ATOM 6868 C CA . LEU A 1 842 ? 2.113 8.108 37.743 1.00 47.44 842 LEU A CA 1
ATOM 6869 C C . LEU A 1 842 ? 2.727 6.717 38.012 1.00 47.44 842 LEU A C 1
ATOM 6871 O O . LEU A 1 842 ? 2.239 5.994 38.881 1.00 47.44 842 LEU A O 1
ATOM 6875 N N . VAL A 1 843 ? 3.783 6.309 37.295 1.00 47.72 843 VAL A N 1
ATOM 6876 C CA . VAL A 1 843 ? 4.535 5.071 37.595 1.00 47.72 843 VAL A CA 1
ATOM 6877 C C . VAL A 1 843 ? 5.395 5.241 38.848 1.00 47.72 843 VAL A C 1
ATOM 6879 O O . VAL A 1 843 ? 5.468 4.320 39.661 1.00 47.72 843 VAL A O 1
ATOM 6882 N N . TYR A 1 844 ? 5.995 6.419 39.027 1.00 45.38 844 TYR A N 1
ATOM 6883 C CA . TYR A 1 844 ? 6.843 6.742 40.179 1.00 45.38 844 TYR A CA 1
ATOM 6884 C C . TYR A 1 844 ? 6.060 7.274 41.380 1.00 45.38 844 TYR A C 1
ATOM 6886 O O . TYR A 1 844 ? 6.575 7.273 42.495 1.00 45.38 844 TYR A O 1
ATOM 6894 N N . LEU A 1 845 ? 4.786 7.620 41.180 1.00 50.47 845 LEU A N 1
ATOM 6895 C CA . LEU A 1 845 ? 3.837 7.991 42.226 1.00 50.47 845 LEU A CA 1
ATOM 6896 C C . LEU A 1 845 ? 2.688 6.966 42.325 1.00 50.47 845 LEU A C 1
ATOM 6898 O O . LEU A 1 845 ? 1.533 7.318 42.079 1.00 50.47 845 LEU A O 1
ATOM 6902 N N . PRO A 1 846 ? 2.954 5.691 42.694 1.00 46.50 846 PRO A N 1
ATOM 6903 C CA . PRO A 1 846 ? 1.948 4.625 42.675 1.00 46.50 846 PRO A CA 1
ATOM 6904 C C . PRO A 1 846 ? 0.690 4.930 43.496 1.00 46.50 846 PRO A C 1
ATOM 6906 O O . PRO A 1 846 ? -0.378 4.394 43.202 1.00 46.50 846 PRO A O 1
ATOM 6909 N N . PHE A 1 847 ? 0.794 5.791 44.513 1.00 46.12 847 PHE A N 1
ATOM 6910 C CA . PHE A 1 847 ? -0.361 6.196 45.310 1.00 46.12 847 PHE A CA 1
ATOM 6911 C C . PHE A 1 847 ? -1.370 7.036 44.505 1.00 46.12 847 PHE A C 1
ATOM 6913 O O . PHE A 1 847 ? -2.563 6.941 44.782 1.00 46.12 847 PHE A O 1
ATOM 6920 N N . LEU A 1 848 ? -0.937 7.767 43.470 1.00 40.72 848 LEU A N 1
ATOM 6921 C CA . LEU A 1 848 ? -1.813 8.540 42.580 1.00 40.72 848 LEU A CA 1
ATOM 6922 C C . LEU A 1 848 ? -2.610 7.642 41.619 1.00 40.72 848 LEU A C 1
ATOM 6924 O O . LEU A 1 848 ? -3.795 7.862 41.403 1.00 40.72 848 LEU A O 1
ATOM 6928 N N . LYS A 1 849 ? -2.039 6.524 41.139 1.00 39.69 849 LYS A N 1
ATOM 6929 C CA . LYS A 1 849 ? -2.776 5.537 40.311 1.00 39.69 849 LYS A CA 1
ATOM 6930 C C . LYS A 1 849 ? -4.001 4.938 41.002 1.00 39.69 849 LYS A C 1
ATOM 6932 O O . LYS A 1 849 ? -4.916 4.474 40.329 1.00 39.69 849 LYS A O 1
ATOM 6937 N N . THR A 1 850 ? -4.039 4.941 42.334 1.00 40.94 850 THR A N 1
ATOM 6938 C CA . THR A 1 850 ? -5.224 4.490 43.080 1.00 40.94 850 THR A CA 1
ATOM 6939 C C . THR A 1 850 ? -6.367 5.517 43.110 1.00 40.94 850 THR A C 1
ATOM 6941 O O . THR A 1 850 ? -7.424 5.206 43.655 1.00 40.94 850 THR A O 1
ATOM 6944 N N . LEU A 1 851 ? -6.186 6.707 42.518 1.00 37.72 851 LEU A N 1
ATOM 6945 C CA . LEU A 1 851 ? -7.102 7.854 42.592 1.00 37.72 851 LEU A CA 1
ATOM 6946 C C . LEU A 1 851 ? -7.863 8.161 41.294 1.00 37.72 851 LEU A C 1
ATOM 6948 O O . LEU A 1 851 ? -8.843 8.901 41.343 1.00 37.72 851 LEU A O 1
ATOM 6952 N N . ASP A 1 852 ? -7.453 7.583 40.161 1.00 35.69 852 ASP A N 1
ATOM 6953 C CA . ASP A 1 852 ? -7.938 7.952 38.815 1.00 35.69 852 ASP A CA 1
ATOM 6954 C C . ASP A 1 852 ? -9.281 7.292 38.419 1.00 35.69 852 ASP A C 1
ATOM 6956 O O . ASP A 1 852 ? -9.895 7.624 37.410 1.00 35.69 852 ASP A O 1
ATOM 6960 N N . ASN A 1 853 ? -9.807 6.387 39.250 1.00 32.84 853 ASN A N 1
ATOM 6961 C CA . ASN A 1 853 ? -11.041 5.646 38.969 1.00 32.84 853 ASN A CA 1
ATOM 6962 C C . ASN A 1 853 ? -12.233 6.163 39.797 1.00 32.84 853 ASN A C 1
ATOM 6964 O O . ASN A 1 853 ? -12.757 5.426 40.635 1.00 32.84 853 ASN A O 1
ATOM 6968 N N . GLY A 1 854 ? -12.690 7.410 39.598 1.00 38.78 854 GLY A N 1
ATOM 6969 C CA . GLY A 1 854 ? -13.934 7.825 40.263 1.00 38.78 854 GLY A CA 1
ATOM 6970 C C . GLY A 1 854 ? -14.462 9.253 40.082 1.00 38.78 854 GLY A C 1
ATOM 6971 O O . GLY A 1 854 ? -14.048 10.171 40.790 1.00 38.78 854 GLY A O 1
ATOM 6972 N N . SER A 1 855 ? -15.553 9.331 39.310 1.00 34.09 855 SER A N 1
ATOM 6973 C CA . SER A 1 855 ? -16.747 10.192 39.461 1.00 34.09 855 SER A CA 1
ATOM 6974 C C . SER A 1 855 ? -16.775 11.614 38.875 1.00 34.09 855 SER A C 1
ATOM 6976 O O . SER A 1 855 ? -15.974 12.492 39.195 1.00 34.09 855 SER A O 1
ATOM 6978 N N . SER A 1 856 ? -17.814 11.819 38.063 1.00 39.97 856 SER A N 1
ATOM 6979 C CA . SER A 1 856 ? -18.407 13.076 37.619 1.00 39.97 856 SER A CA 1
ATOM 6980 C C . SER A 1 856 ? -19.672 13.347 38.441 1.00 39.97 856 SER A C 1
ATOM 6982 O O . SER A 1 856 ? -20.647 12.625 38.264 1.00 39.97 856 SER A O 1
ATOM 6984 N N . ASP A 1 857 ? -19.670 14.361 39.309 1.00 34.69 857 ASP A N 1
ATOM 6985 C CA . ASP A 1 857 ? -20.890 15.117 39.624 1.00 34.69 857 ASP A CA 1
ATOM 6986 C C . ASP A 1 857 ? -20.592 16.440 40.350 1.00 34.69 857 ASP A C 1
ATOM 6988 O O . ASP A 1 857 ? -19.636 16.552 41.124 1.00 34.69 857 ASP A O 1
ATOM 6992 N N . GLN A 1 858 ? -21.393 17.463 40.045 1.00 43.56 858 GLN A N 1
ATOM 6993 C CA . GLN A 1 858 ? -21.250 18.852 40.499 1.00 43.56 858 GLN A CA 1
ATOM 6994 C C . GLN A 1 858 ? -22.208 19.181 41.657 1.00 43.56 858 GLN A C 1
ATOM 6996 O O . GLN A 1 858 ? -23.394 18.878 41.575 1.00 43.56 858 GLN A O 1
ATOM 7001 N N . SER A 1 859 ? -21.739 19.912 42.679 1.00 33.41 859 SER A N 1
ATOM 7002 C CA . SER A 1 859 ? -22.364 21.175 43.141 1.00 33.41 859 SER A CA 1
ATOM 7003 C C . SER A 1 859 ? -21.693 21.782 44.392 1.00 33.41 859 SER A C 1
ATOM 7005 O O . SER A 1 859 ? -21.055 21.093 45.184 1.00 33.41 859 SER A O 1
ATOM 7007 N N . ILE A 1 860 ? -21.924 23.096 44.543 1.00 28.80 860 ILE A N 1
ATOM 7008 C CA . ILE A 1 860 ? -21.473 24.094 45.539 1.00 28.80 860 ILE A CA 1
ATOM 7009 C C . ILE A 1 860 ? -20.191 24.854 45.141 1.00 28.80 860 ILE A C 1
ATOM 7011 O O . ILE A 1 860 ? -19.150 24.264 44.862 1.00 28.80 860 ILE A O 1
ATOM 7015 N N . SER A 1 861 ? -20.323 26.192 45.103 1.00 42.66 861 SER A N 1
ATOM 7016 C CA . SER A 1 861 ? -19.338 27.188 44.647 1.00 42.66 861 SER A CA 1
ATOM 7017 C C . SER A 1 861 ? -18.054 27.145 45.476 1.00 42.66 861 SER A C 1
ATOM 7019 O O . SER A 1 861 ? -17.886 27.832 46.480 1.00 42.66 861 SER A O 1
ATOM 7021 N N . MET A 1 862 ? -17.156 26.276 45.024 1.00 36.12 862 MET A N 1
ATOM 7022 C CA . MET A 1 862 ? -15.770 26.105 45.449 1.00 36.12 862 MET A CA 1
ATOM 7023 C C . MET A 1 862 ? -14.863 27.207 44.866 1.00 36.12 862 MET A C 1
ATOM 7025 O O . MET A 1 862 ? -13.702 27.322 45.257 1.00 36.12 862 MET A O 1
ATOM 7029 N N . ASP A 1 863 ? -15.380 28.012 43.934 1.00 38.44 863 ASP A N 1
ATOM 7030 C CA . ASP A 1 863 ? -14.613 28.996 43.167 1.00 38.44 863 ASP A CA 1
ATOM 7031 C C . ASP A 1 863 ? -14.123 30.172 44.025 1.00 38.44 863 ASP A C 1
ATOM 7033 O O . ASP A 1 863 ? -13.036 30.699 43.776 1.00 38.44 863 ASP A O 1
ATOM 7037 N N . ASP A 1 864 ? -14.837 30.515 45.098 1.00 36.84 864 ASP A N 1
ATOM 7038 C CA . ASP A 1 864 ? -14.466 31.631 45.977 1.00 36.84 864 ASP A CA 1
ATOM 7039 C C . ASP A 1 864 ? -13.307 31.259 46.926 1.00 36.84 864 ASP A C 1
ATOM 7041 O O . ASP A 1 864 ? -12.336 32.007 47.051 1.00 36.84 864 ASP A O 1
ATOM 7045 N N . CYS A 1 865 ? -13.314 30.046 47.498 1.00 35.12 865 CYS A N 1
ATOM 7046 C CA . CYS A 1 865 ? -12.185 29.533 48.293 1.00 35.12 865 CYS A CA 1
ATOM 7047 C C . CYS A 1 865 ? -10.955 29.220 47.424 1.00 35.12 865 CYS A C 1
ATOM 7049 O O . CYS A 1 865 ? -9.817 29.451 47.839 1.00 35.12 865 CYS A O 1
ATOM 7051 N N . LEU A 1 866 ? -11.168 28.706 46.207 1.00 38.00 866 LEU A N 1
ATOM 7052 C CA . LEU A 1 866 ? -10.094 28.448 45.245 1.00 38.00 866 LEU A CA 1
ATOM 7053 C C . LEU A 1 866 ? -9.437 29.742 44.762 1.00 38.00 866 LEU A C 1
ATOM 7055 O O . LEU A 1 866 ? -8.233 29.739 44.509 1.00 38.00 866 LEU A O 1
ATOM 7059 N N . SER A 1 867 ? -10.191 30.840 44.677 1.00 42.62 867 SER A N 1
ATOM 7060 C CA . SER A 1 867 ? -9.667 32.160 44.315 1.00 42.62 867 SER A CA 1
ATOM 7061 C C . SER A 1 867 ? -8.781 32.749 45.414 1.00 42.62 867 SER A C 1
ATOM 7063 O O . SER A 1 867 ? -7.713 33.281 45.115 1.00 42.62 867 SER A O 1
ATOM 7065 N N . GLU A 1 868 ? -9.151 32.576 46.683 1.00 40.03 868 GLU A N 1
ATOM 7066 C CA . GLU A 1 868 ? -8.371 33.067 47.826 1.00 40.03 868 GLU A CA 1
ATOM 7067 C C . GLU A 1 868 ? -7.073 32.259 48.035 1.00 40.03 868 GLU A C 1
ATOM 7069 O O . GLU A 1 868 ? -6.002 32.818 48.291 1.00 40.03 868 GLU A O 1
ATOM 7074 N N . ILE A 1 869 ? -7.127 30.940 47.814 1.00 37.09 869 ILE A N 1
ATOM 7075 C CA . ILE A 1 869 ? -5.958 30.049 47.867 1.00 37.09 869 ILE A CA 1
ATOM 7076 C C . ILE A 1 869 ? -5.047 30.255 46.646 1.00 37.09 869 ILE A C 1
ATOM 7078 O O . ILE A 1 869 ? -3.827 30.303 46.807 1.00 37.09 869 ILE A O 1
ATOM 7082 N N . ARG A 1 870 ? -5.606 30.463 45.441 1.00 41.88 870 ARG A N 1
ATOM 7083 C CA . ARG A 1 870 ? -4.835 30.893 44.258 1.00 41.88 870 ARG A CA 1
ATOM 7084 C C . ARG A 1 870 ? -4.119 32.207 44.512 1.00 41.88 870 ARG A C 1
ATOM 7086 O O . ARG A 1 870 ? -2.949 32.307 44.173 1.00 41.88 870 ARG A O 1
ATOM 7093 N N . ALA A 1 871 ? -4.794 33.192 45.101 1.00 46.00 871 ALA A N 1
ATOM 7094 C CA . ALA A 1 871 ? -4.201 34.495 45.377 1.00 46.00 871 ALA A CA 1
ATOM 7095 C C . ALA A 1 871 ? -3.003 34.374 46.334 1.00 46.00 871 ALA A C 1
ATOM 7097 O O . ALA A 1 871 ? -1.959 34.982 46.094 1.00 46.00 871 ALA A O 1
ATOM 7098 N N . LYS A 1 872 ? -3.107 33.518 47.359 1.00 42.91 872 LYS A N 1
ATOM 7099 C CA . LYS A 1 872 ? -2.021 33.258 48.315 1.00 42.91 872 LYS A CA 1
ATOM 7100 C C . LYS A 1 872 ? -0.862 32.456 47.703 1.00 42.91 872 LYS A C 1
ATOM 7102 O O . LYS A 1 872 ? 0.297 32.778 47.937 1.00 42.91 872 LYS A O 1
ATOM 7107 N N . PHE A 1 873 ? -1.165 31.475 46.851 1.00 40.75 873 PHE A N 1
ATOM 7108 C CA . PHE A 1 873 ? -0.166 30.650 46.161 1.00 40.75 873 PHE A CA 1
ATOM 7109 C C . PHE A 1 873 ? 0.568 31.416 45.052 1.00 40.75 873 PHE A C 1
ATOM 7111 O O . PHE A 1 873 ? 1.782 31.309 44.932 1.00 40.75 873 PHE A O 1
ATOM 7118 N N . ILE A 1 874 ? -0.143 32.241 44.276 1.00 43.59 874 ILE A N 1
ATOM 7119 C CA . ILE A 1 874 ? 0.453 33.160 43.296 1.00 43.59 874 ILE A CA 1
ATOM 7120 C C . ILE A 1 874 ? 1.337 34.174 44.026 1.00 43.59 874 ILE A C 1
ATOM 7122 O O . ILE A 1 874 ? 2.454 34.414 43.586 1.00 43.59 874 ILE A O 1
ATOM 7126 N N . SER A 1 875 ? 0.899 34.706 45.171 1.00 47.03 875 SER A N 1
ATOM 7127 C CA . SER A 1 875 ? 1.700 35.624 45.991 1.00 47.03 875 SER A CA 1
ATOM 7128 C C . SER A 1 875 ? 3.030 35.018 46.461 1.00 47.03 875 SER A C 1
ATOM 7130 O O . SER A 1 875 ? 4.035 35.722 46.474 1.00 47.03 875 SER A O 1
ATOM 7132 N N . GLU A 1 876 ? 3.064 33.739 46.843 1.00 43.78 876 GLU A N 1
ATOM 7133 C CA . GLU A 1 876 ? 4.288 33.081 47.331 1.00 43.78 876 GLU A CA 1
ATOM 7134 C C . GLU A 1 876 ? 5.156 32.528 46.183 1.00 43.78 876 GLU A C 1
ATOM 7136 O O . GLU A 1 876 ? 6.373 32.714 46.188 1.00 43.78 876 GLU A O 1
ATOM 7141 N N . ALA A 1 877 ? 4.555 31.941 45.141 1.00 39.19 877 ALA A N 1
ATOM 7142 C CA . ALA A 1 877 ? 5.269 31.397 43.979 1.00 39.19 877 ALA A CA 1
ATOM 7143 C C . ALA A 1 877 ? 5.850 32.477 43.047 1.00 39.19 877 ALA A C 1
ATOM 7145 O O . ALA A 1 877 ? 6.866 32.236 42.402 1.00 39.19 877 ALA A O 1
ATOM 7146 N N . SER A 1 878 ? 5.276 33.689 43.014 1.00 41.56 878 SER A N 1
ATOM 7147 C CA . SER A 1 878 ? 5.831 34.825 42.247 1.00 41.56 878 SER A CA 1
ATOM 7148 C C . SER A 1 878 ? 7.211 35.280 42.743 1.00 41.56 878 SER A C 1
ATOM 7150 O O . SER A 1 878 ? 7.864 36.082 42.080 1.00 41.56 878 SER A O 1
ATOM 7152 N N . SER A 1 879 ? 7.660 34.785 43.902 1.00 44.50 879 SER A N 1
ATOM 7153 C CA . SER A 1 879 ? 8.991 35.055 44.451 1.00 44.50 879 SER A CA 1
ATOM 7154 C C . SER A 1 879 ? 10.080 34.067 43.992 1.00 44.50 879 SER A C 1
ATOM 7156 O O . SER A 1 879 ? 11.254 34.303 44.270 1.00 44.50 879 SER A O 1
ATOM 7158 N N . LEU A 1 880 ? 9.730 32.991 43.268 1.00 41.06 880 LEU A N 1
ATOM 7159 C CA . LEU A 1 880 ? 10.649 31.923 42.847 1.00 41.06 880 LEU A CA 1
ATOM 7160 C C . LEU A 1 880 ? 10.531 31.643 41.331 1.00 41.06 880 LEU A C 1
ATOM 7162 O O . LEU A 1 880 ? 9.573 31.020 40.888 1.00 41.06 880 LEU A O 1
ATOM 7166 N N . ASP A 1 881 ? 11.535 32.125 40.582 1.00 45.41 881 ASP A N 1
ATOM 7167 C CA . ASP A 1 881 ? 11.940 31.884 39.173 1.00 45.41 881 ASP A CA 1
ATOM 7168 C C . ASP A 1 881 ? 10.852 31.673 38.071 1.00 45.41 881 ASP A C 1
ATOM 7170 O O . ASP A 1 881 ? 9.980 30.811 38.193 1.00 45.41 881 ASP A O 1
ATOM 7174 N N . PRO A 1 882 ? 10.924 32.373 36.912 1.00 42.38 882 PRO A N 1
ATOM 7175 C CA . PRO A 1 882 ? 10.016 32.219 35.763 1.00 42.38 882 PRO A CA 1
ATOM 7176 C C . PRO A 1 882 ? 9.716 30.798 35.245 1.00 42.38 882 PRO A C 1
ATOM 7178 O O . PRO A 1 882 ? 8.658 30.620 34.633 1.00 42.38 882 PRO A O 1
ATOM 7181 N N . LEU A 1 883 ? 10.544 29.773 35.497 1.00 40.28 883 LEU A N 1
ATOM 7182 C CA . LEU A 1 883 ? 10.228 28.382 35.118 1.00 40.28 883 LEU A CA 1
ATOM 7183 C C . LEU A 1 883 ? 8.970 27.834 35.827 1.00 40.28 883 LEU A C 1
ATOM 7185 O O . LEU A 1 883 ? 8.252 26.997 35.270 1.00 40.28 883 LEU A O 1
ATOM 7189 N N . THR A 1 884 ? 8.638 28.362 37.008 1.00 45.62 884 THR A N 1
ATOM 7190 C CA . THR A 1 884 ? 7.458 27.974 37.797 1.00 45.62 884 THR A CA 1
ATOM 7191 C C . THR A 1 884 ? 6.147 28.329 37.080 1.00 45.62 884 THR A C 1
ATOM 7193 O O . THR A 1 884 ? 5.140 27.642 37.237 1.00 45.62 884 THR A O 1
ATOM 7196 N N . SER A 1 885 ? 6.159 29.337 36.197 1.00 43.31 885 SER A N 1
ATOM 7197 C CA . SER A 1 885 ? 4.983 29.753 35.415 1.00 43.31 885 SER A CA 1
ATOM 7198 C C . SER A 1 885 ? 4.495 28.693 34.416 1.00 43.31 885 SER A C 1
ATOM 7200 O O . SER A 1 885 ? 3.295 28.597 34.156 1.00 43.31 885 SER A O 1
ATOM 7202 N N . HIS A 1 886 ? 5.389 27.837 33.908 1.00 41.44 886 HIS A N 1
ATOM 7203 C CA . HIS A 1 886 ? 5.017 26.744 33.006 1.00 41.44 886 HIS A CA 1
ATOM 7204 C C . HIS A 1 886 ? 4.477 25.526 33.779 1.00 41.44 886 HIS A C 1
ATOM 7206 O O . HIS A 1 886 ? 3.517 24.885 33.347 1.00 41.44 886 HIS A O 1
ATOM 7212 N N . LEU A 1 887 ? 4.995 25.286 34.992 1.00 44.09 887 LEU A N 1
ATOM 7213 C CA . LEU A 1 887 ? 4.442 24.318 35.948 1.00 44.09 887 LEU A CA 1
ATOM 7214 C C . LEU A 1 887 ? 3.038 24.710 36.437 1.00 44.09 887 LEU A C 1
ATOM 7216 O O . LEU A 1 887 ? 2.221 23.826 36.676 1.00 44.09 887 LEU A O 1
ATOM 7220 N N . ILE A 1 888 ? 2.706 26.006 36.507 1.00 44.69 888 ILE A N 1
ATOM 7221 C CA . ILE A 1 888 ? 1.352 26.501 36.837 1.00 44.69 888 ILE A CA 1
ATOM 7222 C C . ILE A 1 888 ? 0.308 26.085 35.779 1.00 44.69 888 ILE A C 1
ATOM 7224 O O . ILE A 1 888 ? -0.859 25.878 36.115 1.00 44.69 888 ILE A O 1
ATOM 7228 N N . ASN A 1 889 ? 0.713 25.863 34.523 1.00 43.34 889 ASN A N 1
ATOM 7229 C CA . ASN A 1 889 ? -0.179 25.305 33.502 1.00 43.34 889 ASN A CA 1
ATOM 7230 C C . ASN A 1 889 ? -0.317 23.777 33.610 1.00 43.34 889 ASN A C 1
ATOM 7232 O O . ASN A 1 889 ? -1.405 23.260 33.364 1.00 43.34 889 ASN A O 1
ATOM 7236 N N . MET A 1 890 ? 0.711 23.048 34.061 1.00 39.66 890 MET A N 1
ATOM 7237 C CA . MET A 1 890 ? 0.609 21.608 34.365 1.00 39.66 890 MET A CA 1
ATOM 7238 C C . MET A 1 890 ? -0.095 21.315 35.701 1.00 39.66 890 MET A C 1
ATOM 7240 O O . MET A 1 890 ? -0.775 20.299 35.828 1.00 39.66 890 MET A O 1
ATOM 7244 N N . SER A 1 891 ? -0.043 22.220 36.682 1.00 40.19 891 SER A N 1
ATOM 7245 C CA . SER A 1 891 ? -0.813 22.088 37.924 1.00 40.19 891 SER A CA 1
ATOM 7246 C C . SER A 1 891 ? -2.321 22.187 37.678 1.00 40.19 891 SER A C 1
ATOM 7248 O O . SER A 1 891 ? -3.096 21.663 38.472 1.00 40.19 891 SER A O 1
ATOM 7250 N N . SER A 1 892 ? -2.766 22.747 36.545 1.00 40.72 892 SER A N 1
ATOM 7251 C CA . SER A 1 892 ? -4.171 22.686 36.114 1.00 40.72 892 SER A CA 1
ATOM 7252 C C . SER A 1 892 ? -4.657 21.255 35.812 1.00 40.72 892 SER A C 1
ATOM 7254 O O . SER A 1 892 ? -5.853 20.985 35.934 1.00 40.72 892 SER A O 1
ATOM 7256 N N . LEU A 1 893 ? -3.737 20.324 35.507 1.00 38.78 893 LEU A N 1
ATOM 7257 C CA . LEU A 1 893 ? -4.017 18.892 35.338 1.00 38.78 893 LEU A CA 1
ATOM 7258 C C . LEU A 1 893 ? -3.989 18.130 36.674 1.00 38.78 893 LEU A C 1
ATOM 7260 O O . LEU A 1 893 ? -4.830 17.263 36.887 1.00 38.78 893 LEU A O 1
ATOM 7264 N N . ILE A 1 894 ? -3.106 18.499 37.610 1.00 41.03 894 ILE A N 1
ATOM 7265 C CA . ILE A 1 894 ? -3.011 17.863 38.945 1.00 41.03 894 ILE A CA 1
ATOM 7266 C C . ILE A 1 894 ? -4.081 18.409 39.924 1.00 41.03 894 ILE A C 1
ATOM 7268 O O . ILE A 1 894 ? -4.505 17.734 40.862 1.00 41.03 894 ILE A O 1
ATOM 7272 N N . SER A 1 895 ? -4.608 19.616 39.691 1.00 42.62 895 SER A N 1
ATOM 7273 C CA . SER A 1 895 ? -5.532 20.299 40.615 1.00 42.62 895 SER A CA 1
ATOM 7274 C C . SER A 1 895 ? -7.023 19.993 40.436 1.00 42.62 895 SER A C 1
ATOM 7276 O O . SER A 1 895 ? -7.828 20.532 41.194 1.00 42.62 895 SER A O 1
ATOM 7278 N N . ARG A 1 896 ? -7.440 19.109 39.518 1.00 40.19 896 ARG A N 1
ATOM 7279 C CA . ARG A 1 896 ? -8.874 18.764 39.406 1.00 40.19 896 ARG A CA 1
ATOM 7280 C C . ARG A 1 896 ? -9.322 17.604 40.302 1.00 40.19 896 ARG A C 1
ATOM 7282 O O . ARG A 1 896 ? -10.447 17.666 40.800 1.00 40.19 896 ARG A O 1
ATOM 7289 N N . ASN A 1 897 ? -8.462 16.622 40.608 1.00 40.03 897 ASN A N 1
ATOM 7290 C CA . ASN A 1 897 ? -8.911 15.396 41.293 1.00 40.03 897 ASN A CA 1
ATOM 7291 C C . ASN A 1 897 ? -8.172 14.978 42.581 1.00 40.03 897 ASN A C 1
ATOM 7293 O O . ASN A 1 897 ? -8.791 14.297 43.401 1.00 40.03 897 ASN A O 1
ATOM 7297 N N . GLU A 1 898 ? -6.934 15.407 42.851 1.00 42.19 898 GLU A N 1
ATOM 7298 C CA . GLU A 1 898 ? -6.102 14.690 43.845 1.00 42.19 898 GLU A CA 1
ATOM 7299 C C . GLU A 1 898 ? -5.833 15.425 45.174 1.00 42.19 898 GLU A C 1
ATOM 7301 O O . GLU A 1 898 ? -5.517 14.787 46.177 1.00 42.19 898 GLU A O 1
ATOM 7306 N N . ILE A 1 899 ? -6.092 16.736 45.270 1.00 42.62 899 ILE A N 1
ATOM 7307 C CA . ILE A 1 899 ? -5.932 17.516 46.528 1.00 42.62 899 ILE A CA 1
ATOM 7308 C C . ILE A 1 899 ? -7.003 17.159 47.580 1.00 42.62 899 ILE A C 1
ATOM 7310 O O . ILE A 1 899 ? -6.938 17.546 48.745 1.00 42.62 899 ILE A O 1
ATOM 7314 N N . LYS A 1 900 ? -8.000 16.366 47.194 1.00 48.81 900 LYS A N 1
ATOM 7315 C CA . LYS A 1 900 ? -9.165 16.089 48.025 1.00 48.81 900 LYS A CA 1
ATOM 7316 C C . LYS A 1 900 ? -8.926 14.972 49.068 1.00 48.81 900 LYS A C 1
ATOM 7318 O O . LYS A 1 900 ? -9.769 14.783 49.928 1.00 48.81 900 LYS A O 1
ATOM 7323 N N . GLN A 1 901 ? -7.809 14.242 49.065 1.00 47.31 901 GLN A N 1
ATOM 7324 C CA . GLN A 1 901 ? -7.714 12.888 49.647 1.00 47.31 901 GLN A CA 1
ATOM 7325 C C . GLN A 1 901 ? -8.023 12.666 51.148 1.00 47.31 901 GLN A C 1
ATOM 7327 O O . GLN A 1 901 ? -8.669 11.671 51.405 1.00 47.31 901 GLN A O 1
ATOM 7332 N N . PRO A 1 902 ? -7.698 13.474 52.171 1.00 41.97 902 PRO A N 1
ATOM 7333 C CA . PRO A 1 902 ? -8.079 13.106 53.549 1.00 41.97 902 PRO A CA 1
ATOM 7334 C C . PRO A 1 902 ? -9.572 13.334 53.826 1.00 41.97 902 PRO A C 1
ATOM 7336 O O . PRO A 1 902 ? -10.248 12.467 54.370 1.00 41.97 902 PRO A O 1
ATOM 7339 N N . HIS A 1 903 ? -10.118 14.466 53.368 1.00 44.41 903 HIS A N 1
ATOM 7340 C CA . HIS A 1 903 ? -11.546 14.786 53.485 1.00 44.41 903 HIS A CA 1
ATOM 7341 C C . HIS A 1 903 ? -12.408 14.070 52.434 1.00 44.41 903 HIS A C 1
ATOM 7343 O O . HIS A 1 903 ? -13.570 13.780 52.704 1.00 44.41 903 HIS A O 1
ATOM 7349 N N . LYS A 1 904 ? -11.854 13.742 51.261 1.00 44.31 904 LYS A N 1
ATOM 7350 C CA . LYS A 1 904 ? -12.469 12.912 50.213 1.00 44.31 904 LYS A CA 1
ATOM 7351 C C . LYS A 1 904 ? -12.323 11.434 50.485 1.00 44.31 904 LYS A C 1
ATOM 7353 O O . LYS A 1 904 ? -13.293 10.754 50.285 1.00 44.31 904 LYS A O 1
ATOM 7358 N N . CYS A 1 905 ? -11.231 10.926 51.044 1.00 43.19 905 CYS A N 1
ATOM 7359 C CA . CYS A 1 905 ? -11.194 9.555 51.564 1.00 43.19 905 CYS A CA 1
ATOM 7360 C C . CYS A 1 905 ? -12.151 9.439 52.751 1.00 43.19 905 CYS A C 1
ATOM 7362 O O . CYS A 1 905 ? -12.924 8.498 52.800 1.00 43.19 905 CYS A O 1
ATOM 7364 N N . ALA A 1 906 ? -12.224 10.434 53.643 1.00 47.91 906 ALA A N 1
ATOM 7365 C CA . ALA A 1 906 ? -13.228 10.432 54.703 1.00 47.91 906 ALA A CA 1
ATOM 7366 C C . ALA A 1 906 ? -14.669 10.593 54.177 1.00 47.91 906 ALA A C 1
ATOM 7368 O O . ALA A 1 906 ? -15.557 9.971 54.743 1.00 47.91 906 ALA A O 1
ATOM 7369 N N . SER A 1 907 ? -14.935 11.355 53.104 1.00 50.91 907 SER A N 1
ATOM 7370 C CA . SER A 1 907 ? -16.292 11.517 52.531 1.00 50.91 907 SER A CA 1
ATOM 7371 C C . SER A 1 907 ? -16.685 10.466 51.481 1.00 50.91 907 SER A C 1
ATOM 7373 O O . SER A 1 907 ? -17.857 10.123 51.384 1.00 50.91 907 SER A O 1
ATOM 7375 N N . GLU A 1 908 ? -15.738 9.887 50.749 1.00 51.88 908 GLU A N 1
ATOM 7376 C CA . GLU A 1 908 ? -15.899 8.703 49.896 1.00 51.88 908 GLU A CA 1
ATOM 7377 C C . GLU A 1 908 ? -16.015 7.462 50.764 1.00 51.88 908 GLU A C 1
ATOM 7379 O O . GLU A 1 908 ? -16.859 6.631 50.475 1.00 51.88 908 GLU A O 1
ATOM 7384 N N . ASN A 1 909 ? -15.245 7.329 51.850 1.00 54.97 909 ASN A N 1
ATOM 7385 C CA . ASN A 1 909 ? -15.487 6.275 52.833 1.00 54.97 909 ASN A CA 1
ATOM 7386 C C . ASN A 1 909 ? -16.777 6.544 53.592 1.00 54.97 909 ASN A C 1
ATOM 7388 O O . ASN A 1 909 ? -17.495 5.590 53.829 1.00 54.97 909 ASN A O 1
ATOM 7392 N N . LYS A 1 910 ? -17.149 7.798 53.892 1.00 63.50 910 LYS A N 1
ATOM 7393 C CA . LYS A 1 910 ? -18.496 8.118 54.391 1.00 63.50 910 LYS A CA 1
ATOM 7394 C C . LYS A 1 910 ? -19.554 7.623 53.407 1.00 63.50 910 LYS A C 1
ATOM 7396 O O . LYS A 1 910 ? -20.448 6.915 53.829 1.00 63.50 910 LYS A O 1
ATOM 7401 N N . SER A 1 911 ? -19.422 7.920 52.115 1.00 58.00 911 SER A N 1
ATOM 7402 C CA . SER A 1 911 ? -20.373 7.504 51.074 1.00 58.00 911 SER A CA 1
ATOM 7403 C C . SER A 1 911 ? -20.373 5.988 50.857 1.00 58.00 911 SER A C 1
ATOM 7405 O O . SER A 1 911 ? -21.433 5.396 50.795 1.00 58.00 911 SER A O 1
ATOM 7407 N N . LYS A 1 912 ? -19.219 5.316 50.854 1.00 58.38 912 LYS A N 1
ATOM 7408 C CA . LYS A 1 912 ? -19.110 3.848 50.752 1.00 58.38 912 LYS A CA 1
ATOM 7409 C C . LYS A 1 912 ? -19.621 3.142 52.005 1.00 58.38 912 LYS A C 1
ATOM 7411 O O . LYS A 1 912 ? -20.240 2.090 51.911 1.00 58.38 912 LYS A O 1
ATOM 7416 N N . LEU A 1 913 ? -19.365 3.703 53.185 1.00 58.91 913 LEU A N 1
ATOM 7417 C CA . LEU A 1 913 ? -19.906 3.210 54.449 1.00 58.91 913 LEU A CA 1
ATOM 7418 C C . LEU A 1 913 ? -21.415 3.453 54.504 1.00 58.91 913 LEU A C 1
ATOM 7420 O O . LEU A 1 913 ? -22.110 2.567 54.975 1.00 58.91 913 LEU A O 1
ATOM 7424 N N . ILE A 1 914 ? -21.934 4.562 53.958 1.00 63.75 914 ILE A N 1
ATOM 7425 C CA . ILE A 1 914 ? -23.379 4.804 53.816 1.00 63.75 914 ILE A CA 1
ATOM 7426 C C . ILE A 1 914 ? -23.998 3.857 52.787 1.00 63.75 914 ILE A C 1
ATOM 7428 O O . ILE A 1 914 ? -25.048 3.299 53.056 1.00 63.75 914 ILE A O 1
ATOM 7432 N N . GLU A 1 915 ? -23.340 3.593 51.658 1.00 59.16 915 GLU A N 1
ATOM 7433 C CA . GLU A 1 915 ? -23.778 2.640 50.629 1.00 59.16 915 GLU A CA 1
ATOM 7434 C C . GLU A 1 915 ? -23.738 1.190 51.109 1.00 59.16 915 GLU A C 1
ATOM 7436 O O . GLU A 1 915 ? -24.492 0.370 50.604 1.00 59.16 915 GLU A O 1
ATOM 7441 N N . ARG A 1 916 ? -22.877 0.852 52.075 1.00 60.66 916 ARG A N 1
ATOM 7442 C CA . ARG A 1 916 ? -22.863 -0.467 52.729 1.00 60.66 916 ARG A CA 1
ATOM 7443 C C . ARG A 1 916 ? -23.853 -0.548 53.883 1.00 60.66 916 ARG A C 1
ATOM 7445 O O . ARG A 1 916 ? -24.479 -1.584 54.069 1.00 60.66 916 ARG A O 1
ATOM 7452 N N . PHE A 1 917 ? -24.000 0.536 54.641 1.00 59.91 917 PHE A N 1
ATOM 7453 C CA . PHE A 1 917 ? -24.907 0.636 55.778 1.00 59.91 917 PHE A CA 1
ATOM 7454 C C . PHE A 1 917 ? -26.370 0.703 55.328 1.00 59.91 917 PHE A C 1
ATOM 7456 O O . PHE A 1 917 ? -27.194 -0.004 55.889 1.00 59.91 917 PHE A O 1
ATOM 7463 N N . LEU A 1 918 ? -26.701 1.467 54.279 1.00 57.91 918 LEU A N 1
ATOM 7464 C CA . LEU A 1 918 ? -28.068 1.644 53.774 1.00 57.91 918 LEU A CA 1
ATOM 7465 C C . LEU A 1 918 ? -28.742 0.317 53.381 1.00 57.91 918 LEU A C 1
ATOM 7467 O O . LEU A 1 918 ? -29.825 0.075 53.897 1.00 57.91 918 LEU A O 1
ATOM 7471 N N . PRO A 1 919 ? -28.141 -0.593 52.591 1.00 53.41 919 PRO A N 1
ATOM 7472 C CA . PRO A 1 919 ? -28.722 -1.906 52.293 1.00 53.41 919 PRO A CA 1
ATOM 7473 C C . PRO A 1 919 ? -28.935 -2.795 53.521 1.00 53.41 919 PRO A C 1
ATOM 7475 O O . PRO A 1 919 ? -29.749 -3.713 53.480 1.00 53.41 919 PRO A O 1
ATOM 7478 N N . TRP A 1 920 ? -28.202 -2.557 54.616 1.00 57.34 920 TRP A N 1
ATOM 7479 C CA . TRP A 1 920 ? -28.390 -3.298 55.866 1.00 57.34 920 TRP A CA 1
ATOM 7480 C C . TRP A 1 920 ? -29.618 -2.829 56.657 1.00 57.34 920 TRP A C 1
ATOM 7482 O O . TRP A 1 920 ? -30.032 -3.536 57.573 1.00 57.34 920 TRP A O 1
ATOM 7492 N N . VAL A 1 921 ? -30.200 -1.665 56.334 1.00 52.91 921 VAL A N 1
ATOM 7493 C CA . VAL A 1 921 ? -31.317 -1.076 57.103 1.00 52.91 921 VAL A CA 1
ATOM 7494 C C . VAL A 1 921 ? -32.457 -0.488 56.244 1.00 52.91 921 VAL A C 1
ATOM 7496 O O . VAL A 1 921 ? -33.502 -0.154 56.798 1.00 52.91 921 VAL A O 1
ATOM 7499 N N . VAL A 1 922 ? -32.299 -0.383 54.915 1.00 49.94 922 VAL A N 1
ATOM 7500 C CA . VAL A 1 922 ? -33.222 0.256 53.951 1.00 49.94 922 VAL A CA 1
ATOM 7501 C C . VAL A 1 922 ? -33.405 -0.639 52.712 1.00 49.94 922 VAL A C 1
ATOM 7503 O O . VAL A 1 922 ? -32.431 -1.122 52.139 1.00 49.94 922 VAL A O 1
ATOM 7506 N N . LEU A 1 923 ? -34.654 -0.851 52.279 1.00 50.72 923 LEU A N 1
ATOM 7507 C CA . LEU A 1 923 ? -34.996 -1.616 51.068 1.00 50.72 923 LEU A CA 1
ATOM 7508 C C . LEU A 1 923 ? -34.595 -0.854 49.789 1.00 50.72 923 LEU A C 1
ATOM 7510 O O . LEU A 1 923 ? -34.810 0.351 49.685 1.00 50.72 923 LEU A O 1
ATOM 7514 N N . ILE A 1 924 ? -33.974 -1.559 48.836 1.00 54.44 924 ILE A N 1
ATOM 7515 C CA . ILE A 1 924 ? -33.273 -0.969 47.684 1.00 54.44 924 ILE A CA 1
ATOM 7516 C C . ILE A 1 924 ? -34.268 -0.630 46.565 1.00 54.44 924 ILE A C 1
ATOM 7518 O O . ILE A 1 924 ? -34.736 -1.505 45.849 1.00 54.44 924 ILE A O 1
ATOM 7522 N N . GLU A 1 925 ? -34.548 0.659 46.389 1.00 55.19 925 GLU A N 1
ATOM 7523 C CA . GLU A 1 925 ? -35.368 1.199 45.292 1.00 55.19 925 GLU A CA 1
ATOM 7524 C C . GLU A 1 925 ? -34.601 1.274 43.944 1.00 55.19 925 GLU A C 1
ATOM 7526 O O . GLU A 1 925 ? -35.204 1.466 42.898 1.00 55.19 925 GLU A O 1
ATOM 7531 N N . ASN A 1 926 ? -33.272 1.097 43.920 1.00 59.81 926 ASN A N 1
ATOM 7532 C CA . ASN A 1 926 ? -32.437 1.404 42.742 1.00 59.81 926 ASN A CA 1
ATOM 7533 C C . ASN A 1 926 ? -32.479 0.382 41.583 1.00 59.81 926 ASN A C 1
ATOM 7535 O O . ASN A 1 926 ? -32.201 0.765 40.445 1.00 59.81 926 ASN A O 1
ATOM 7539 N N . ASP A 1 927 ? -32.798 -0.894 41.818 1.00 72.62 927 ASP A N 1
ATOM 7540 C CA . ASP A 1 927 ? -32.732 -1.913 40.751 1.00 72.62 927 ASP A CA 1
ATOM 7541 C C . ASP A 1 927 ? -33.851 -1.743 39.714 1.00 72.62 927 ASP A C 1
ATOM 7543 O O . ASP A 1 927 ? -33.613 -1.843 38.508 1.00 72.62 927 ASP A O 1
ATOM 7547 N N . ASP A 1 928 ? -35.049 -1.371 40.161 1.00 82.19 928 ASP A N 1
ATOM 7548 C CA . ASP A 1 928 ? -36.195 -1.137 39.280 1.00 82.19 928 ASP A CA 1
ATOM 7549 C C . ASP A 1 928 ? -36.020 0.112 38.407 1.00 82.19 928 ASP A C 1
ATOM 7551 O O . ASP A 1 928 ? -36.540 0.166 37.293 1.00 82.19 928 ASP A O 1
ATOM 7555 N N . GLU A 1 929 ? -35.255 1.105 38.871 1.00 84.38 929 GLU A N 1
ATOM 7556 C CA . GLU A 1 929 ? -34.902 2.272 38.061 1.00 84.38 929 GLU A CA 1
ATOM 7557 C C . GLU A 1 929 ? -33.976 1.884 36.901 1.00 84.38 929 GLU A C 1
ATOM 7559 O O . GLU A 1 929 ? -34.217 2.285 35.764 1.00 84.38 929 GLU A O 1
ATOM 7564 N N . ASN A 1 930 ? -32.966 1.046 37.147 1.00 82.31 930 ASN A N 1
ATOM 7565 C CA . ASN A 1 930 ? -32.078 0.557 36.088 1.00 82.31 930 ASN A CA 1
ATOM 7566 C C . ASN A 1 930 ? -32.824 -0.317 35.073 1.00 82.31 930 ASN A C 1
ATOM 7568 O O . ASN A 1 930 ? -32.607 -0.211 33.864 1.00 82.31 930 ASN A O 1
ATOM 7572 N N . VAL A 1 931 ? -33.738 -1.158 35.555 1.00 82.94 931 VAL A N 1
ATOM 7573 C CA . VAL A 1 931 ? -34.595 -1.986 34.702 1.00 82.94 931 VAL A CA 1
ATOM 7574 C C . VAL A 1 931 ? -35.548 -1.118 33.875 1.00 82.94 931 VAL A C 1
ATOM 7576 O O . VAL A 1 931 ? -35.706 -1.364 32.676 1.00 82.94 931 VAL A O 1
ATOM 7579 N N . ALA A 1 932 ? -36.111 -0.055 34.460 1.00 87.19 932 ALA A N 1
ATOM 7580 C CA . ALA A 1 932 ? -36.881 0.945 33.725 1.00 87.19 932 ALA A CA 1
ATOM 7581 C C . ALA A 1 932 ? -36.033 1.593 32.622 1.00 87.19 932 ALA A C 1
ATOM 7583 O O . ALA A 1 932 ? -36.449 1.579 31.469 1.00 87.19 932 ALA A O 1
ATOM 7584 N N . ILE A 1 933 ? -34.820 2.065 32.925 1.00 84.88 933 ILE A N 1
ATOM 7585 C CA . ILE A 1 933 ? -33.902 2.672 31.941 1.00 84.88 933 ILE A CA 1
ATOM 7586 C C . ILE A 1 933 ? -33.597 1.721 30.777 1.00 84.88 933 ILE A C 1
ATOM 7588 O O . ILE A 1 933 ? -33.643 2.122 29.614 1.00 84.88 933 ILE A O 1
ATOM 7592 N N . ASN A 1 934 ? -33.312 0.452 31.063 1.00 86.44 934 ASN A N 1
ATOM 7593 C CA . ASN A 1 934 ? -33.006 -0.523 30.018 1.00 86.44 934 ASN A CA 1
ATOM 7594 C C . ASN A 1 934 ? -34.224 -0.814 29.133 1.00 86.44 934 ASN A C 1
ATOM 7596 O O . ASN A 1 934 ? -34.111 -0.799 27.908 1.00 86.44 934 ASN A O 1
ATOM 7600 N N . CYS A 1 935 ? -35.403 -1.002 29.736 1.00 86.56 935 CYS A N 1
ATOM 7601 C CA . CYS A 1 935 ? -36.653 -1.187 28.997 1.00 86.56 935 CYS A CA 1
ATOM 7602 C C . CYS A 1 935 ? -36.970 0.020 28.097 1.00 86.56 935 CYS A C 1
ATOM 7604 O O . CYS A 1 935 ? -37.477 -0.136 26.987 1.00 86.56 935 CYS A O 1
ATOM 7606 N N . ILE A 1 936 ? -36.660 1.224 28.571 1.00 85.44 936 ILE A N 1
ATOM 7607 C CA . ILE A 1 936 ? -36.827 2.495 27.865 1.00 85.44 936 ILE A CA 1
ATOM 7608 C C . ILE A 1 936 ? -35.916 2.592 26.635 1.00 85.44 936 ILE A C 1
ATOM 7610 O O . ILE A 1 936 ? -36.367 2.980 25.551 1.00 85.44 936 ILE A O 1
ATOM 7614 N N . ASN A 1 937 ? -34.641 2.245 26.793 1.00 87.94 937 ASN A N 1
ATOM 7615 C CA . ASN A 1 937 ? -33.673 2.301 25.701 1.00 87.94 937 ASN A CA 1
ATOM 7616 C C . ASN A 1 937 ? -34.053 1.321 24.583 1.00 87.94 937 ASN A C 1
ATOM 7618 O O . ASN A 1 937 ? -34.094 1.702 23.413 1.00 87.94 937 ASN A O 1
ATOM 7622 N N . GLU A 1 938 ? -34.430 0.096 24.953 1.00 90.56 938 GLU A N 1
ATOM 7623 C CA . GLU A 1 938 ? -34.902 -0.923 24.010 1.00 90.56 938 GLU A CA 1
ATOM 7624 C C . GLU A 1 938 ? -36.216 -0.512 23.327 1.00 90.56 938 GLU A C 1
ATOM 7626 O O . GLU A 1 938 ? -36.355 -0.640 22.110 1.00 90.56 938 GLU A O 1
ATOM 7631 N N . LEU A 1 939 ? -37.168 0.071 24.070 1.00 91.25 939 LEU A N 1
ATOM 7632 C CA . LEU A 1 939 ? -38.411 0.605 23.498 1.00 91.25 939 LEU A CA 1
ATOM 7633 C C . LEU A 1 939 ? -38.130 1.677 22.438 1.00 91.25 939 LEU A C 1
ATOM 7635 O O . LEU A 1 939 ? -38.766 1.679 21.381 1.00 91.25 939 LEU A O 1
ATOM 7639 N N . SER A 1 940 ? -37.167 2.563 22.700 1.00 88.50 940 SER A N 1
ATOM 7640 C CA . SER A 1 940 ? -36.766 3.613 21.760 1.00 88.50 940 SER A CA 1
ATOM 7641 C C . SER A 1 940 ? -36.234 3.016 20.455 1.00 88.50 940 SER A C 1
ATOM 7643 O O . SER A 1 940 ? -36.653 3.411 19.366 1.00 88.50 940 SER A O 1
ATOM 7645 N N . GLN A 1 941 ? -35.367 2.010 20.567 1.00 90.38 941 GLN A N 1
ATOM 7646 C CA . GLN A 1 941 ? -34.763 1.331 19.425 1.00 90.38 941 GLN A CA 1
ATOM 7647 C C . GLN A 1 941 ? -35.795 0.558 18.592 1.00 90.38 941 GLN A C 1
ATOM 7649 O O . GLN A 1 941 ? -35.824 0.691 17.367 1.00 90.38 941 GLN A O 1
ATOM 7654 N N . VAL A 1 942 ? -36.673 -0.210 19.243 1.00 91.81 942 VAL A N 1
ATOM 7655 C CA . VAL A 1 942 ? -37.741 -0.974 18.580 1.00 91.81 942 VAL A CA 1
ATOM 7656 C C . VAL A 1 942 ? -38.686 -0.054 17.810 1.00 91.81 942 VAL A C 1
ATOM 7658 O O . VAL A 1 942 ? -39.069 -0.360 16.677 1.00 91.81 942 VAL A O 1
ATOM 7661 N N . LEU A 1 943 ? -39.062 1.085 18.399 1.00 90.25 943 LEU A N 1
ATOM 7662 C CA . LEU A 1 943 ? -39.912 2.057 17.720 1.00 90.25 943 LEU A CA 1
ATOM 7663 C C . LEU A 1 943 ? -39.220 2.614 16.475 1.00 90.25 943 LEU A C 1
ATOM 7665 O O . LEU A 1 943 ? -39.834 2.614 15.413 1.00 90.25 943 LEU A O 1
ATOM 7669 N N . CYS A 1 944 ? -37.945 2.998 16.550 1.00 88.50 944 CYS A N 1
ATOM 7670 C CA . CYS A 1 944 ? -37.203 3.451 15.372 1.00 88.50 944 CYS A CA 1
ATOM 7671 C C . CYS A 1 944 ? -37.193 2.389 14.257 1.00 88.50 944 CYS A C 1
ATOM 7673 O O . CYS A 1 944 ? -37.594 2.684 13.129 1.00 88.50 944 CYS A O 1
ATOM 7675 N N . GLN A 1 945 ? -36.863 1.136 14.584 1.00 89.44 945 GLN A N 1
ATOM 7676 C CA . GLN A 1 945 ? -36.801 0.033 13.614 1.00 89.44 945 GLN A CA 1
ATOM 7677 C C . GLN A 1 945 ? -38.138 -0.242 12.909 1.00 89.44 945 GLN A C 1
ATOM 7679 O O . GLN A 1 945 ? -38.162 -0.560 11.721 1.00 89.44 945 GLN A O 1
ATOM 7684 N N . LEU A 1 946 ? -39.266 -0.098 13.610 1.00 89.00 946 LEU A N 1
ATOM 7685 C CA . LEU A 1 946 ? -40.594 -0.303 13.023 1.00 89.00 946 LEU A CA 1
ATOM 7686 C C . LEU A 1 946 ? -40.953 0.743 11.958 1.00 89.00 946 LEU A C 1
ATOM 7688 O O . LEU A 1 946 ? -41.721 0.444 11.038 1.00 89.00 946 LEU A O 1
ATOM 7692 N N . PHE A 1 947 ? -40.426 1.963 12.079 1.00 87.62 947 PHE A N 1
ATOM 7693 C CA . PHE A 1 947 ? -40.775 3.079 11.199 1.00 87.62 947 PHE A CA 1
ATOM 7694 C C . PHE A 1 947 ? -39.715 3.385 10.137 1.00 87.62 947 PHE A C 1
ATOM 7696 O O . PHE A 1 947 ? -40.055 4.006 9.129 1.00 87.62 947 PHE A O 1
ATOM 7703 N N . GLU A 1 948 ? -38.481 2.897 10.285 1.00 91.69 948 GLU A N 1
ATOM 7704 C CA . GLU A 1 948 ? -37.422 3.017 9.272 1.00 91.69 948 GLU A CA 1
ATOM 7705 C C . GLU A 1 948 ? -37.869 2.608 7.852 1.00 91.69 948 GLU A C 1
ATOM 7707 O O . GLU A 1 948 ? -37.646 3.393 6.922 1.00 91.69 948 GLU A O 1
ATOM 7712 N N . PRO A 1 949 ? -38.560 1.464 7.634 1.00 90.25 949 PRO A N 1
ATOM 7713 C CA . PRO A 1 949 ? -39.014 1.079 6.297 1.00 90.25 949 PRO A CA 1
ATOM 7714 C C . PRO A 1 949 ? -40.013 2.072 5.695 1.00 90.25 949 PRO A C 1
ATOM 7716 O O . PRO A 1 949 ? -39.937 2.373 4.507 1.00 90.25 949 PRO A O 1
ATOM 7719 N N . GLN A 1 950 ? -40.917 2.623 6.512 1.00 91.19 950 GLN A N 1
ATOM 7720 C CA . GLN A 1 950 ? -41.922 3.594 6.063 1.00 91.19 950 GLN A CA 1
ATOM 7721 C C . GLN A 1 950 ? -41.287 4.951 5.748 1.00 91.19 950 GLN A C 1
ATOM 7723 O O . GLN A 1 950 ? -41.649 5.587 4.762 1.00 91.19 950 GLN A O 1
ATOM 7728 N N . ILE A 1 951 ? -40.314 5.386 6.558 1.00 91.06 951 ILE A N 1
ATOM 7729 C CA . ILE A 1 951 ? -39.525 6.598 6.299 1.00 91.06 951 ILE A CA 1
ATOM 7730 C C . ILE A 1 951 ? -38.799 6.457 4.963 1.00 91.06 951 ILE A C 1
ATOM 7732 O O . ILE A 1 951 ? -38.899 7.340 4.111 1.00 91.06 951 ILE A O 1
ATOM 7736 N N . LYS A 1 952 ? -38.118 5.325 4.758 1.00 90.75 952 LYS A N 1
ATOM 7737 C CA . LYS A 1 952 ? -37.410 5.034 3.513 1.00 90.75 952 LYS A CA 1
ATOM 7738 C C . LYS A 1 952 ? -38.367 5.025 2.321 1.00 90.75 952 LYS A C 1
ATOM 7740 O O . LYS A 1 952 ? -38.091 5.697 1.333 1.00 90.75 952 LYS A O 1
ATOM 7745 N N . GLU A 1 953 ? -39.517 4.362 2.443 1.00 92.19 953 GLU A N 1
ATOM 7746 C CA . GLU A 1 953 ? -40.538 4.341 1.392 1.00 92.19 953 GLU A CA 1
ATOM 7747 C C . GLU A 1 953 ? -41.058 5.750 1.068 1.00 92.19 953 GLU A C 1
ATOM 7749 O O . GLU A 1 953 ? -41.156 6.102 -0.105 1.00 92.19 953 GLU A O 1
ATOM 7754 N N . ILE A 1 954 ? -41.367 6.588 2.068 1.00 91.88 954 ILE A N 1
ATOM 7755 C CA . ILE A 1 954 ? -41.842 7.962 1.830 1.00 91.88 954 ILE A CA 1
ATOM 7756 C C . ILE A 1 954 ? -40.789 8.779 1.092 1.00 91.88 954 ILE A C 1
ATOM 7758 O O . ILE A 1 954 ? -41.138 9.433 0.103 1.00 91.88 954 ILE A O 1
ATOM 7762 N N . ILE A 1 955 ? -39.542 8.741 1.571 1.00 90.44 955 ILE A N 1
ATOM 7763 C CA . ILE A 1 955 ? -38.425 9.487 0.994 1.00 90.44 955 ILE A CA 1
ATOM 7764 C C . ILE A 1 955 ? -38.207 9.033 -0.451 1.00 90.44 955 ILE A C 1
ATOM 7766 O O . ILE A 1 955 ? -38.252 9.860 -1.360 1.00 90.44 955 ILE A O 1
ATOM 7770 N N . GLU A 1 956 ? -38.048 7.731 -0.687 1.00 89.31 956 GLU A N 1
ATOM 7771 C CA . GLU A 1 956 ? -37.799 7.186 -2.023 1.00 89.31 956 GLU A CA 1
ATOM 7772 C C . GLU A 1 956 ? -38.977 7.448 -2.962 1.00 89.31 956 GLU A C 1
ATOM 7774 O O . GLU A 1 956 ? -38.783 7.951 -4.064 1.00 89.31 956 GLU A O 1
ATOM 7779 N N . LYS A 1 957 ? -40.219 7.197 -2.536 1.00 91.12 957 LYS A N 1
ATOM 7780 C CA . LYS A 1 957 ? -41.409 7.398 -3.373 1.00 91.12 957 LYS A CA 1
ATOM 7781 C C . LYS A 1 957 ? -41.615 8.863 -3.749 1.00 91.12 957 LYS A C 1
ATOM 7783 O O . LYS A 1 957 ? -41.938 9.149 -4.899 1.00 91.12 957 LYS A O 1
ATOM 7788 N N . HIS A 1 958 ? -41.450 9.797 -2.812 1.00 86.75 958 HIS A N 1
ATOM 7789 C CA . HIS A 1 958 ? -41.653 11.221 -3.098 1.00 86.75 958 HIS A CA 1
ATOM 7790 C C . HIS A 1 958 ? -40.525 11.809 -3.917 1.00 86.75 958 HIS A C 1
ATOM 7792 O O . HIS A 1 958 ? -40.797 12.520 -4.881 1.00 86.75 958 HIS A O 1
ATOM 7798 N N . ILE A 1 959 ? -39.282 11.477 -3.579 1.00 87.81 959 ILE A N 1
ATOM 7799 C CA . ILE A 1 959 ? -38.142 11.945 -4.353 1.00 87.81 959 ILE A CA 1
ATOM 7800 C C . ILE A 1 959 ? -38.195 11.350 -5.757 1.00 87.81 959 ILE A C 1
ATOM 7802 O O . ILE A 1 959 ? -38.021 12.100 -6.702 1.00 87.81 959 ILE A O 1
ATOM 7806 N N . ASN A 1 960 ? -38.535 10.070 -5.934 1.00 84.12 960 ASN A N 1
ATOM 7807 C CA . ASN A 1 960 ? -38.683 9.483 -7.269 1.00 84.12 960 ASN A CA 1
ATOM 7808 C C . ASN A 1 960 ? -39.826 10.134 -8.067 1.00 84.12 960 ASN A C 1
ATOM 7810 O O . ASN A 1 960 ? -39.664 10.420 -9.253 1.00 84.12 960 ASN A O 1
ATOM 7814 N N . ASN A 1 961 ? -40.962 10.434 -7.429 1.00 86.38 961 ASN A N 1
ATOM 7815 C CA . ASN A 1 961 ? -42.066 11.140 -8.085 1.00 86.38 961 ASN A CA 1
ATOM 7816 C C . ASN A 1 961 ? -41.683 12.571 -8.506 1.00 86.38 961 ASN A C 1
ATOM 7818 O O . ASN A 1 961 ? -42.050 13.002 -9.600 1.00 86.38 961 ASN A O 1
ATOM 7822 N N . GLU A 1 962 ? -40.944 13.301 -7.666 1.00 82.06 962 GLU A N 1
ATOM 7823 C CA . GLU A 1 962 ? -40.462 14.654 -7.976 1.00 82.06 962 GLU A CA 1
ATOM 7824 C C . GLU A 1 962 ? -39.276 14.650 -8.944 1.00 82.06 962 GLU A C 1
ATOM 7826 O O . GLU A 1 962 ? -39.181 15.528 -9.795 1.00 82.06 962 GLU A O 1
ATOM 7831 N N . MET A 1 963 ? -38.410 13.637 -8.908 1.00 75.81 963 MET A N 1
ATOM 7832 C CA . MET A 1 963 ? -37.355 13.426 -9.902 1.00 75.81 963 MET A CA 1
ATOM 7833 C C . MET A 1 963 ? -37.930 13.363 -11.308 1.00 75.81 963 MET A C 1
ATOM 7835 O O . MET A 1 963 ? -37.426 14.025 -12.212 1.00 75.81 963 MET A O 1
ATOM 7839 N N . ILE A 1 964 ? -39.009 12.604 -11.496 1.00 76.00 964 ILE A N 1
ATOM 7840 C CA . ILE A 1 964 ? -39.645 12.464 -12.808 1.00 76.00 964 ILE A CA 1
ATOM 7841 C C . ILE A 1 964 ? -40.205 13.808 -13.297 1.00 76.00 964 ILE A C 1
ATOM 7843 O O . ILE A 1 964 ? -40.192 14.073 -14.495 1.00 76.00 964 ILE A O 1
ATOM 7847 N N . LYS A 1 965 ? -40.663 14.681 -12.392 1.00 81.88 965 LYS A N 1
ATOM 7848 C CA . LYS A 1 965 ? -41.377 15.913 -12.758 1.00 81.88 965 LYS A CA 1
ATOM 7849 C C . LYS A 1 965 ? -40.507 17.166 -12.800 1.00 81.88 965 LYS A C 1
ATOM 7851 O O . LYS A 1 965 ? -40.620 17.932 -13.746 1.00 81.88 965 LYS A O 1
ATOM 7856 N N . THR A 1 966 ? -39.700 17.405 -11.769 1.00 82.94 966 THR A N 1
ATOM 7857 C CA . THR A 1 966 ? -39.099 18.722 -11.487 1.00 82.94 966 THR A CA 1
ATOM 7858 C C . THR A 1 966 ? -37.622 18.667 -11.095 1.00 82.94 966 THR A C 1
ATOM 7860 O O . THR A 1 966 ? -36.911 19.651 -11.294 1.00 82.94 966 THR A O 1
ATOM 7863 N N . LEU A 1 967 ? -37.153 17.538 -10.550 1.00 87.44 967 LEU A N 1
ATOM 7864 C CA . LEU A 1 967 ? -35.777 17.312 -10.088 1.00 87.44 967 LEU A CA 1
ATOM 7865 C C . LEU A 1 967 ? -34.936 16.491 -11.079 1.00 87.44 967 LEU A C 1
ATOM 7867 O O . LEU A 1 967 ? -33.947 15.880 -10.682 1.00 87.44 967 LEU A O 1
ATOM 7871 N N . ASN A 1 968 ? -35.311 16.447 -12.358 1.00 86.50 968 ASN A N 1
ATOM 7872 C CA . ASN A 1 968 ? -34.444 15.909 -13.406 1.00 86.50 968 ASN A CA 1
ATOM 7873 C C . ASN A 1 968 ? -33.657 17.027 -14.095 1.00 86.50 968 ASN A C 1
ATOM 7875 O O . ASN A 1 968 ? -34.099 18.176 -14.182 1.00 86.50 968 ASN A O 1
ATOM 7879 N N . ARG A 1 969 ? -32.490 16.654 -14.622 1.00 86.06 969 ARG A N 1
ATOM 7880 C CA . ARG A 1 969 ? -31.551 17.572 -15.267 1.00 86.06 969 ARG A CA 1
ATOM 7881 C C . ARG A 1 969 ? -32.193 18.335 -16.431 1.00 86.06 969 ARG A C 1
ATOM 7883 O O . ARG A 1 969 ? -32.008 19.541 -16.525 1.00 86.06 969 ARG A O 1
ATOM 7890 N N . CYS A 1 970 ? -33.006 17.672 -17.256 1.00 84.06 970 CYS A N 1
ATOM 7891 C CA . CYS A 1 970 ? -33.686 18.300 -18.393 1.00 84.06 970 CYS A CA 1
ATOM 7892 C C . CYS A 1 970 ? -34.653 19.415 -17.969 1.00 84.06 970 CYS A C 1
ATOM 7894 O O . CYS A 1 970 ? -34.647 20.489 -18.562 1.00 84.06 970 CYS A O 1
ATOM 7896 N N . SER A 1 971 ? -35.462 19.187 -16.931 1.00 88.25 971 SER A N 1
ATOM 7897 C CA . SER A 1 971 ? -36.380 20.204 -16.406 1.00 88.25 971 SER A CA 1
ATOM 7898 C C . SER A 1 971 ? -35.636 21.412 -15.842 1.00 88.25 971 SER A C 1
ATOM 7900 O O . SER A 1 971 ? -36.109 22.532 -15.999 1.00 88.25 971 SER A O 1
ATOM 7902 N N . ILE A 1 972 ? -34.493 21.196 -15.182 1.00 92.00 972 ILE A N 1
ATOM 7903 C CA . ILE A 1 972 ? -33.676 22.277 -14.617 1.00 92.00 972 ILE A CA 1
ATOM 7904 C C . ILE A 1 972 ? -33.020 23.101 -15.724 1.00 92.00 972 ILE A C 1
ATOM 7906 O O . ILE A 1 972 ? -33.059 24.324 -15.660 1.00 92.00 972 ILE A O 1
ATOM 7910 N N . ILE A 1 973 ? -32.459 22.446 -16.743 1.00 89.12 973 ILE A N 1
ATOM 7911 C CA . ILE A 1 973 ? -31.868 23.135 -17.897 1.00 89.12 973 ILE A CA 1
ATOM 7912 C C . ILE A 1 973 ? -32.920 23.998 -18.593 1.00 89.12 973 ILE A C 1
ATOM 7914 O O . ILE A 1 973 ? -32.669 25.172 -18.819 1.00 89.12 973 ILE A O 1
ATOM 7918 N N . LYS A 1 974 ? -34.123 23.461 -18.827 1.00 90.00 974 LYS A N 1
ATOM 7919 C CA . LYS A 1 974 ? -35.212 24.216 -19.457 1.00 90.00 974 LYS A CA 1
ATOM 7920 C C . LYS A 1 974 ? -35.570 25.497 -18.691 1.00 90.00 974 LYS A C 1
ATOM 7922 O O . LYS A 1 974 ? -35.795 26.529 -19.305 1.00 90.00 974 LYS A O 1
ATOM 7927 N N . GLU A 1 975 ? -35.600 25.445 -17.360 1.00 92.75 975 GLU A N 1
ATOM 7928 C CA . GLU A 1 975 ? -35.850 26.640 -16.542 1.00 92.75 975 GLU A CA 1
ATOM 7929 C C . GLU A 1 975 ? -34.710 27.658 -16.620 1.00 92.75 975 GLU A C 1
ATOM 7931 O O . GLU A 1 975 ? -34.966 28.858 -16.643 1.00 92.75 975 GLU A O 1
ATOM 7936 N N . LEU A 1 976 ? -33.458 27.194 -16.661 1.00 92.94 976 LEU A N 1
ATOM 7937 C CA . LEU A 1 976 ? -32.310 28.083 -16.833 1.00 92.94 976 LEU A CA 1
ATOM 7938 C C . LEU A 1 976 ? -32.304 28.714 -18.233 1.00 92.94 976 LEU A C 1
ATOM 7940 O O . LEU A 1 976 ? -32.013 29.900 -18.353 1.00 92.94 976 LEU A O 1
ATOM 7944 N N . ASP A 1 977 ? -32.683 27.964 -19.271 1.00 90.81 977 ASP A N 1
ATOM 7945 C CA . ASP A 1 977 ? -32.843 28.480 -20.635 1.00 90.81 977 ASP A CA 1
ATOM 7946 C C . ASP A 1 977 ? -33.911 29.584 -20.708 1.00 90.81 977 ASP A C 1
ATOM 7948 O O . ASP A 1 977 ? -33.697 30.604 -21.363 1.00 90.81 977 ASP A O 1
ATOM 7952 N N . ASP A 1 978 ? -35.033 29.428 -19.997 1.00 91.88 978 ASP A N 1
ATOM 7953 C CA . ASP A 1 978 ? -36.096 30.440 -19.941 1.00 91.88 978 ASP A CA 1
ATOM 7954 C C . ASP A 1 978 ? -35.624 31.748 -19.254 1.00 91.88 978 ASP A C 1
ATOM 7956 O O . ASP A 1 978 ? -36.120 32.834 -19.568 1.00 91.88 978 ASP A O 1
ATOM 7960 N N . GLU A 1 979 ? -34.628 31.682 -18.360 1.00 93.25 979 GLU A N 1
ATOM 7961 C CA . GLU A 1 979 ? -34.046 32.845 -17.667 1.00 93.25 979 GLU A CA 1
ATOM 7962 C C . GLU A 1 979 ? -33.037 33.635 -18.514 1.00 93.25 979 GLU A C 1
ATOM 7964 O O . GLU A 1 979 ? -32.816 34.821 -18.250 1.00 93.25 979 GLU A O 1
ATOM 7969 N N . VAL A 1 980 ? -32.475 33.032 -19.570 1.00 91.69 980 VAL A N 1
ATOM 7970 C CA . VAL A 1 980 ? -31.466 33.656 -20.452 1.00 91.69 980 VAL A CA 1
ATOM 7971 C C . VAL A 1 980 ? -31.947 35.002 -21.006 1.00 91.69 980 VAL A C 1
ATOM 7973 O O . VAL A 1 980 ? -31.171 35.952 -21.081 1.00 91.69 980 VAL A O 1
ATOM 7976 N N . TYR A 1 981 ? -33.234 35.123 -21.346 1.00 85.31 981 TYR A N 1
ATOM 7977 C CA . TYR A 1 981 ? -33.813 36.332 -21.950 1.00 85.31 981 TYR A CA 1
ATOM 7978 C C . TYR A 1 981 ? -33.872 37.549 -21.016 1.00 85.31 981 TYR A C 1
ATOM 7980 O O . TYR A 1 981 ? -34.049 38.677 -21.481 1.00 85.31 981 TYR A O 1
ATOM 7988 N N . HIS A 1 982 ? -33.746 37.334 -19.707 1.00 89.75 982 HIS A N 1
ATOM 7989 C CA . HIS A 1 982 ? -33.855 38.377 -18.685 1.00 89.75 982 HIS A CA 1
ATOM 7990 C C . HIS A 1 982 ? -32.631 38.434 -17.760 1.00 89.75 982 HIS A C 1
ATOM 7992 O O . HIS A 1 982 ? -32.624 39.193 -16.789 1.00 89.75 982 HIS A O 1
ATOM 7998 N N . ALA A 1 983 ? -31.601 37.639 -18.052 1.00 89.50 983 ALA A N 1
ATOM 7999 C CA . ALA A 1 983 ? -30.402 37.527 -17.242 1.00 89.50 983 ALA A CA 1
ATOM 8000 C C . ALA A 1 983 ? -29.447 38.716 -17.428 1.00 89.50 983 ALA A C 1
ATOM 8002 O O . ALA A 1 983 ? -29.391 39.359 -18.475 1.00 89.50 983 ALA A O 1
ATOM 8003 N N . THR A 1 984 ? -28.658 38.996 -16.393 1.00 93.69 984 THR A N 1
ATOM 8004 C CA . THR A 1 984 ? -27.568 39.976 -16.457 1.00 93.69 984 THR A CA 1
ATOM 8005 C C . THR A 1 984 ? -26.366 39.405 -17.213 1.00 93.69 984 THR A C 1
ATOM 8007 O O . THR A 1 984 ? -26.184 38.187 -17.268 1.00 93.69 984 THR A O 1
ATOM 8010 N N . ASP A 1 985 ? -25.491 40.273 -17.731 1.00 91.69 985 ASP A N 1
ATOM 8011 C CA . ASP A 1 985 ? -24.271 39.855 -18.446 1.00 91.69 985 ASP A CA 1
ATOM 8012 C C . ASP A 1 985 ? -23.394 38.896 -17.622 1.00 91.69 985 ASP A C 1
ATOM 8014 O O . ASP A 1 985 ? -22.826 37.945 -18.161 1.00 91.69 985 ASP A O 1
ATOM 8018 N N . ASP A 1 986 ? -23.303 39.109 -16.306 1.00 91.38 986 ASP A N 1
ATOM 8019 C CA . ASP A 1 986 ? -22.517 38.249 -15.414 1.00 91.38 986 ASP A CA 1
ATOM 8020 C C . ASP A 1 986 ? -23.141 36.853 -15.259 1.00 91.38 986 ASP A C 1
ATOM 8022 O O . ASP A 1 986 ? -22.446 35.835 -15.337 1.00 91.38 986 ASP A O 1
ATOM 8026 N N . TRP A 1 987 ? -24.469 36.785 -15.127 1.00 94.44 987 TRP A N 1
ATOM 8027 C CA . TRP A 1 987 ? -25.178 35.510 -15.069 1.00 94.44 987 TRP A CA 1
ATOM 8028 C C . TRP A 1 987 ? -25.065 34.755 -16.395 1.00 94.44 987 TRP A C 1
ATOM 8030 O O . TRP A 1 987 ? -24.738 33.570 -16.393 1.00 94.44 987 TRP A O 1
ATOM 8040 N N . LEU A 1 988 ? -25.234 35.439 -17.534 1.00 89.88 988 LEU A N 1
ATOM 8041 C CA . LEU A 1 988 ? -25.061 34.851 -18.868 1.00 89.88 988 LEU A CA 1
ATOM 8042 C C . LEU A 1 988 ? -23.645 34.314 -19.061 1.00 89.88 988 LEU A C 1
ATOM 8044 O O . LEU A 1 988 ? -23.456 33.211 -19.575 1.00 89.88 988 LEU A O 1
ATOM 8048 N N . LYS A 1 989 ? -22.635 35.048 -18.587 1.00 88.44 989 LYS A N 1
ATOM 8049 C CA . LYS A 1 989 ? -21.247 34.587 -18.603 1.00 88.44 989 LYS A CA 1
ATOM 8050 C C . LYS A 1 989 ? -21.071 33.309 -17.779 1.00 88.44 989 LYS A C 1
ATOM 8052 O O . LYS A 1 989 ? -20.418 32.381 -18.256 1.00 88.44 989 LYS A O 1
ATOM 8057 N N . ARG A 1 990 ? -21.675 33.213 -16.588 1.00 90.31 990 ARG A N 1
ATOM 8058 C CA . ARG A 1 990 ? -21.682 31.973 -15.787 1.00 90.31 990 ARG A CA 1
ATOM 8059 C C . ARG A 1 990 ? -22.444 30.844 -16.481 1.00 90.31 990 ARG A C 1
ATOM 8061 O O . ARG A 1 990 ? -21.954 29.723 -16.476 1.00 90.31 990 ARG A O 1
ATOM 8068 N N . TYR A 1 991 ? -23.567 31.123 -17.133 1.00 87.69 991 TYR A N 1
ATOM 8069 C CA . TYR A 1 991 ? -24.340 30.131 -17.887 1.00 87.69 991 TYR A CA 1
ATOM 8070 C C . TYR A 1 991 ? -23.556 29.546 -19.060 1.00 87.69 991 TYR A C 1
ATOM 8072 O O . TYR A 1 991 ? -23.547 28.341 -19.286 1.00 87.69 991 TYR A O 1
ATOM 8080 N N . VAL A 1 992 ? -22.804 30.389 -19.760 1.00 80.88 992 VAL A N 1
ATOM 8081 C CA . VAL A 1 992 ? -21.990 29.992 -20.910 1.00 80.88 992 VAL A CA 1
ATOM 8082 C C . VAL A 1 992 ? -20.701 29.282 -20.487 1.00 80.88 992 VAL A C 1
ATOM 8084 O O . VAL A 1 992 ? -20.277 28.343 -21.165 1.00 80.88 992 VAL A O 1
ATOM 8087 N N . LEU A 1 993 ? -20.036 29.730 -19.420 1.00 79.75 993 LEU A N 1
ATOM 8088 C CA . LEU A 1 993 ? -18.720 29.207 -19.025 1.00 79.75 993 LEU A CA 1
ATOM 8089 C C . LEU A 1 993 ? -18.802 28.079 -17.988 1.00 79.75 993 LEU A C 1
ATOM 8091 O O . LEU A 1 993 ? -17.989 27.159 -18.032 1.00 79.75 993 LEU A O 1
ATOM 8095 N N . TYR A 1 994 ? -19.791 28.125 -17.095 1.00 85.69 994 TYR A N 1
ATOM 8096 C CA . TYR A 1 994 ? -19.957 27.220 -15.953 1.00 85.69 994 TYR A CA 1
ATOM 8097 C C . TYR A 1 994 ? -21.420 26.756 -15.779 1.00 85.69 994 TYR A C 1
ATOM 8099 O O . TYR A 1 994 ? -21.979 26.858 -14.682 1.00 85.69 994 TYR A O 1
ATOM 8107 N N . PRO A 1 995 ? -22.070 26.213 -16.830 1.00 84.62 995 PRO A N 1
ATOM 8108 C CA . PRO A 1 995 ? -23.486 25.830 -16.773 1.00 84.62 995 PRO A CA 1
ATOM 8109 C C . PRO A 1 995 ? -23.783 24.802 -15.675 1.00 84.62 995 PRO A C 1
ATOM 8111 O O . PRO A 1 995 ? -24.859 24.812 -15.086 1.00 84.62 995 PRO A O 1
ATOM 8114 N N . ILE A 1 996 ? -22.826 23.926 -15.356 1.00 86.44 996 ILE A N 1
ATOM 8115 C CA . ILE A 1 996 ? -23.002 22.900 -14.320 1.00 86.44 996 ILE A CA 1
ATOM 8116 C C . ILE A 1 996 ? -23.147 23.508 -12.934 1.00 86.44 996 ILE A C 1
ATOM 8118 O O . ILE A 1 996 ? -23.965 23.018 -12.158 1.00 86.44 996 ILE A O 1
ATOM 8122 N N . ASP A 1 997 ? -22.409 24.571 -12.628 1.00 89.81 997 ASP A N 1
ATOM 8123 C CA . ASP A 1 997 ? -22.502 25.209 -11.319 1.00 89.81 997 ASP A CA 1
ATOM 8124 C C . ASP A 1 997 ? -23.901 25.795 -11.121 1.00 89.81 997 ASP A C 1
ATOM 8126 O O . ASP A 1 997 ? -24.503 25.588 -10.071 1.00 89.81 997 ASP A O 1
ATOM 8130 N N . LEU A 1 998 ? -24.468 26.412 -12.164 1.00 91.88 998 LEU A N 1
ATOM 8131 C CA . LEU A 1 998 ? -25.843 26.920 -12.148 1.00 91.88 998 LEU A CA 1
ATOM 8132 C C . LEU A 1 998 ? -26.889 25.797 -12.103 1.00 91.88 998 LEU A C 1
ATOM 8134 O O . LEU A 1 998 ? -27.878 25.914 -11.382 1.00 91.88 998 LEU A O 1
ATOM 8138 N N . ILE A 1 999 ? -26.667 24.676 -12.797 1.00 91.06 999 ILE A N 1
ATOM 8139 C CA . ILE A 1 999 ? -27.540 23.491 -12.710 1.00 91.06 999 ILE A CA 1
ATOM 8140 C C . ILE A 1 999 ? -27.526 22.913 -11.291 1.00 91.06 999 ILE A C 1
ATOM 8142 O O . ILE A 1 999 ? -28.578 22.567 -10.754 1.00 91.06 999 ILE A O 1
ATOM 8146 N N . VAL A 1 1000 ? -26.354 22.814 -10.659 1.00 92.12 1000 VAL A N 1
ATOM 8147 C CA . VAL A 1 1000 ? -26.212 22.321 -9.282 1.00 92.12 1000 VAL A CA 1
ATOM 8148 C C . VAL A 1 1000 ? -26.809 23.315 -8.283 1.00 92.12 1000 VAL A C 1
ATOM 8150 O O . VAL A 1 1000 ? -27.453 22.892 -7.323 1.00 92.12 1000 VAL A O 1
ATOM 8153 N N . GLU A 1 1001 ? -26.643 24.619 -8.502 1.00 94.12 1001 GLU A N 1
ATOM 8154 C CA . GLU A 1 1001 ? -27.261 25.686 -7.708 1.00 94.12 1001 GLU A CA 1
ATOM 8155 C C . GLU A 1 1001 ? -28.794 25.579 -7.766 1.00 94.12 1001 GLU A C 1
ATOM 8157 O O . GLU A 1 1001 ? -29.435 25.384 -6.729 1.00 94.12 1001 GLU A O 1
ATOM 8162 N N . ARG A 1 1002 ? -29.377 25.530 -8.971 1.00 94.75 1002 ARG A N 1
ATOM 8163 C CA . ARG A 1 1002 ? -30.826 25.373 -9.172 1.00 94.75 1002 ARG A CA 1
ATOM 8164 C C . ARG A 1 1002 ? -31.356 24.033 -8.658 1.00 94.75 1002 ARG A C 1
ATOM 8166 O O . ARG A 1 1002 ? -32.449 23.967 -8.089 1.00 94.75 1002 ARG A O 1
ATOM 8173 N N . PHE A 1 1003 ? -30.578 22.957 -8.789 1.00 95.19 1003 PHE A N 1
ATOM 8174 C CA . PHE A 1 1003 ? -30.888 21.677 -8.153 1.00 95.19 1003 PHE A CA 1
ATOM 8175 C C . PHE A 1 1003 ? -30.958 21.814 -6.632 1.00 95.19 1003 PHE A C 1
ATOM 8177 O O . PHE A 1 1003 ? -31.906 21.319 -6.033 1.00 95.19 1003 PHE A O 1
ATOM 8184 N N . ASN A 1 1004 ? -29.999 22.488 -5.993 1.00 94.06 1004 ASN A N 1
ATOM 8185 C CA . ASN A 1 1004 ? -30.003 22.675 -4.541 1.00 94.06 1004 ASN A CA 1
ATOM 8186 C C . ASN A 1 1004 ? -31.205 23.511 -4.069 1.00 94.06 1004 ASN A C 1
ATOM 8188 O O . ASN A 1 1004 ? -31.807 23.184 -3.040 1.00 94.06 1004 ASN A O 1
ATOM 8192 N N . GLU A 1 1005 ? -31.603 24.534 -4.827 1.00 93.81 1005 GLU A N 1
ATOM 8193 C CA . GLU A 1 1005 ? -32.813 25.318 -4.555 1.00 93.81 1005 GLU A CA 1
ATOM 8194 C C . GLU A 1 1005 ? -34.074 24.444 -4.597 1.00 93.81 1005 GLU A C 1
ATOM 8196 O O . GLU A 1 1005 ? -34.866 24.425 -3.649 1.00 93.81 1005 GLU A O 1
ATOM 8201 N N . LYS A 1 1006 ? -34.249 23.655 -5.665 1.00 93.62 1006 LYS A N 1
ATOM 8202 C CA . LYS A 1 1006 ? -35.391 22.738 -5.805 1.00 93.62 1006 LYS A CA 1
ATOM 8203 C C . LYS A 1 1006 ? -35.359 21.602 -4.795 1.00 93.62 1006 LYS A C 1
ATOM 8205 O O . LYS A 1 1006 ? -36.396 21.262 -4.232 1.00 93.62 1006 LYS A O 1
ATOM 8210 N N . TRP A 1 1007 ? -34.181 21.047 -4.524 1.00 94.31 1007 TRP A N 1
ATOM 8211 C CA . TRP A 1 1007 ? -33.983 20.022 -3.507 1.00 94.31 1007 TRP A CA 1
ATOM 8212 C C . TRP A 1 1007 ? -34.461 20.521 -2.150 1.00 94.31 1007 TRP A C 1
ATOM 8214 O O . TRP A 1 1007 ? -35.116 19.779 -1.432 1.00 94.31 1007 TRP A O 1
ATOM 8224 N N . THR A 1 1008 ? -34.210 21.789 -1.817 1.00 92.38 1008 THR A N 1
ATOM 8225 C CA . THR A 1 1008 ? -34.694 22.389 -0.568 1.00 92.38 1008 THR A CA 1
ATOM 8226 C C . THR A 1 1008 ? -36.225 22.398 -0.502 1.00 92.38 1008 THR A C 1
ATOM 8228 O O . THR A 1 1008 ? -36.787 22.073 0.542 1.00 92.38 1008 THR A O 1
ATOM 8231 N N . ARG A 1 1009 ? -36.915 22.681 -1.617 1.00 91.19 1009 ARG A N 1
ATOM 8232 C CA . ARG A 1 1009 ? -38.388 22.635 -1.693 1.00 91.19 1009 ARG A CA 1
ATOM 8233 C C . ARG A 1 1009 ? -38.929 21.210 -1.577 1.00 91.19 1009 ARG A C 1
ATOM 8235 O O . ARG A 1 1009 ? -39.833 20.968 -0.786 1.00 91.19 1009 ARG A O 1
ATOM 8242 N N . VAL A 1 1010 ? -38.350 20.262 -2.316 1.00 90.25 1010 VAL A N 1
ATOM 8243 C CA . VAL A 1 1010 ? -38.760 18.848 -2.257 1.00 90.25 1010 VAL A CA 1
ATOM 8244 C C . VAL A 1 1010 ? -38.498 18.270 -0.875 1.00 90.25 1010 VAL A C 1
ATOM 8246 O O . VAL A 1 1010 ? -39.374 17.619 -0.314 1.00 90.25 1010 VAL A O 1
ATOM 8249 N N . LYS A 1 1011 ? -37.338 18.572 -0.287 1.00 93.12 1011 LYS A N 1
ATOM 8250 C CA . LYS A 1 1011 ? -37.022 18.212 1.092 1.00 93.12 1011 LYS A CA 1
ATOM 8251 C C . LYS A 1 1011 ? -38.070 18.773 2.050 1.00 93.12 1011 LYS A C 1
ATOM 8253 O O . LYS A 1 1011 ? -38.553 18.014 2.870 1.00 93.12 1011 LYS A O 1
ATOM 8258 N N . ALA A 1 1012 ? -38.493 20.031 1.907 1.00 91.31 1012 ALA A N 1
ATOM 8259 C CA . ALA A 1 1012 ? -39.541 20.600 2.759 1.00 91.31 1012 ALA A CA 1
ATOM 8260 C C . ALA A 1 1012 ? -40.877 19.834 2.652 1.00 91.31 1012 ALA A C 1
ATOM 8262 O O . ALA A 1 1012 ? -41.517 19.570 3.667 1.00 91.31 1012 ALA A O 1
ATOM 8263 N N . THR A 1 1013 ? -41.278 19.408 1.449 1.00 90.44 1013 THR A N 1
ATOM 8264 C CA . THR A 1 1013 ? -42.486 18.584 1.254 1.00 90.44 1013 THR A CA 1
ATOM 8265 C C . THR A 1 1013 ? -42.334 17.169 1.820 1.00 90.44 1013 THR A C 1
ATOM 8267 O O . THR A 1 1013 ? -43.284 16.613 2.370 1.00 90.44 1013 THR A O 1
ATOM 8270 N N . VAL A 1 1014 ? -41.155 16.556 1.685 1.00 90.19 1014 VAL A N 1
ATOM 8271 C CA . VAL A 1 1014 ? -40.878 15.243 2.286 1.00 90.19 1014 VAL A CA 1
ATOM 8272 C C . VAL A 1 1014 ? -40.832 15.362 3.808 1.00 90.19 1014 VAL A C 1
ATOM 8274 O O . VAL A 1 1014 ? -41.446 14.540 4.479 1.00 90.19 1014 VAL A O 1
ATOM 8277 N N . ASP A 1 1015 ? -40.218 16.416 4.348 1.00 91.00 1015 ASP A N 1
ATOM 8278 C CA . ASP A 1 1015 ? -40.187 16.733 5.777 1.00 91.00 1015 ASP A CA 1
ATOM 8279 C C . ASP A 1 1015 ? -41.610 16.896 6.330 1.00 91.00 1015 ASP A C 1
ATOM 8281 O O . ASP A 1 1015 ? -41.912 16.346 7.382 1.00 91.00 1015 ASP A O 1
ATOM 8285 N N . GLU A 1 1016 ? -42.533 17.537 5.604 1.00 91.38 1016 GLU A N 1
ATOM 8286 C CA . GLU A 1 1016 ? -43.948 17.622 6.001 1.00 91.38 1016 GLU A CA 1
ATOM 8287 C C . GLU A 1 1016 ? -44.603 16.233 6.149 1.00 91.38 1016 GLU A C 1
ATOM 8289 O O . GLU A 1 1016 ? -45.328 15.973 7.112 1.00 91.38 1016 GLU A O 1
ATOM 8294 N N . LYS A 1 1017 ? -44.305 15.297 5.240 1.00 90.75 1017 LYS A N 1
ATOM 8295 C CA . LYS A 1 1017 ? -44.844 13.924 5.286 1.00 90.75 1017 LYS A CA 1
ATOM 8296 C C . LYS A 1 1017 ? -44.153 13.058 6.328 1.00 90.75 1017 LYS A C 1
ATOM 8298 O O . LYS A 1 1017 ? -44.809 12.265 7.000 1.00 90.75 1017 LYS A O 1
ATOM 8303 N N . LEU A 1 1018 ? -42.847 13.221 6.496 1.00 91.06 1018 LEU A N 1
ATOM 8304 C CA . LEU A 1 1018 ? -42.092 12.563 7.555 1.00 91.06 1018 LEU A CA 1
ATOM 8305 C C . LEU A 1 1018 ? -42.531 13.062 8.926 1.00 91.06 1018 LEU A C 1
ATOM 8307 O O . LEU A 1 1018 ? -42.656 12.249 9.835 1.00 91.06 1018 LEU A O 1
ATOM 8311 N N . ASN A 1 1019 ? -42.894 14.338 9.056 1.00 89.31 1019 ASN A N 1
ATOM 8312 C CA . ASN A 1 1019 ? -43.502 14.871 10.268 1.00 89.31 1019 ASN A CA 1
ATOM 8313 C C . ASN A 1 1019 ? -44.821 14.161 10.600 1.00 89.31 1019 ASN A C 1
ATOM 8315 O O . ASN A 1 1019 ? -45.121 13.982 11.775 1.00 89.31 1019 ASN A O 1
ATOM 8319 N N . MET A 1 1020 ? -45.590 13.672 9.617 1.00 90.94 1020 MET A N 1
ATOM 8320 C CA . MET A 1 1020 ? -46.754 12.820 9.904 1.00 90.94 1020 MET A CA 1
ATOM 8321 C C . MET A 1 1020 ? -46.351 11.473 10.519 1.00 90.94 1020 MET A C 1
ATOM 8323 O O . MET A 1 1020 ? -47.031 11.010 11.433 1.00 90.94 1020 MET A O 1
ATOM 8327 N N . ILE A 1 1021 ? -45.251 10.857 10.062 1.00 90.56 1021 ILE A N 1
ATOM 8328 C CA . ILE A 1 1021 ? -44.714 9.636 10.685 1.00 90.56 1021 ILE A CA 1
ATOM 8329 C C . ILE A 1 1021 ? -44.184 9.946 12.081 1.00 90.56 1021 ILE A C 1
ATOM 8331 O O . ILE A 1 1021 ? -44.554 9.247 13.015 1.00 90.56 1021 ILE A O 1
ATOM 8335 N N . VAL A 1 1022 ? -43.377 10.995 12.253 1.00 88.56 1022 VAL A N 1
ATOM 8336 C CA . VAL A 1 1022 ? -42.868 11.415 13.569 1.00 88.56 1022 VAL A CA 1
ATOM 8337 C C . VAL A 1 1022 ? -44.033 11.653 14.529 1.00 88.56 1022 VAL A C 1
ATOM 8339 O O . VAL A 1 1022 ? -44.052 11.090 15.618 1.00 88.56 1022 VAL A O 1
ATOM 8342 N N . ASN A 1 1023 ? -45.081 12.354 14.088 1.00 89.31 1023 ASN A N 1
ATOM 8343 C CA . ASN A 1 1023 ? -46.304 12.539 14.865 1.00 89.31 1023 ASN A CA 1
ATOM 8344 C C . ASN A 1 1023 ? -47.005 11.213 15.180 1.00 89.31 1023 ASN A C 1
ATOM 8346 O O . ASN A 1 1023 ? -47.513 11.050 16.288 1.00 89.31 1023 ASN A O 1
ATOM 8350 N N . LEU A 1 1024 ? -47.030 10.256 14.247 1.00 90.44 1024 LEU A N 1
ATOM 8351 C CA . LEU A 1 1024 ? -47.576 8.921 14.481 1.00 90.44 1024 LEU A CA 1
ATOM 8352 C C . LEU A 1 1024 ? -46.757 8.156 15.531 1.00 90.44 1024 LEU A C 1
ATOM 8354 O O . LEU A 1 1024 ? -47.357 7.512 16.389 1.00 90.44 1024 LEU A O 1
ATOM 8358 N N . VAL A 1 1025 ? -45.424 8.247 15.507 1.00 90.31 1025 VAL A N 1
ATOM 8359 C CA . VAL A 1 1025 ? -44.540 7.651 16.522 1.00 90.31 1025 VAL A CA 1
ATOM 8360 C C . VAL A 1 1025 ? -44.759 8.316 17.877 1.00 90.31 1025 VAL A C 1
ATOM 8362 O O . VAL A 1 1025 ? -45.005 7.615 18.855 1.00 90.31 1025 VAL A O 1
ATOM 8365 N N . SER A 1 1026 ? -44.803 9.648 17.939 1.00 89.88 1026 SER A N 1
ATOM 8366 C CA . SER A 1 1026 ? -45.137 10.392 19.160 1.00 89.88 1026 SER A CA 1
ATOM 8367 C C . SER A 1 1026 ? -46.545 10.071 19.668 1.00 89.88 1026 SER A C 1
ATOM 8369 O O . SER A 1 1026 ? -46.778 10.019 20.872 1.00 89.88 1026 SER A O 1
ATOM 8371 N N . MET A 1 1027 ? -47.521 9.826 18.787 1.00 91.19 1027 MET A N 1
ATOM 8372 C CA . MET A 1 1027 ? -48.844 9.332 19.189 1.00 91.19 1027 MET A CA 1
ATOM 8373 C C . MET A 1 1027 ? -48.762 7.920 19.774 1.00 91.19 1027 MET A C 1
ATOM 8375 O O . MET A 1 1027 ? -49.415 7.656 20.778 1.00 91.19 1027 MET A O 1
ATOM 8379 N N . ARG A 1 1028 ? -47.960 7.018 19.192 1.00 91.25 1028 ARG A N 1
ATOM 8380 C CA . ARG A 1 1028 ? -47.758 5.659 19.728 1.00 91.25 1028 ARG A CA 1
ATOM 8381 C C . ARG A 1 1028 ? -47.065 5.681 21.081 1.00 91.25 1028 ARG A C 1
ATOM 8383 O O . ARG A 1 1028 ? -47.511 4.972 21.975 1.00 91.25 1028 ARG A O 1
ATOM 8390 N N . LEU A 1 1029 ? -46.044 6.517 21.249 1.00 92.38 1029 LEU A N 1
ATOM 8391 C CA . LEU A 1 1029 ? -45.413 6.761 22.542 1.00 92.38 1029 LEU A CA 1
ATOM 8392 C C . LEU A 1 1029 ? -46.452 7.259 23.547 1.00 92.38 1029 LEU A C 1
ATOM 8394 O O . LEU A 1 1029 ? -46.641 6.623 24.577 1.00 92.38 1029 LEU A O 1
ATOM 8398 N N . ARG A 1 1030 ? -47.221 8.303 23.217 1.00 92.50 1030 ARG A N 1
ATOM 8399 C CA . ARG A 1 1030 ? -48.287 8.808 24.098 1.00 92.50 1030 ARG A CA 1
ATOM 8400 C C . ARG A 1 1030 ? -49.323 7.745 24.462 1.00 92.50 1030 ARG A C 1
ATOM 8402 O O . ARG A 1 1030 ? -49.728 7.682 25.616 1.00 92.50 1030 ARG A O 1
ATOM 8409 N N . GLU A 1 1031 ? -49.732 6.891 23.524 1.00 94.00 1031 GLU A N 1
ATOM 8410 C CA . GLU A 1 1031 ? -50.631 5.763 23.806 1.00 94.00 1031 GLU A CA 1
ATOM 8411 C C . GLU A 1 1031 ? -50.001 4.747 24.777 1.00 94.00 1031 GLU A C 1
ATOM 8413 O O . GLU A 1 1031 ? -50.670 4.315 25.715 1.00 94.00 1031 GLU A O 1
ATOM 8418 N N . ILE A 1 1032 ? -48.724 4.387 24.589 1.00 95.00 1032 ILE A N 1
ATOM 8419 C CA . ILE A 1 1032 ? -47.980 3.487 25.489 1.00 95.00 1032 ILE A CA 1
ATOM 8420 C C . ILE A 1 1032 ? -47.872 4.102 26.886 1.00 95.00 1032 ILE A C 1
ATOM 8422 O O . ILE A 1 1032 ? -48.166 3.448 27.882 1.00 95.00 1032 ILE A O 1
ATOM 8426 N N . PHE A 1 1033 ? -47.504 5.374 26.972 1.00 94.75 1033 PHE A N 1
ATOM 8427 C CA . PHE A 1 1033 ? -47.353 6.074 28.240 1.00 94.75 1033 PHE A CA 1
ATOM 8428 C C . PHE A 1 1033 ? -48.679 6.309 28.954 1.00 94.75 1033 PHE A C 1
ATOM 8430 O O . PHE A 1 1033 ? -48.744 6.191 30.174 1.00 94.75 1033 PHE A O 1
ATOM 8437 N N . GLN A 1 1034 ? -49.758 6.566 28.216 1.00 94.38 1034 GLN A N 1
ATOM 8438 C CA . GLN A 1 1034 ? -51.097 6.647 28.787 1.00 94.38 1034 GLN A CA 1
ATOM 8439 C C . GLN A 1 1034 ? -51.562 5.285 29.316 1.00 94.38 1034 GLN A C 1
ATOM 8441 O O . GLN A 1 1034 ? -52.138 5.227 30.400 1.00 94.38 1034 GLN A O 1
ATOM 8446 N N . LEU A 1 1035 ? -51.268 4.195 28.597 1.00 95.06 1035 LEU A N 1
ATOM 8447 C CA . LEU A 1 1035 ? -51.514 2.830 29.064 1.00 95.06 1035 LEU A CA 1
ATOM 8448 C C . LEU A 1 1035 ? -50.755 2.560 30.373 1.00 95.06 1035 LEU A C 1
ATOM 8450 O O . LEU A 1 1035 ? -51.372 2.159 31.356 1.00 95.06 1035 LEU A O 1
ATOM 8454 N N . ILE A 1 1036 ? -49.448 2.838 30.407 1.00 95.31 1036 ILE A N 1
ATOM 8455 C CA . ILE A 1 1036 ? -48.597 2.676 31.599 1.00 95.31 1036 ILE A CA 1
ATOM 8456 C C . ILE A 1 1036 ? -49.113 3.535 32.757 1.00 95.31 1036 ILE A C 1
ATOM 8458 O O . ILE A 1 1036 ? -49.207 3.051 33.882 1.00 95.31 1036 ILE A O 1
ATOM 8462 N N . LYS A 1 1037 ? -49.517 4.781 32.490 1.00 95.75 1037 LYS A N 1
ATOM 8463 C CA . LYS A 1 1037 ? -50.074 5.695 33.493 1.00 95.75 1037 LYS A CA 1
ATOM 8464 C C . LYS A 1 1037 ? -51.356 5.144 34.105 1.00 95.75 1037 LYS A C 1
ATOM 8466 O O . LYS A 1 1037 ? -51.468 5.106 35.324 1.00 95.75 1037 LYS A O 1
ATOM 8471 N N . THR A 1 1038 ? -52.298 4.685 33.282 1.00 93.06 1038 THR A N 1
ATOM 8472 C CA . THR A 1 1038 ? -53.556 4.100 33.766 1.00 93.06 1038 THR A CA 1
ATOM 8473 C C . THR A 1 1038 ? -53.314 2.801 34.534 1.00 93.06 1038 THR A C 1
ATOM 8475 O O . THR A 1 1038 ? -53.909 2.607 35.590 1.00 93.06 1038 THR A O 1
ATOM 8478 N N . VAL A 1 1039 ? -52.403 1.943 34.064 1.00 94.31 1039 VAL A N 1
ATOM 8479 C CA . VAL A 1 1039 ? -51.985 0.737 34.795 1.00 94.31 1039 VAL A CA 1
ATOM 8480 C C . VAL A 1 1039 ? -51.383 1.099 36.154 1.00 94.31 1039 VAL A C 1
ATOM 8482 O O . VAL A 1 1039 ? -51.719 0.460 37.150 1.00 94.31 1039 VAL A O 1
ATOM 8485 N N . ASN A 1 1040 ? -50.539 2.132 36.224 1.00 94.50 1040 ASN A N 1
ATOM 8486 C CA . ASN A 1 1040 ? -49.952 2.596 37.479 1.00 94.50 1040 ASN A CA 1
ATOM 8487 C C . ASN A 1 1040 ? -51.034 3.102 38.446 1.00 94.50 1040 ASN A C 1
ATOM 8489 O O . ASN A 1 1040 ? -51.064 2.686 39.599 1.00 94.50 1040 ASN A O 1
ATOM 8493 N N . THR A 1 1041 ? -51.985 3.914 37.969 1.00 92.19 1041 THR A N 1
ATOM 8494 C CA . THR A 1 1041 ? -53.114 4.401 38.781 1.00 92.19 1041 THR A CA 1
ATOM 8495 C C . THR A 1 1041 ? -53.970 3.256 39.327 1.00 92.19 1041 THR A C 1
ATOM 8497 O O . THR A 1 1041 ? -54.227 3.214 40.525 1.00 92.19 1041 THR A O 1
ATOM 8500 N N . ILE A 1 1042 ? -54.347 2.278 38.497 1.00 90.88 1042 ILE A N 1
ATOM 8501 C CA . ILE A 1 1042 ? -55.142 1.122 38.950 1.00 90.88 1042 ILE A CA 1
ATOM 8502 C C . ILE A 1 1042 ? -54.340 0.263 39.934 1.00 90.88 1042 ILE A C 1
ATOM 8504 O O . ILE A 1 1042 ? -54.875 -0.212 40.934 1.00 90.88 1042 ILE A O 1
ATOM 8508 N N . SER A 1 1043 ? -53.038 0.091 39.689 1.00 89.12 1043 SER A N 1
ATOM 8509 C CA . SER A 1 1043 ? -52.151 -0.619 40.618 1.00 89.12 1043 SER A CA 1
ATOM 8510 C C . SER A 1 1043 ? -52.072 0.094 41.971 1.00 89.12 1043 SER A C 1
ATOM 8512 O O . SER A 1 1043 ? -52.018 -0.554 43.018 1.00 89.12 1043 SER A O 1
ATOM 8514 N N . GLN A 1 1044 ? -52.112 1.428 41.972 1.00 88.69 1044 GLN A N 1
ATOM 8515 C CA . GLN A 1 1044 ? -52.186 2.228 43.188 1.00 88.69 1044 GLN A CA 1
ATOM 8516 C C . GLN A 1 1044 ? -53.526 2.033 43.916 1.00 88.69 1044 GLN A C 1
ATOM 8518 O O . GLN A 1 1044 ? -53.533 1.671 45.092 1.00 88.69 1044 GLN A O 1
ATOM 8523 N N . GLU A 1 1045 ? -54.649 2.167 43.210 1.00 88.81 1045 GLU A N 1
ATOM 8524 C CA . GLU A 1 1045 ? -56.006 2.030 43.764 1.00 88.81 1045 GLU A CA 1
ATOM 8525 C C . GLU A 1 1045 ? -56.296 0.633 44.337 1.00 88.81 1045 GLU A C 1
ATOM 8527 O O . GLU A 1 1045 ? -56.929 0.510 45.385 1.00 88.81 1045 GLU A O 1
ATOM 8532 N N . LEU A 1 1046 ? -55.800 -0.425 43.689 1.00 87.25 1046 LEU A N 1
ATOM 8533 C CA . LEU A 1 1046 ? -56.010 -1.817 44.104 1.00 87.25 1046 LEU A CA 1
ATOM 8534 C C . LEU A 1 1046 ? -54.953 -2.334 45.095 1.00 87.25 1046 LEU A C 1
ATOM 8536 O O . LEU A 1 1046 ? -54.943 -3.522 45.418 1.00 87.25 1046 LEU A O 1
ATOM 8540 N N . GLY A 1 1047 ? -54.043 -1.478 45.574 1.00 83.25 1047 GLY A N 1
ATOM 8541 C CA . GLY A 1 1047 ? -53.002 -1.878 46.530 1.00 83.25 1047 GLY A CA 1
ATOM 8542 C C . GLY A 1 1047 ? -51.887 -2.752 45.936 1.00 83.25 1047 GLY A C 1
ATOM 8543 O O . GLY A 1 1047 ? -51.061 -3.276 46.677 1.00 83.25 1047 GLY A O 1
ATOM 8544 N N . ALA A 1 1048 ? -51.816 -2.878 44.607 1.00 79.44 1048 ALA A N 1
ATOM 8545 C CA . ALA A 1 1048 ? -50.771 -3.607 43.879 1.00 79.44 1048 ALA A CA 1
ATOM 8546 C C . ALA A 1 1048 ? -49.428 -2.851 43.794 1.00 79.44 1048 ALA A C 1
ATOM 8548 O O . ALA A 1 1048 ? -48.489 -3.272 43.120 1.00 79.44 1048 ALA A O 1
ATOM 8549 N N . HIS A 1 1049 ? -49.351 -1.713 44.479 1.00 75.25 1049 HIS A N 1
ATOM 8550 C CA . HIS A 1 1049 ? -48.187 -0.851 44.585 1.00 75.25 1049 HIS A CA 1
ATOM 8551 C C . HIS A 1 1049 ? -47.457 -1.009 45.933 1.00 75.25 1049 HIS A C 1
ATOM 8553 O O . HIS A 1 1049 ? -46.582 -0.218 46.252 1.00 75.25 1049 HIS A O 1
ATOM 8559 N N . SER A 1 1050 ? -47.812 -1.963 46.795 1.00 76.44 1050 SER A N 1
ATOM 8560 C CA . SER A 1 1050 ? -47.005 -2.181 47.999 1.00 76.44 1050 SER A CA 1
ATOM 8561 C C . SER A 1 1050 ? -45.779 -3.027 47.665 1.00 76.44 1050 SER A C 1
ATOM 8563 O O . SER A 1 1050 ? -45.829 -3.933 46.838 1.00 76.44 1050 SER A O 1
ATOM 8565 N N . LEU A 1 1051 ? -44.673 -2.792 48.363 1.00 68.31 1051 LEU A N 1
ATOM 8566 C CA . LEU A 1 1051 ? -43.479 -3.635 48.256 1.00 68.31 1051 LEU A CA 1
ATOM 8567 C C . LEU A 1 1051 ? -43.770 -5.106 48.622 1.00 68.31 1051 LEU A C 1
ATOM 8569 O O . LEU A 1 1051 ? -43.194 -6.032 48.064 1.00 68.31 1051 LEU A O 1
ATOM 8573 N N . SER A 1 1052 ? -44.721 -5.323 49.535 1.00 78.75 1052 SER A N 1
ATOM 8574 C CA . SER A 1 1052 ? -45.207 -6.651 49.921 1.00 78.75 1052 SER A CA 1
ATOM 8575 C C . SER A 1 1052 ? -46.087 -7.320 48.861 1.00 78.75 1052 SER A C 1
ATOM 8577 O O . SER A 1 1052 ? -46.371 -8.512 48.976 1.00 78.75 1052 SER A O 1
ATOM 8579 N N . PHE A 1 1053 ? -46.536 -6.584 47.838 1.00 83.69 1053 PHE A N 1
ATOM 8580 C CA . PHE A 1 1053 ? -47.454 -7.102 46.832 1.00 83.69 1053 PHE A CA 1
ATOM 8581 C C . PHE A 1 1053 ? -46.813 -8.237 46.035 1.00 83.69 1053 PHE A C 1
ATOM 8583 O O . PHE A 1 1053 ? -47.365 -9.336 46.041 1.00 83.69 1053 PHE A O 1
ATOM 8590 N N . VAL A 1 1054 ? -45.634 -8.003 45.440 1.00 84.12 1054 VAL A N 1
ATOM 8591 C CA . VAL A 1 1054 ? -44.892 -8.996 44.636 1.00 84.12 1054 VAL A CA 1
ATOM 8592 C C . VAL A 1 1054 ? -44.581 -10.240 45.463 1.00 84.12 1054 VAL A C 1
ATOM 8594 O O . VAL A 1 1054 ? -44.814 -11.358 45.011 1.00 84.12 1054 VAL A O 1
ATOM 8597 N N . ASP A 1 1055 ? -44.135 -10.061 46.706 1.00 82.94 1055 ASP A N 1
ATOM 8598 C CA . ASP A 1 1055 ? -43.802 -11.183 47.585 1.00 82.94 1055 ASP A CA 1
ATOM 8599 C C . ASP A 1 1055 ? -45.036 -12.031 47.947 1.00 82.94 1055 ASP A C 1
ATOM 8601 O O . ASP A 1 1055 ? -44.965 -13.261 47.991 1.00 82.94 1055 ASP A O 1
ATOM 8605 N N . SER A 1 1056 ? -46.195 -11.381 48.116 1.00 86.62 1056 SER A N 1
ATOM 8606 C CA . SER A 1 1056 ? -47.476 -12.047 48.379 1.00 86.62 1056 SER A CA 1
ATOM 8607 C C . SER A 1 1056 ? -48.151 -12.637 47.133 1.00 86.62 1056 SER A C 1
ATOM 8609 O O . SER A 1 1056 ? -49.087 -13.421 47.278 1.00 86.62 1056 SER A O 1
ATOM 8611 N N . LEU A 1 1057 ? -47.734 -12.234 45.926 1.00 89.38 1057 LEU A N 1
ATOM 8612 C CA . LEU A 1 1057 ? -48.366 -12.611 44.656 1.00 89.38 1057 LEU A CA 1
ATOM 8613 C C . LEU A 1 1057 ? -47.944 -14.004 44.180 1.00 89.38 1057 LEU A C 1
ATOM 8615 O O . LEU A 1 1057 ? -48.689 -14.664 43.455 1.00 89.38 1057 LEU A O 1
ATOM 8619 N N . PHE A 1 1058 ? -46.753 -14.442 44.581 1.00 92.81 1058 PHE A N 1
ATOM 8620 C CA . PHE A 1 1058 ? -46.146 -15.682 44.120 1.00 92.81 1058 PHE A CA 1
ATOM 8621 C C . PHE A 1 1058 ? -45.912 -16.636 45.286 1.00 92.81 1058 PHE A C 1
ATOM 8623 O O . PHE A 1 1058 ? -45.222 -16.304 46.250 1.00 92.81 1058 PHE A O 1
ATOM 8630 N N . GLN A 1 1059 ? -46.443 -17.851 45.163 1.00 92.06 1059 GLN A N 1
ATOM 8631 C CA . GLN A 1 1059 ? -46.173 -18.947 46.093 1.00 92.06 1059 GLN A CA 1
ATOM 8632 C C . GLN A 1 1059 ? -45.363 -20.028 45.380 1.00 92.06 1059 GLN A C 1
ATOM 8634 O O . GLN A 1 1059 ? -45.733 -20.475 44.293 1.00 92.06 1059 GLN A O 1
ATOM 8639 N N . LEU A 1 1060 ? -44.233 -20.423 45.965 1.00 91.88 1060 LEU A N 1
ATOM 8640 C CA . LEU A 1 1060 ? -43.371 -21.456 45.399 1.00 91.88 1060 LEU A CA 1
ATOM 8641 C C . LEU A 1 1060 ? -44.071 -22.823 45.458 1.00 91.88 1060 LEU A C 1
ATOM 8643 O O . LEU A 1 1060 ? -44.565 -23.236 46.507 1.00 91.88 1060 LEU A O 1
ATOM 8647 N N . LYS A 1 1061 ? -44.084 -23.551 44.339 1.00 86.38 1061 LYS A N 1
ATOM 8648 C CA . LYS A 1 1061 ? -44.691 -24.883 44.243 1.00 86.38 1061 LYS A CA 1
ATOM 8649 C C . LYS A 1 1061 ? -43.624 -25.970 44.439 1.00 86.38 1061 LYS A C 1
ATOM 8651 O O . LYS A 1 1061 ? -42.862 -26.262 43.521 1.00 86.38 1061 LYS A O 1
ATOM 8656 N N . GLY A 1 1062 ? -43.595 -26.592 45.622 1.00 80.19 1062 GLY A N 1
ATOM 8657 C CA . GLY A 1 1062 ? -42.731 -27.741 45.955 1.00 80.19 1062 GLY A CA 1
ATOM 8658 C C . GLY A 1 1062 ? -41.893 -27.549 47.230 1.00 80.19 1062 GLY A C 1
ATOM 8659 O O . GLY A 1 1062 ? -41.540 -26.432 47.583 1.00 80.19 1062 GLY A O 1
ATOM 8660 N N . GLU A 1 1063 ? -41.564 -28.643 47.928 1.00 62.22 1063 GLU A N 1
ATOM 8661 C CA . GLU A 1 1063 ? -41.035 -28.623 49.311 1.00 62.22 1063 GLU A CA 1
ATOM 8662 C C . GLU A 1 1063 ? -39.520 -28.352 49.466 1.00 62.22 1063 GLU A C 1
ATOM 8664 O O . GLU A 1 1063 ? -39.017 -28.394 50.585 1.00 62.22 1063 GLU A O 1
ATOM 8669 N N . GLN A 1 1064 ? -38.748 -28.098 48.399 1.00 52.72 1064 GLN A N 1
ATOM 8670 C CA . GLN A 1 1064 ? -37.274 -28.223 48.480 1.00 52.72 1064 GLN A CA 1
ATOM 8671 C C . GLN A 1 1064 ? -36.423 -27.051 47.974 1.00 52.72 1064 GLN A C 1
ATOM 8673 O O . GLN A 1 1064 ? -35.215 -27.213 47.802 1.00 52.72 1064 GLN A O 1
ATOM 8678 N N . ARG A 1 1065 ? -36.976 -25.854 47.768 1.00 60.16 1065 ARG A N 1
ATOM 8679 C CA . ARG A 1 1065 ? -36.142 -24.676 47.473 1.00 60.16 1065 ARG A CA 1
ATOM 8680 C C . ARG A 1 1065 ? -36.496 -23.510 48.378 1.00 60.16 1065 ARG A C 1
ATOM 8682 O O . ARG A 1 1065 ? -37.655 -23.302 48.714 1.00 60.16 1065 ARG A O 1
ATOM 8689 N N . THR A 1 1066 ? -35.466 -22.783 48.793 1.00 71.56 1066 THR A N 1
ATOM 8690 C CA . THR A 1 1066 ? -35.598 -21.519 49.509 1.00 71.56 1066 THR A CA 1
ATOM 8691 C C . THR A 1 1066 ? -36.347 -20.532 48.626 1.00 71.56 1066 THR A C 1
ATOM 8693 O O . THR A 1 1066 ? -35.992 -20.344 47.464 1.00 71.56 1066 THR A O 1
ATOM 8696 N N . ASP A 1 1067 ? -37.408 -19.941 49.169 1.00 75.44 1067 ASP A N 1
ATOM 8697 C CA . ASP A 1 1067 ? -38.205 -18.943 48.470 1.00 75.44 1067 ASP A CA 1
ATOM 8698 C C . ASP A 1 1067 ? -37.362 -17.676 48.264 1.00 75.44 1067 ASP A C 1
ATOM 8700 O O . ASP A 1 1067 ? -37.073 -16.941 49.210 1.00 75.44 1067 ASP A O 1
ATOM 8704 N N . HIS A 1 1068 ? -36.868 -17.477 47.041 1.00 82.06 1068 HIS A N 1
ATOM 8705 C CA . HIS A 1 1068 ? -35.978 -16.369 46.718 1.00 82.06 1068 HIS A CA 1
ATOM 8706 C C . HIS A 1 1068 ? -36.777 -15.187 46.178 1.00 82.06 1068 HIS A C 1
ATOM 8708 O O . HIS A 1 1068 ? -37.438 -15.286 45.147 1.00 82.06 1068 HIS A O 1
ATOM 8714 N N . VAL A 1 1069 ? -36.639 -14.034 46.834 1.00 79.50 1069 VAL A N 1
ATOM 8715 C CA . VAL A 1 1069 ? -37.293 -12.783 46.423 1.00 79.50 1069 VAL A CA 1
ATOM 8716 C C . VAL A 1 1069 ? -36.987 -12.456 44.953 1.00 79.50 1069 VAL A C 1
ATOM 8718 O O . VAL A 1 1069 ? -37.915 -12.207 44.193 1.00 79.50 1069 VAL A O 1
ATOM 8721 N N . ASN A 1 1070 ? -35.733 -12.580 44.502 1.00 82.12 1070 ASN A N 1
ATOM 8722 C CA . ASN A 1 1070 ? -35.340 -12.295 43.110 1.00 82.12 1070 ASN A CA 1
ATOM 8723 C C . ASN A 1 1070 ? -36.082 -13.149 42.062 1.00 82.12 1070 ASN A C 1
ATOM 8725 O O . ASN A 1 1070 ? -36.398 -12.664 40.976 1.00 82.12 1070 ASN A O 1
ATOM 8729 N N . ASP A 1 1071 ? -36.393 -14.407 42.384 1.00 85.81 1071 ASP A N 1
ATOM 8730 C CA . ASP A 1 1071 ? -37.140 -15.306 41.497 1.00 85.81 1071 ASP A CA 1
ATOM 8731 C C . ASP A 1 1071 ? -38.589 -14.799 41.313 1.00 85.81 1071 ASP A C 1
ATOM 8733 O O . ASP A 1 1071 ? -39.117 -14.807 40.199 1.00 85.81 1071 ASP A O 1
ATOM 8737 N N . LYS A 1 1072 ? -39.209 -14.254 42.370 1.00 90.81 1072 LYS A N 1
ATOM 8738 C CA . LYS A 1 1072 ? -40.534 -13.610 42.299 1.00 90.81 1072 LYS A CA 1
ATOM 8739 C C . LYS A 1 1072 ? -40.509 -12.312 41.491 1.00 90.81 1072 LYS A C 1
ATOM 8741 O O . LYS A 1 1072 ? -41.411 -12.065 40.693 1.00 90.81 1072 LYS A O 1
ATOM 8746 N N . GLN A 1 1073 ? -39.464 -11.502 41.651 1.00 91.25 1073 GLN A N 1
ATOM 8747 C CA . GLN A 1 1073 ? -39.284 -10.258 40.892 1.00 91.25 1073 GLN A CA 1
ATOM 8748 C C . GLN A 1 1073 ? -39.147 -10.526 39.388 1.00 91.25 1073 GLN A C 1
ATOM 8750 O O . GLN A 1 1073 ? -39.678 -9.791 38.554 1.00 91.25 1073 GLN A O 1
ATOM 8755 N N . PHE A 1 1074 ? -38.471 -11.617 39.031 1.00 91.12 1074 PHE A N 1
ATOM 8756 C CA . PHE A 1 1074 ? -38.391 -12.100 37.659 1.00 91.12 1074 PHE A CA 1
ATOM 8757 C C . PHE A 1 1074 ? -39.765 -12.508 37.110 1.00 91.12 1074 PHE A C 1
ATOM 8759 O O . PHE A 1 1074 ? -40.168 -12.107 36.015 1.00 91.12 1074 PHE A O 1
ATOM 8766 N N . CYS A 1 1075 ? -40.519 -13.293 37.885 1.00 92.88 1075 CYS A N 1
ATOM 8767 C CA . CYS A 1 1075 ? -41.883 -13.672 37.529 1.00 92.88 1075 CYS A CA 1
ATOM 8768 C C . CYS A 1 1075 ? -42.786 -12.447 37.335 1.00 92.88 1075 CYS A C 1
ATOM 8770 O O . CYS A 1 1075 ? -43.611 -12.448 36.422 1.00 92.88 1075 CYS A O 1
ATOM 8772 N N . MET A 1 1076 ? -42.597 -11.390 38.128 1.00 94.50 1076 MET A N 1
ATOM 8773 C CA . MET A 1 1076 ? -43.328 -10.132 37.988 1.00 94.50 1076 MET A CA 1
ATOM 8774 C C . MET A 1 1076 ? -43.057 -9.445 36.641 1.00 94.50 1076 MET A C 1
ATOM 8776 O O . MET A 1 1076 ? -44.005 -9.064 35.952 1.00 94.50 1076 MET A O 1
ATOM 8780 N N . ALA A 1 1077 ? -41.788 -9.353 36.220 1.00 93.88 1077 ALA A N 1
ATOM 8781 C CA . ALA A 1 1077 ? -41.409 -8.816 34.908 1.00 93.88 1077 ALA A CA 1
ATOM 8782 C C . ALA A 1 1077 ? -42.075 -9.587 33.759 1.00 93.88 1077 ALA A C 1
ATOM 8784 O O . ALA A 1 1077 ? -42.652 -8.994 32.844 1.00 93.88 1077 ALA A O 1
ATOM 8785 N N . LYS A 1 1078 ? -42.069 -10.920 33.852 1.00 94.44 1078 LYS A N 1
ATOM 8786 C CA . LYS A 1 1078 ? -42.675 -11.807 32.854 1.00 94.44 1078 LYS A CA 1
ATOM 8787 C C . LYS A 1 1078 ? -44.205 -11.717 32.830 1.00 94.44 1078 LYS A C 1
ATOM 8789 O O . LYS A 1 1078 ? -44.784 -11.672 31.748 1.00 94.44 1078 LYS A O 1
ATOM 8794 N N . LEU A 1 1079 ? -44.875 -11.646 33.983 1.00 94.31 1079 LEU A N 1
ATOM 8795 C CA . LEU A 1 1079 ? -46.329 -11.444 34.047 1.00 94.31 1079 LEU A CA 1
ATOM 8796 C C . LEU A 1 1079 ? -46.749 -10.105 33.447 1.00 94.31 1079 LEU A C 1
ATOM 8798 O O . LEU A 1 1079 ? -47.740 -10.039 32.717 1.00 94.31 1079 LEU A O 1
ATOM 8802 N N . PHE A 1 1080 ? -45.992 -9.047 33.733 1.00 95.00 1080 PHE A N 1
ATOM 8803 C CA . PHE A 1 1080 ? -46.280 -7.732 33.185 1.00 95.00 1080 PHE A CA 1
ATOM 8804 C C . PHE A 1 1080 ? -46.091 -7.697 31.662 1.00 95.00 1080 PHE A C 1
ATOM 8806 O O . PHE A 1 1080 ? -46.943 -7.167 30.949 1.00 95.00 1080 PHE A O 1
ATOM 8813 N N . TYR A 1 1081 ? -45.047 -8.354 31.148 1.00 95.88 1081 TYR A N 1
ATOM 8814 C CA . TYR A 1 1081 ? -44.855 -8.560 29.712 1.00 95.88 1081 TYR A CA 1
ATOM 8815 C C . TYR A 1 1081 ? -46.039 -9.287 29.053 1.00 95.88 1081 TYR A C 1
ATOM 8817 O O . TYR A 1 1081 ? -46.571 -8.786 28.063 1.00 95.88 1081 TYR A O 1
ATOM 8825 N N . LEU A 1 1082 ? -46.494 -10.417 29.616 1.00 95.38 1082 LEU A N 1
ATOM 8826 C CA . LEU A 1 1082 ? -47.623 -11.197 29.078 1.00 95.38 1082 LEU A CA 1
ATOM 8827 C C . LEU A 1 1082 ? -48.901 -10.357 28.959 1.00 95.38 1082 LEU A C 1
ATOM 8829 O O . LEU A 1 1082 ? -49.592 -10.404 27.939 1.00 95.38 1082 LEU A O 1
ATOM 8833 N N . TYR A 1 1083 ? -49.167 -9.514 29.958 1.00 95.12 1083 TYR A N 1
ATOM 8834 C CA . TYR A 1 1083 ? -50.250 -8.538 29.894 1.00 95.12 1083 TYR A CA 1
ATOM 8835 C C . TYR A 1 1083 ? -50.061 -7.533 28.741 1.00 95.12 1083 TYR A C 1
ATOM 8837 O O . TYR A 1 1083 ? -50.993 -7.314 27.963 1.00 95.12 1083 TYR A O 1
ATOM 8845 N N . LEU A 1 1084 ? -48.864 -6.954 28.583 1.00 95.12 1084 LEU A N 1
ATOM 8846 C CA . LEU A 1 1084 ? -48.568 -5.952 27.548 1.00 95.12 1084 LEU A CA 1
ATOM 8847 C C . LEU A 1 1084 ? -48.699 -6.503 26.118 1.00 95.12 1084 LEU A C 1
ATOM 8849 O O . LEU A 1 1084 ? -49.147 -5.785 25.219 1.00 95.12 1084 LEU A O 1
ATOM 8853 N N . VAL A 1 1085 ? -48.376 -7.781 25.899 1.00 96.06 1085 VAL A N 1
ATOM 8854 C CA . VAL A 1 1085 ? -48.610 -8.467 24.612 1.00 96.06 1085 VAL A CA 1
ATOM 8855 C C . VAL A 1 1085 ? -50.032 -9.025 24.478 1.00 96.06 1085 VAL A C 1
ATOM 8857 O O . VAL A 1 1085 ? -50.459 -9.402 23.381 1.00 96.06 1085 VAL A O 1
ATOM 8860 N N . GLY A 1 1086 ? -50.804 -8.987 25.567 1.00 93.62 1086 GLY A N 1
ATOM 8861 C CA . GLY A 1 1086 ? -52.188 -9.431 25.670 1.00 93.62 1086 GLY A CA 1
ATOM 8862 C C . GLY A 1 1086 ? -52.359 -10.927 25.447 1.00 93.62 1086 GLY A C 1
ATOM 8863 O O . GLY A 1 1086 ? -53.284 -11.309 24.726 1.00 93.62 1086 GLY A O 1
ATOM 8864 N N . GLU A 1 1087 ? -51.442 -11.710 26.009 1.00 94.56 1087 GLU A N 1
ATOM 8865 C CA . GLU A 1 1087 ? -51.520 -13.163 26.143 1.00 94.56 1087 GLU A CA 1
ATOM 8866 C C . GLU A 1 1087 ? -52.223 -13.545 27.452 1.00 94.56 1087 GLU A C 1
ATOM 8868 O O . GLU A 1 1087 ? -52.316 -12.740 28.383 1.00 94.56 1087 GLU A O 1
ATOM 8873 N N . ASP A 1 1088 ? -52.739 -14.774 27.514 1.00 92.00 1088 ASP A N 1
ATOM 8874 C CA . ASP A 1 1088 ? -53.402 -15.277 28.714 1.00 92.00 1088 ASP A CA 1
ATOM 8875 C C . ASP A 1 1088 ? -52.396 -15.431 29.860 1.00 92.00 1088 ASP A C 1
ATOM 8877 O O . ASP A 1 1088 ? -51.293 -15.958 29.698 1.00 92.00 1088 ASP A O 1
ATOM 8881 N N . ILE A 1 1089 ? -52.798 -14.980 31.044 1.00 92.25 1089 ILE A N 1
ATOM 8882 C CA . ILE A 1 1089 ? -51.975 -15.047 32.246 1.00 92.25 1089 ILE A CA 1
ATOM 8883 C C . ILE A 1 1089 ? -51.992 -16.486 32.776 1.00 92.25 1089 ILE A C 1
ATOM 8885 O O . ILE A 1 1089 ? -53.057 -17.002 33.130 1.00 92.25 1089 ILE A O 1
ATOM 8889 N N . PRO A 1 1090 ? -50.838 -17.164 32.862 1.00 92.75 1090 PRO A N 1
ATOM 8890 C CA . PRO A 1 1090 ? -50.805 -18.533 33.336 1.00 92.75 1090 PRO A CA 1
ATOM 8891 C C . PRO A 1 1090 ? -50.986 -18.583 34.859 1.00 92.75 1090 PRO A C 1
ATOM 8893 O O . PRO A 1 1090 ? -50.491 -17.729 35.593 1.00 92.75 1090 PRO A O 1
ATOM 8896 N N . ARG A 1 1091 ? -51.649 -19.639 35.354 1.00 92.94 1091 ARG A N 1
ATOM 8897 C CA . ARG A 1 1091 ? -51.757 -19.914 36.804 1.00 92.94 1091 ARG A CA 1
ATOM 8898 C C . ARG A 1 1091 ? -50.412 -20.277 37.440 1.00 92.94 1091 ARG A C 1
ATOM 8900 O O . ARG A 1 1091 ? -50.251 -20.145 38.650 1.00 92.94 1091 ARG A O 1
ATOM 8907 N N . GLU A 1 1092 ? -49.470 -20.751 36.628 1.00 94.62 1092 GLU A N 1
ATOM 8908 C CA . GLU A 1 1092 ? -48.128 -21.159 37.035 1.00 94.62 1092 GLU A CA 1
ATOM 8909 C C . GLU A 1 1092 ? -47.092 -20.521 36.115 1.00 94.62 1092 GLU A C 1
ATOM 8911 O O . GLU A 1 1092 ? -47.234 -20.552 34.893 1.00 94.62 1092 GLU A O 1
ATOM 8916 N N . ILE A 1 1093 ? -46.036 -19.958 36.694 1.00 94.88 1093 ILE A N 1
ATOM 8917 C CA . ILE A 1 1093 ? -44.971 -19.289 35.954 1.00 94.88 1093 ILE A CA 1
ATOM 8918 C C . ILE A 1 1093 ? -43.609 -19.844 36.364 1.00 94.88 1093 ILE A C 1
ATOM 8920 O O . ILE A 1 1093 ? -43.324 -20.030 37.547 1.00 94.88 1093 ILE A O 1
ATOM 8924 N N . SER A 1 1094 ? -42.769 -20.135 35.373 1.00 91.81 1094 SER A N 1
ATOM 8925 C CA . SER A 1 1094 ? -41.412 -20.629 35.593 1.00 91.81 1094 SER A CA 1
ATOM 8926 C C . SER A 1 1094 ? -40.377 -19.503 35.552 1.00 91.81 1094 SER A C 1
ATOM 8928 O O . SER A 1 1094 ? -40.441 -18.619 34.684 1.00 91.81 1094 SER A O 1
ATOM 8930 N N . THR A 1 1095 ? -39.407 -19.569 36.468 1.00 90.06 1095 THR A N 1
ATOM 8931 C CA . THR A 1 1095 ? -38.189 -18.745 36.467 1.00 90.06 1095 THR A CA 1
ATOM 8932 C C . THR A 1 1095 ? -37.112 -19.362 35.574 1.00 90.06 1095 THR A C 1
ATOM 8934 O O . THR A 1 1095 ? -37.207 -20.522 35.164 1.00 90.06 1095 THR A O 1
ATOM 8937 N N . ARG A 1 1096 ? -36.036 -18.610 35.303 1.00 84.38 1096 ARG A N 1
ATOM 8938 C CA . ARG A 1 1096 ? -34.846 -19.111 34.583 1.00 84.38 1096 ARG A CA 1
ATOM 8939 C C . ARG A 1 1096 ? -34.182 -20.306 35.263 1.00 84.38 1096 ARG A C 1
ATOM 8941 O O . ARG A 1 1096 ? -33.638 -21.170 34.586 1.00 84.38 1096 ARG A O 1
ATOM 8948 N N . ASN A 1 1097 ? -34.270 -20.375 36.590 1.00 85.56 1097 ASN A N 1
ATOM 8949 C CA . ASN A 1 1097 ? -33.658 -21.429 37.401 1.00 85.56 1097 ASN A CA 1
ATOM 8950 C C . ASN A 1 1097 ? -34.546 -22.686 37.503 1.00 85.56 1097 ASN A C 1
ATOM 8952 O O . ASN A 1 1097 ? -34.242 -23.617 38.258 1.00 85.56 1097 ASN A O 1
ATOM 8956 N N . GLY A 1 1098 ? -35.664 -22.706 36.768 1.00 87.50 1098 GLY A N 1
ATOM 8957 C CA . GLY A 1 1098 ? -36.628 -23.801 36.751 1.00 87.50 1098 GLY A CA 1
ATOM 8958 C C . GLY A 1 1098 ? -37.559 -23.840 37.964 1.00 87.50 1098 GLY A C 1
ATOM 8959 O O . GLY A 1 1098 ? -38.309 -24.802 38.105 1.00 87.50 1098 GLY A O 1
ATOM 8960 N N . SER A 1 1099 ? -37.530 -22.830 38.840 1.00 90.06 1099 SER A N 1
ATOM 8961 C CA . SER A 1 1099 ? -38.488 -22.707 39.945 1.00 90.06 1099 SER A CA 1
ATOM 8962 C C . SER A 1 1099 ? -39.875 -22.389 39.379 1.00 90.06 1099 SER A C 1
ATOM 8964 O O . SER A 1 1099 ? -39.991 -21.570 38.464 1.00 90.06 1099 SER A O 1
ATOM 8966 N N . ILE A 1 1100 ? -40.923 -23.031 39.900 1.00 92.06 1100 ILE A N 1
ATOM 8967 C CA . ILE A 1 1100 ? -42.309 -22.824 39.458 1.00 92.06 1100 ILE A CA 1
ATOM 8968 C C . ILE A 1 1100 ? -43.084 -22.144 40.580 1.00 92.06 1100 ILE A C 1
ATOM 8970 O O . ILE A 1 1100 ? -43.144 -22.652 41.700 1.00 92.06 1100 ILE A O 1
ATOM 8974 N N . TYR A 1 1101 ? -43.701 -21.014 40.254 1.00 93.94 1101 TYR A N 1
ATOM 8975 C CA . TYR A 1 1101 ? -44.519 -20.236 41.172 1.00 93.94 1101 TYR A CA 1
ATOM 8976 C C . TYR A 1 1101 ? -45.982 -20.269 40.742 1.00 93.94 1101 TYR A C 1
ATOM 8978 O O . TYR A 1 1101 ? -46.291 -20.059 39.568 1.00 93.94 1101 TYR A O 1
ATOM 8986 N N . THR A 1 1102 ? -46.888 -20.511 41.688 1.00 93.38 1102 THR A N 1
ATOM 8987 C CA . THR A 1 1102 ? -48.324 -20.289 41.488 1.00 93.38 1102 THR A CA 1
ATOM 8988 C C . THR A 1 1102 ? -48.633 -18.810 41.665 1.00 93.38 1102 THR A C 1
ATOM 8990 O O . THR A 1 1102 ? -48.225 -18.209 42.663 1.00 93.38 1102 THR A O 1
ATOM 8993 N N . VAL A 1 1103 ? -49.352 -18.240 40.700 1.00 94.94 1103 VAL A N 1
ATOM 8994 C CA . VAL A 1 1103 ? -49.765 -16.834 40.700 1.00 94.94 1103 VAL A CA 1
ATOM 8995 C C . VAL A 1 1103 ? -51.083 -16.702 41.456 1.00 94.94 1103 VAL A C 1
ATOM 8997 O O . VAL A 1 1103 ? -52.049 -17.408 41.162 1.00 94.94 1103 VAL A O 1
ATOM 9000 N N . ASP A 1 1104 ? -51.134 -15.800 42.432 1.00 93.50 1104 ASP A N 1
ATOM 9001 C CA . ASP A 1 1104 ? -52.349 -15.522 43.194 1.00 93.50 1104 ASP A CA 1
ATOM 9002 C C . ASP A 1 1104 ? -53.463 -14.976 42.281 1.00 93.50 1104 ASP A C 1
ATOM 9004 O O . ASP A 1 1104 ? -53.250 -14.088 41.451 1.00 93.50 1104 ASP A O 1
ATOM 9008 N N . SER A 1 1105 ? -54.686 -15.479 42.473 1.00 89.12 1105 SER A N 1
ATOM 9009 C CA . SER A 1 1105 ? -55.896 -15.042 41.763 1.00 89.12 1105 SER A CA 1
ATOM 9010 C C . SER A 1 1105 ? -56.154 -13.528 41.808 1.00 89.12 1105 SER A C 1
ATOM 9012 O O . SER A 1 1105 ? -56.776 -12.992 40.890 1.00 89.12 1105 SER A O 1
ATOM 9014 N N . ARG A 1 1106 ? -55.637 -12.819 42.822 1.00 89.69 1106 ARG A N 1
ATOM 9015 C CA . ARG A 1 1106 ? -55.672 -11.352 42.926 1.00 89.69 1106 ARG A CA 1
ATOM 9016 C C . ARG A 1 1106 ? -55.054 -10.668 41.707 1.00 89.69 1106 ARG A C 1
ATOM 9018 O O . ARG A 1 1106 ? -55.546 -9.620 41.303 1.00 89.69 1106 ARG A O 1
ATOM 9025 N N . TRP A 1 1107 ? -54.033 -11.262 41.085 1.00 91.25 1107 TRP A N 1
ATOM 9026 C CA . TRP A 1 1107 ? -53.429 -10.707 39.872 1.00 91.25 1107 TRP A CA 1
ATOM 9027 C C . TRP A 1 1107 ? -54.397 -10.692 38.689 1.00 91.25 1107 TRP A C 1
ATOM 9029 O O . TRP A 1 1107 ? -54.452 -9.707 37.958 1.00 91.25 1107 TRP A O 1
ATOM 9039 N N . GLN A 1 1108 ? -55.204 -11.747 38.535 1.00 88.50 1108 GLN A N 1
ATOM 9040 C CA . GLN A 1 1108 ? -56.214 -11.804 37.480 1.00 88.50 1108 GLN A CA 1
ATOM 9041 C C . GLN A 1 1108 ? -57.263 -10.704 37.673 1.00 88.50 1108 GLN A C 1
ATOM 9043 O O . GLN A 1 1108 ? -57.589 -10.008 36.721 1.00 88.50 1108 GLN A O 1
ATOM 9048 N N . ILE A 1 1109 ? -57.707 -10.478 38.916 1.00 88.81 1109 ILE A N 1
ATOM 9049 C CA . ILE A 1 1109 ? -58.640 -9.390 39.254 1.00 88.81 1109 ILE A CA 1
ATOM 9050 C C . ILE A 1 1109 ? -58.039 -8.027 38.881 1.00 88.81 1109 ILE A C 1
ATOM 9052 O O . ILE A 1 1109 ? -58.732 -7.177 38.326 1.00 88.81 1109 ILE A O 1
ATOM 9056 N N . ILE A 1 1110 ? -56.752 -7.810 39.160 1.00 89.62 1110 ILE A N 1
ATOM 9057 C CA . ILE A 1 1110 ? -56.056 -6.561 38.823 1.00 89.62 1110 ILE A CA 1
ATOM 9058 C C . ILE A 1 1110 ? -55.966 -6.378 37.300 1.00 89.62 1110 ILE A C 1
ATOM 9060 O O . ILE A 1 1110 ? -56.324 -5.317 36.790 1.00 89.62 1110 ILE A O 1
ATOM 9064 N N . ILE A 1 1111 ? -55.563 -7.416 36.565 1.00 91.25 1111 ILE A N 1
ATOM 9065 C CA . ILE A 1 1111 ? -55.455 -7.374 35.100 1.00 91.25 1111 ILE A CA 1
ATOM 9066 C C . ILE A 1 1111 ? -56.807 -7.194 34.417 1.00 91.25 1111 ILE A C 1
ATOM 9068 O O . ILE A 1 1111 ? -56.882 -6.484 33.417 1.00 91.25 1111 ILE A O 1
ATOM 9072 N N . ASP A 1 1112 ? -57.876 -7.784 34.948 1.00 90.88 1112 ASP A N 1
ATOM 9073 C CA . ASP A 1 1112 ? -59.223 -7.625 34.395 1.00 90.88 1112 ASP A CA 1
ATOM 9074 C C . ASP A 1 1112 ? -59.702 -6.162 34.466 1.00 90.88 1112 ASP A C 1
ATOM 9076 O O . ASP A 1 1112 ? -60.531 -5.744 33.655 1.00 90.88 1112 ASP A O 1
ATOM 9080 N N . ASN A 1 1113 ? -59.147 -5.372 35.394 1.00 92.44 1113 ASN A N 1
ATOM 9081 C CA . ASN A 1 1113 ? -59.369 -3.928 35.482 1.00 92.44 1113 ASN A CA 1
ATOM 9082 C C . ASN A 1 1113 ? -58.402 -3.115 34.607 1.00 92.44 1113 ASN A C 1
ATOM 9084 O O . ASN A 1 1113 ? -58.696 -1.963 34.284 1.00 92.44 1113 ASN A O 1
ATOM 9088 N N . PHE A 1 1114 ? -57.261 -3.678 34.201 1.00 94.38 1114 PHE A N 1
ATOM 9089 C CA . PHE A 1 1114 ? -56.310 -2.971 33.354 1.00 94.38 1114 PHE A CA 1
ATOM 9090 C C . PHE A 1 1114 ? -56.858 -2.743 31.932 1.00 94.38 1114 PHE A C 1
ATOM 9092 O O . PHE A 1 1114 ? -57.492 -3.620 31.335 1.00 94.38 1114 PHE A O 1
ATOM 9099 N N . PRO A 1 1115 ? -56.593 -1.571 31.327 1.00 94.06 1115 PRO A N 1
ATOM 9100 C CA . PRO A 1 1115 ? -57.026 -1.294 29.964 1.00 94.06 1115 PRO A CA 1
ATOM 9101 C C . PRO A 1 1115 ? -56.307 -2.204 28.964 1.00 94.06 1115 PRO A C 1
ATOM 9103 O O . PRO A 1 1115 ? -55.086 -2.207 28.874 1.00 94.06 1115 PRO A O 1
ATOM 9106 N N . LYS A 1 1116 ? -57.056 -2.946 28.143 1.00 93.69 1116 LYS A N 1
ATOM 9107 C CA . LYS A 1 1116 ? -56.452 -3.865 27.164 1.00 93.69 1116 LYS A CA 1
ATOM 9108 C C . LYS A 1 1116 ? -55.518 -3.116 26.192 1.00 93.69 1116 LYS A C 1
ATOM 9110 O O . LYS A 1 1116 ? -55.973 -2.166 25.547 1.00 93.69 1116 LYS A O 1
ATOM 9115 N N . PRO A 1 1117 ? -54.257 -3.562 26.003 1.00 94.25 1117 PRO A N 1
ATOM 9116 C CA . PRO A 1 1117 ? -53.351 -2.943 25.042 1.00 94.25 1117 PRO A CA 1
ATOM 9117 C C . PRO A 1 1117 ? -53.920 -3.010 23.622 1.00 94.25 1117 PRO A C 1
ATOM 9119 O O . PRO A 1 1117 ? -54.458 -4.040 23.197 1.00 94.25 1117 PRO A O 1
ATOM 9122 N N . SER A 1 1118 ? -53.779 -1.924 22.860 1.00 94.69 1118 SER A N 1
ATOM 9123 C CA . SER A 1 1118 ? -54.193 -1.908 21.455 1.00 94.69 1118 SER A CA 1
ATOM 9124 C C . SER A 1 1118 ? -53.355 -2.899 20.636 1.00 94.69 1118 SER A C 1
ATOM 9126 O O . SER A 1 1118 ? -52.211 -3.194 20.981 1.00 94.69 1118 SER A O 1
ATOM 9128 N N . ALA A 1 1119 ? -53.881 -3.390 19.508 1.00 93.25 1119 ALA A N 1
ATOM 9129 C CA . ALA A 1 1119 ? -53.146 -4.321 18.641 1.00 93.25 1119 ALA A CA 1
ATOM 9130 C C . ALA A 1 1119 ? -51.759 -3.789 18.222 1.00 93.25 1119 ALA A C 1
ATOM 9132 O O . ALA A 1 1119 ? -50.811 -4.558 18.081 1.00 93.25 1119 ALA A O 1
ATOM 9133 N N . LYS A 1 1120 ? -51.634 -2.464 18.079 1.00 92.38 1120 LYS A N 1
ATOM 9134 C CA . LYS A 1 1120 ? -50.385 -1.786 17.716 1.00 92.38 1120 LYS A CA 1
ATOM 9135 C C . LYS A 1 1120 ? -49.393 -1.754 18.881 1.00 92.38 1120 LYS A C 1
ATOM 9137 O O . LYS A 1 1120 ? -48.214 -1.998 18.666 1.00 92.38 1120 LYS A O 1
ATOM 9142 N N . ILE A 1 1121 ? -49.867 -1.525 20.108 1.00 94.06 1121 ILE A N 1
ATOM 9143 C CA . ILE A 1 1121 ? -49.028 -1.591 21.315 1.00 94.06 1121 ILE A CA 1
ATOM 9144 C C . ILE A 1 1121 ? -48.520 -3.021 21.535 1.00 94.06 1121 ILE A C 1
ATOM 9146 O O . ILE A 1 1121 ? -47.330 -3.215 21.771 1.00 94.06 1121 ILE A O 1
ATOM 9150 N N . LYS A 1 1122 ? -49.386 -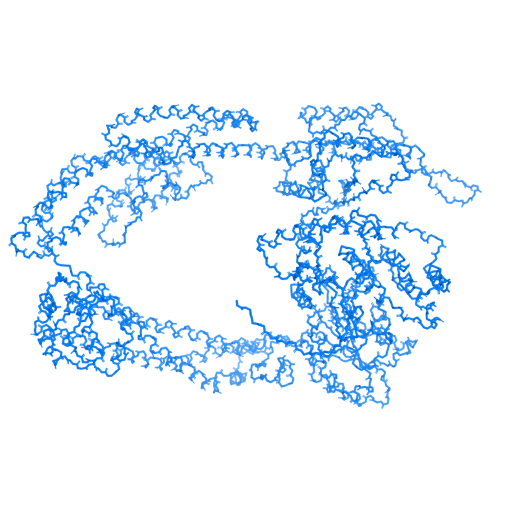4.030 21.362 1.00 95.31 1122 LYS A N 1
ATOM 9151 C CA . LYS A 1 1122 ? -48.995 -5.446 21.464 1.00 95.31 1122 LYS A CA 1
ATOM 9152 C C . LYS A 1 1122 ? -47.850 -5.795 20.513 1.00 95.31 1122 LYS A C 1
ATOM 9154 O O . LYS A 1 1122 ? -46.936 -6.517 20.890 1.00 95.31 1122 LYS A O 1
ATOM 9159 N N . GLN A 1 1123 ? -47.889 -5.276 19.283 1.00 93.75 1123 GLN A N 1
ATOM 9160 C CA . GLN A 1 1123 ? -46.831 -5.500 18.298 1.00 93.75 1123 GLN A CA 1
ATOM 9161 C C . GLN A 1 1123 ? -45.486 -4.910 18.743 1.00 93.75 1123 GLN A C 1
ATOM 9163 O O . GLN A 1 1123 ? -44.468 -5.574 18.579 1.00 93.75 1123 GLN A O 1
ATOM 9168 N N . VAL A 1 1124 ? -45.484 -3.704 19.323 1.00 93.88 1124 VAL A N 1
ATOM 9169 C CA . VAL A 1 1124 ? -44.264 -3.074 19.858 1.00 93.88 1124 VAL A CA 1
ATOM 9170 C C . VAL A 1 1124 ? -43.685 -3.918 20.992 1.00 93.88 1124 VAL A C 1
ATOM 9172 O O . VAL A 1 1124 ? -42.512 -4.272 20.952 1.00 93.88 1124 VAL A O 1
ATOM 9175 N N . PHE A 1 1125 ? -44.506 -4.314 21.968 1.00 94.75 1125 PHE A N 1
ATOM 9176 C CA . PHE A 1 1125 ? -44.009 -5.065 23.123 1.00 94.75 1125 PHE A CA 1
ATOM 9177 C C . PHE A 1 1125 ? -43.530 -6.475 22.785 1.00 94.75 1125 PHE A C 1
ATOM 9179 O O . PHE A 1 1125 ? -42.580 -6.927 23.409 1.00 94.75 1125 PHE A O 1
ATOM 9186 N N . ARG A 1 1126 ? -44.073 -7.140 21.757 1.00 95.00 1126 ARG A N 1
ATOM 9187 C CA . ARG A 1 1126 ? -43.531 -8.432 21.284 1.00 95.00 1126 ARG A CA 1
ATOM 9188 C C . ARG A 1 1126 ? -42.065 -8.348 20.863 1.00 95.00 1126 ARG A C 1
ATOM 9190 O O . ARG A 1 1126 ? -41.332 -9.313 21.025 1.00 95.00 1126 ARG A O 1
ATOM 9197 N N . LEU A 1 1127 ? -41.629 -7.201 20.345 1.00 94.19 1127 LEU A N 1
ATOM 9198 C CA . LEU A 1 1127 ? -40.228 -6.989 19.978 1.00 94.19 1127 LEU A CA 1
ATOM 9199 C C . LEU A 1 1127 ? -39.335 -6.712 21.201 1.00 94.19 1127 LEU A C 1
ATOM 9201 O O . LEU A 1 1127 ? -38.120 -6.814 21.094 1.00 94.19 1127 LEU A O 1
ATOM 9205 N N . LEU A 1 1128 ? -39.926 -6.429 22.369 1.00 93.31 1128 LEU A N 1
ATOM 9206 C CA . LEU A 1 1128 ? -39.230 -6.193 23.641 1.00 93.31 1128 LEU A CA 1
ATOM 9207 C C . LEU A 1 1128 ? -39.128 -7.437 24.530 1.00 93.31 1128 LEU A C 1
ATOM 9209 O O . LEU A 1 1128 ? -38.709 -7.327 25.683 1.00 93.31 1128 LEU A O 1
ATOM 9213 N N . GLN A 1 1129 ? -39.491 -8.615 24.018 1.00 93.62 1129 GLN A N 1
ATOM 9214 C CA . GLN A 1 1129 ? -39.490 -9.864 24.782 1.00 93.62 1129 GLN A CA 1
ATOM 9215 C C . GLN A 1 1129 ? -38.178 -10.085 25.544 1.00 93.62 1129 GLN A C 1
ATOM 9217 O O . GLN A 1 1129 ? -38.197 -10.300 26.753 1.00 93.62 1129 GLN A O 1
ATOM 9222 N N . ASN A 1 1130 ? -37.038 -9.941 24.864 1.00 88.12 1130 ASN A N 1
ATOM 9223 C CA . ASN A 1 1130 ? -35.720 -10.165 25.459 1.00 88.12 1130 ASN A CA 1
ATOM 9224 C C . ASN A 1 1130 ? -35.423 -9.215 26.630 1.00 88.12 1130 ASN A C 1
ATOM 9226 O O . ASN A 1 1130 ? -34.829 -9.635 27.623 1.00 88.12 1130 ASN A O 1
ATOM 9230 N N . ALA A 1 1131 ? -35.850 -7.950 26.540 1.00 88.56 1131 ALA A N 1
ATOM 9231 C CA . ALA A 1 1131 ? -35.618 -6.961 27.590 1.00 88.56 1131 ALA A CA 1
ATOM 9232 C C . ALA A 1 1131 ? -36.354 -7.350 28.882 1.00 88.56 1131 ALA A C 1
ATOM 9234 O O . ALA A 1 1131 ? -35.761 -7.359 29.961 1.00 88.56 1131 ALA A O 1
ATOM 9235 N N . PHE A 1 1132 ? -37.621 -7.757 28.771 1.00 90.88 1132 PHE A N 1
ATOM 9236 C CA . PHE A 1 1132 ? -38.411 -8.225 29.913 1.00 90.88 1132 PHE A CA 1
ATOM 9237 C C . PHE A 1 1132 ? -37.956 -9.590 30.423 1.00 90.88 1132 PHE A C 1
ATOM 9239 O O . PHE A 1 1132 ? -37.920 -9.811 31.631 1.00 90.88 1132 PHE A O 1
ATOM 9246 N N . GLU A 1 1133 ? -37.550 -10.490 29.528 1.00 87.00 1133 GLU A N 1
ATOM 9247 C CA . GLU A 1 1133 ? -37.040 -11.802 29.909 1.00 87.00 1133 GLU A CA 1
ATOM 9248 C C . GLU A 1 1133 ? -35.754 -11.726 30.718 1.00 87.00 1133 GLU A C 1
ATOM 9250 O O . GLU A 1 1133 ? -35.482 -12.693 31.417 1.00 87.00 1133 GLU A O 1
ATOM 9255 N N . MET A 1 1134 ? -34.951 -10.661 30.615 1.00 86.62 1134 MET A N 1
ATOM 9256 C CA . MET A 1 1134 ? -33.699 -10.456 31.365 1.00 86.62 1134 MET A CA 1
ATOM 9257 C C . MET A 1 1134 ? -33.875 -9.610 32.637 1.00 86.62 1134 MET A C 1
ATOM 9259 O O . MET A 1 1134 ? -32.901 -9.404 33.357 1.00 86.62 1134 MET A O 1
ATOM 9263 N N . SER A 1 1135 ? -35.085 -9.122 32.911 1.00 90.50 1135 SER A N 1
ATOM 9264 C CA . SER A 1 1135 ? -35.344 -8.100 33.927 1.00 90.50 1135 SER A CA 1
ATOM 9265 C C . SER A 1 1135 ? -35.976 -8.660 35.205 1.00 90.50 1135 SER A C 1
ATOM 9267 O O . SER A 1 1135 ? -36.639 -9.696 35.193 1.00 90.50 1135 SER A O 1
ATOM 9269 N N . THR A 1 1136 ? -35.808 -7.939 36.313 1.00 91.19 1136 THR A N 1
ATOM 9270 C CA . THR A 1 1136 ? -36.479 -8.189 37.598 1.00 91.19 1136 THR A CA 1
ATOM 9271 C C . THR A 1 1136 ? -37.256 -6.942 38.001 1.00 91.19 1136 THR A C 1
ATOM 9273 O O . THR A 1 1136 ? -36.713 -5.848 37.925 1.00 91.19 1136 THR A O 1
ATOM 9276 N N . ILE A 1 1137 ? -38.519 -7.092 38.410 1.00 92.31 1137 ILE A N 1
ATOM 9277 C CA . ILE A 1 1137 ? -39.338 -5.984 38.922 1.00 92.31 1137 ILE A CA 1
ATOM 9278 C C . ILE A 1 1137 ? -39.649 -6.256 40.392 1.00 92.31 1137 ILE A C 1
ATOM 9280 O O . ILE A 1 1137 ? -40.444 -7.140 40.718 1.00 92.31 1137 ILE A O 1
ATOM 9284 N N . SER A 1 1138 ? -39.013 -5.491 41.271 1.00 86.00 1138 SER A N 1
ATOM 9285 C CA . SER A 1 1138 ? -39.150 -5.564 42.729 1.00 86.00 1138 SER A CA 1
ATOM 9286 C C . SER A 1 1138 ? -40.433 -4.912 43.210 1.00 86.00 1138 SER A C 1
ATOM 9288 O O . SER A 1 1138 ? -41.129 -5.439 44.077 1.00 86.00 1138 SER A O 1
ATOM 9290 N N . TYR A 1 1139 ? -40.766 -3.783 42.602 1.00 88.56 1139 TYR A N 1
ATOM 9291 C CA . TYR A 1 1139 ? -41.885 -2.943 42.940 1.00 88.56 1139 TYR A CA 1
ATOM 9292 C C . TYR A 1 1139 ? -42.509 -2.385 41.654 1.00 88.56 1139 TYR A C 1
ATOM 9294 O O . TYR A 1 1139 ? -42.062 -1.388 41.089 1.00 88.56 1139 TYR A O 1
ATOM 9302 N N . LEU A 1 1140 ? -43.613 -3.010 41.220 1.00 89.06 1140 LEU A N 1
ATOM 9303 C CA . LEU A 1 1140 ? -44.325 -2.632 39.994 1.00 89.06 1140 LEU A CA 1
ATOM 9304 C C . LEU A 1 1140 ? -44.666 -1.134 39.947 1.00 89.06 1140 LEU A C 1
ATOM 9306 O O . LEU A 1 1140 ? -44.415 -0.493 38.934 1.00 89.06 1140 LEU A O 1
ATOM 9310 N N . GLY A 1 1141 ? -45.198 -0.564 41.032 1.00 87.12 1141 GLY A N 1
ATOM 9311 C CA . GLY A 1 1141 ? -45.565 0.856 41.071 1.00 87.12 1141 GLY A CA 1
ATOM 9312 C C . GLY A 1 1141 ? -44.371 1.790 40.856 1.00 87.12 1141 G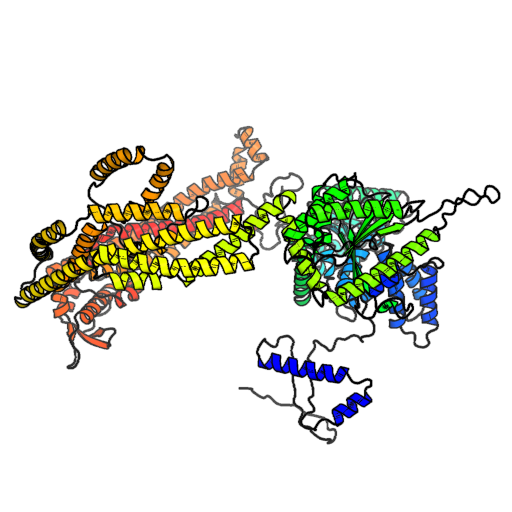LY A C 1
ATOM 9313 O O . GLY A 1 1141 ? -44.472 2.737 40.082 1.00 87.12 1141 GLY A O 1
ATOM 9314 N N . PHE A 1 1142 ? -43.222 1.498 41.472 1.00 87.00 1142 PHE A N 1
ATOM 9315 C CA . PHE A 1 1142 ? -42.008 2.297 41.293 1.00 87.00 1142 PHE A CA 1
ATOM 9316 C C . PHE A 1 1142 ? -41.380 2.106 39.913 1.00 87.00 1142 PHE A C 1
ATOM 9318 O O . PHE A 1 1142 ? -41.000 3.087 39.284 1.00 87.00 1142 PHE A O 1
ATOM 9325 N N . PHE A 1 1143 ? -41.341 0.877 39.393 1.00 92.44 1143 PHE A N 1
ATOM 9326 C CA . PHE A 1 1143 ? -40.911 0.616 38.018 1.00 92.44 1143 PHE A CA 1
ATOM 9327 C C . PHE A 1 1143 ? -41.748 1.411 36.999 1.00 92.44 1143 PHE A C 1
ATOM 9329 O O . PHE A 1 1143 ? -41.196 2.084 36.127 1.00 92.44 1143 PHE A O 1
ATOM 9336 N N . LEU A 1 1144 ? -43.080 1.390 37.134 1.00 93.75 1144 LEU A N 1
ATOM 9337 C CA . LEU A 1 1144 ? -43.978 2.154 36.264 1.00 93.75 1144 LEU A CA 1
ATOM 9338 C C . LEU A 1 1144 ? -43.771 3.662 36.429 1.00 93.75 1144 LEU A C 1
ATOM 9340 O O . LEU A 1 1144 ? -43.725 4.373 35.429 1.00 93.75 1144 LEU A O 1
ATOM 9344 N N . ASP A 1 1145 ? -43.606 4.151 37.659 1.00 91.69 1145 ASP A N 1
ATOM 9345 C CA . ASP A 1 1145 ? -43.330 5.564 37.926 1.00 91.69 1145 ASP A CA 1
ATOM 9346 C C . ASP A 1 1145 ? -42.014 6.023 37.282 1.00 91.69 1145 ASP A C 1
ATOM 9348 O O . ASP A 1 1145 ? -41.978 7.048 36.605 1.00 91.69 1145 ASP A O 1
ATOM 9352 N N . LYS A 1 1146 ? -40.951 5.217 37.374 1.00 92.38 1146 LYS A N 1
ATOM 9353 C CA . LYS A 1 1146 ? -39.661 5.502 36.730 1.00 92.38 1146 LYS A CA 1
ATOM 9354 C C . LYS A 1 1146 ? -39.725 5.486 35.211 1.00 92.38 1146 LYS A C 1
ATOM 9356 O O . LYS A 1 1146 ? -39.036 6.278 34.569 1.00 92.38 1146 LYS A O 1
ATOM 9361 N N . ILE A 1 1147 ? -40.575 4.644 34.623 1.00 91.75 1147 ILE A N 1
ATOM 9362 C CA . ILE A 1 1147 ? -40.856 4.746 33.191 1.00 91.75 1147 ILE A CA 1
ATOM 9363 C C . ILE A 1 1147 ? -41.533 6.083 32.885 1.00 91.75 1147 ILE A C 1
ATOM 9365 O O . ILE A 1 1147 ? -41.075 6.810 32.005 1.00 91.75 1147 ILE A O 1
ATOM 9369 N N . LEU A 1 1148 ? -42.579 6.442 33.636 1.00 93.44 1148 LEU A N 1
ATOM 9370 C CA . LEU A 1 1148 ? -43.344 7.675 33.431 1.00 93.44 1148 LEU A CA 1
ATOM 9371 C C . LEU A 1 1148 ? -42.493 8.946 33.590 1.00 93.44 1148 LEU A C 1
ATOM 9373 O O . LEU A 1 1148 ? -42.651 9.870 32.793 1.00 93.44 1148 LEU A O 1
ATOM 9377 N N . THR A 1 1149 ? -41.579 9.006 34.564 1.00 91.81 1149 THR A N 1
ATOM 9378 C CA . THR A 1 1149 ? -40.729 10.192 34.799 1.00 91.81 1149 THR A CA 1
ATOM 9379 C C . THR A 1 1149 ? -39.752 10.458 33.657 1.00 91.81 1149 THR A C 1
ATOM 9381 O O . THR A 1 1149 ? -39.400 11.610 33.406 1.00 91.81 1149 THR A O 1
ATOM 9384 N N . ARG A 1 1150 ? -39.378 9.421 32.903 1.00 89.88 1150 ARG A N 1
ATOM 9385 C CA . ARG A 1 1150 ? -38.470 9.512 31.751 1.00 89.88 1150 ARG A CA 1
ATOM 9386 C C . ARG A 1 1150 ? -39.178 9.665 30.408 1.00 89.88 1150 ARG A C 1
ATOM 9388 O O . ARG A 1 1150 ? -38.515 9.688 29.376 1.00 89.88 1150 ARG A O 1
ATOM 9395 N N . HIS A 1 1151 ? -40.501 9.842 30.397 1.00 90.31 1151 HIS A N 1
ATOM 9396 C CA . HIS A 1 1151 ? -41.299 10.068 29.185 1.00 90.31 1151 HIS A CA 1
ATOM 9397 C C . HIS A 1 1151 ? -40.647 11.040 28.191 1.00 90.31 1151 HIS A C 1
ATOM 9399 O O . HIS A 1 1151 ? -40.457 10.711 27.020 1.00 90.31 1151 HIS A O 1
ATOM 9405 N N . ASN A 1 1152 ? -40.256 12.219 28.681 1.00 87.38 1152 ASN A N 1
ATOM 9406 C CA . ASN A 1 1152 ? -39.707 13.280 27.840 1.00 87.38 1152 ASN A CA 1
ATOM 9407 C C . ASN A 1 1152 ? -38.319 12.923 27.282 1.00 87.38 1152 ASN A C 1
ATOM 9409 O O . ASN A 1 1152 ? -37.995 13.308 26.162 1.00 87.38 1152 ASN A O 1
ATOM 9413 N N . GLU A 1 1153 ? -37.509 12.176 28.042 1.00 85.94 1153 GLU A N 1
ATOM 9414 C CA . GLU A 1 1153 ? -36.189 11.710 27.595 1.00 85.94 1153 GLU A CA 1
ATOM 9415 C C . GLU A 1 1153 ? -36.328 10.741 26.419 1.00 85.94 1153 GLU A C 1
ATOM 9417 O O . GLU A 1 1153 ? -35.581 10.837 25.448 1.00 85.94 1153 GLU A O 1
ATOM 9422 N N . ILE A 1 1154 ? -37.324 9.853 26.470 1.00 84.94 1154 ILE A N 1
ATOM 9423 C CA . ILE A 1 1154 ? -37.602 8.884 25.402 1.00 84.94 1154 ILE A CA 1
ATOM 9424 C C . ILE A 1 1154 ? -38.113 9.569 24.156 1.00 84.94 1154 ILE A C 1
ATOM 9426 O O . ILE A 1 1154 ? -37.646 9.285 23.055 1.00 84.94 1154 ILE A O 1
ATOM 9430 N N . GLU A 1 1155 ? -39.088 10.459 24.323 1.00 87.50 1155 GLU A N 1
ATOM 9431 C CA . GLU A 1 1155 ? -39.646 11.198 23.200 1.00 87.50 1155 GLU A CA 1
ATOM 9432 C C . GLU A 1 1155 ? -38.537 11.967 22.469 1.00 87.50 1155 GLU A C 1
ATOM 9434 O O . GLU A 1 1155 ? -38.456 11.926 21.239 1.00 87.50 1155 GLU A O 1
ATOM 9439 N N . LEU A 1 1156 ? -37.607 12.560 23.225 1.00 87.62 1156 LEU A N 1
ATOM 9440 C CA . LEU A 1 1156 ? -36.420 13.203 22.677 1.00 87.62 1156 LEU A CA 1
ATOM 9441 C C . LEU A 1 1156 ? -35.458 12.203 22.013 1.00 87.62 1156 LEU A C 1
ATOM 9443 O O . LEU A 1 1156 ? -34.984 12.464 20.908 1.00 87.62 1156 LEU A O 1
ATOM 9447 N N . ALA A 1 1157 ? -35.169 11.062 22.644 1.00 85.69 1157 ALA A N 1
ATOM 9448 C CA . ALA A 1 1157 ? -34.252 10.052 22.114 1.00 85.69 1157 ALA A CA 1
ATOM 9449 C C . ALA A 1 1157 ? -34.746 9.458 20.786 1.00 85.69 1157 ALA A C 1
ATOM 9451 O O . ALA A 1 1157 ? -33.989 9.401 19.814 1.00 85.69 1157 ALA A O 1
ATOM 9452 N N . VAL A 1 1158 ? -36.025 9.082 20.718 1.00 88.00 1158 VAL A N 1
ATOM 9453 C CA . VAL A 1 1158 ? -36.670 8.569 19.502 1.00 88.00 1158 VAL A CA 1
ATOM 9454 C C . VAL A 1 1158 ? -36.695 9.643 18.416 1.00 88.00 1158 VAL A C 1
ATOM 9456 O O . VAL A 1 1158 ? -36.302 9.376 17.281 1.00 88.00 1158 VAL A O 1
ATOM 9459 N N . SER A 1 1159 ? -37.066 10.881 18.762 1.00 88.06 1159 SER A N 1
ATOM 9460 C CA . SER A 1 1159 ? -37.048 12.009 17.823 1.00 88.06 1159 SER A CA 1
ATOM 9461 C C . SER A 1 1159 ? -35.651 12.248 17.233 1.00 88.06 1159 SER A C 1
ATOM 9463 O O . SER A 1 1159 ? -35.496 12.390 16.015 1.00 88.06 1159 SER A O 1
ATOM 9465 N N . ASN A 1 1160 ? -34.608 12.205 18.068 1.00 88.19 1160 ASN A N 1
ATOM 9466 C CA . ASN A 1 1160 ? -33.220 12.374 17.639 1.00 88.19 1160 ASN A CA 1
ATOM 9467 C C . ASN A 1 1160 ? -32.750 11.234 16.727 1.00 88.19 1160 ASN A C 1
ATOM 9469 O O . ASN A 1 1160 ? -32.141 11.496 15.688 1.00 88.19 1160 ASN A O 1
ATOM 9473 N N . GLN A 1 1161 ? -33.045 9.978 17.077 1.00 87.25 1161 GLN A N 1
ATOM 9474 C CA . GLN A 1 1161 ? -32.683 8.819 16.254 1.00 87.25 1161 GLN A CA 1
ATOM 9475 C C . GLN A 1 1161 ? -33.379 8.857 14.890 1.00 87.25 1161 GLN A C 1
ATOM 9477 O O . GLN A 1 1161 ? -32.722 8.694 13.860 1.00 87.25 1161 GLN A O 1
ATOM 9482 N N . MET A 1 1162 ? -34.679 9.161 14.860 1.00 89.62 1162 MET A N 1
ATOM 9483 C CA . MET A 1 1162 ? -35.425 9.322 13.611 1.00 89.62 1162 MET A CA 1
ATOM 9484 C C . MET A 1 1162 ? -34.862 10.468 12.767 1.00 89.62 1162 MET A C 1
ATOM 9486 O O . MET A 1 1162 ? -34.626 10.293 11.572 1.00 89.62 1162 MET A O 1
ATOM 9490 N N . THR A 1 1163 ? -34.581 11.621 13.380 1.00 89.06 1163 THR A N 1
ATOM 9491 C CA . THR A 1 1163 ? -33.974 12.772 12.694 1.00 89.06 1163 THR A CA 1
ATOM 9492 C C . THR A 1 1163 ? -32.623 12.399 12.085 1.00 89.06 1163 THR A C 1
ATOM 9494 O O . THR A 1 1163 ? -32.361 12.713 10.923 1.00 89.06 1163 THR A O 1
ATOM 9497 N N . SER A 1 1164 ? -31.784 11.678 12.832 1.00 89.75 1164 SER A N 1
ATOM 9498 C CA . SER A 1 1164 ? -30.484 11.198 12.357 1.00 89.75 1164 SER A CA 1
ATOM 9499 C C . SER A 1 1164 ? -30.624 10.252 11.158 1.00 89.75 1164 SER A C 1
ATOM 9501 O O . SER A 1 1164 ? -29.957 10.438 10.136 1.00 89.75 1164 SER A O 1
ATOM 9503 N N . PHE A 1 1165 ? -31.544 9.285 11.230 1.00 90.56 1165 PHE A N 1
ATOM 9504 C CA . PHE A 1 1165 ? -31.818 8.354 10.134 1.00 90.56 1165 PHE A CA 1
ATOM 9505 C C . PHE A 1 1165 ? -32.326 9.071 8.873 1.00 90.56 1165 PHE A C 1
ATOM 9507 O O . PHE A 1 1165 ? -31.852 8.806 7.763 1.00 90.56 1165 PHE A O 1
ATOM 9514 N N . ILE A 1 1166 ? -33.244 10.026 9.039 1.00 90.94 1166 ILE A N 1
ATOM 9515 C CA . ILE A 1 1166 ? -33.778 10.856 7.952 1.00 90.94 1166 ILE A CA 1
ATOM 9516 C C . ILE A 1 1166 ? -32.653 11.659 7.291 1.00 90.94 1166 ILE A C 1
ATOM 9518 O O . ILE A 1 1166 ? -32.507 11.626 6.070 1.00 90.94 1166 ILE A O 1
ATOM 9522 N N . GLN A 1 1167 ? -31.812 12.335 8.080 1.00 91.12 1167 GLN A N 1
ATOM 9523 C CA . GLN A 1 1167 ? -30.682 13.116 7.567 1.00 91.12 1167 GLN A CA 1
ATOM 9524 C C . GLN A 1 1167 ? -29.693 12.253 6.784 1.00 91.12 1167 GLN A C 1
ATOM 9526 O O . GLN A 1 1167 ? -29.277 12.637 5.689 1.00 91.12 1167 GLN A O 1
ATOM 9531 N N . LYS A 1 1168 ? -29.351 11.073 7.311 1.00 91.25 1168 LYS A N 1
ATOM 9532 C CA . LYS A 1 1168 ? -28.462 10.126 6.634 1.00 91.25 1168 LYS A CA 1
ATOM 9533 C C . LYS A 1 1168 ? -29.048 9.667 5.299 1.00 91.25 1168 LYS A C 1
ATOM 9535 O O . LYS A 1 1168 ? -28.346 9.657 4.291 1.00 91.25 1168 LYS A O 1
ATOM 9540 N N . THR A 1 1169 ? -30.338 9.341 5.278 1.00 89.94 1169 THR A N 1
ATOM 9541 C CA . THR A 1 1169 ? -31.036 8.907 4.061 1.00 89.94 1169 THR A CA 1
ATOM 9542 C C . THR A 1 1169 ? -31.099 10.033 3.027 1.00 89.94 1169 THR A C 1
ATOM 9544 O O . THR A 1 1169 ? -30.794 9.811 1.854 1.00 89.94 1169 THR A O 1
ATOM 9547 N N . TYR A 1 1170 ? -31.396 11.265 3.455 1.00 91.88 1170 TYR A N 1
ATOM 9548 C CA . TYR A 1 1170 ? -31.345 12.436 2.580 1.00 91.88 1170 TYR A CA 1
ATOM 9549 C C . TYR A 1 1170 ? -29.968 12.665 1.984 1.00 91.88 1170 TYR A C 1
ATOM 9551 O O . TYR A 1 1170 ? -29.886 12.972 0.800 1.00 91.88 1170 TYR A O 1
ATOM 9559 N N . LEU A 1 1171 ? -28.905 12.548 2.781 1.00 90.69 1171 LEU A N 1
ATOM 9560 C CA . LEU A 1 1171 ? -27.547 12.788 2.307 1.00 90.69 1171 LEU A CA 1
ATOM 9561 C C . LEU A 1 1171 ? -27.188 11.821 1.175 1.00 90.69 1171 LEU A C 1
ATOM 9563 O O . LEU A 1 1171 ? -26.763 12.267 0.113 1.00 90.69 1171 LEU A O 1
ATOM 9567 N N . ILE A 1 1172 ? -27.451 10.526 1.378 1.00 89.81 1172 ILE A N 1
ATOM 9568 C CA . ILE A 1 1172 ? -27.171 9.471 0.396 1.00 89.81 1172 ILE A CA 1
ATOM 9569 C C . ILE A 1 1172 ? -27.928 9.732 -0.911 1.00 89.81 1172 ILE A C 1
ATOM 9571 O O . ILE A 1 1172 ? -27.338 9.713 -1.991 1.00 89.81 1172 ILE A O 1
ATOM 9575 N N . ILE A 1 1173 ? -29.230 10.014 -0.828 1.00 89.88 1173 ILE A N 1
ATOM 9576 C CA . ILE A 1 1173 ? -30.047 10.249 -2.024 1.00 89.88 1173 ILE A CA 1
ATOM 9577 C C . ILE A 1 1173 ? -29.641 11.560 -2.705 1.00 89.88 1173 ILE A C 1
ATOM 9579 O O . ILE A 1 1173 ? -29.473 11.591 -3.923 1.00 89.88 1173 ILE A O 1
ATOM 9583 N N . LYS A 1 1174 ? -29.423 12.639 -1.943 1.00 92.25 1174 LYS A N 1
ATOM 9584 C CA . LYS A 1 1174 ? -28.981 13.929 -2.488 1.00 92.25 1174 LYS A CA 1
ATOM 9585 C C . LYS A 1 1174 ? -27.670 13.781 -3.245 1.00 92.25 1174 LYS A C 1
ATOM 9587 O O . LYS A 1 1174 ? -27.536 14.357 -4.317 1.00 92.25 1174 LYS A O 1
ATOM 9592 N N . GLU A 1 1175 ? -26.717 13.032 -2.703 1.00 89.38 1175 GLU A N 1
ATOM 9593 C CA . GLU A 1 1175 ? -25.424 12.796 -3.340 1.00 89.38 1175 GLU A CA 1
ATOM 9594 C C . GLU A 1 1175 ? -25.582 12.028 -4.656 1.00 89.38 1175 GLU A C 1
ATOM 9596 O O . GLU A 1 1175 ? -25.082 12.471 -5.690 1.00 89.38 1175 GLU A O 1
ATOM 9601 N N . GLN A 1 1176 ? -26.360 10.942 -4.658 1.00 87.25 1176 GLN A N 1
ATOM 9602 C CA . GLN A 1 1176 ? -26.655 10.181 -5.875 1.00 87.25 1176 GLN A CA 1
ATOM 9603 C C . GLN A 1 1176 ? -27.303 11.052 -6.959 1.00 87.25 1176 GLN A C 1
ATOM 9605 O O . GLN A 1 1176 ? -26.908 10.992 -8.125 1.00 87.25 1176 GLN A O 1
ATOM 9610 N N . LEU A 1 1177 ? -28.271 11.892 -6.587 1.00 88.12 1177 LEU A N 1
ATOM 9611 C CA . LEU A 1 1177 ? -28.947 12.782 -7.530 1.00 88.12 1177 LEU A CA 1
ATOM 9612 C C . LEU A 1 1177 ? -28.083 13.954 -7.961 1.00 88.12 1177 LEU A C 1
ATOM 9614 O O . LEU A 1 1177 ? -28.090 14.297 -9.135 1.00 88.12 1177 LEU A O 1
ATOM 9618 N N . SER A 1 1178 ? -27.301 14.536 -7.056 1.00 88.31 1178 SER A N 1
ATOM 9619 C CA . SER A 1 1178 ? -26.358 15.601 -7.386 1.00 88.31 1178 SER A CA 1
ATOM 9620 C C . SER A 1 1178 ? -25.306 15.107 -8.374 1.00 88.31 1178 SER A C 1
ATOM 9622 O O . SER A 1 1178 ? -24.973 15.835 -9.305 1.00 88.31 1178 SER A O 1
ATOM 9624 N N . ASN A 1 1179 ? -24.846 13.862 -8.241 1.00 82.62 1179 ASN A N 1
ATOM 9625 C CA . ASN A 1 1179 ? -23.936 13.249 -9.205 1.00 82.62 1179 ASN A CA 1
ATOM 9626 C C . ASN A 1 1179 ? -24.595 13.080 -10.581 1.00 82.62 1179 ASN A C 1
ATOM 9628 O O . ASN A 1 1179 ? -23.984 13.439 -11.584 1.00 82.62 1179 ASN A O 1
ATOM 9632 N N . ARG A 1 1180 ? -25.870 12.667 -10.643 1.00 84.38 1180 ARG A N 1
ATOM 9633 C CA . ARG A 1 1180 ? -26.640 12.669 -11.904 1.00 84.38 1180 ARG A CA 1
ATOM 9634 C C . ARG A 1 1180 ? -26.815 14.081 -12.474 1.00 84.38 1180 ARG A C 1
ATOM 9636 O O . ARG A 1 1180 ? -26.654 14.284 -13.672 1.00 84.38 1180 ARG A O 1
ATOM 9643 N N . MET A 1 1181 ? -27.073 15.077 -11.622 1.00 86.62 1181 MET A N 1
ATOM 9644 C CA . MET A 1 1181 ? -27.178 16.480 -12.039 1.00 86.62 1181 MET A CA 1
ATOM 9645 C C . MET A 1 1181 ? -25.862 17.054 -12.529 1.00 86.62 1181 MET A C 1
ATOM 9647 O O . MET A 1 1181 ? -25.902 17.940 -13.365 1.00 86.62 1181 MET A O 1
ATOM 9651 N N . ARG A 1 1182 ? -24.710 16.598 -12.037 1.00 84.81 1182 ARG A N 1
ATOM 9652 C CA . ARG A 1 1182 ? -23.402 17.025 -12.550 1.00 84.81 1182 ARG A CA 1
ATOM 9653 C C . ARG A 1 1182 ? -23.101 16.422 -13.921 1.00 84.81 1182 ARG A C 1
ATOM 9655 O O . ARG A 1 1182 ? -22.287 16.983 -14.641 1.00 84.81 1182 ARG A O 1
ATOM 9662 N N . GLY A 1 1183 ? -23.784 15.342 -14.297 1.00 76.31 1183 GLY A N 1
ATOM 9663 C CA . GLY A 1 1183 ? -23.536 14.645 -15.552 1.00 76.31 1183 GLY A CA 1
ATOM 9664 C C . GLY A 1 1183 ? -22.126 14.054 -15.595 1.00 76.31 1183 GLY A C 1
ATOM 9665 O O . GLY A 1 1183 ? -21.498 13.787 -14.567 1.00 76.31 1183 GLY A O 1
ATOM 9666 N N . CYS A 1 1184 ? -21.615 13.830 -16.800 1.00 76.88 1184 CYS A N 1
ATOM 9667 C CA . CYS A 1 1184 ? -20.264 13.320 -16.970 1.00 76.88 1184 CYS A CA 1
ATOM 9668 C C . CYS A 1 1184 ? -19.222 14.388 -16.667 1.00 76.88 1184 CYS A C 1
ATOM 9670 O O . CYS A 1 1184 ? -19.230 15.429 -17.306 1.00 76.88 1184 CYS A O 1
ATOM 9672 N N . GLN A 1 1185 ? -18.239 14.099 -15.814 1.00 78.50 1185 GLN A N 1
ATOM 9673 C CA . GLN A 1 1185 ? -17.125 15.029 -15.582 1.00 78.50 1185 GLN A CA 1
ATOM 9674 C C . GLN A 1 1185 ? -16.133 15.125 -16.757 1.00 78.50 1185 GLN A C 1
ATOM 9676 O O . GLN A 1 1185 ? -15.182 15.902 -16.697 1.00 78.50 1185 GLN A O 1
ATOM 9681 N N . ALA A 1 1186 ? -16.338 14.357 -17.832 1.00 74.12 1186 ALA A N 1
ATOM 9682 C CA . ALA A 1 1186 ? -15.527 14.460 -19.036 1.00 74.12 1186 ALA A CA 1
ATOM 9683 C C . ALA A 1 1186 ? -15.722 15.834 -19.691 1.00 74.12 1186 ALA A C 1
ATOM 9685 O O . ALA A 1 1186 ? -16.844 16.251 -19.972 1.00 74.12 1186 ALA A O 1
ATOM 9686 N N . GLN A 1 1187 ? -14.624 16.539 -19.950 1.00 74.44 1187 GLN A N 1
ATOM 9687 C CA . GLN A 1 1187 ? -14.651 17.800 -20.682 1.00 74.44 1187 GLN A CA 1
ATOM 9688 C C . GLN A 1 1187 ? -14.694 17.530 -22.183 1.00 74.44 1187 GLN A C 1
ATOM 9690 O O . GLN A 1 1187 ? -13.920 16.727 -22.704 1.00 74.44 1187 GLN A O 1
ATOM 9695 N N . CYS A 1 1188 ? -15.576 18.230 -22.891 1.00 66.31 1188 CYS A N 1
ATOM 9696 C CA . CYS A 1 1188 ? -15.596 18.235 -24.339 1.00 66.31 1188 CYS A CA 1
ATOM 9697 C C . CYS A 1 1188 ? -14.235 18.732 -24.851 1.00 66.31 1188 CYS A C 1
ATOM 9699 O O . CYS A 1 1188 ? -13.815 19.841 -24.505 1.00 66.31 1188 CYS A O 1
ATOM 9701 N N . PRO A 1 1189 ? -13.539 17.964 -25.701 1.00 62.59 1189 PRO A N 1
ATOM 9702 C CA . PRO A 1 1189 ? -12.231 18.362 -26.206 1.00 62.59 1189 PRO A CA 1
ATOM 9703 C C . PRO A 1 1189 ? -12.287 19.645 -27.051 1.00 62.59 1189 PRO A C 1
ATOM 9705 O O . PRO A 1 1189 ? -11.297 20.372 -27.088 1.00 62.59 1189 PRO A O 1
ATOM 9708 N N . CYS A 1 1190 ? -13.438 19.959 -27.660 1.00 59.78 1190 CYS A N 1
ATOM 9709 C CA . CYS A 1 1190 ? -13.626 21.130 -28.519 1.00 59.78 1190 CYS A CA 1
ATOM 9710 C C . CYS A 1 1190 ? -13.857 22.421 -27.724 1.00 59.78 1190 CYS A C 1
ATOM 9712 O O . CYS A 1 1190 ? -13.195 23.425 -27.959 1.00 59.78 1190 CYS A O 1
ATOM 9714 N N . CYS A 1 1191 ? -14.808 22.403 -26.787 1.00 67.50 1191 CYS A N 1
ATOM 9715 C CA . CYS A 1 1191 ? -15.265 23.604 -26.085 1.00 67.50 1191 CYS A CA 1
ATOM 9716 C C . CYS A 1 1191 ? -14.741 23.688 -24.636 1.00 67.50 1191 CYS A C 1
ATOM 9718 O O . CYS A 1 1191 ? -15.016 24.663 -23.943 1.00 67.50 1191 CYS A O 1
ATOM 9720 N N . LYS A 1 1192 ? -14.033 22.650 -24.154 1.00 68.94 1192 LYS A N 1
ATOM 9721 C CA . LYS A 1 1192 ? -13.602 22.423 -22.755 1.00 68.94 1192 LYS A CA 1
ATOM 9722 C C . LYS A 1 1192 ? -14.727 22.440 -21.710 1.00 68.94 1192 LYS A C 1
ATOM 9724 O O . LYS A 1 1192 ? -14.465 22.204 -20.533 1.00 68.94 1192 LYS A O 1
ATOM 9729 N N . ARG A 1 1193 ? -15.983 22.639 -22.124 1.00 68.00 1193 ARG A N 1
ATOM 9730 C CA . ARG A 1 1193 ? -17.156 22.496 -21.260 1.00 68.00 1193 ARG A CA 1
ATOM 9731 C C . ARG A 1 1193 ? -17.316 21.047 -20.849 1.00 68.00 1193 ARG A C 1
ATOM 9733 O O . ARG A 1 1193 ? -17.086 20.138 -21.639 1.00 68.00 1193 ARG A O 1
ATOM 9740 N N . ILE A 1 1194 ? -17.726 20.845 -19.612 1.00 68.62 1194 ILE A N 1
ATOM 9741 C CA . ILE A 1 1194 ? -18.043 19.523 -19.091 1.00 68.62 1194 ILE A CA 1
ATOM 9742 C C . ILE A 1 1194 ? -19.287 18.994 -19.820 1.00 68.62 1194 ILE A C 1
ATOM 9744 O O . ILE A 1 1194 ? -20.231 19.747 -20.061 1.00 68.62 1194 ILE A O 1
ATOM 9748 N N . CYS A 1 1195 ? -19.243 17.720 -20.207 1.00 74.19 1195 CYS A N 1
ATOM 9749 C CA . CYS A 1 1195 ? -20.279 17.045 -20.976 1.00 74.19 1195 CYS A CA 1
ATOM 9750 C C . CYS A 1 1195 ? -21.641 17.159 -20.286 1.00 74.19 1195 CYS A C 1
ATOM 9752 O O . CYS A 1 1195 ? -21.801 16.854 -19.103 1.00 74.19 1195 CYS A O 1
ATOM 9754 N N . ASP A 1 1196 ? -22.642 17.567 -21.057 1.00 67.12 1196 ASP A N 1
ATOM 9755 C CA . ASP A 1 1196 ? -23.967 17.890 -20.547 1.00 67.12 1196 ASP A CA 1
ATOM 9756 C C . ASP A 1 1196 ? -24.937 16.694 -20.502 1.00 67.12 1196 ASP A C 1
ATOM 9758 O O . ASP A 1 1196 ? -26.022 16.807 -19.921 1.00 67.12 1196 ASP A O 1
ATOM 9762 N N . VAL A 1 1197 ? -24.531 15.552 -21.060 1.00 70.81 1197 VAL A N 1
ATOM 9763 C CA . VAL A 1 1197 ? -25.331 14.326 -21.178 1.00 70.81 1197 VAL A CA 1
ATOM 9764 C C . VAL A 1 1197 ? -25.368 13.542 -19.865 1.00 70.81 1197 VAL A C 1
ATOM 9766 O O . VAL A 1 1197 ? -24.334 13.246 -19.260 1.00 70.81 1197 VAL A O 1
ATOM 9769 N N . ASP A 1 1198 ? -26.577 13.160 -19.439 1.00 71.38 1198 ASP A N 1
ATOM 9770 C CA . ASP A 1 1198 ? -26.784 12.222 -18.331 1.00 71.38 1198 ASP A CA 1
ATOM 9771 C C . ASP A 1 1198 ? -26.596 10.782 -18.820 1.00 71.38 1198 ASP A C 1
ATOM 9773 O O . ASP A 1 1198 ? -27.515 10.143 -19.340 1.00 71.38 1198 ASP A O 1
ATOM 9777 N N . HIS A 1 1199 ? -25.385 10.259 -18.644 1.00 72.94 1199 HIS A N 1
ATOM 9778 C CA . HIS A 1 1199 ? -25.059 8.912 -19.100 1.00 72.94 1199 HIS A CA 1
ATOM 9779 C C . HIS A 1 1199 ? -25.662 7.783 -18.263 1.00 72.94 1199 HIS A C 1
ATOM 9781 O O . HIS A 1 1199 ? -25.543 6.615 -18.639 1.00 72.94 1199 HIS A O 1
ATOM 9787 N N . HIS A 1 1200 ? -26.310 8.098 -17.139 1.00 68.00 1200 HIS A N 1
ATOM 9788 C CA . HIS A 1 1200 ? -26.927 7.089 -16.283 1.00 68.00 1200 HIS A CA 1
ATOM 9789 C C . HIS A 1 1200 ? -28.306 6.639 -16.780 1.00 68.00 1200 HIS A C 1
ATOM 9791 O O . HIS A 1 1200 ? -28.807 5.617 -16.312 1.00 68.00 1200 HIS A O 1
ATOM 9797 N N . LEU A 1 1201 ? -28.916 7.362 -17.726 1.00 63.25 1201 LEU A N 1
ATOM 9798 C CA . LEU A 1 1201 ? -30.215 7.003 -18.305 1.00 63.25 1201 LEU A CA 1
ATOM 9799 C C . LEU A 1 1201 ? -30.113 5.958 -19.424 1.00 63.25 1201 LEU A C 1
ATOM 9801 O O . LEU A 1 1201 ? -31.101 5.288 -19.710 1.00 63.25 1201 LEU A O 1
ATOM 9805 N N . ASN A 1 1202 ? -28.934 5.782 -20.028 1.00 58.62 1202 ASN A N 1
ATOM 9806 C CA . ASN A 1 1202 ? -28.749 4.938 -21.206 1.00 58.62 1202 ASN A CA 1
ATOM 9807 C C . ASN A 1 1202 ? -27.852 3.728 -20.889 1.00 58.62 1202 ASN A C 1
ATOM 9809 O O . ASN A 1 1202 ? -26.683 3.663 -21.259 1.00 58.62 1202 ASN A O 1
ATOM 9813 N N . ILE A 1 1203 ? -28.405 2.779 -20.127 1.00 54.47 1203 ILE A N 1
ATOM 9814 C CA . ILE A 1 1203 ? -27.673 1.635 -19.542 1.00 54.47 1203 ILE A CA 1
ATOM 9815 C C . ILE A 1 1203 ? -27.320 0.570 -20.598 1.00 54.47 1203 ILE A C 1
ATOM 9817 O O . ILE A 1 1203 ? -26.458 -0.276 -20.377 1.00 54.47 1203 ILE A O 1
ATOM 9821 N N . THR A 1 1204 ? -27.980 0.596 -21.757 1.00 54.41 1204 THR A N 1
ATOM 9822 C CA . THR A 1 1204 ? -27.792 -0.397 -22.824 1.00 54.41 1204 THR A CA 1
ATOM 9823 C C . THR A 1 1204 ? -26.490 -0.212 -23.601 1.00 54.41 1204 THR A C 1
ATOM 9825 O O . THR A 1 1204 ? -26.024 -1.174 -24.208 1.00 54.41 1204 THR A O 1
ATOM 9828 N N . SER A 1 1205 ? -25.882 0.979 -23.552 1.00 58.91 1205 SER A N 1
ATOM 9829 C CA . SER A 1 1205 ? -24.674 1.310 -24.315 1.00 58.91 1205 SER A CA 1
ATOM 9830 C C . SER A 1 1205 ? -23.634 1.984 -23.399 1.00 58.91 1205 SER A C 1
ATOM 9832 O O . SER A 1 1205 ? -23.998 2.867 -22.616 1.00 58.91 1205 SER A O 1
ATOM 9834 N N . PRO A 1 1206 ? -22.341 1.607 -23.466 1.00 69.94 1206 PRO A N 1
ATOM 9835 C CA . PRO A 1 1206 ? -21.291 2.214 -22.644 1.00 69.94 1206 PRO A CA 1
ATOM 9836 C C . PRO A 1 1206 ? -21.228 3.741 -22.792 1.00 69.94 1206 PRO A C 1
ATOM 9838 O O . PRO A 1 1206 ? -21.499 4.277 -23.870 1.00 69.94 1206 PRO A O 1
ATOM 9841 N N . ILE A 1 1207 ? -20.835 4.438 -21.718 1.00 67.19 1207 ILE A N 1
ATOM 9842 C CA . ILE A 1 1207 ? -20.634 5.896 -21.716 1.00 67.19 1207 ILE A CA 1
ATOM 9843 C C . ILE A 1 1207 ? -19.707 6.282 -22.873 1.00 67.19 1207 ILE A C 1
ATOM 9845 O O . ILE A 1 1207 ? -18.600 5.760 -22.988 1.00 67.19 1207 ILE A O 1
ATOM 9849 N N . GLY A 1 1208 ? -20.164 7.190 -23.732 1.00 64.75 1208 GLY A N 1
ATOM 9850 C CA . GLY A 1 1208 ? -19.442 7.607 -24.928 1.00 64.75 1208 GLY A CA 1
ATOM 9851 C C . GLY A 1 1208 ? -19.838 6.879 -26.219 1.00 64.75 1208 GLY A C 1
ATOM 9852 O O . GLY A 1 1208 ? -19.222 7.162 -27.243 1.00 64.75 1208 GLY A O 1
ATOM 9853 N N . GLN A 1 1209 ? -20.846 5.990 -26.227 1.00 66.25 1209 GLN A N 1
ATOM 9854 C CA . GLN A 1 1209 ? -21.236 5.209 -27.418 1.00 66.25 1209 GLN A CA 1
ATOM 9855 C C . GLN A 1 1209 ? -22.718 5.273 -27.773 1.00 66.25 1209 GLN A C 1
ATOM 9857 O O . GLN A 1 1209 ? -23.563 5.434 -26.907 1.00 66.25 1209 GLN A O 1
ATOM 9862 N N . GLU A 1 1210 ? -23.031 5.093 -29.065 1.00 79.06 1210 GLU A N 1
ATOM 9863 C CA . GLU A 1 1210 ? -24.411 5.046 -29.594 1.00 79.06 1210 GLU A CA 1
ATOM 9864 C C . GLU A 1 1210 ? -25.264 6.237 -29.131 1.00 79.06 1210 GLU A C 1
ATOM 9866 O O . GLU A 1 1210 ? -24.912 7.374 -29.437 1.00 79.06 1210 GLU A O 1
ATOM 9871 N N . GLU A 1 1211 ? -26.357 6.000 -28.409 1.00 64.69 1211 GLU A N 1
ATOM 9872 C CA . GLU A 1 1211 ? -27.223 7.040 -27.853 1.00 64.69 1211 GLU A CA 1
ATOM 9873 C C . GLU A 1 1211 ? -26.688 7.622 -26.524 1.00 64.69 1211 GLU A C 1
ATOM 9875 O O . GLU A 1 1211 ? -27.240 8.593 -26.011 1.00 64.69 1211 GLU A O 1
ATOM 9880 N N . ASN A 1 1212 ? -25.584 7.082 -25.989 1.00 73.31 1212 ASN A N 1
ATOM 9881 C CA . ASN A 1 1212 ? -24.930 7.467 -24.732 1.00 73.31 1212 ASN A CA 1
ATOM 9882 C C . ASN A 1 1212 ? -23.634 8.289 -24.922 1.00 73.31 1212 ASN A C 1
ATOM 9884 O O . ASN A 1 1212 ? -22.710 8.217 -24.113 1.00 73.31 1212 ASN A O 1
ATOM 9888 N N . ARG A 1 1213 ? -23.506 9.042 -26.019 1.00 73.81 1213 ARG A N 1
ATOM 9889 C CA . ARG A 1 1213 ? -22.285 9.808 -26.347 1.00 73.81 1213 ARG A CA 1
ATOM 9890 C C . ARG A 1 1213 ? -22.194 11.124 -25.602 1.00 73.81 1213 ARG A C 1
ATOM 9892 O O . ARG A 1 1213 ? -23.216 11.738 -25.317 1.00 73.81 1213 ARG A O 1
ATOM 9899 N N . HIS A 1 1214 ? -20.969 11.580 -25.350 1.00 72.00 1214 HIS A N 1
ATOM 9900 C CA . HIS A 1 1214 ? -20.739 12.931 -24.847 1.00 72.00 1214 HIS A CA 1
ATOM 9901 C C . HIS A 1 1214 ? -21.231 13.959 -25.867 1.00 72.00 1214 HIS A C 1
ATOM 9903 O O . HIS A 1 1214 ? -20.953 13.820 -27.062 1.00 72.00 1214 HIS A O 1
ATOM 9909 N N . ARG A 1 1215 ? -21.937 14.985 -25.397 1.00 65.62 1215 ARG A N 1
ATOM 9910 C CA . ARG A 1 1215 ? -22.333 16.137 -26.207 1.00 65.62 1215 ARG A CA 1
ATOM 9911 C C . ARG A 1 1215 ? -21.767 17.414 -25.577 1.00 65.62 1215 ARG A C 1
ATOM 9913 O O . ARG A 1 1215 ? -21.529 17.485 -24.369 1.00 65.62 1215 ARG A O 1
ATOM 9920 N N . CYS A 1 1216 ? -21.416 18.336 -26.465 1.00 58.50 1216 CYS A N 1
ATOM 9921 C CA . CYS A 1 1216 ? -21.375 19.774 -26.230 1.00 58.50 1216 CYS A CA 1
ATOM 9922 C C . CYS A 1 1216 ? -22.537 20.326 -27.086 1.00 58.50 1216 CYS A C 1
ATOM 9924 O O . CYS A 1 1216 ? -23.001 21.429 -26.762 1.00 58.50 1216 CYS A O 1
#

pLDDT: mean 77.24, std 17.64, range [21.81, 98.19]